Protein 7SZ8 (pdb70)

Foldseek 3Di:
DQDWEWAWPDQAAEFEEALADDAFAFTDQTDTATPDDDLSTQKFKAWAAPDAPDDQWGADGRRRTITGRDRGDCLRPQKDKTKMKIWGNDPPIHIDMHIYMYGYDFDQPWAWAKPDQAAEDEAEQPPDAFDWDDWIATDGSTPLFDKFKDFDDQCPVVQWDWDTDDRGIIIGGHDGGDCLVDQWTWTWMWIGSPDHIDIYTHIYGYDFALPWAWDWPAQEAEWEAELPDDFFDFTDFTDTATSTDDLSTQWFKAFPDDDQQWDADRRGRTITGHDRGACLVPQKDKTKMWIWGRGVVIHIDIHIYIYGYDYALPWAKDKPDQAAEFEDALQDDWFAWGAAIDIFTSTDDLSTQKFKFCVVWFQPVQQWTADGRGRTITGHDRGDVVVPQKDFTKMKIWGRGPVDIHIDIHTYIYGHDYDD/DALDWAWDQPVAEAEWEEALADDFFDFIDFRDTFTPDDDQSTQKFKAWQCPFWGADRRRRTITGHDRGDCLVPFKDKTKMKIWGRGPDIHIDMHIHMYGHDFDQPWAWDKPDPAAEDEAEQVQDAFAWDDKIATDTSTPPFQKDKDFDDFCPVVQWDWDDDPRIITIGGHHGGDCVVDQWTWTWMWMGSPPHIDIHTHIYGYDWALPWAWAKPDQEAEFEAELADDFFDFGDATDTFTSTDDQSTQWFKAWPPDDQQWDARRRGRIITGRDRGDCLVPFKDKIKMWIWGRHVPIHIDIHMYMYGYDWALPWEKDKPDQEAEFEAAQQDAWFAWGAAIDIFTSTDDQSTQKFKFLVVWFQPVQQWGAHTRGRIITGHHRGDCVVPQKDWGKMKIWGRRPVDIHIDIHTYIYGHDHPD

Sequence (836 aa):
VNDNEPIFVSSPFQATVLENVPLGYPVVHIQAVDADSGENARLHYRLVDTPTPDFPFQIHNSSGWITVCAELDREEVEHYSFGVEAVDHGSPPMSSSTSVSITVLDVNDNDPVFTQPTYELRLNEDAAVGSSVLTLQARDRDANSVITYQLTGGNTRNRFALSSQRGGGLITLALPLDYKQEQQYVLAVTASDGTRSHTAHVLINVTDANTHRPVFQSSHYTVSVSEDRPVGTSIATLSANDEDTGENARITYVIQDPVPQFRIDPDSGTMYTMMELDYENQVAYTLTIMAQDNGIPQKSDTTTLEILILDANDNAPQFLWDFYQGSIFEDAPPSTSILQVSATDRDSGPNGRLLYTFQGGDDGDGDFYIEPTSGVIRTQRRLDRENVAVYNLWALAVDRGSPTPLSASVEIQVTILDINDVNDNEPIFVSSPFQATVLENVPLGYPVVHIQAVDADSGENARLHYRLVDFPFQIHNSSGWITVCAELDREEVEHYSFGVEAVDHGSPPMSSSTSVSITVLDVNDNDPVFTQPTYELRLNEDAAVGSSVLTLQARDRDANSVITYQQLTGGNTRNRFALSSQRGGGLITLALPLDYKQEQQYVLAVTASDGTRSHTAHVLINVTDANTHRPVFQSSHYTVSVSEDRPVGTSIATLSANDEDTGENARITYVIQDPVPQFRIDPDSGTMYTMMELDYENQVAYTLTIMAQDNGIPQKSDTTTLEILILDANDNAPQFLWDFYQGSIFEDAPPSTSILQVSATDRDSGPNGRLLYTFQGGDDGDGDFYIEPTSGVIRTQRRLDRENVAVYNLWALAVDRGSPTPLSASVEIQVTILDIN

Solvent-accessible surface area: 41509 Å² total; per-residue (Å²): 162,17,109,44,96,1,127,28,31,34,105,62,6,136,21,42,2,22,8,78,6,79,121,47,10,58,3,15,42,0,23,8,16,9,51,30,83,61,85,36,23,145,20,84,17,143,39,38,142,122,195,57,100,49,93,2,7,102,25,102,73,61,50,0,33,0,32,1,58,44,136,8,47,30,34,99,15,84,107,2,79,5,0,0,37,0,57,1,136,7,118,90,88,53,39,26,75,22,54,0,27,0,51,2,41,24,36,52,65,26,49,0,87,25,84,90,141,96,11,126,34,154,24,80,12,92,28,66,85,50,42,81,21,37,69,0,66,0,116,20,148,5,71,116,22,122,31,22,2,34,7,44,28,35,36,71,48,11,15,7,40,21,53,51,97,233,38,5,0,47,0,28,2,37,66,80,13,30,49,118,57,23,106,91,6,78,0,13,0,24,0,30,17,10,78,82,58,80,63,11,104,0,56,0,31,6,50,26,13,14,58,50,137,1,66,13,66,12,92,83,23,31,34,23,7,26,7,90,100,87,94,37,28,64,16,27,95,1,42,10,72,11,27,5,53,55,95,26,25,106,20,26,12,51,19,90,69,105,43,98,38,8,99,21,39,61,109,63,0,15,0,58,0,72,84,149,7,62,52,42,122,84,79,36,21,86,2,47,0,33,0,40,0,35,6,167,108,93,67,40,33,71,4,45,0,48,0,62,6,73,32,12,19,81,26,49,3,117,25,118,171,139,92,12,117,14,58,12,108,39,105,11,79,44,46,44,55,24,34,99,0,39,11,78,19,145,9,51,51,61,19,18,111,29,54,17,27,20,107,68,34,67,32,12,146,10,19,0,19,17,50,49,100,40,0,22,0,60,0,0,84,167,19,64,93,160,114,41,28,76,13,71,0,102,0,26,0,29,1,30,1,60,108,99,84,63,53,26,64,5,47,0,54,0,43,2,67,85,86,189,166,111,14,110,55,76,0,107,14,13,24,52,79,20,110,15,30,4,28,4,89,13,97,103,51,84,72,17,27,67,0,40,9,17,14,76,32,91,58,91,17,23,130,21,51,14,114,55,145,87,193,12,3,92,19,98,79,69,46,0,57,2,31,2,51,39,139,10,52,31,35,140,65,68,122,40,92,30,17,0,47,0,24,4,65,11,96,93,88,76,40,34,64,44,61,1,39,2,43,2,23,50,28,60,61,29,57,1,95,17,55,95,134,104,18,118,35,154,19,86,12,104,28,66,90,50,43,82,21,38,79,0,67,5,172,22,158,10,37,150,43,115,27,30,8,35,6,66,23,40,32,63,44,8,15,6,41,23,63,59,58,212,51,0,0,33,0,27,2,40,63,79,13,36,52,118,53,18,91,92,4,72,0,15,0,24,0,28,23,30,100,94,56,96,50,14,110,0,55,0,28,2,50,26,13,16,63,53,142,2,69,11,64,13,94,80,8,26,29,21,9,28,8,96,110,82,88,41,20,62,21,18,86,2,41,10,71,9,26,6,50,54,94,26,23,103,19,36,14,61,18,56,135,91,57,102,31,10,100,14,37,62,106,59,0,20,0,53,0,91,82,135,9,58,51,33,130,73,74,40,18,99,10,51,0,39,0,47,0,41,6,164,95,97,60,28,35,60,2,47,0,53,0,64,6,80,36,18,21,80,33,46,4,119,25,126,158,130,80,24,128,16,61,21,80,39,85,8,78,30,42,32,61,19,38,102,0,42,12,98,21,151,12,50,45,23,17,19,97,32,26,17,8,19,115,65,41,63,43,12,127,17,27,0,17,5,37,21,116,40,0,27,0,64,0,50,117,154,14,83,91,147,120,52,47,71,17,75,0,99,0,21,0,25,0,18,0,6,108,90,48,61,54,23,61,4,46,0,59,0,51,1,72,61,127,164

CATH classification: 2.60.40.60 (+3 more: 2.60.40.60, 2.60.40.60, 2.60.40.60)

GO terms:
  GO:0005886 plasma membrane (C, IDA)
  GO:0016020 membrane (C, TAS)
  GO:0007417 central nervous system development (P, TAS)

Radius of gyration: 58.54 Å; Cα contacts (8 Å, |Δi|>4): 2196; chains: 2; bounding box: 92×188×94 Å

Secondary structure (DSSP, 8-state):
------EESSSSEEEEEETTPPTT-EEEE--EE-SS-TTSS-EEEEEE----S---EEE-TTT-EEEE-S---TTT-SEEEEEEEEEE--SS--EEEEEEEEEEEP------EESSS-EEEEEETT--TT-EEEEE-EE-SSTT---EEEEEE--GGG-EEEEE-SS-EEEEE-S---TTT-SEEEEEEEEESSS-EEEEEEEEEEE-------EES-SEEEEEEETTPPTT-EEEE--EE-SS-GGGG--EEEESS-BTTEEE-TTT-EEEE-S---TTT-SEEEEEEEEE---SS--EEEEEEEEEEEP-S----EESSSEEEEEEETTPPTT-EEEE--EE-SS-GGGT-EEEEEEEEE-TTTTEEE-TTT-EEEE-S---TTT-SEEEEEEEEEE--SSS--EEEEEEEEEEE---/----S--B-TT-SEEEEEETTPPTT-EEEE---B-SS-GGGT--EEEE---SEEE-TTT-EEEESS---TTT--EEEEEEEEE---SS--EEEEEEEEEEEP------EESSS-EEEEEETT--TT-EEEEEEEE-SSSS---EEEEEE--GGG-EEEEEETTEEEEEE-S---TTT-SEEEEEEEEE-SS-EEEEEEEEEEEP------EES-SEEEEEEETTPPTT-EEEE--EE-SS-GGGS--EEEEES--TTEEE-TTT-EEEE-S---TTT-SEEEEEEEEE-SSSS--EEEEEEEEEEEP------EESSS-EEEEEETT--TT-EEEE--EE--S-HHHH-EEEEEEEEE-TTTTEEE-TTT-EEEESS---TTT-SEEEEEEEEEE--SS---EEEEEEEEEEE---

Nearest PDB structures (foldseek):
  7sz8-assembly1_A  TM=1.002E+00  e=2.254E-86  Homo sapiens
  7sz8-assembly2_B  TM=8.012E-01  e=5.078E-78  Homo sapiens
  6e6b-assembly1_A  TM=7.485E-01  e=6.748E-40  Mus musculus
  6bxu-assembly2_B  TM=7.582E-01  e=7.363E-28  Mus musculus
  5vh2-assembly4_D  TM=7.928E-01  e=1.343E-15  Mus musculus

Structure (mmCIF, N/CA/C/O backbone):
data_7SZ8
#
_entry.id   7SZ8
#
_cell.length_a   42.384
_cell.length_b   76.943
_cell.length_c   92.742
_cell.angle_alpha   89.834
_cell.angle_beta   87.776
_cell.angle_gamma   76.235
#
_symmetry.space_group_name_H-M   'P 1'
#
loop_
_entity.id
_entity.type
_entity.pdbx_description
1 polymer 'Cadherin EGF LAG seven-pass G-type receptor 1'
2 non-polymer 'CALCIUM ION'
3 non-polymer 'SODIUM ION'
4 non-polymer 'MAGNESIUM ION'
5 non-polymer 'CHLORIDE ION'
6 water water
#
loop_
_atom_site.group_PDB
_atom_site.id
_atom_site.type_symbol
_atom_site.label_atom_id
_atom_site.label_alt_id
_atom_site.label_comp_id
_atom_site.label_asym_id
_atom_site.label_entity_id
_atom_site.label_seq_id
_atom_site.pdbx_PDB_ins_code
_atom_site.Cartn_x
_atom_site.Cartn_y
_atom_site.Cartn_z
_atom_site.occupancy
_atom_site.B_iso_or_equiv
_atom_site.auth_seq_id
_atom_site.auth_comp_id
_atom_site.auth_asym_id
_atom_site.auth_atom_id
_atom_site.pdbx_PDB_model_num
ATOM 1 N N . VAL A 1 3 ? -23.201 125.885 -47.961 1.000 79.398 323 VAL A N 1
ATOM 2 C CA . VAL A 1 3 ? -23.297 124.919 -49.107 1.000 79.859 323 VAL A CA 1
ATOM 3 C C . VAL A 1 3 ? -22.276 123.790 -48.891 1.000 78.018 323 VAL A C 1
ATOM 4 O O . VAL A 1 3 ? -21.062 124.085 -48.861 1.000 78.370 323 VAL A O 1
ATOM 8 N N . ASN A 1 4 ? -22.762 122.546 -48.776 1.000 75.939 324 ASN A N 1
ATOM 9 C CA . ASN A 1 4 ? -21.992 121.329 -48.402 1.000 73.127 324 ASN A CA 1
ATOM 10 C C . ASN A 1 4 ? -21.429 120.641 -49.663 1.000 72.645 324 ASN A C 1
ATOM 11 O O . ASN A 1 4 ? -22.128 119.790 -50.219 1.000 70.721 324 ASN A O 1
ATOM 16 N N . ASP A 1 5 ? -20.184 120.947 -50.054 1.000 73.447 325 ASP A N 1
ATOM 17 C CA . ASP A 1 5 ? -19.591 120.556 -51.367 1.000 75.506 325 ASP A CA 1
ATOM 18 C C . ASP A 1 5 ? -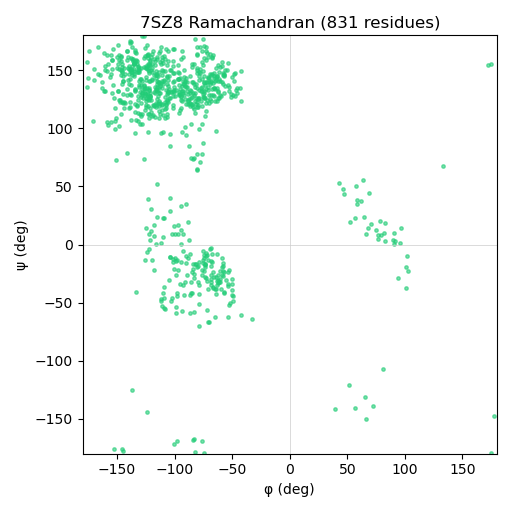18.593 119.391 -51.249 1.000 74.873 325 ASP A C 1
ATOM 19 O O . ASP A 1 5 ? -18.200 118.878 -52.316 1.000 75.986 325 ASP A O 1
ATOM 24 N N . ASN A 1 6 ? -18.176 118.981 -50.047 1.000 73.039 326 ASN A N 1
ATOM 25 C CA . ASN A 1 6 ? -17.062 118.002 -49.895 1.000 72.862 326 ASN A CA 1
ATOM 26 C C . ASN A 1 6 ? -17.503 116.752 -49.127 1.000 71.214 326 ASN A C 1
ATOM 27 O O . ASN A 1 6 ? -18.044 116.886 -48.001 1.000 68.881 326 ASN A O 1
ATOM 32 N N . GLU A 1 7 ? -17.249 115.582 -49.734 1.000 72.269 327 GLU A N 1
ATOM 33 C CA . GLU A 1 7 ? -17.391 114.231 -49.116 1.000 69.848 327 GLU A CA 1
ATOM 34 C C . GLU A 1 7 ? -16.232 114.037 -48.140 1.000 66.441 327 GLU A C 1
ATOM 35 O O . GLU A 1 7 ? -15.103 114.403 -48.472 1.000 68.076 327 GLU A O 1
ATOM 41 N N . PRO A 1 8 ? -16.462 113.475 -46.925 1.000 61.477 328 PRO A N 1
ATOM 42 C CA . PRO A 1 8 ? -15.373 113.128 -46.012 1.000 57.657 328 PRO A CA 1
ATOM 43 C C . PRO A 1 8 ? -14.466 112.078 -46.660 1.000 56.033 328 PRO A C 1
ATOM 44 O O . PRO A 1 8 ? -14.976 111.084 -47.115 1.000 54.528 328 PRO A O 1
ATOM 48 N N . ILE A 1 9 ? -13.165 112.377 -46.721 1.000 56.246 329 ILE A N 1
ATOM 49 C CA . ILE A 1 9 ? -12.089 111.470 -47.219 1.000 55.575 329 ILE A CA 1
ATOM 50 C C . ILE A 1 9 ? -11.305 110.965 -46.010 1.000 53.081 329 ILE A C 1
ATOM 51 O O . ILE A 1 9 ? -10.920 111.788 -45.170 1.000 52.106 329 ILE A O 1
ATOM 56 N N . PHE A 1 10 ? -11.095 109.653 -45.953 1.000 52.479 330 PHE A N 1
ATOM 57 C CA . PHE A 1 10 ? -10.306 108.951 -44.918 1.000 51.348 330 PHE A CA 1
ATOM 58 C C . PHE A 1 10 ? -8.811 109.162 -45.148 1.000 54.620 330 PHE A C 1
ATOM 59 O O . PHE A 1 10 ? -8.360 109.323 -46.303 1.000 58.440 330 PHE A O 1
ATOM 67 N N . VAL A 1 11 ? -8.056 109.055 -44.059 1.000 55.761 331 VAL A N 1
ATOM 68 C CA . VAL A 1 11 ? -6.574 109.204 -44.007 1.000 58.609 331 VAL A CA 1
ATOM 69 C C . VAL A 1 11 ? -5.871 107.927 -44.506 1.000 60.763 331 VAL A C 1
ATOM 70 O O . VAL A 1 11 ? -4.887 108.065 -45.248 1.000 64.230 331 VAL A O 1
ATOM 74 N N . SER A 1 12 ? -6.305 106.717 -44.149 1.000 59.970 332 SER A N 1
ATOM 75 C CA . SER A 1 12 ? -5.719 105.493 -44.765 1.000 61.471 332 SER A CA 1
ATOM 76 C C . SER A 1 12 ? -6.792 104.742 -45.571 1.000 61.483 332 SER A C 1
ATOM 77 O O . SER A 1 12 ? -7.989 104.779 -45.178 1.000 57.674 332 SER A O 1
ATOM 80 N N . SER A 1 13 ? -6.355 104.117 -46.680 1.000 65.007 333 SER A N 1
ATOM 81 C CA . SER A 1 13 ? -7.198 103.759 -47.858 1.000 67.140 333 SER A CA 1
ATOM 82 C C . SER A 1 13 ? -8.234 102.731 -47.426 1.000 63.919 333 SER A C 1
ATOM 83 O O . SER A 1 13 ? -9.420 103.021 -47.549 1.000 63.898 333 SER A O 1
ATOM 86 N N . PRO A 1 14 ? -7.842 101.514 -46.968 1.000 61.288 334 PRO A N 1
ATOM 87 C CA . PRO A 1 14 ? -8.537 100.819 -45.886 1.000 57.309 334 PRO A CA 1
ATOM 88 C C . PRO A 1 14 ? -7.715 100.883 -44.592 1.000 54.292 334 PRO A C 1
ATOM 89 O O . PRO A 1 14 ? -6.544 101.198 -44.672 1.000 56.423 334 PRO A O 1
ATOM 93 N N . PHE A 1 15 ? -8.320 100.544 -43.456 1.000 49.543 335 PHE A N 1
ATOM 94 C CA . PHE A 1 15 ? -7.658 100.551 -42.125 1.000 46.422 335 PHE A CA 1
ATOM 95 C C . PHE A 1 15 ? -7.290 99.111 -41.774 1.000 45.132 335 PHE A C 1
ATOM 96 O O . PHE A 1 15 ? -7.984 98.186 -42.245 1.000 46.985 335 PHE A O 1
ATOM 104 N N . GLN A 1 16 ? -6.183 98.930 -41.054 1.000 43.575 336 GLN A N 1
ATOM 105 C CA . GLN A 1 16 ? -5.686 97.608 -40.589 1.000 42.619 336 GLN A CA 1
ATOM 106 C C . GLN A 1 16 ? -5.008 97.829 -39.245 1.000 38.856 336 GLN A C 1
ATOM 107 O O . GLN A 1 16 ? -4.387 98.869 -39.072 1.000 40.437 336 GLN A O 1
ATOM 113 N N . ALA A 1 17 ? -5.094 96.879 -38.339 1.000 35.380 337 ALA A N 1
ATOM 114 C CA . ALA A 1 17 ? -4.415 96.998 -37.033 1.000 33.541 337 ALA A CA 1
ATOM 115 C C . ALA A 1 17 ? -4.267 95.617 -36.393 1.000 31.982 337 ALA A C 1
ATOM 116 O O . ALA A 1 17 ? -5.071 94.733 -36.692 1.000 31.688 337 ALA A O 1
ATOM 118 N N . THR A 1 18 ? -3.229 95.413 -35.602 1.000 31.597 338 THR A N 1
ATOM 119 C CA . THR A 1 18 ? -3.033 94.187 -34.797 1.000 31.497 338 THR A CA 1
ATOM 120 C C . THR A 1 18 ? -3.168 94.604 -33.333 1.000 29.761 338 THR A C 1
ATOM 121 O O . THR A 1 18 ? -2.945 95.772 -33.066 1.000 29.74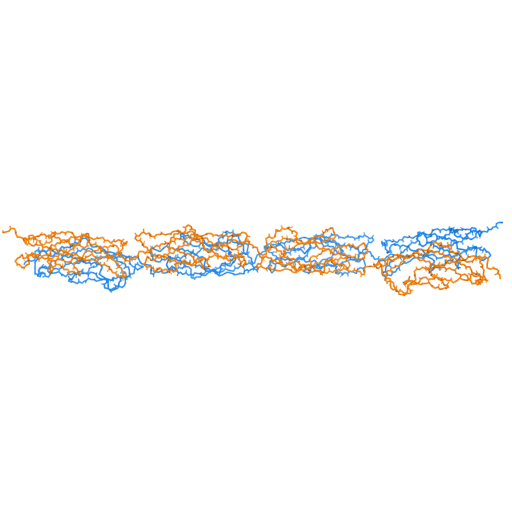4 338 THR A O 1
ATOM 125 N N . VAL A 1 19 ? -3.495 93.692 -32.428 1.000 27.868 339 VAL A N 1
ATOM 126 C CA . VAL A 1 19 ? -3.621 94.013 -30.971 1.000 27.256 339 VAL A CA 1
ATOM 127 C C . VAL A 1 19 ? -3.363 92.739 -30.166 1.000 25.995 339 VAL A C 1
ATOM 128 O O . VAL A 1 19 ? -3.972 91.739 -30.462 1.000 27.072 339 VAL A O 1
ATOM 132 N N . LEU A 1 20 ? -2.509 92.756 -29.169 1.000 25.675 340 LEU A N 1
ATOM 133 C CA . LEU A 1 20 ? -2.347 91.569 -28.289 1.000 25.598 340 LEU A CA 1
ATOM 134 C C . LEU A 1 20 ? -3.696 91.220 -27.620 1.000 24.632 340 LEU A C 1
ATOM 135 O O . LEU A 1 20 ? -4.430 92.159 -27.225 1.000 23.688 340 LEU A O 1
ATOM 140 N N . GLU A 1 21 ? -4.012 89.922 -27.514 1.000 24.384 341 GLU A N 1
ATOM 141 C CA . GLU A 1 21 ? -5.304 89.381 -27.000 1.000 24.291 341 GLU A CA 1
ATOM 142 C C . GLU A 1 21 ? -5.499 89.774 -25.530 1.000 24.648 341 GLU A C 1
ATOM 143 O O . GLU A 1 21 ? -6.583 89.550 -25.014 1.000 25.466 341 GLU A O 1
ATOM 149 N N . ASN A 1 22 ? -4.452 90.355 -24.960 1.000 25.244 342 ASN A N 1
ATOM 150 C CA . ASN A 1 22 ? -4.174 90.763 -23.568 1.000 26.538 342 ASN A CA 1
ATOM 151 C C . ASN A 1 22 ? -4.709 92.136 -23.180 1.000 26.137 342 ASN A C 1
ATOM 152 O O . ASN A 1 22 ? -4.618 92.466 -21.993 1.000 26.071 342 ASN A O 1
ATOM 157 N N . VAL A 1 23 ? -4.918 92.999 -24.159 1.000 25.449 343 VAL A N 1
ATOM 158 C CA . VAL A 1 23 ? -5.050 94.457 -23.892 1.000 25.685 343 VAL A CA 1
ATOM 159 C C . VAL A 1 23 ? -6.198 94.626 -22.925 1.000 25.113 343 VAL A C 1
ATOM 160 O O . VAL A 1 23 ? -7.141 93.864 -23.029 1.000 23.761 343 VAL A O 1
ATOM 164 N N . PRO A 1 24 ? -6.136 95.631 -22.031 1.000 26.162 344 PRO A N 1
ATOM 165 C CA . PRO A 1 24 ? -7.211 95.912 -21.091 1.000 27.106 344 PRO A CA 1
ATOM 166 C C . PRO A 1 24 ? -8.405 96.549 -21.840 1.000 27.167 344 PRO A C 1
ATOM 167 O O . PRO A 1 24 ? -8.244 97.080 -22.959 1.000 25.722 344 PRO A O 1
ATOM 171 N N . LEU A 1 25 ? -9.579 96.442 -21.208 1.000 27.559 345 LEU A N 1
ATOM 172 C CA . LEU A 1 25 ? -10.777 97.249 -21.532 1.000 28.265 345 LEU A CA 1
ATOM 173 C C . LEU A 1 25 ? -10.351 98.729 -21.556 1.000 28.564 345 LEU A C 1
ATOM 174 O O . LEU A 1 25 ? -9.751 99.192 -20.571 1.000 27.804 345 LEU A O 1
ATOM 179 N N . GLY A 1 26 ? -10.658 99.404 -22.668 1.000 28.507 346 GLY A N 1
ATOM 180 C CA . GLY A 1 26 ? -10.249 100.784 -22.964 1.000 29.918 346 GLY A CA 1
ATOM 181 C C . GLY A 1 26 ? -9.067 100.908 -23.943 1.000 28.789 346 GLY A C 1
ATOM 182 O O . GLY A 1 26 ? -8.808 102.044 -24.325 1.000 28.866 346 GLY A O 1
ATOM 183 N N . TYR A 1 27 ? -8.355 99.832 -24.318 1.000 27.993 347 TYR A N 1
ATOM 184 C CA . TYR A 1 27 ? -7.096 99.929 -25.120 1.000 28.045 347 TYR A CA 1
ATOM 185 C C . TYR A 1 27 ? -7.428 100.576 -26.459 1.000 26.887 347 TYR A C 1
ATOM 186 O O . TYR A 1 27 ? -8.321 100.099 -27.149 1.000 24.282 347 TYR A O 1
ATOM 195 N N . PRO A 1 28 ? -6.721 101.663 -26.836 1.000 27.582 348 PRO A N 1
ATOM 196 C CA . PRO A 1 28 ? -6.937 102.327 -28.118 1.000 29.176 348 PRO A CA 1
ATOM 197 C C . PRO A 1 28 ? -6.336 101.422 -29.196 1.000 28.863 348 PRO A C 1
ATOM 198 O O . PRO A 1 28 ? -5.179 101.244 -29.171 1.000 28.689 348 PRO A O 1
ATOM 202 N N . VAL A 1 29 ? -7.161 100.817 -30.030 1.000 29.075 349 VAL A N 1
ATOM 203 C CA . VAL A 1 29 ? -6.697 99.899 -31.113 1.000 30.753 349 VAL A CA 1
ATOM 204 C C . VAL A 1 29 ? -6.282 100.742 -32.318 1.000 33.011 349 VAL A C 1
ATOM 205 O O . VAL A 1 29 ? -5.163 100.631 -32.718 1.000 36.206 349 VAL A O 1
ATOM 209 N N . VAL A 1 30 ? -7.177 101.557 -32.876 1.000 34.411 350 VAL A N 1
ATOM 210 C CA . VAL A 1 30 ? -6.903 102.387 -34.092 1.000 35.047 350 VAL A CA 1
ATOM 211 C C . VAL A 1 30 ? -7.663 103.705 -33.989 1.000 35.580 350 VAL A C 1
ATOM 212 O O . VAL A 1 30 ? -8.886 103.620 -33.737 1.000 34.271 350 VAL A O 1
ATOM 216 N N . HIS A 1 31 ? -7.017 104.820 -34.372 1.000 37.248 351 HIS A N 1
ATOM 217 C CA . HIS A 1 31 ? -7.671 106.123 -34.663 1.000 38.292 351 HIS A CA 1
ATOM 218 C C . HIS A 1 31 ? -8.136 106.141 -36.128 1.000 39.253 351 HIS A C 1
ATOM 219 O O . HIS A 1 31 ? -7.280 106.303 -37.009 1.000 41.338 351 HIS A O 1
ATOM 226 N N . ILE A 1 32 ? -9.439 105.972 -36.385 1.000 39.633 352 ILE A N 1
ATOM 227 C CA . ILE A 1 32 ? -10.079 106.248 -37.712 1.000 40.728 352 ILE A CA 1
ATOM 228 C C . ILE A 1 32 ? -10.243 107.760 -37.855 1.000 41.579 352 ILE A C 1
ATOM 229 O O . ILE A 1 32 ? -10.884 108.352 -36.962 1.000 41.537 352 ILE A O 1
ATOM 234 N N . GLN A 1 33 ? -9.689 108.342 -38.928 1.000 42.138 353 GLN A N 1
ATOM 235 C CA . GLN A 1 33 ? -9.619 109.813 -39.183 1.000 42.787 353 GLN A CA 1
ATOM 236 C C . GLN A 1 33 ? -10.161 110.077 -40.592 1.000 43.261 353 GLN A C 1
ATOM 237 O O . GLN A 1 33 ? -9.810 109.333 -41.529 1.000 43.115 353 GLN A O 1
ATOM 243 N N . ALA A 1 34 ? -10.972 111.116 -40.736 1.000 43.790 354 ALA A N 1
ATOM 244 C CA . ALA A 1 34 ? -11.473 111.591 -42.039 1.000 45.850 354 ALA A CA 1
ATOM 245 C C . ALA A 1 34 ? -11.404 113.110 -42.019 1.000 47.767 354 ALA A C 1
ATOM 246 O O . ALA A 1 34 ? -11.490 113.704 -40.910 1.000 47.287 354 ALA A O 1
ATOM 248 N N . VAL A 1 35 ? -11.176 113.697 -43.189 1.000 50.039 355 VAL A N 1
ATOM 249 C CA . VAL A 1 35 ? -11.004 115.165 -43.369 1.000 52.887 355 VAL A CA 1
ATOM 250 C C . VAL A 1 35 ? -12.118 115.611 -44.308 1.000 54.956 355 VAL A C 1
ATOM 251 O O . VAL A 1 35 ? -12.122 115.190 -45.478 1.000 57.434 355 VAL A O 1
ATOM 255 N N . ASP A 1 36 ? -13.072 116.360 -43.782 1.000 55.914 356 ASP A N 1
ATOM 256 C CA . ASP A 1 36 ? -14.092 117.050 -44.602 1.000 58.195 356 ASP A CA 1
ATOM 257 C C . ASP A 1 36 ? -13.418 118.327 -45.090 1.000 60.671 356 ASP A C 1
ATOM 258 O O . ASP A 1 36 ? -12.716 118.943 -44.261 1.000 60.971 356 ASP A O 1
ATOM 263 N N . ALA A 1 37 ? -13.572 118.683 -46.367 1.000 63.324 357 ALA A N 1
ATOM 264 C CA . ALA A 1 37 ? -12.834 119.809 -46.997 1.000 66.672 357 ALA A CA 1
ATOM 265 C C . ALA A 1 37 ? -13.571 121.149 -46.782 1.000 68.135 357 ALA A C 1
ATOM 266 O O . ALA A 1 37 ? -12.976 122.203 -47.103 1.000 71.846 357 ALA A O 1
ATOM 268 N N . ASP A 1 38 ? -14.796 121.139 -46.236 1.000 66.555 358 ASP A N 1
ATOM 269 C CA . ASP A 1 38 ? -15.568 122.367 -45.886 1.000 66.969 358 ASP A CA 1
ATOM 270 C C . ASP A 1 38 ? -15.128 122.893 -44.513 1.000 66.775 358 ASP A C 1
ATOM 271 O O . ASP A 1 38 ? -14.074 122.427 -43.982 1.000 66.571 358 ASP A O 1
ATOM 276 N N . SER A 1 39 ? -15.914 123.821 -43.955 1.000 66.997 359 SER A N 1
ATOM 277 C CA . SER A 1 39 ? -15.867 124.243 -42.530 1.000 66.540 359 SER A CA 1
ATOM 278 C C . SER A 1 39 ? -17.280 124.182 -41.918 1.000 65.936 359 SER A C 1
ATOM 279 O O . SER A 1 39 ? -18.245 123.794 -42.630 1.000 64.134 359 SER A O 1
ATOM 282 N N . GLY A 1 40 ? -17.392 124.526 -40.629 1.000 66.586 360 GLY A N 1
ATOM 283 C CA . GLY A 1 40 ? -18.665 124.567 -39.884 1.000 66.269 360 GLY A CA 1
ATOM 284 C C . GLY A 1 40 ? -19.189 123.174 -39.598 1.000 63.905 360 GLY A C 1
ATOM 285 O O . GLY A 1 40 ? -18.373 122.291 -39.238 1.000 61.779 360 GLY A O 1
ATOM 286 N N . GLU A 1 41 ? -20.503 122.995 -39.744 1.000 64.227 361 GLU A N 1
ATOM 287 C CA . GLU A 1 41 ? -21.216 121.702 -39.577 1.000 62.950 361 GLU A CA 1
ATOM 288 C C . GLU A 1 41 ? -21.125 120.922 -40.903 1.000 61.815 361 GLU A C 1
ATOM 289 O O . GLU A 1 41 ? -21.277 119.681 -40.878 1.000 60.254 361 GLU A O 1
ATOM 295 N N . ASN A 1 42 ? -20.863 121.612 -42.022 1.000 62.169 362 ASN A N 1
ATOM 296 C CA . ASN A 1 42 ? -20.564 120.979 -43.339 1.000 61.010 362 ASN A CA 1
ATOM 297 C C . ASN A 1 42 ? -19.344 120.070 -43.190 1.000 58.593 362 ASN A C 1
ATOM 298 O O . ASN A 1 42 ? -19.103 119.257 -44.108 1.000 57.004 362 ASN A O 1
ATOM 303 N N . ALA A 1 43 ? -18.561 120.268 -42.124 1.000 57.407 363 ALA A N 1
ATOM 304 C CA . ALA A 1 43 ? -17.228 119.646 -41.948 1.000 56.670 363 ALA A CA 1
ATOM 305 C C . ALA A 1 43 ? -17.191 118.746 -40.716 1.000 54.314 363 ALA A C 1
ATOM 306 O O . ALA A 1 43 ? -16.274 117.923 -40.651 1.000 52.961 363 ALA A O 1
ATOM 308 N N . ARG A 1 44 ? -18.103 118.963 -39.767 1.000 54.083 364 ARG A N 1
ATOM 309 C CA . ARG A 1 44 ? -18.212 118.203 -38.503 1.000 52.573 364 ARG A CA 1
ATOM 310 C C . ARG A 1 44 ? -18.593 116.753 -38.830 1.000 50.000 364 ARG A C 1
ATOM 311 O O . ARG A 1 44 ? -19.581 116.546 -39.576 1.000 49.597 364 ARG A O 1
ATOM 319 N N . LEU A 1 45 ? -17.818 115.795 -38.307 1.000 47.208 365 LEU A N 1
ATOM 320 C CA . LEU A 1 45 ? -17.896 114.361 -38.681 1.000 45.786 365 LEU A CA 1
ATOM 321 C C . LEU A 1 45 ? -18.358 113.547 -37.473 1.000 45.301 365 LEU A C 1
ATOM 322 O O . LEU A 1 45 ? -17.899 113.832 -36.342 1.000 45.430 365 LEU A O 1
ATOM 327 N N . HIS A 1 46 ? -19.291 112.625 -37.712 1.000 45.832 366 HIS A N 1
ATOM 328 C CA . HIS A 1 46 ? -19.633 111.513 -36.795 1.000 45.960 366 HIS A CA 1
ATOM 329 C C . HIS A 1 46 ? -19.244 110.205 -37.476 1.000 43.898 366 HIS A C 1
ATOM 330 O O . HIS A 1 46 ? -19.401 110.071 -38.735 1.000 43.987 366 HIS A O 1
ATOM 337 N N . TYR A 1 47 ? -18.694 109.315 -36.656 1.000 42.099 367 TYR A N 1
ATOM 338 C CA . TYR A 1 47 ? -18.127 107.996 -37.020 1.000 40.899 367 TYR A CA 1
ATOM 339 C C . TYR A 1 47 ? -19.082 106.926 -36.474 1.000 42.417 367 TYR A C 1
ATOM 340 O O . TYR A 1 47 ? -19.619 107.089 -35.339 1.000 41.150 367 TYR A O 1
ATOM 349 N N . ARG A 1 48 ? -19.292 105.861 -37.250 1.000 45.052 368 ARG A N 1
ATOM 350 C CA . ARG A 1 48 ? -20.105 104.692 -36.833 1.000 48.405 368 ARG A CA 1
ATOM 351 C C . ARG A 1 48 ? -19.524 103.394 -37.417 1.000 45.995 368 ARG A C 1
ATOM 352 O O . ARG A 1 48 ? -19.091 103.388 -38.585 1.000 45.185 368 ARG A O 1
ATOM 360 N N . LEU A 1 49 ? -19.533 102.319 -36.633 1.000 44.312 369 LEU A N 1
ATOM 361 C CA . LEU A 1 49 ? -19.181 100.961 -37.109 1.000 44.691 369 LEU A CA 1
ATOM 362 C C . LEU A 1 49 ? -20.392 100.347 -37.842 1.000 49.239 369 LEU A C 1
ATOM 363 O O . LEU A 1 49 ? -21.534 100.493 -37.362 1.000 49.449 369 LEU A O 1
ATOM 368 N N . VAL A 1 50 ? -20.139 99.737 -39.006 1.000 51.695 370 VAL A N 1
ATOM 369 C CA . VAL A 1 50 ? -21.148 99.059 -39.867 1.000 55.833 370 VAL A CA 1
ATOM 370 C C . VAL A 1 50 ? -20.722 97.594 -40.029 1.000 58.919 370 VAL A C 1
ATOM 371 O O . VAL A 1 50 ? -19.520 97.290 -39.882 1.000 57.532 370 VAL A O 1
ATOM 375 N N . ASP A 1 51 ? -21.690 96.721 -40.294 1.000 63.190 371 ASP A N 1
ATOM 376 C CA . ASP A 1 51 ? -21.497 95.271 -40.538 1.000 65.696 371 ASP A CA 1
ATOM 377 C C . ASP A 1 51 ? -21.210 95.063 -42.029 1.000 68.367 371 ASP A C 1
ATOM 378 O O . ASP A 1 51 ? -22.026 95.515 -42.842 1.000 70.584 371 ASP A O 1
ATOM 383 N N . THR A 1 52 ? -20.100 94.404 -42.373 1.000 68.998 372 THR A N 1
ATOM 384 C CA . THR A 1 52 ? -19.791 93.946 -43.755 1.000 72.256 372 THR A CA 1
ATOM 385 C C . THR A 1 52 ? -19.504 92.438 -43.741 1.000 73.460 372 THR A C 1
ATOM 386 O O . THR A 1 52 ? -20.423 91.685 -44.137 1.000 75.903 372 THR A O 1
ATOM 390 N N . PRO A 1 69 ? -20.038 86.790 -39.950 1.000 79.816 389 PRO A N 1
ATOM 391 C CA . PRO A 1 69 ? -20.395 86.602 -38.530 1.000 76.210 389 PRO A CA 1
ATOM 392 C C . PRO A 1 69 ? -19.251 86.006 -37.686 1.000 70.037 389 PRO A C 1
ATOM 393 O O . PRO A 1 69 ? -18.811 84.917 -37.973 1.000 72.053 389 PRO A O 1
ATOM 397 N N . THR A 1 70 ? -18.794 86.760 -36.683 1.000 63.639 390 THR A N 1
ATOM 398 C CA . THR A 1 70 ? -17.855 86.349 -35.605 1.000 57.550 390 THR A CA 1
ATOM 399 C C . THR A 1 70 ? -18.663 86.159 -34.324 1.000 54.754 390 THR A C 1
ATOM 400 O O . THR A 1 70 ? -19.588 86.929 -34.058 1.000 56.190 390 THR A O 1
ATOM 404 N N . PRO A 1 71 ? -18.317 85.184 -33.458 1.000 50.437 391 PRO A N 1
ATOM 405 C CA . PRO A 1 71 ? -19.102 84.908 -32.253 1.000 49.016 391 PRO A CA 1
ATOM 406 C C . PRO A 1 71 ? -19.025 86.026 -31.194 1.000 45.669 391 PRO A C 1
ATOM 407 O O . PRO A 1 71 ? -19.807 86.015 -30.271 1.000 45.192 391 PRO A O 1
ATOM 411 N N . ASP A 1 72 ? -18.067 86.954 -31.315 1.000 41.750 392 ASP A N 1
ATOM 412 C CA . ASP A 1 72 ? -18.101 88.215 -30.529 1.000 39.149 392 ASP A CA 1
ATOM 413 C C . ASP A 1 72 ? -17.630 89.428 -31.366 1.000 37.037 392 ASP A C 1
ATOM 414 O O . ASP A 1 72 ? -17.106 89.270 -32.484 1.000 37.598 392 ASP A O 1
ATOM 419 N N . PHE A 1 73 ? -17.902 90.615 -30.826 1.000 35.666 393 PHE A N 1
ATOM 420 C CA . PHE A 1 73 ? -17.549 91.920 -31.435 1.000 34.422 393 PHE A CA 1
ATOM 421 C C . PHE A 1 73 ? -17.114 92.861 -30.323 1.000 32.666 393 PHE A C 1
ATOM 422 O O . PHE A 1 73 ? -17.892 93.713 -29.911 1.000 31.964 393 PHE A O 1
ATOM 430 N N . PRO A 1 74 ? -15.850 92.717 -29.829 1.000 31.172 394 PRO A N 1
ATOM 431 C CA . PRO A 1 74 ? -15.391 93.399 -28.611 1.000 30.263 394 PRO A CA 1
ATOM 432 C C . PRO A 1 74 ? -14.754 94.784 -28.828 1.000 29.976 394 PRO A C 1
ATOM 433 O O . PRO A 1 74 ? -13.860 95.166 -28.060 1.000 29.857 394 PRO A O 1
ATOM 437 N N . PHE A 1 75 ? -15.255 95.541 -29.800 1.000 29.835 395 PHE A N 1
ATOM 438 C CA . PHE A 1 75 ? -14.766 96.908 -30.095 1.000 29.660 395 PHE A CA 1
ATOM 439 C C . PHE A 1 75 ? -15.962 97.832 -30.265 1.000 30.295 395 PHE A C 1
ATOM 440 O O . PHE A 1 75 ? -17.035 97.350 -30.632 1.000 31.568 395 PHE A O 1
ATOM 448 N N . GLN A 1 76 ? -15.702 99.119 -30.100 1.000 30.391 396 GLN A N 1
ATOM 449 C CA . GLN A 1 76 ? -16.616 100.234 -30.370 1.000 32.498 396 GLN A CA 1
ATOM 450 C C . GLN A 1 76 ? -15.791 101.439 -30.822 1.000 31.594 396 GLN A C 1
ATOM 451 O O . GLN A 1 76 ? -14.581 101.539 -30.484 1.000 29.748 396 GLN A O 1
ATOM 457 N N . ILE A 1 77 ? -16.445 102.359 -31.510 1.000 32.432 397 ILE A N 1
ATOM 458 C CA . ILE A 1 77 ? -15.801 103.603 -32.012 1.000 32.794 397 ILE A CA 1
ATOM 459 C C . ILE A 1 77 ? -16.428 104.779 -31.273 1.000 34.024 397 ILE A C 1
ATOM 460 O O . ILE A 1 77 ? -17.604 104.724 -31.031 1.000 35.780 397 ILE A O 1
ATOM 465 N N . HIS A 1 78 ? -15.636 105.760 -30.874 1.000 34.587 398 HIS A N 1
ATOM 466 C CA . HIS A 1 78 ? -16.107 107.060 -30.338 1.000 36.031 398 HIS A CA 1
ATOM 467 C C . HIS A 1 78 ? -16.629 107.873 -31.524 1.000 37.355 398 HIS A C 1
ATOM 468 O O . HIS A 1 78 ? -15.910 107.983 -32.533 1.000 36.845 398 HIS A O 1
ATOM 475 N N . ASN A 1 79 ? -17.858 108.370 -31.424 1.000 39.719 399 ASN A N 1
ATOM 476 C CA . ASN A 1 79 ? -18.632 108.866 -32.586 1.000 41.077 399 ASN A CA 1
ATOM 477 C C . ASN A 1 79 ? -18.058 110.209 -33.055 1.000 40.424 399 ASN A C 1
ATOM 478 O O . ASN A 1 79 ? -18.380 110.556 -34.170 1.000 39.995 399 ASN A O 1
ATOM 483 N N . SER A 1 80 ? -17.251 110.917 -32.251 1.000 40.445 400 SER A N 1
ATOM 484 C CA . SER A 1 80 ? -16.605 112.208 -32.642 1.000 41.861 400 SER A CA 1
ATOM 485 C C . SER A 1 80 ? -15.086 112.065 -32.861 1.000 40.962 400 SER A C 1
ATOM 486 O O . SER A 1 80 ? -14.623 112.420 -33.971 1.000 41.515 400 SER A O 1
ATOM 489 N N . SER A 1 81 ? -14.341 111.565 -31.868 1.000 40.134 401 SER A N 1
ATOM 490 C CA . SER A 1 81 ? -12.855 111.383 -31.896 1.000 39.401 401 SER A CA 1
ATOM 491 C C . SER A 1 81 ? -12.402 110.379 -32.969 1.000 38.140 401 SER A C 1
ATOM 492 O O . SER A 1 81 ? -11.317 110.565 -33.517 1.000 40.870 401 SER A O 1
ATOM 495 N N . GLY A 1 82 ? -13.164 109.324 -33.248 1.000 37.392 402 GLY A N 1
ATOM 496 C CA . GLY A 1 82 ? -12.814 108.290 -34.255 1.000 35.300 402 GLY A CA 1
ATOM 497 C C . GLY A 1 82 ? -11.996 107.132 -33.681 1.000 33.188 402 GLY A C 1
ATOM 498 O O . GLY A 1 82 ? -11.601 106.233 -34.448 1.000 33.084 402 GLY A O 1
ATOM 499 N N . TRP A 1 83 ? -11.749 10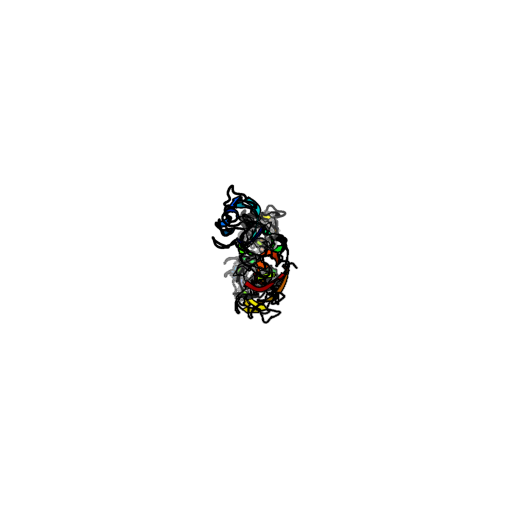7.107 -32.382 1.000 32.704 403 TRP A N 1
ATOM 500 C CA . TRP A 1 83 ? -10.893 106.061 -31.765 1.000 32.006 403 TRP A CA 1
ATOM 501 C C . TRP A 1 83 ? -11.730 104.789 -31.561 1.000 31.388 403 TRP A C 1
ATOM 502 O O . TRP A 1 83 ? -12.782 104.873 -30.898 1.000 32.475 403 TRP A O 1
ATOM 513 N N . ILE A 1 84 ? -11.284 103.664 -32.134 1.000 30.225 404 ILE A N 1
ATOM 514 C CA . ILE A 1 84 ? -11.752 102.277 -31.836 1.000 28.870 404 ILE A CA 1
ATOM 515 C C . ILE A 1 84 ? -11.009 101.812 -30.572 1.000 27.774 404 ILE A C 1
ATOM 516 O O . ILE A 1 84 ? -9.804 101.865 -30.553 1.000 28.298 404 ILE A O 1
ATOM 521 N N . THR A 1 85 ? -11.723 101.463 -29.515 1.000 27.522 405 THR A N 1
ATOM 522 C CA . THR A 1 85 ? -11.142 100.881 -28.285 1.000 27.571 405 THR A CA 1
ATOM 523 C C . THR A 1 85 ? -11.754 99.496 -28.059 1.000 27.544 405 THR A C 1
ATOM 524 O O . THR A 1 85 ? -12.885 99.227 -28.512 1.000 28.517 405 THR A O 1
ATOM 528 N N . VAL A 1 86 ? -11.031 98.648 -27.352 1.000 27.129 406 VAL A N 1
ATOM 529 C CA . VAL A 1 86 ? -11.535 97.347 -26.818 1.000 27.572 406 VAL A CA 1
ATOM 530 C C . VAL A 1 86 ? -12.575 97.627 -25.718 1.000 28.109 406 VAL A C 1
ATOM 531 O O . VAL A 1 86 ? -12.187 98.293 -24.734 1.000 27.624 406 VAL A O 1
ATOM 535 N N . CYS A 1 87 ? -13.799 97.096 -25.867 1.000 28.961 407 CYS A N 1
ATOM 536 C CA . CYS A 1 87 ? -14.922 97.219 -24.899 1.000 31.178 407 CYS A CA 1
ATOM 537 C C . CYS A 1 87 ? -15.326 95.829 -24.362 1.000 32.506 407 CYS A C 1
ATOM 538 O O . CYS A 1 87 ? -16.375 95.756 -23.690 1.000 34.645 407 CYS A O 1
ATOM 541 N N . ALA A 1 88 ? -14.576 94.759 -24.683 1.000 31.460 408 ALA A N 1
ATOM 542 C CA . ALA A 1 88 ? -14.716 93.409 -24.071 1.000 31.884 408 ALA A CA 1
ATOM 543 C C . ALA A 1 88 ? -13.410 92.642 -24.267 1.000 31.035 408 ALA A C 1
ATOM 544 O O . ALA A 1 88 ? -12.736 92.903 -25.272 1.000 29.614 408 ALA A O 1
ATOM 546 N N . GLU A 1 89 ? -13.062 91.746 -23.334 1.000 31.991 409 GLU A N 1
ATOM 547 C CA . GLU A 1 89 ? -11.706 91.154 -23.293 1.000 32.078 409 GLU A CA 1
ATOM 548 C C . GLU A 1 89 ? -11.537 90.293 -24.561 1.000 29.743 409 GLU A C 1
ATOM 549 O O . GLU A 1 89 ? -12.473 89.561 -24.938 1.000 31.305 409 GLU A O 1
ATOM 555 N N . LEU A 1 90 ? -10.396 90.422 -25.228 1.000 26.466 410 LEU A N 1
ATOM 556 C CA . LEU A 1 90 ? -10.108 89.738 -26.517 1.000 25.370 410 LEU A CA 1
ATOM 557 C C . LEU A 1 90 ? -9.678 88.301 -26.214 1.000 25.517 410 LEU A C 1
ATOM 558 O O . LEU A 1 90 ? -9.328 88.034 -25.042 1.000 26.324 410 LEU A O 1
ATOM 563 N N . ASP A 1 91 ? -9.696 87.413 -27.210 1.000 25.854 411 ASP A N 1
ATOM 564 C CA . ASP A 1 91 ? -9.245 86.010 -27.047 1.000 26.453 411 ASP A CA 1
ATOM 565 C C . ASP A 1 91 ? -8.873 85.457 -28.418 1.000 26.719 411 ASP A C 1
ATOM 566 O O . ASP A 1 91 ? -9.759 85.121 -29.163 1.000 28.061 411 ASP A O 1
ATOM 571 N N . ARG A 1 92 ? -7.583 85.354 -28.729 1.000 26.955 412 ARG A N 1
ATOM 572 C CA . ARG A 1 92 ? -7.139 84.886 -30.070 1.000 27.787 412 ARG A CA 1
ATOM 573 C C . ARG A 1 92 ? -7.652 83.464 -30.317 1.000 28.228 412 ARG A C 1
ATOM 574 O O . ARG A 1 92 ? -7.926 83.138 -31.465 1.000 29.652 412 ARG A O 1
ATOM 582 N N . GLU A 1 93 ? -7.827 82.677 -29.255 1.000 27.263 413 GLU A N 1
ATOM 583 C CA . GLU A 1 93 ? -8.312 81.280 -29.349 1.000 28.471 413 GLU A CA 1
ATOM 584 C C . GLU A 1 93 ? -9.819 81.234 -29.642 1.000 29.428 413 GLU A C 1
ATOM 585 O O . GLU A 1 93 ? -10.292 80.153 -29.959 1.000 30.382 413 GLU A O 1
ATOM 591 N N . GLU A 1 94 ? -10.515 82.371 -29.590 1.000 29.367 414 GLU A N 1
ATOM 592 C CA . GLU A 1 94 ? -11.937 82.498 -30.005 1.000 31.678 414 GLU A CA 1
ATOM 593 C C . GLU A 1 94 ? -12.015 83.066 -31.422 1.000 32.353 414 GLU A C 1
ATOM 594 O O . GLU A 1 94 ? -12.745 82.532 -32.224 1.000 34.583 414 GLU A O 1
ATOM 600 N N . VAL A 1 95 ? -11.369 84.195 -31.652 1.000 31.980 415 VAL A N 1
ATOM 601 C CA . VAL A 1 95 ? -11.367 84.900 -32.965 1.000 33.688 415 VAL A CA 1
ATOM 602 C C . VAL A 1 95 ? -10.017 85.594 -33.128 1.000 32.321 415 VAL A C 1
ATOM 603 O O . VAL A 1 95 ? -9.641 86.359 -32.243 1.000 30.407 415 VAL A O 1
ATOM 607 N N . GLU A 1 96 ? -9.327 85.290 -34.221 1.000 34.658 416 GLU A N 1
ATOM 608 C CA . GLU A 1 96 ? -8.015 85.874 -34.612 1.000 35.178 416 GLU A CA 1
ATOM 609 C C . GLU A 1 96 ? -8.277 87.166 -35.388 1.000 34.822 416 GLU A C 1
ATOM 610 O O . GLU A 1 96 ? -7.563 88.168 -35.133 1.000 33.582 416 GLU A O 1
ATOM 616 N N . HIS A 1 97 ? -9.260 87.131 -36.294 1.000 36.331 417 HIS A N 1
ATOM 617 C CA . HIS A 1 97 ? -9.456 88.126 -37.387 1.000 38.269 417 HIS A CA 1
ATOM 618 C C . HIS A 1 97 ? -10.912 88.624 -37.328 1.000 36.422 417 HIS A C 1
ATOM 619 O O . HIS A 1 97 ? -11.817 87.790 -37.158 1.000 35.682 417 HIS A O 1
ATOM 626 N N . TYR A 1 98 ? -11.097 89.946 -37.353 1.000 34.874 418 TYR A N 1
ATOM 627 C CA . TYR A 1 98 ? -12.401 90.642 -37.477 1.000 34.942 418 TYR A CA 1
ATOM 628 C C . TYR A 1 98 ? -12.338 91.531 -38.705 1.000 35.648 418 TYR A C 1
ATOM 629 O O . TYR A 1 98 ? -11.402 92.351 -38.790 1.000 34.049 418 TYR A O 1
ATOM 638 N N . SER A 1 99 ? -13.286 91.341 -39.616 1.000 37.875 419 SER A N 1
ATOM 639 C CA . SER A 1 99 ? -13.480 92.183 -40.818 1.000 39.112 419 SER A CA 1
ATOM 640 C C . SER A 1 99 ? -14.804 92.923 -40.634 1.000 39.138 419 SER A C 1
ATOM 641 O O . SER A 1 99 ? -15.833 92.248 -40.439 1.000 40.476 419 SER A O 1
ATOM 644 N N . PHE A 1 100 ? -14.773 94.257 -40.663 1.000 38.322 420 PHE A N 1
ATOM 645 C CA . PHE A 1 100 ? -15.984 95.097 -40.540 1.000 38.678 420 PHE A CA 1
ATOM 646 C C . PHE A 1 100 ? -15.749 96.422 -41.252 1.000 38.820 420 PHE A C 1
ATOM 647 O O . PHE A 1 100 ? -14.706 96.607 -41.864 1.000 39.181 420 PHE A O 1
ATOM 655 N N . GLY A 1 101 ? -16.719 97.325 -41.168 1.000 39.363 421 GLY A N 1
ATOM 656 C CA . GLY A 1 101 ? -16.662 98.631 -41.837 1.000 39.639 421 GLY A CA 1
ATOM 657 C C . GLY A 1 101 ? -16.811 99.788 -40.877 1.000 38.177 421 GLY A C 1
ATOM 658 O O . GLY A 1 101 ? -17.264 99.589 -39.733 1.000 36.700 421 GLY A O 1
ATOM 659 N N . VAL A 1 102 ? -16.424 100.969 -41.350 1.000 38.617 422 VAL A N 1
ATOM 660 C CA . VAL A 1 102 ? -16.629 102.260 -40.642 1.000 38.415 422 VAL A CA 1
ATOM 661 C C . VAL A 1 102 ? -17.142 103.255 -41.679 1.000 40.275 422 VAL A C 1
ATOM 662 O O . VAL A 1 102 ? -16.837 103.077 -42.872 1.000 41.680 422 VAL A O 1
ATOM 666 N N . GLU A 1 103 ? -17.932 104.217 -41.211 1.000 41.196 423 GLU A N 1
ATOM 667 C CA . GLU A 1 103 ? -18.674 105.218 -42.021 1.000 43.669 423 GLU A CA 1
ATOM 668 C C . GLU A 1 103 ? -18.435 106.558 -41.326 1.000 42.446 423 GLU A C 1
ATOM 669 O O . GLU A 1 103 ? -18.547 106.592 -40.092 1.000 40.392 423 GLU A O 1
ATOM 675 N N . ALA A 1 104 ? -18.070 107.585 -42.092 1.000 43.579 424 ALA A N 1
ATOM 676 C CA . ALA A 1 104 ? -17.961 108.987 -41.636 1.000 44.176 424 ALA A CA 1
ATOM 677 C C . ALA A 1 104 ? -19.015 109.816 -42.369 1.000 46.177 424 ALA A C 1
ATOM 678 O O . ALA A 1 104 ? -19.121 109.690 -43.587 1.000 47.774 424 ALA A O 1
ATOM 680 N N . VAL A 1 105 ? -19.743 110.628 -41.612 1.000 47.309 425 VAL A N 1
ATOM 681 C CA . VAL A 1 105 ? -20.952 111.386 -42.030 1.000 49.588 425 VAL A CA 1
ATOM 682 C C . VAL A 1 105 ? -20.774 112.810 -41.498 1.000 50.081 425 VAL A C 1
ATOM 683 O O . VAL A 1 105 ? -20.384 112.924 -40.316 1.000 48.064 425 VAL A O 1
ATOM 687 N N . ASP A 1 106 ? -21.009 113.829 -42.341 1.000 51.652 426 ASP A N 1
ATOM 688 C CA . ASP A 1 106 ? -20.996 115.259 -41.940 1.000 53.401 426 ASP A CA 1
ATOM 689 C C . ASP A 1 106 ? -22.415 115.659 -41.546 1.000 56.655 426 ASP A C 1
ATOM 690 O O . ASP A 1 106 ? -23.360 115.067 -42.090 1.000 58.696 426 ASP A O 1
ATOM 695 N N . HIS A 1 107 ? -22.564 116.620 -40.633 1.000 59.069 427 HIS A N 1
ATOM 696 C CA . HIS A 1 107 ? -23.884 117.208 -40.279 1.000 62.235 427 HIS A CA 1
ATOM 697 C C . HIS A 1 107 ? -24.266 118.249 -41.337 1.000 65.987 427 HIS A C 1
ATOM 698 O O . HIS A 1 107 ? -24.329 119.435 -40.969 1.000 67.986 427 HIS A O 1
ATOM 705 N N . GLY A 1 108 ? -24.478 117.829 -42.593 1.000 67.456 428 GLY A N 1
ATOM 706 C CA . GLY A 1 108 ? -24.860 118.716 -43.710 1.000 70.846 428 GLY A CA 1
ATOM 707 C C . GLY A 1 108 ? -26.316 118.506 -44.075 1.000 75.736 428 GLY A C 1
ATOM 708 O O . GLY A 1 108 ? -26.758 117.352 -43.964 1.000 77.150 428 GLY A O 1
ATOM 709 N N . SER A 1 109 ? -27.044 119.566 -44.471 1.000 80.915 429 SER A N 1
ATOM 710 C CA . SER A 1 109 ? -28.529 119.558 -44.662 1.000 84.003 429 SER A CA 1
ATOM 711 C C . SER A 1 109 ? -28.912 118.592 -45.786 1.000 85.258 429 SER A C 1
ATOM 712 O O . SER A 1 109 ? -29.894 117.852 -45.657 1.000 86.523 429 SER A O 1
ATOM 715 N N . PRO A 1 110 ? -28.164 118.589 -46.920 1.000 83.416 430 PRO A N 1
ATOM 716 C CA . PRO A 1 110 ? -27.878 117.357 -47.659 1.000 81.422 430 PRO A CA 1
ATOM 717 C C . PRO A 1 110 ? -26.572 116.777 -47.106 1.000 76.777 430 PRO A C 1
ATOM 718 O O . PRO A 1 110 ? -25.495 117.291 -47.399 1.000 77.183 430 PRO A O 1
ATOM 722 N N . PRO A 1 111 ? -26.600 115.747 -46.230 1.000 72.638 431 PRO A N 1
ATOM 723 C CA . PRO A 1 111 ? -25.367 115.223 -45.635 1.000 69.456 431 PRO A CA 1
ATOM 724 C C . PRO A 1 111 ? -24.664 114.217 -46.558 1.000 67.636 431 PRO A C 1
ATOM 725 O O . PRO A 1 111 ? -25.339 113.403 -47.128 1.000 67.886 431 PRO A O 1
ATOM 729 N N . MET A 1 112 ? -23.337 114.286 -46.665 1.000 65.711 432 MET A N 1
ATOM 730 C CA . MET A 1 112 ? -22.523 113.302 -47.427 1.000 64.439 432 MET A CA 1
ATOM 731 C C . MET A 1 112 ? -21.702 112.438 -46.465 1.000 60.591 432 MET A C 1
ATOM 732 O O . MET A 1 112 ? -21.407 112.873 -45.326 1.000 59.042 432 MET A O 1
ATOM 737 N N . SER A 1 113 ? -21.340 111.252 -46.939 1.000 58.657 433 SER A N 1
ATOM 738 C CA . SER A 1 113 ? -20.628 110.202 -46.183 1.000 55.502 433 SER A CA 1
ATOM 739 C C . SER A 1 113 ? -19.702 109.434 -47.125 1.000 55.800 433 SER A C 1
ATOM 740 O O . SER A 1 113 ? -19.976 109.406 -48.357 1.000 57.689 433 SER A O 1
ATOM 743 N N . SER A 1 114 ? -18.682 108.777 -46.566 1.000 52.966 434 SER A N 1
ATOM 744 C CA . SER A 1 114 ? -18.016 107.630 -47.233 1.000 53.157 434 SER A CA 1
ATOM 745 C C . SER A 1 114 ? -17.752 106.519 -46.208 1.000 50.226 434 SER A C 1
ATOM 746 O O . SER A 1 114 ? -17.821 106.776 -44.995 1.000 46.753 434 SER A O 1
ATOM 749 N N . SER A 1 115 ? -17.535 105.308 -46.715 1.000 50.538 435 SER A N 1
ATOM 750 C CA . SER A 1 115 ? -17.235 104.091 -45.927 1.000 49.007 435 SER A CA 1
ATOM 751 C C . SER A 1 115 ? -15.925 103.468 -46.419 1.000 49.030 435 SER A C 1
ATOM 752 O O . SER A 1 115 ? -15.557 103.623 -47.627 1.000 51.099 435 SER A O 1
ATOM 755 N N . THR A 1 116 ? -15.245 102.783 -45.506 1.000 45.982 436 THR A N 1
ATOM 756 C CA . THR A 1 116 ? -13.978 102.057 -45.754 1.000 45.487 436 THR A CA 1
ATOM 757 C C . THR A 1 116 ? -14.097 100.731 -44.992 1.000 44.055 436 THR A C 1
ATOM 758 O O . THR A 1 116 ? -15.097 100.561 -44.270 1.000 43.892 436 THR A O 1
ATOM 762 N N . SER A 1 117 ? -13.122 99.838 -45.128 1.000 43.690 437 SER A N 1
ATOM 763 C CA . SER A 1 117 ? -13.007 98.590 -44.340 1.000 41.934 437 SER A CA 1
ATOM 764 C C . SER A 1 117 ? -12.047 98.828 -43.171 1.000 39.195 437 SER A C 1
ATOM 765 O O . SER A 1 117 ? -11.191 99.736 -43.254 1.000 38.956 437 SER A O 1
ATOM 768 N N . VAL A 1 118 ? -12.234 98.044 -42.114 1.000 36.789 438 VAL A N 1
ATOM 769 C CA . VAL A 1 118 ? -11.310 97.930 -40.958 1.000 34.838 438 VAL A CA 1
ATOM 770 C C . VAL A 1 118 ? -11.046 96.436 -40.763 1.000 34.641 438 VAL A C 1
ATOM 771 O O . VAL A 1 118 ? -12.008 95.663 -40.769 1.000 35.008 438 VAL A O 1
ATOM 775 N N . SER A 1 119 ? -9.776 96.063 -40.643 1.000 34.359 439 SER A N 1
ATOM 776 C CA . SER A 1 119 ? -9.299 94.709 -40.296 1.000 34.435 439 SER A CA 1
ATOM 777 C C . SER A 1 119 ? -8.544 94.848 -38.997 1.000 32.749 439 SER A C 1
ATOM 778 O O . SER A 1 119 ? -7.695 95.760 -38.884 1.000 33.151 439 SER A O 1
ATOM 781 N N . ILE A 1 120 ? -8.871 93.970 -38.060 1.000 31.654 440 ILE A N 1
ATOM 782 C CA . ILE A 1 120 ? -8.158 93.816 -36.778 1.000 29.257 440 ILE A CA 1
ATOM 783 C C . ILE A 1 120 ? -7.736 92.356 -36.660 1.000 29.503 440 ILE A C 1
ATOM 784 O O . ILE A 1 120 ? -8.599 91.444 -36.726 1.000 30.428 440 ILE A O 1
ATOM 789 N N . THR A 1 121 ? -6.446 92.154 -36.487 1.000 29.212 441 THR A N 1
ATOM 790 C CA . THR A 1 121 ? -5.846 90.835 -36.280 1.000 29.896 441 THR A CA 1
ATOM 791 C C . THR A 1 121 ? -5.495 90.802 -34.794 1.000 28.187 441 THR A C 1
ATOM 792 O O . THR A 1 121 ? -4.987 91.819 -34.273 1.000 28.197 441 THR A O 1
ATOM 796 N N . VAL A 1 122 ? -5.780 89.698 -34.121 1.000 27.621 442 VAL A N 1
ATOM 797 C CA . VAL A 1 122 ? -5.515 89.594 -32.655 1.000 26.448 442 VAL A CA 1
ATOM 798 C C . VAL A 1 122 ? -4.230 88.783 -32.501 1.000 26.872 442 VAL A C 1
ATOM 799 O O . VAL A 1 122 ? -4.190 87.693 -33.038 1.000 27.335 442 VAL A O 1
ATOM 803 N N . LEU A 1 123 ? -3.251 89.296 -31.747 1.000 27.581 443 LEU A N 1
ATOM 804 C CA . LEU A 1 123 ? -1.905 88.670 -31.593 1.000 28.944 443 LEU A CA 1
ATOM 805 C C . LEU A 1 123 ? -1.914 87.720 -30.398 1.000 28.160 443 LEU A C 1
ATOM 806 O O . LEU A 1 123 ? -2.570 88.072 -29.354 1.000 28.512 443 LEU A O 1
ATOM 811 N N . ASP A 1 124 ? -1.243 86.575 -30.543 1.000 28.351 444 ASP A N 1
ATOM 812 C CA . ASP A 1 124 ? -1.238 85.460 -29.568 1.000 28.352 444 ASP A CA 1
ATOM 813 C C . ASP A 1 124 ? -0.351 85.806 -28.386 1.000 29.126 444 ASP A C 1
ATOM 814 O O . ASP A 1 124 ? 0.737 86.333 -28.630 1.000 31.794 444 ASP A O 1
ATOM 819 N N . VAL A 1 125 ? -0.860 85.525 -27.180 1.000 28.021 445 VAL A N 1
ATOM 820 C CA . VAL A 1 125 ? -0.143 85.487 -25.870 1.000 27.044 445 VAL A CA 1
ATOM 821 C C . VAL A 1 125 ? -0.229 84.036 -25.344 1.000 26.222 445 VAL A C 1
ATOM 822 O O . VAL A 1 125 ? -1.149 83.261 -25.758 1.000 24.783 445 VAL A O 1
ATOM 826 N N . ASN A 1 126 ? 0.686 83.653 -24.464 1.000 25.757 446 ASN A N 1
ATOM 827 C CA . ASN A 1 126 ? 0.752 82.280 -23.903 1.000 25.968 446 ASN A CA 1
ATOM 828 C C . ASN A 1 126 ? -0.150 82.213 -22.652 1.000 25.466 446 ASN A C 1
ATOM 829 O O . ASN A 1 126 ? 0.347 82.415 -21.527 1.000 24.409 446 ASN A O 1
ATOM 834 N N . ASP A 1 127 ? -1.443 81.967 -22.863 1.000 25.692 447 ASP A N 1
ATOM 835 C CA . ASP A 1 127 ? -2.483 82.041 -21.801 1.000 25.403 447 ASP A CA 1
ATOM 836 C C . ASP A 1 127 ? -3.165 80.672 -21.724 1.000 26.769 447 ASP A C 1
ATOM 837 O O . ASP A 1 127 ? -4.121 80.566 -20.948 1.000 27.972 447 ASP A O 1
ATOM 842 N N . ASN A 1 128 ? -2.653 79.644 -22.407 1.000 27.504 448 ASN A N 1
ATOM 843 C CA . ASN A 1 128 ? -3.190 78.266 -22.263 1.000 29.372 448 ASN A CA 1
ATOM 844 C C . ASN A 1 128 ? -2.084 77.276 -21.905 1.000 30.342 448 ASN A C 1
ATOM 845 O O . ASN A 1 128 ? -1.005 77.320 -22.561 1.000 30.101 448 ASN A O 1
ATOM 850 N N . ASP A 1 129 ? -2.379 76.420 -20.916 1.000 31.748 449 ASP A N 1
ATOM 851 C CA . ASP A 1 129 ? -1.575 75.226 -20.544 1.000 31.758 449 ASP A CA 1
ATOM 852 C C . ASP A 1 129 ? -1.683 74.181 -21.657 1.000 31.655 449 ASP A C 1
ATOM 853 O O . ASP A 1 129 ? -2.747 74.022 -22.260 1.000 33.074 449 ASP A O 1
ATOM 858 N N . PRO A 1 130 ? -0.620 73.385 -21.927 1.000 30.444 450 PRO A N 1
ATOM 859 C CA . PRO A 1 130 ? -0.754 72.174 -22.737 1.000 30.792 450 PRO A CA 1
ATOM 860 C C . PRO A 1 130 ? -1.685 71.181 -22.039 1.000 30.906 450 PRO A C 1
ATOM 861 O O . PRO A 1 130 ? -1.669 71.125 -20.807 1.000 30.270 450 PRO A O 1
ATOM 865 N N . VAL A 1 131 ? -2.458 70.444 -22.831 1.000 31.476 451 VAL A N 1
ATOM 866 C CA . VAL A 1 131 ? -3.498 69.483 -22.346 1.000 32.750 451 VAL A CA 1
ATOM 867 C C . VAL A 1 131 ? -3.257 68.144 -23.051 1.000 32.327 451 VAL A C 1
ATOM 868 O O . VAL A 1 131 ? -3.228 68.109 -24.279 1.000 30.812 451 VAL A O 1
ATOM 872 N N . PHE A 1 132 ? -3.035 67.090 -22.270 1.000 33.617 452 PHE A N 1
ATOM 873 C CA . PHE A 1 132 ? -2.996 65.684 -22.740 1.000 34.567 452 PHE A CA 1
ATOM 874 C C . PHE A 1 132 ? -4.323 65.348 -23.433 1.000 35.649 452 PHE A C 1
ATOM 875 O O . PHE A 1 132 ? -5.334 65.894 -23.026 1.000 35.079 452 PHE A O 1
ATOM 883 N N . THR A 1 133 ? -4.271 64.502 -24.469 1.000 36.266 453 THR A N 1
ATOM 884 C CA . THR A 1 133 ? -5.416 64.132 -25.328 1.000 39.056 453 THR A CA 1
ATOM 885 C C . THR A 1 133 ? -6.269 63.072 -24.618 1.000 40.812 453 THR A C 1
ATOM 886 O O . THR A 1 133 ? -7.459 63.021 -24.892 1.000 43.743 453 THR A O 1
ATOM 890 N N . GLN A 1 134 ? -5.667 62.203 -23.818 1.000 41.240 454 GLN A N 1
ATOM 891 C CA . GLN A 1 134 ? -6.383 61.247 -22.942 1.000 42.934 454 GLN A CA 1
ATOM 892 C C . GLN A 1 134 ? -6.339 61.881 -21.555 1.000 43.052 454 GLN A C 1
ATOM 893 O O . GLN A 1 134 ? -5.362 62.524 -21.206 1.000 39.128 454 GLN A O 1
ATOM 899 N N . PRO A 1 135 ? -7.426 61.810 -20.753 1.000 46.696 455 PRO A N 1
ATOM 900 C CA . PRO A 1 135 ? -7.379 62.288 -19.374 1.000 47.968 455 PRO A CA 1
ATOM 901 C C . PRO A 1 135 ? -6.636 61.298 -18.468 1.000 47.925 455 PRO A C 1
ATOM 902 O O . PRO A 1 135 ? -6.138 61.741 -17.444 1.000 49.366 455 PRO A O 1
ATOM 906 N N . THR A 1 136 ? -6.554 60.027 -18.903 1.000 48.142 456 THR A N 1
ATOM 907 C CA . THR A 1 136 ? -6.035 58.850 -18.144 1.000 47.672 456 THR A CA 1
ATOM 908 C C . THR A 1 136 ? -5.207 57.922 -19.061 1.000 42.961 456 THR A C 1
ATOM 909 O O . THR A 1 136 ? -5.607 57.715 -20.217 1.000 44.090 456 THR A O 1
ATOM 913 N N . TYR A 1 137 ? -4.113 57.369 -18.538 1.000 38.788 457 TYR A N 1
ATOM 914 C CA . TYR A 1 137 ? -3.172 56.454 -19.237 1.000 36.157 457 TYR A CA 1
ATOM 915 C C . TYR A 1 137 ? -2.867 55.240 -18.363 1.000 35.076 457 TYR A C 1
ATOM 916 O O . TYR A 1 137 ? -2.300 55.415 -17.265 1.000 34.288 457 TYR A O 1
ATOM 925 N N . GLU A 1 138 ? -3.202 54.052 -18.865 1.000 35.627 458 GLU A N 1
ATOM 926 C CA . GLU A 1 138 ? -3.029 52.753 -18.156 1.000 36.795 458 GLU A CA 1
ATOM 927 C C . GLU A 1 138 ? -2.661 51.646 -19.154 1.000 36.332 458 GLU A C 1
ATOM 928 O O . GLU A 1 138 ? -3.192 51.620 -20.274 1.000 36.365 458 GLU A O 1
ATOM 934 N N . LEU A 1 139 ? -1.753 50.759 -18.767 1.000 36.408 459 LEU A N 1
ATOM 935 C CA . LEU A 1 139 ? -1.313 49.651 -19.660 1.000 36.865 459 LEU A CA 1
ATOM 936 C C . LEU A 1 139 ? -0.641 48.560 -18.834 1.000 36.474 459 LEU A C 1
ATOM 937 O O . LEU A 1 139 ? -0.282 48.784 -17.666 1.000 35.268 459 LEU A O 1
ATOM 942 N N . ARG A 1 140 ? -0.508 47.409 -19.465 1.000 37.774 460 ARG A N 1
ATOM 943 C CA . ARG A 1 140 ? 0.067 46.195 -18.871 1.000 37.801 460 ARG A CA 1
ATOM 944 C C . ARG A 1 140 ? 1.243 45.783 -19.761 1.000 36.810 460 ARG A C 1
ATOM 945 O O . ARG A 1 140 ? 1.058 45.714 -21.010 1.000 38.042 460 ARG A O 1
ATOM 953 N N . LEU A 1 141 ? 2.410 45.574 -19.146 1.000 35.146 461 LEU A N 1
ATOM 954 C CA . LEU A 1 141 ? 3.629 45.066 -19.810 1.000 33.927 461 LEU A CA 1
ATOM 955 C C . LEU A 1 141 ? 3.959 43.674 -19.278 1.000 33.864 461 LEU A C 1
ATOM 956 O O . LEU A 1 141 ? 3.957 43.481 -18.050 1.000 33.350 461 LEU A O 1
ATOM 961 N N . ASN A 1 142 ? 4.308 42.769 -20.190 1.000 33.874 462 ASN A N 1
ATOM 962 C CA . ASN A 1 142 ? 4.894 41.450 -19.858 1.000 34.832 462 ASN A CA 1
ATOM 963 C C . ASN A 1 142 ? 6.355 41.682 -19.433 1.000 32.438 462 ASN A C 1
ATOM 964 O O . ASN A 1 142 ? 7.001 42.548 -19.996 1.000 31.739 462 ASN A O 1
ATOM 969 N N . GLU A 1 143 ? 6.818 40.985 -18.402 1.000 31.578 463 GLU A N 1
ATOM 970 C CA . GLU A 1 143 ? 8.115 41.235 -17.709 1.000 30.747 463 GLU A CA 1
ATOM 971 C C . GLU A 1 143 ? 9.288 41.087 -18.685 1.000 30.593 463 GLU A C 1
ATOM 972 O O . GLU A 1 143 ? 10.349 41.671 -18.383 1.000 28.509 463 GLU A O 1
ATOM 978 N N . ASP A 1 144 ? 9.081 40.332 -19.788 1.000 31.530 464 ASP A N 1
ATOM 979 C CA . ASP A 1 144 ? 10.076 39.947 -20.823 1.000 31.908 464 ASP A CA 1
ATOM 980 C C . ASP A 1 144 ? 9.943 40.850 -22.057 1.000 32.336 464 ASP A C 1
ATOM 981 O O . ASP A 1 144 ? 10.591 40.580 -23.045 1.000 33.166 464 ASP A O 1
ATOM 986 N N . ALA A 1 145 ? 9.153 41.918 -21.989 1.000 32.589 465 ALA A N 1
ATOM 987 C CA . ALA A 1 145 ? 9.154 43.010 -22.989 1.000 32.641 465 ALA A CA 1
ATOM 988 C C . ALA A 1 145 ? 10.606 43.345 -23.347 1.000 32.223 465 ALA A C 1
ATOM 989 O O . ALA A 1 145 ? 11.467 43.449 -22.446 1.000 31.285 465 ALA A O 1
ATOM 991 N N . ALA A 1 146 ? 10.883 43.486 -24.627 1.000 32.383 466 ALA A N 1
ATOM 992 C CA . ALA A 1 146 ? 12.255 43.710 -25.104 1.000 32.619 466 ALA A CA 1
ATOM 993 C C . ALA A 1 146 ? 12.663 45.144 -24.748 1.000 31.705 466 ALA A C 1
ATOM 994 O O . ALA A 1 146 ? 11.828 46.092 -24.880 1.000 31.385 466 ALA A O 1
ATOM 996 N N . VAL A 1 147 ? 13.905 45.304 -24.321 1.000 30.678 467 VAL A N 1
ATOM 997 C CA . VAL A 1 147 ? 14.597 46.613 -24.305 1.000 30.471 467 VAL A CA 1
ATOM 998 C C . VAL A 1 147 ? 14.501 47.241 -25.710 1.000 31.419 467 VAL A C 1
ATOM 999 O O . VAL A 1 147 ? 14.696 46.510 -26.723 1.000 32.766 467 VAL A O 1
ATOM 1003 N N . GLY A 1 148 ? 14.184 48.535 -25.768 1.000 30.124 468 GLY A N 1
ATOM 1004 C CA . GLY A 1 148 ? 13.966 49.285 -27.010 1.000 30.934 468 GLY A CA 1
ATOM 1005 C C . GLY A 1 148 ? 12.503 49.330 -27.411 1.000 31.038 468 GLY A C 1
ATOM 1006 O O . GLY A 1 148 ? 12.144 50.310 -28.053 1.000 33.162 468 GLY A O 1
ATOM 1007 N N . SER A 1 149 ? 11.682 48.332 -27.069 1.000 30.634 469 SER A N 1
ATOM 1008 C CA . SER A 1 149 ? 10.255 48.231 -27.489 1.000 31.312 469 SER A CA 1
ATOM 1009 C C . SER A 1 149 ? 9.448 49.459 -27.059 1.000 31.135 469 SER A C 1
ATOM 1010 O O . SER A 1 149 ? 9.700 50.013 -25.959 1.000 31.025 469 SER A O 1
ATOM 1013 N N . SER A 1 150 ? 8.461 49.841 -27.877 1.000 32.033 470 SER A N 1
ATOM 1014 C CA . SER A 1 150 ? 7.493 50.931 -27.575 1.000 31.467 470 SER A CA 1
ATOM 1015 C C . SER A 1 150 ? 6.565 50.516 -26.429 1.000 30.595 470 SER A C 1
ATOM 1016 O O . SER A 1 150 ? 6.164 49.353 -26.387 1.000 31.072 470 SER A O 1
ATOM 1019 N N . VAL A 1 151 ? 6.265 51.443 -25.531 1.000 29.311 471 VAL A N 1
ATOM 1020 C CA . VAL A 1 151 ? 5.376 51.217 -24.367 1.000 29.022 471 VAL A CA 1
ATOM 1021 C C . VAL A 1 151 ? 4.110 52.037 -24.602 1.000 29.807 471 VAL A C 1
ATOM 1022 O O . VAL A 1 151 ? 3.015 51.521 -24.443 1.000 29.580 471 VAL A O 1
ATOM 1026 N N . LEU A 1 152 ? 4.273 53.297 -24.988 1.000 30.812 472 LEU A N 1
ATOM 1027 C CA . LEU A 1 152 ? 3.161 54.272 -25.050 1.000 31.404 472 LEU A CA 1
ATOM 1028 C C . LEU A 1 152 ? 3.641 55.529 -25.764 1.000 31.199 472 LEU A C 1
ATOM 1029 O O . LEU A 1 152 ? 4.767 55.979 -25.456 1.000 30.194 472 LEU A O 1
ATOM 1034 N N . THR A 1 153 ? 2.770 56.114 -26.576 1.000 32.322 473 THR A N 1
ATOM 1035 C CA . THR A 1 153 ? 2.909 57.466 -27.159 1.000 33.385 473 THR A CA 1
ATOM 1036 C C . THR A 1 153 ? 1.851 58.380 -26.528 1.000 33.835 473 THR A C 1
ATOM 1037 O O . THR A 1 153 ? 0.672 58.109 -26.727 1.000 35.521 473 THR A O 1
ATOM 1041 N N . LEU A 1 154 ? 2.291 59.446 -25.864 1.000 33.386 474 LEU A N 1
ATOM 1042 C CA . LEU A 1 154 ? 1.455 60.531 -25.317 1.000 34.083 474 LEU A CA 1
ATOM 1043 C C . LEU A 1 154 ? 1.506 61.754 -26.233 1.000 34.229 474 LEU A C 1
ATOM 1044 O O . LEU A 1 154 ? 2.617 62.233 -26.483 1.000 33.880 474 LEU A O 1
ATOM 1049 N N . GLN A 1 155 ? 0.341 62.321 -26.558 1.000 35.582 475 GLN A N 1
ATOM 1050 C CA . GLN A 1 155 ? 0.175 63.598 -27.301 1.000 35.504 475 GLN A CA 1
ATOM 1051 C C . GLN A 1 155 ? -0.519 64.604 -26.376 1.000 33.980 475 GLN A C 1
ATOM 1052 O O . GLN A 1 155 ? -1.474 64.235 -25.682 1.000 34.778 475 GLN A O 1
ATOM 1058 N N . ALA A 1 156 ? -0.003 65.820 -26.295 1.000 32.132 476 ALA A N 1
ATOM 1059 C CA . ALA A 1 156 ? -0.702 66.970 -25.713 1.000 31.405 476 ALA A CA 1
ATOM 1060 C C . ALA A 1 156 ? -0.921 67.970 -26.840 1.000 32.513 476 ALA A C 1
ATOM 1061 O O . ALA A 1 156 ? -0.282 67.833 -27.871 1.000 32.426 476 ALA A O 1
ATOM 1063 N N . ARG A 1 157 ? -1.845 68.900 -26.653 1.000 34.037 477 ARG A N 1
ATOM 1064 C CA . ARG A 1 157 ? -2.073 70.036 -27.582 1.000 35.062 477 ARG A CA 1
ATOM 1065 C C . ARG A 1 157 ? -2.124 71.331 -26.766 1.000 33.143 477 ARG A C 1
ATOM 1066 O O . ARG A 1 157 ? -2.539 71.291 -25.602 1.000 32.371 477 ARG A O 1
ATOM 1074 N N . ASP A 1 158 ? -1.719 72.424 -27.400 1.000 32.148 478 ASP A N 1
ATOM 1075 C CA . ASP A 1 158 ? -1.722 73.798 -26.859 1.000 31.086 478 ASP A CA 1
ATOM 1076 C C . ASP A 1 158 ? -2.522 74.622 -27.857 1.000 31.201 478 ASP A C 1
ATOM 1077 O O . ASP A 1 158 ? -2.098 74.685 -29.036 1.000 32.569 478 ASP A O 1
ATOM 1082 N N . ARG A 1 159 ? -3.618 75.226 -27.399 1.000 30.618 479 ARG A N 1
ATOM 1083 C CA . ARG A 1 159 ? -4.503 76.090 -28.217 1.000 30.670 479 ARG A CA 1
ATOM 1084 C C . ARG A 1 159 ? -3.797 77.382 -28.615 1.000 29.722 479 ARG A C 1
ATOM 1085 O O . ARG A 1 159 ? -4.294 78.036 -29.477 1.000 30.178 479 ARG A O 1
ATOM 1093 N N . ASP A 1 160 ? -2.681 77.755 -27.996 1.000 29.004 480 ASP A N 1
ATOM 1094 C CA . ASP A 1 160 ? -1.865 78.904 -28.474 1.000 29.189 480 ASP A CA 1
ATOM 1095 C C . ASP A 1 160 ? -1.216 78.500 -29.825 1.000 30.437 480 ASP A C 1
ATOM 1096 O O . ASP A 1 160 ? -0.748 77.367 -29.957 1.000 30.601 480 ASP A O 1
ATOM 1101 N N . ALA A 1 161 ? -1.174 79.369 -30.831 1.000 33.141 481 ALA A N 1
ATOM 1102 C CA . ALA A 1 161 ? -0.468 79.109 -32.116 1.000 36.082 481 ALA A CA 1
ATOM 1103 C C . ALA A 1 161 ? 1.056 79.078 -31.897 1.000 37.613 481 ALA A C 1
ATOM 1104 O O . ALA A 1 161 ? 1.737 78.333 -32.570 1.000 38.885 481 ALA A O 1
ATOM 1106 N N . ASN A 1 162 ? 1.573 79.806 -30.918 1.000 40.830 482 ASN A N 1
ATOM 1107 C CA . ASN A 1 162 ? 3.030 80.075 -30.775 1.000 44.827 482 ASN A CA 1
ATOM 1108 C C . ASN A 1 162 ? 3.621 79.213 -29.656 1.000 45.013 482 ASN A C 1
ATOM 1109 O O . ASN A 1 162 ? 4.672 79.614 -29.079 1.000 50.602 482 ASN A O 1
ATOM 1114 N N . SER A 1 163 ? 3.027 78.047 -29.416 1.000 43.394 483 SER A N 1
ATOM 1115 C CA . SER A 1 163 ? 3.405 77.122 -28.321 1.000 40.096 483 SER A CA 1
ATOM 1116 C C . SER A 1 163 ? 3.893 75.815 -28.951 1.000 39.181 483 SER A C 1
ATOM 1117 O O . SER A 1 163 ? 3.077 75.177 -29.583 1.000 41.170 483 SER A O 1
ATOM 1120 N N . VAL A 1 164 ? 5.209 75.552 -28.853 1.000 37.331 484 VAL A N 1
ATOM 1121 C CA . VAL A 1 164 ? 5.961 74.281 -29.080 1.000 34.791 484 VAL A CA 1
ATOM 1122 C C . VAL A 1 164 ? 5.920 73.438 -27.801 1.000 32.230 484 VAL A C 1
ATOM 1123 O O . VAL A 1 164 ? 6.293 73.977 -26.721 1.000 33.051 484 VAL A O 1
ATOM 1127 N N . ILE A 1 165 ? 5.559 72.163 -27.912 1.000 29.733 485 ILE A N 1
ATOM 1128 C CA . ILE A 1 165 ? 5.436 71.226 -26.767 1.000 28.729 485 ILE A CA 1
ATOM 1129 C C . ILE A 1 165 ? 6.610 70.251 -26.740 1.000 28.419 485 ILE A C 1
ATOM 1130 O O . ILE A 1 165 ? 6.898 69.547 -27.731 1.000 29.753 485 ILE A O 1
ATOM 1135 N N . THR A 1 166 ? 7.251 70.232 -25.594 1.000 28.068 486 THR A N 1
ATOM 1136 C CA . THR A 1 166 ? 8.317 69.306 -25.187 1.000 28.259 486 THR A CA 1
ATOM 1137 C C . THR A 1 166 ? 7.758 68.404 -24.084 1.000 27.472 486 THR A C 1
ATOM 1138 O O . THR A 1 166 ? 7.098 68.927 -23.142 1.000 26.515 486 THR A O 1
ATOM 1142 N N . TYR A 1 167 ? 8.018 67.106 -24.194 1.000 27.826 487 TYR A N 1
ATOM 1143 C CA . TYR A 1 167 ? 7.601 66.061 -23.236 1.000 27.678 487 TYR A CA 1
ATOM 1144 C C . TYR A 1 167 ? 8.800 65.592 -22.424 1.000 28.974 487 TYR A C 1
ATOM 1145 O O . TYR A 1 167 ? 9.873 65.484 -23.006 1.000 29.555 487 TYR A O 1
ATOM 1154 N N . GLN A 1 168 ? 8.600 65.319 -21.129 1.000 30.453 488 GLN A N 1
ATOM 1155 C CA . GLN A 1 168 ? 9.689 64.935 -20.213 1.000 32.024 488 GLN A CA 1
ATOM 1156 C C . GLN A 1 168 ? 9.171 63.995 -19.113 1.000 32.230 488 GLN A C 1
ATOM 1157 O O . GLN A 1 168 ? 8.163 64.279 -18.443 1.000 31.209 488 GLN A O 1
ATOM 1163 N N . LEU A 1 169 ? 9.899 62.908 -18.908 1.000 32.329 489 LEU A N 1
ATOM 1164 C CA . LEU A 1 169 ? 9.662 61.911 -17.843 1.000 32.333 489 LEU A CA 1
ATOM 1165 C C . LEU A 1 169 ? 10.157 62.489 -16.515 1.000 31.776 489 LEU A C 1
ATOM 1166 O O . LEU A 1 169 ? 11.377 62.521 -16.342 1.000 33.142 489 LEU A O 1
ATOM 1171 N N . THR A 1 170 ? 9.285 62.951 -15.624 1.000 30.666 490 THR A N 1
ATOM 1172 C CA . THR A 1 170 ? 9.698 63.801 -14.468 1.000 31.202 490 THR A CA 1
ATOM 1173 C C . THR A 1 170 ? 9.401 63.174 -13.107 1.000 31.566 490 THR A C 1
ATOM 1174 O O . THR A 1 170 ? 9.443 63.913 -12.136 1.000 34.875 490 THR A O 1
ATOM 1178 N N . GLY A 1 171 ? 9.138 61.879 -13.012 1.000 31.027 491 GLY A N 1
ATOM 1179 C CA . GLY A 1 171 ? 9.044 61.172 -11.714 1.000 30.646 491 GLY A CA 1
ATOM 1180 C C . GLY A 1 171 ? 8.609 59.728 -11.880 1.000 29.430 491 GLY A C 1
ATOM 1181 O O . GLY A 1 171 ? 7.955 59.435 -12.859 1.000 28.776 491 GLY A O 1
ATOM 1182 N N . GLY A 1 172 ? 8.948 58.858 -10.928 1.000 30.610 492 GLY A N 1
ATOM 1183 C CA . GLY A 1 172 ? 8.524 57.443 -10.872 1.000 29.987 492 GLY A CA 1
ATOM 1184 C C . GLY A 1 172 ? 9.271 56.572 -11.890 1.000 29.369 492 GLY A C 1
ATOM 1185 O O . GLY A 1 172 ? 8.876 55.377 -12.064 1.000 29.817 492 GLY A O 1
ATOM 1186 N N . ASN A 1 173 ? 10.346 57.066 -12.515 1.000 27.752 493 ASN A N 1
ATOM 1187 C CA . ASN A 1 173 ? 11.178 56.181 -13.366 1.000 27.300 493 ASN A CA 1
ATOM 1188 C C . ASN A 1 173 ? 12.177 55.417 -12.487 1.000 27.502 493 ASN A C 1
ATOM 1189 O O . ASN A 1 173 ? 13.374 55.684 -12.600 1.000 27.547 493 ASN A O 1
ATOM 1194 N N . THR A 1 174 ? 11.712 54.400 -11.740 1.000 29.192 494 THR A N 1
ATOM 1195 C CA . THR A 1 174 ? 12.515 53.642 -10.742 1.000 31.249 494 THR A CA 1
ATOM 1196 C C . THR A 1 174 ? 13.477 52.691 -11.473 1.000 29.537 494 THR A C 1
ATOM 1197 O O . THR A 1 174 ? 13.058 52.014 -12.436 1.000 28.325 494 THR A O 1
ATOM 1201 N N . ARG A 1 175 ? 14.744 52.721 -11.046 1.000 29.242 495 ARG A N 1
ATOM 1202 C CA . ARG A 1 175 ? 15.911 52.025 -11.648 1.000 28.912 495 ARG A CA 1
ATOM 1203 C C . ARG A 1 175 ? 16.074 52.423 -13.130 1.000 27.796 495 ARG A C 1
ATOM 1204 O O . ARG A 1 175 ? 16.769 51.706 -13.848 1.000 26.982 495 ARG A O 1
ATOM 1212 N N . ASN A 1 176 ? 15.552 53.576 -13.553 1.000 27.804 496 ASN A N 1
ATOM 1213 C CA . ASN A 1 176 ? 15.760 54.161 -14.906 1.000 27.221 496 ASN A CA 1
ATOM 1214 C C . ASN A 1 176 ? 15.273 53.178 -15.990 1.000 26.557 496 ASN A C 1
ATOM 1215 O O . ASN A 1 176 ? 15.820 53.173 -17.099 1.000 25.158 496 ASN A O 1
ATOM 1220 N N . ARG A 1 177 ? 14.211 52.433 -15.690 1.000 26.894 497 ARG A N 1
ATOM 1221 C CA . ARG A 1 177 ? 13.665 51.373 -16.581 1.000 26.044 497 ARG A CA 1
ATOM 1222 C C . ARG A 1 177 ? 13.246 51.965 -17.930 1.000 26.277 497 ARG A C 1
ATOM 1223 O O . ARG A 1 177 ? 13.484 51.274 -18.963 1.000 25.541 497 ARG A O 1
ATOM 1231 N N . PHE A 1 178 ? 12.659 53.178 -17.935 1.000 26.283 498 PHE A N 1
ATOM 1232 C CA . PHE A 1 178 ? 11.966 53.760 -19.118 1.000 25.947 498 PHE A CA 1
ATOM 1233 C C . PHE A 1 178 ? 12.725 54.976 -19.687 1.000 26.495 498 PHE A C 1
ATOM 1234 O O . PHE A 1 178 ? 13.577 55.582 -19.032 1.000 24.848 498 PHE A O 1
ATOM 1242 N N . ALA A 1 179 ? 12.489 55.229 -20.979 1.000 27.497 499 ALA A N 1
ATOM 1243 C CA . ALA A 1 179 ? 13.049 56.375 -21.717 1.000 28.359 499 ALA A CA 1
ATOM 1244 C C . ALA A 1 179 ? 11.918 57.071 -22.480 1.000 27.634 499 ALA A C 1
ATOM 1245 O O . ALA A 1 179 ? 10.929 56.413 -22.797 1.000 25.968 499 ALA A O 1
ATOM 1247 N N . LEU A 1 180 ? 12.066 58.368 -22.718 1.000 28.566 500 LEU A N 1
ATOM 1248 C CA . LEU A 1 180 ? 11.019 59.199 -23.353 1.000 30.180 500 LEU A CA 1
ATOM 1249 C C . LEU A 1 180 ? 11.669 60.142 -24.360 1.000 30.526 500 LEU A C 1
ATOM 1250 O O . LEU A 1 180 ? 12.327 61.089 -23.916 1.000 30.357 500 LEU A O 1
ATOM 1255 N N . SER A 1 181 ? 11.482 59.858 -25.648 1.000 31.467 501 SER A N 1
ATOM 1256 C CA . SER A 1 181 ? 11.929 60.696 -26.792 1.000 32.986 501 SER A CA 1
ATOM 1257 C C . SER A 1 181 ? 10.876 61.783 -26.994 1.000 32.292 501 SER A C 1
ATOM 1258 O O . SER A 1 181 ? 9.718 61.390 -27.138 1.000 34.407 501 SER A O 1
ATOM 1261 N N . SER A 1 182 ? 11.218 63.073 -26.957 1.000 31.575 502 SER A N 1
ATOM 1262 C CA . SER A 1 182 ? 10.263 64.176 -27.253 1.000 31.891 502 SER A CA 1
ATOM 1263 C C . SER A 1 182 ? 10.365 64.579 -28.724 1.000 34.550 502 SER A C 1
ATOM 1264 O O . SER A 1 182 ? 11.456 64.967 -29.148 1.000 34.674 502 SER A O 1
ATOM 1267 N N . GLN A 1 183 ? 9.230 64.547 -29.428 1.000 38.228 503 GLN A N 1
ATOM 1268 C CA . GLN A 1 183 ? 9.103 64.642 -30.914 1.000 42.198 503 GLN A CA 1
ATOM 1269 C C . GLN A 1 183 ? 7.914 65.532 -31.304 1.000 43.723 503 GLN A C 1
ATOM 1270 O O . GLN A 1 183 ? 7.119 65.884 -30.410 1.000 38.664 503 GLN A O 1
ATOM 1276 N N . ARG A 1 184 ? 7.780 65.811 -32.613 1.000 49.764 504 ARG A N 1
ATOM 1277 C CA . ARG A 1 184 ? 6.684 66.617 -33.231 1.000 52.417 504 ARG A CA 1
ATOM 1278 C C . ARG A 1 184 ? 5.319 66.056 -32.819 1.000 50.736 504 ARG A C 1
ATOM 1279 O O . ARG A 1 184 ? 4.568 66.798 -32.205 1.000 48.715 504 ARG A O 1
ATOM 1287 N N . GLY A 1 185 ? 5.008 64.807 -33.182 1.000 51.992 505 GLY A N 1
ATOM 1288 C CA . GLY A 1 185 ? 3.705 64.185 -32.883 1.000 51.518 505 GLY A CA 1
ATOM 1289 C C . GLY A 1 185 ? 3.376 64.300 -31.400 1.000 49.350 505 GLY A C 1
ATOM 1290 O O . GLY A 1 185 ? 2.267 64.798 -31.063 1.000 48.778 505 GLY A O 1
ATOM 1291 N N . GLY A 1 186 ? 4.316 63.873 -30.546 1.000 45.254 506 GLY A N 1
ATOM 1292 C CA . GLY A 1 186 ? 4.099 63.650 -29.105 1.000 41.424 506 GLY A CA 1
ATOM 1293 C C . GLY A 1 186 ? 5.349 63.109 -28.427 1.000 38.859 506 GLY A C 1
ATOM 1294 O O . GLY A 1 186 ? 6.465 63.483 -28.840 1.000 39.562 506 GLY A O 1
ATOM 1295 N N . GLY A 1 187 ? 5.180 62.281 -27.394 1.000 35.983 507 GLY A N 1
ATOM 1296 C CA . GLY A 1 187 ? 6.270 61.819 -26.514 1.000 34.220 507 GLY A CA 1
ATOM 1297 C C . GLY A 1 187 ? 6.260 60.321 -26.363 1.000 33.471 507 GLY A C 1
ATOM 1298 O O . GLY A 1 187 ? 5.297 59.815 -25.734 1.000 34.663 507 GLY A O 1
ATOM 1299 N N . LEU A 1 188 ? 7.262 59.649 -26.929 1.000 33.284 508 LEU A N 1
ATOM 1300 C CA . LEU A 1 188 ? 7.353 58.165 -27.037 1.000 33.483 508 LEU A CA 1
ATOM 1301 C C . LEU A 1 188 ? 8.041 57.624 -25.780 1.000 31.014 508 LEU A C 1
ATOM 1302 O O . LEU A 1 188 ? 9.181 58.051 -25.483 1.000 31.445 508 LEU A O 1
ATOM 1307 N N . ILE A 1 189 ? 7.385 56.722 -25.060 1.000 28.290 509 ILE A N 1
ATOM 1308 C CA . ILE A 1 189 ? 8.041 55.950 -23.969 1.000 26.648 509 ILE A CA 1
ATOM 1309 C C . ILE A 1 189 ? 8.490 54.598 -24.519 1.000 26.436 509 ILE A C 1
ATOM 1310 O O . ILE A 1 189 ? 7.708 53.918 -25.157 1.000 26.430 509 ILE A O 1
ATOM 1315 N N . THR A 1 190 ? 9.750 54.275 -24.288 1.000 26.454 510 THR A N 1
ATOM 1316 C CA . THR A 1 190 ? 10.366 52.973 -24.602 1.000 27.362 510 THR A CA 1
ATOM 1317 C C . THR A 1 190 ? 10.910 52.393 -23.301 1.000 26.657 510 THR A C 1
ATOM 1318 O O . THR A 1 190 ? 11.137 53.180 -22.340 1.000 25.420 510 THR A O 1
ATOM 1322 N N . LEU A 1 191 ? 11.088 51.074 -23.294 1.000 26.989 511 LEU A N 1
ATOM 1323 C CA . LEU A 1 191 ? 11.892 50.334 -22.296 1.000 26.620 511 LEU A CA 1
ATOM 1324 C C . LEU A 1 191 ? 13.387 50.604 -22.558 1.000 27.625 511 LEU A C 1
ATOM 1325 O O . LEU A 1 191 ? 13.888 50.242 -23.676 1.000 29.203 511 LEU A O 1
ATOM 1330 N N . ALA A 1 192 ? 14.076 51.277 -21.621 1.000 27.320 512 ALA A N 1
ATOM 1331 C CA . ALA A 1 192 ? 15.533 51.552 -21.690 1.000 27.827 512 ALA A CA 1
ATOM 1332 C C . ALA A 1 192 ? 16.317 50.368 -21.110 1.000 28.566 512 ALA A C 1
ATOM 1333 O O . ALA A 1 192 ? 17.379 50.027 -21.665 1.000 30.051 512 ALA A O 1
ATOM 1335 N N . LEU A 1 193 ? 15.849 49.792 -19.996 1.000 28.263 513 LEU A N 1
ATOM 1336 C CA . LEU A 1 193 ? 16.571 48.702 -19.276 1.000 28.789 513 LEU A CA 1
ATOM 1337 C C . LEU A 1 193 ? 15.582 47.599 -18.900 1.000 28.052 513 LEU A C 1
ATOM 1338 O O . LEU A 1 193 ? 14.390 47.861 -18.766 1.000 28.227 513 LEU A O 1
ATOM 1343 N N . PRO A 1 194 ? 16.027 46.335 -18.705 1.000 28.095 514 PRO A N 1
ATOM 1344 C CA . PRO A 1 194 ? 15.088 45.231 -18.521 1.000 27.964 514 PRO A CA 1
ATOM 1345 C C . PRO A 1 194 ? 14.260 45.332 -17.225 1.000 27.876 514 PRO A C 1
ATOM 1346 O O . PRO A 1 194 ? 14.763 45.719 -16.147 1.000 27.041 514 PRO A O 1
ATOM 1350 N N . LEU A 1 195 ? 13.003 44.918 -17.357 1.000 28.436 515 LEU A N 1
ATOM 1351 C CA . LEU A 1 195 ? 12.033 44.731 -16.250 1.000 28.945 515 LEU A CA 1
ATOM 1352 C C . LEU A 1 195 ? 12.468 43.560 -15.355 1.000 29.836 515 LEU A C 1
ATOM 1353 O O . LEU A 1 195 ? 13.286 42.736 -15.790 1.000 31.012 515 LEU A O 1
ATOM 1358 N N . ASP A 1 196 ? 11.938 43.516 -14.127 1.000 29.938 516 ASP A N 1
ATOM 1359 C CA . ASP A 1 196 ? 12.137 42.427 -13.153 1.000 29.818 516 ASP A CA 1
ATOM 1360 C C . ASP A 1 196 ? 10.999 42.469 -12.134 1.000 30.774 516 ASP A C 1
ATOM 1361 O O . ASP A 1 196 ? 10.979 43.404 -11.255 1.000 31.047 516 ASP A O 1
ATOM 1366 N N . TYR A 1 197 ? 10.068 41.519 -12.252 1.000 30.560 517 TYR A N 1
ATOM 1367 C CA . TYR A 1 197 ? 8.839 41.472 -11.430 1.000 31.740 517 TYR A CA 1
ATOM 1368 C C . TYR A 1 197 ? 9.217 41.434 -9.936 1.000 32.621 517 TYR A C 1
ATOM 1369 O O . TYR A 1 197 ? 8.437 41.862 -9.088 1.000 33.414 517 TYR A O 1
ATOM 1378 N N . LYS A 1 198 ? 10.423 40.965 -9.618 1.000 33.797 518 LYS A N 1
ATOM 1379 C CA . LYS A 1 198 ? 10.886 40.718 -8.225 1.000 34.755 518 LYS A CA 1
ATOM 1380 C C . LYS A 1 198 ? 11.305 42.015 -7.535 1.000 34.561 518 LYS A C 1
ATOM 1381 O O . LYS A 1 198 ? 11.384 42.010 -6.304 1.000 35.363 518 LYS A O 1
ATOM 1387 N N . GLN A 1 199 ? 11.498 43.075 -8.316 1.000 34.842 519 GLN A N 1
ATOM 1388 C CA . GLN A 1 199 ? 11.985 44.417 -7.880 1.000 35.206 519 GLN A CA 1
ATOM 1389 C C . GLN A 1 199 ? 10.844 45.445 -7.959 1.000 34.975 519 GLN A C 1
ATOM 1390 O O . GLN A 1 199 ? 10.707 46.208 -7.024 1.000 36.886 519 GLN A O 1
ATOM 1396 N N . GLU A 1 200 ? 10.084 45.479 -9.056 1.000 35.462 520 GLU A N 1
ATOM 1397 C CA . GLU A 1 200 ? 8.916 46.387 -9.277 1.000 35.646 520 GLU A CA 1
ATOM 1398 C C . GLU A 1 200 ? 7.769 45.640 -9.961 1.000 35.241 520 GLU A C 1
ATOM 1399 O O . GLU A 1 200 ? 7.957 45.243 -11.109 1.000 34.779 520 GLU A O 1
ATOM 1405 N N . GLN A 1 201 ? 6.605 45.534 -9.324 1.000 36.871 521 GLN A N 1
ATOM 1406 C CA . GLN A 1 201 ? 5.382 45.020 -9.998 1.000 38.194 521 GLN A CA 1
ATOM 1407 C C . GLN A 1 201 ? 4.686 46.147 -10.756 1.000 36.816 521 GLN A C 1
ATOM 1408 O O . GLN A 1 201 ? 3.859 45.824 -11.613 1.000 36.050 521 GLN A O 1
ATOM 1414 N N . GLN A 1 202 ? 5.016 47.409 -10.444 1.000 36.409 522 GLN A N 1
ATOM 1415 C CA 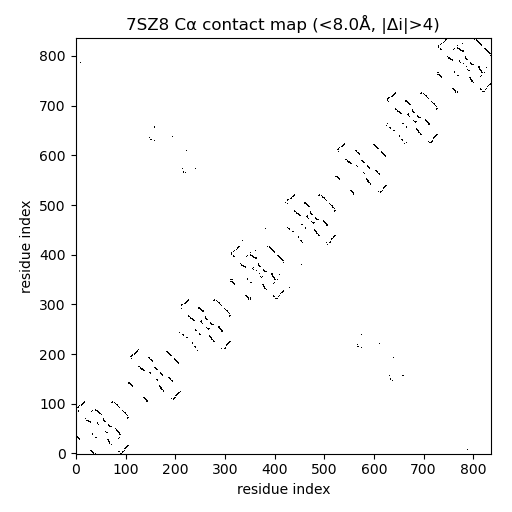. GLN A 1 202 ? 4.232 48.605 -10.848 1.000 35.935 522 GLN A CA 1
ATOM 1416 C C . GLN A 1 202 ? 5.174 49.806 -11.005 1.000 34.213 522 GLN A C 1
ATOM 1417 O O . GLN A 1 202 ? 6.232 49.838 -10.355 1.000 34.700 522 GLN A O 1
ATOM 1423 N N . TYR A 1 203 ? 4.787 50.741 -11.872 1.000 32.173 523 TYR A N 1
ATOM 1424 C CA . TYR A 1 203 ? 5.379 52.085 -12.041 1.000 31.134 523 TYR A CA 1
ATOM 1425 C C . TYR A 1 203 ? 4.245 53.090 -12.193 1.000 31.343 523 TYR A C 1
ATOM 1426 O O . TYR A 1 203 ? 3.229 52.779 -12.792 1.000 33.194 523 TYR A O 1
ATOM 1435 N N . VAL A 1 204 ? 4.461 54.280 -11.670 1.000 31.360 524 VAL A N 1
ATOM 1436 C CA . VAL A 1 204 ? 3.638 55.486 -11.909 1.000 30.777 524 VAL A CA 1
ATOM 1437 C C . VAL A 1 204 ? 4.626 56.496 -12.453 1.000 29.778 524 VAL A C 1
ATOM 1438 O O . VAL A 1 204 ? 5.433 57.021 -11.644 1.000 29.683 524 VAL A O 1
ATOM 1442 N N . LEU A 1 205 ? 4.658 56.599 -13.786 1.000 27.986 525 LEU A N 1
ATOM 1443 C CA . LEU A 1 205 ? 5.521 57.532 -14.523 1.000 27.379 525 LEU A CA 1
ATOM 1444 C C . LEU A 1 205 ? 4.772 58.846 -14.565 1.000 26.760 525 LEU A C 1
ATOM 1445 O O . LEU A 1 205 ? 3.683 58.848 -15.112 1.000 28.616 525 LEU A O 1
ATOM 1450 N N . ALA A 1 206 ? 5.346 59.907 -14.033 1.000 25.902 526 ALA A N 1
ATOM 1451 C CA . ALA A 1 206 ? 4.933 61.291 -14.338 1.000 25.629 526 ALA A CA 1
ATOM 1452 C C . ALA A 1 206 ? 5.529 61.658 -15.692 1.000 24.283 526 ALA A C 1
ATOM 1453 O O . ALA A 1 206 ? 6.771 61.486 -15.850 1.000 23.693 526 ALA A O 1
ATOM 1455 N N . VAL A 1 207 ? 4.703 62.237 -16.553 1.000 23.749 527 VAL A N 1
ATOM 1456 C CA . VAL A 1 207 ? 5.143 62.934 -17.788 1.000 23.958 527 VAL A CA 1
ATOM 1457 C C . VAL A 1 207 ? 4.556 64.343 -17.843 1.000 25.137 527 VAL A C 1
ATOM 1458 O O . VAL A 1 207 ? 3.302 64.474 -17.766 1.000 26.339 527 VAL A O 1
ATOM 1462 N N . THR A 1 208 ? 5.437 65.339 -18.006 1.000 26.351 528 THR A N 1
ATOM 1463 C CA . THR A 1 208 ? 5.108 66.778 -18.104 1.000 27.911 528 THR A CA 1
ATOM 1464 C C . THR A 1 208 ? 5.292 67.224 -19.563 1.000 27.282 528 THR A C 1
ATOM 1465 O O . THR A 1 208 ? 6.290 66.796 -20.233 1.000 27.654 528 THR A O 1
ATOM 1469 N N . ALA A 1 209 ? 4.241 67.889 -20.058 1.000 25.719 529 ALA A N 1
ATOM 1470 C CA . ALA A 1 209 ? 4.135 68.605 -21.334 1.000 24.988 529 ALA A CA 1
ATOM 1471 C C . ALA A 1 209 ? 4.285 70.085 -21.004 1.000 24.875 529 ALA A C 1
ATOM 1472 O O . ALA A 1 209 ? 3.485 70.567 -20.179 1.000 26.650 529 ALA A O 1
ATOM 1474 N N . SER A 1 210 ? 5.323 70.732 -21.532 1.000 24.302 530 SER A N 1
ATOM 1475 C CA . SER A 1 210 ? 5.646 72.167 -21.344 1.000 23.713 530 SER A CA 1
ATOM 1476 C C . SER A 1 210 ? 5.711 72.893 -22.710 1.000 23.891 530 SER A C 1
ATOM 1477 O O . SER A 1 210 ? 6.214 72.293 -23.722 1.000 23.249 530 SER A O 1
ATOM 1480 N N . ASP A 1 211 ? 5.199 74.127 -22.749 1.000 23.117 531 ASP A N 1
ATOM 1481 C CA . ASP A 1 211 ? 5.345 75.069 -23.877 1.000 23.532 531 ASP A CA 1
ATOM 1482 C C . ASP A 1 211 ? 6.576 75.956 -23.645 1.000 24.061 531 ASP A C 1
ATOM 1483 O O . ASP A 1 211 ? 6.803 76.884 -24.425 1.000 23.959 531 ASP A O 1
ATOM 1488 N N . GLY A 1 212 ? 7.377 75.638 -22.637 1.000 24.931 532 GLY A N 1
ATOM 1489 C CA . GLY A 1 212 ? 8.548 76.446 -22.238 1.000 26.899 532 GLY A CA 1
ATOM 1490 C C . GLY A 1 212 ? 8.233 77.310 -21.026 1.000 28.219 532 GLY A C 1
ATOM 1491 O O . GLY A 1 212 ? 9.186 77.739 -20.387 1.000 29.634 532 GLY A O 1
ATOM 1492 N N . THR A 1 213 ? 6.961 77.577 -20.707 1.000 28.202 533 THR A N 1
ATOM 1493 C CA . THR A 1 213 ? 6.629 78.366 -19.493 1.000 30.204 533 THR A CA 1
ATOM 1494 C C . THR A 1 213 ? 5.491 77.686 -18.704 1.000 29.673 533 THR A C 1
ATOM 1495 O O . THR A 1 213 ? 5.601 77.679 -17.493 1.000 29.490 533 THR A O 1
ATOM 1499 N N . ARG A 1 214 ? 4.462 77.146 -19.371 1.000 29.175 534 ARG A N 1
ATOM 1500 C CA . ARG A 1 214 ? 3.304 76.456 -18.748 1.000 29.784 534 ARG A CA 1
ATOM 1501 C C . ARG A 1 214 ? 3.371 74.957 -18.996 1.000 29.309 534 ARG A C 1
ATOM 1502 O O . ARG A 1 214 ? 3.811 74.525 -20.140 1.000 27.124 534 ARG A O 1
ATOM 1510 N N . SER A 1 215 ? 2.832 74.202 -18.043 1.000 29.431 535 SER A N 1
ATOM 1511 C CA . SER A 1 215 ? 2.909 72.722 -18.097 1.000 30.218 535 SER A CA 1
ATOM 1512 C C . SER A 1 215 ? 1.671 72.055 -17.498 1.000 31.473 535 SER A C 1
ATOM 1513 O O . SER A 1 215 ? 0.894 72.705 -16.756 1.000 32.625 535 SER A O 1
ATOM 1516 N N . HIS A 1 216 ? 1.508 70.788 -17.861 1.000 32.699 536 HIS A N 1
ATOM 1517 C CA . HIS A 1 216 ? 0.619 69.790 -17.214 1.000 33.976 536 HIS A CA 1
ATOM 1518 C C . HIS A 1 216 ? 1.408 68.493 -17.173 1.000 32.640 536 HIS A C 1
ATOM 1519 O O . HIS A 1 216 ? 2.227 68.236 -18.099 1.000 31.195 536 HIS A O 1
ATOM 1526 N N . THR A 1 217 ? 1.106 67.706 -16.160 1.000 33.145 537 THR A N 1
ATOM 1527 C CA . THR A 1 217 ? 1.749 66.432 -15.822 1.000 33.582 537 THR A CA 1
ATOM 1528 C C . THR A 1 217 ? 0.676 65.352 -15.908 1.000 34.199 537 THR A C 1
ATOM 1529 O O . THR A 1 217 ? -0.324 65.448 -15.163 1.000 36.510 537 THR A O 1
ATOM 1533 N N . ALA A 1 218 ? 0.886 64.365 -16.784 1.000 33.328 538 ALA A N 1
ATOM 1534 C CA . ALA A 1 218 ? 0.068 63.142 -16.891 1.000 32.515 538 ALA A CA 1
ATOM 1535 C C . ALA A 1 218 ? 0.725 62.067 -16.014 1.000 32.198 538 ALA A C 1
ATOM 1536 O O . ALA A 1 218 ? 1.913 62.214 -15.700 1.000 31.184 538 ALA A O 1
ATOM 1538 N N . HIS A 1 219 ? -0.017 61.024 -15.653 1.000 32.005 539 HIS A N 1
ATOM 1539 C CA . HIS A 1 219 ? 0.477 59.846 -14.911 1.000 33.485 539 HIS A CA 1
ATOM 1540 C C . HIS A 1 219 ? 0.216 58.606 -15.765 1.000 34.254 539 HIS A C 1
ATOM 1541 O O . HIS A 1 219 ? -0.921 58.430 -16.259 1.000 36.440 539 HIS A O 1
ATOM 1548 N N . VAL A 1 220 ? 1.227 57.760 -15.943 1.000 34.332 540 VAL A N 1
ATOM 1549 C CA . VAL A 1 220 ? 1.032 56.474 -16.673 1.000 34.895 540 VAL A CA 1
ATOM 1550 C C . VAL A 1 220 ? 1.145 55.325 -15.675 1.000 34.738 540 VAL A C 1
ATOM 1551 O O . VAL A 1 220 ? 2.213 55.128 -15.152 1.000 33.648 540 VAL A O 1
ATOM 1555 N N . LEU A 1 221 ? 0.035 54.645 -15.415 1.000 35.877 541 LEU A N 1
ATOM 1556 C CA . LEU A 1 221 ? 0.006 53.435 -14.569 1.000 37.203 541 LEU A CA 1
ATOM 1557 C C . LEU A 1 221 ? 0.451 52.239 -15.407 1.000 36.131 541 LEU A C 1
ATOM 1558 O O . LEU A 1 221 ? -0.219 51.936 -16.407 1.000 37.020 541 LEU A O 1
ATOM 1563 N N . ILE A 1 222 ? 1.558 51.605 -15.002 1.000 35.310 542 ILE A N 1
ATOM 1564 C CA . ILE A 1 222 ? 2.126 50.392 -15.656 1.000 34.376 542 ILE A CA 1
ATOM 1565 C C . ILE A 1 222 ? 2.168 49.247 -14.640 1.000 34.045 542 ILE A C 1
ATOM 1566 O O . ILE A 1 222 ? 2.962 49.317 -13.676 1.000 33.205 542 ILE A O 1
ATOM 1571 N N . ASN A 1 223 ? 1.372 48.213 -14.889 1.000 34.437 543 ASN A N 1
ATOM 1572 C CA . ASN A 1 223 ? 1.475 46.906 -14.204 1.000 34.385 543 ASN A CA 1
ATOM 1573 C C . ASN A 1 223 ? 2.299 45.938 -15.069 1.000 34.605 543 ASN A C 1
ATOM 1574 O O . ASN A 1 223 ? 2.205 45.938 -16.350 1.000 32.822 543 ASN A O 1
ATOM 1579 N N . VAL A 1 224 ? 3.098 45.144 -14.361 1.000 34.024 544 VAL A N 1
ATOM 1580 C CA . VAL A 1 224 ? 4.046 44.148 -14.905 1.000 32.693 544 VAL A CA 1
ATOM 1581 C C . VAL A 1 224 ? 3.477 42.766 -14.606 1.000 33.858 544 VAL A C 1
ATOM 1582 O O . VAL A 1 224 ? 3.107 42.542 -13.441 1.000 34.551 544 VAL A O 1
ATOM 1586 N N . THR A 1 225 ? 3.356 41.918 -15.635 1.000 33.722 545 THR A N 1
ATOM 1587 C CA . THR A 1 225 ? 2.963 40.489 -15.539 1.000 34.102 545 THR A CA 1
ATOM 1588 C C . THR A 1 225 ? 4.245 39.631 -15.468 1.000 32.645 545 THR A C 1
ATOM 1589 O O . THR A 1 225 ? 5.065 39.649 -16.443 1.000 30.447 545 THR A O 1
ATOM 1593 N N . ASP A 1 226 ? 4.438 38.906 -14.360 1.000 32.209 546 ASP A N 1
ATOM 1594 C CA . ASP A 1 226 ? 5.512 37.887 -14.279 1.000 31.835 546 ASP A CA 1
ATOM 1595 C C . ASP A 1 226 ? 5.496 37.045 -15.556 1.000 32.526 546 ASP A C 1
ATOM 1596 O O . ASP A 1 226 ? 4.363 36.698 -15.963 1.000 34.545 546 ASP A O 1
ATOM 1601 N N . ALA A 1 227 ? 6.681 36.792 -16.149 1.000 31.604 547 ALA A N 1
ATOM 1602 C CA . ALA A 1 227 ? 6.960 35.835 -17.247 1.000 32.038 547 ALA A CA 1
ATOM 1603 C C . ALA A 1 227 ? 7.983 34.780 -16.790 1.000 32.587 547 ALA A C 1
ATOM 1604 O O . ALA A 1 227 ? 8.691 35.011 -15.777 1.000 31.651 547 ALA A O 1
ATOM 1606 N N . ASN A 1 228 ? 8.090 33.668 -17.532 1.000 33.996 548 ASN A N 1
ATOM 1607 C CA . ASN A 1 228 ? 9.029 32.550 -17.237 1.000 33.946 548 ASN A CA 1
ATOM 1608 C C . ASN A 1 228 ? 10.406 32.884 -17.814 1.000 33.890 548 ASN A C 1
ATOM 1609 O O . ASN A 1 228 ? 10.788 32.281 -18.834 1.000 33.220 548 ASN A O 1
ATOM 1614 N N . THR A 1 229 ? 11.127 33.816 -17.175 1.000 34.448 549 THR A N 1
ATOM 1615 C CA . THR A 1 229 ? 12.446 34.325 -17.657 1.000 34.773 549 THR A CA 1
ATOM 1616 C C . THR A 1 229 ? 13.596 33.555 -17.001 1.000 33.222 549 THR A C 1
ATOM 1617 O O . THR A 1 229 ? 14.728 33.831 -17.358 1.000 32.145 549 THR A O 1
ATOM 1621 N N . HIS A 1 230 ? 13.318 32.575 -16.143 1.000 33.151 550 HIS A N 1
ATOM 1622 C CA . HIS A 1 230 ? 14.365 31.780 -15.443 1.000 33.961 550 HIS A CA 1
ATOM 1623 C C . HIS A 1 230 ? 14.100 30.274 -15.523 1.000 34.186 550 HIS A C 1
ATOM 1624 O O . HIS A 1 230 ? 12.924 29.859 -15.589 1.000 34.098 550 HIS A O 1
ATOM 1631 N N . ARG A 1 231 ? 15.200 29.526 -15.501 1.000 28.535 551 ARG A N 1
ATOM 1632 C CA . ARG A 1 231 ? 15.299 28.053 -15.450 1.000 28.480 551 ARG A CA 1
ATOM 1633 C C . ARG A 1 231 ? 15.507 27.734 -13.972 1.000 27.467 551 ARG A C 1
ATOM 1634 O O . ARG A 1 231 ? 16.159 28.487 -13.274 1.000 28.273 551 ARG A O 1
ATOM 1642 N N . PRO A 1 232 ? 14.930 26.656 -13.415 1.000 26.304 552 PRO A N 1
ATOM 1643 C CA . PRO A 1 232 ? 15.398 26.129 -12.144 1.000 25.493 552 PRO A CA 1
ATOM 1644 C C . PRO A 1 232 ? 16.925 26.021 -12.187 1.000 25.573 552 PRO A C 1
ATOM 1645 O O . PRO A 1 232 ? 17.469 25.811 -13.300 1.000 25.903 552 PRO A O 1
ATOM 1649 N N . VAL A 1 233 ? 17.576 26.221 -11.035 1.000 24.468 553 VAL A N 1
ATOM 1650 C CA . VAL A 1 233 ? 19.025 25.934 -10.868 1.000 25.475 553 VAL A CA 1
ATOM 1651 C C . VAL A 1 233 ? 19.108 24.954 -9.697 1.000 25.561 553 VAL A C 1
ATOM 1652 O O . VAL A 1 233 ? 18.708 25.343 -8.604 1.000 26.741 553 VAL A O 1
ATOM 1656 N N . PHE A 1 234 ? 19.633 23.748 -9.897 1.000 25.053 554 PHE A N 1
ATOM 1657 C CA . PHE A 1 234 ? 19.915 22.804 -8.792 1.000 25.885 554 PHE A CA 1
ATOM 1658 C C . PHE A 1 234 ? 20.989 23.356 -7.837 1.000 27.561 554 PHE A C 1
ATOM 1659 O O . PHE A 1 234 ? 21.876 24.115 -8.279 1.000 27.963 554 PHE A O 1
ATOM 1667 N N . GLN A 1 235 ? 20.926 22.941 -6.563 1.000 28.714 555 GLN A N 1
ATOM 1668 C CA . GLN A 1 235 ? 21.935 23.282 -5.517 1.000 31.451 555 GLN A CA 1
ATOM 1669 C C . GLN A 1 235 ? 23.300 22.708 -5.907 1.000 31.579 555 GLN A C 1
ATOM 1670 O O . GLN A 1 235 ? 24.333 23.277 -5.543 1.000 33.256 555 GLN A O 1
ATOM 1676 N N . SER A 1 236 ? 23.311 21.566 -6.573 1.000 31.561 556 SER A N 1
ATOM 1677 C CA . SER A 1 236 ? 24.550 20.943 -7.108 1.000 31.970 556 SER A CA 1
ATOM 1678 C C . SER A 1 236 ? 24.263 20.428 -8.511 1.000 31.232 556 SER A C 1
ATOM 1679 O O . SER A 1 236 ? 23.097 20.089 -8.764 1.000 29.865 556 SER A O 1
ATOM 1682 N N . SER A 1 237 ? 25.289 20.335 -9.355 1.000 32.491 557 SER A N 1
ATOM 1683 C CA . SER A 1 237 ? 25.215 19.624 -10.656 1.000 33.419 557 SER A CA 1
ATOM 1684 C C . SER A 1 237 ? 25.680 18.169 -10.494 1.000 33.317 557 SER A C 1
ATOM 1685 O O . SER A 1 237 ? 25.552 17.404 -11.481 1.000 32.797 557 SER A O 1
ATOM 1688 N N . HIS A 1 238 ? 26.176 17.794 -9.301 1.000 32.805 558 HIS A N 1
ATOM 1689 C CA . HIS A 1 238 ? 26.583 16.402 -8.973 1.000 32.817 558 HIS A CA 1
ATOM 1690 C C . HIS A 1 238 ? 26.427 16.133 -7.467 1.000 32.240 558 HIS A C 1
ATOM 1691 O O . HIS A 1 238 ? 27.341 16.497 -6.716 1.000 32.272 558 HIS A O 1
ATOM 1698 N N . TYR A 1 239 ? 25.319 15.484 -7.072 1.000 30.691 559 TYR A N 1
ATOM 1699 C CA . TYR A 1 239 ? 25.057 14.945 -5.717 1.000 31.190 559 TYR A CA 1
ATOM 1700 C C . TYR A 1 239 ? 25.592 13.518 -5.642 1.000 31.247 559 TYR A C 1
ATOM 1701 O O . TYR A 1 239 ? 25.367 12.740 -6.578 1.000 30.189 559 TYR A O 1
ATOM 1710 N N . THR A 1 240 ? 26.273 13.215 -4.535 1.000 33.502 560 THR A N 1
ATOM 1711 C CA . THR A 1 240 ? 26.702 11.865 -4.098 1.000 34.738 560 THR A CA 1
ATOM 1712 C C . THR A 1 240 ? 26.105 11.612 -2.717 1.000 35.229 560 THR A C 1
ATOM 1713 O O . THR A 1 240 ? 26.341 12.419 -1.804 1.000 36.262 560 THR A O 1
ATOM 1717 N N . VAL A 1 241 ? 25.380 10.510 -2.560 1.000 36.271 561 VAL A N 1
ATOM 1718 C CA . VAL A 1 241 ? 24.895 10.052 -1.230 1.000 36.093 561 VAL A CA 1
ATOM 1719 C C . VAL A 1 241 ? 25.183 8.557 -1.055 1.000 34.655 561 VAL A C 1
ATOM 1720 O O . VAL A 1 241 ? 25.318 7.851 -2.054 1.000 33.265 561 VAL A O 1
ATOM 1724 N N . SER A 1 242 ? 25.291 8.113 0.194 1.000 33.977 562 SER A N 1
ATOM 1725 C CA . SER A 1 242 ? 25.611 6.722 0.554 1.000 33.005 562 SER A CA 1
ATOM 1726 C C . SER A 1 242 ? 24.427 6.098 1.291 1.000 31.925 562 SER A C 1
ATOM 1727 O O . SER A 1 242 ? 23.668 6.820 1.928 1.000 32.369 562 SER A O 1
ATOM 1730 N N . VAL A 1 243 ? 24.226 4.807 1.075 1.000 31.320 563 VAL A N 1
ATOM 1731 C CA . VAL A 1 243 ? 23.056 4.003 1.530 1.000 31.359 563 VAL A CA 1
ATOM 1732 C C . VAL A 1 243 ? 23.585 2.615 1.880 1.000 31.287 563 VAL A C 1
ATOM 1733 O O . VAL A 1 243 ? 24.157 1.957 0.993 1.000 31.217 563 VAL A O 1
ATOM 1737 N N . SER A 1 244 ? 23.362 2.184 3.107 1.000 31.802 564 SER A N 1
ATOM 1738 C CA . SER A 1 244 ? 23.717 0.831 3.559 1.000 33.083 564 SER A CA 1
ATOM 1739 C C . SER A 1 244 ? 22.851 -0.162 2.778 1.000 33.547 564 SER A C 1
ATOM 1740 O O . SER A 1 244 ? 21.641 0.074 2.666 1.000 33.922 564 SER A O 1
ATOM 1743 N N . GLU A 1 245 ? 23.440 -1.240 2.264 1.000 34.751 565 GLU A N 1
ATOM 1744 C CA . GLU A 1 245 ? 22.695 -2.336 1.582 1.000 35.629 565 GLU A CA 1
ATOM 1745 C C . GLU A 1 245 ? 21.629 -2.940 2.534 1.000 38.188 565 GLU A C 1
ATOM 1746 O O . GLU A 1 245 ? 20.747 -3.677 2.030 1.000 39.484 565 GLU A O 1
ATOM 1752 N N . ASP A 1 246 ? 21.738 -2.658 3.841 1.000 39.301 566 ASP A N 1
ATOM 1753 C CA . ASP A 1 246 ? 20.805 -2.967 4.962 1.000 43.021 566 ASP A CA 1
ATOM 1754 C C . ASP A 1 246 ? 19.427 -2.304 4.817 1.000 41.241 566 ASP A C 1
ATOM 1755 O O . ASP A 1 246 ? 18.504 -2.790 5.427 1.000 41.116 566 ASP A O 1
ATOM 1760 N N . ARG A 1 247 ? 19.338 -1.148 4.183 1.000 38.485 567 ARG A N 1
ATOM 1761 C CA . ARG A 1 247 ? 18.217 -0.217 4.430 1.000 40.030 567 ARG A CA 1
ATOM 1762 C C . ARG A 1 247 ? 16.959 -0.856 3.873 1.000 37.061 567 ARG A C 1
ATOM 1763 O O . ARG A 1 247 ? 17.005 -1.547 2.875 1.000 37.539 567 ARG A O 1
ATOM 1771 N N . PRO A 1 248 ? 15.815 -0.740 4.558 1.000 37.319 568 PRO A N 1
ATOM 1772 C CA . PRO A 1 248 ? 14.598 -1.391 4.084 1.000 36.846 568 PRO A CA 1
ATOM 1773 C C . PRO A 1 248 ? 14.013 -0.634 2.883 1.000 34.409 568 PRO A C 1
ATOM 1774 O O . PRO A 1 248 ? 14.390 0.490 2.624 1.000 32.038 568 PRO A O 1
ATOM 1778 N N . VAL A 1 249 ? 13.023 -1.243 2.250 1.000 34.695 569 VAL A N 1
ATOM 1779 C CA . VAL A 1 249 ? 12.198 -0.613 1.181 1.000 34.705 569 VAL A CA 1
ATOM 1780 C C . VAL A 1 249 ? 11.507 0.636 1.751 1.000 35.204 569 VAL A C 1
ATOM 1781 O O . VAL A 1 249 ? 10.887 0.533 2.819 1.000 38.096 569 VAL A O 1
ATOM 1785 N N . GLY A 1 250 ? 11.643 1.779 1.084 1.000 34.409 570 GLY A N 1
ATOM 1786 C CA . GLY A 1 250 ? 10.977 3.043 1.451 1.000 35.389 570 GLY A CA 1
ATOM 1787 C C . GLY A 1 250 ? 11.884 3.945 2.279 1.000 36.022 570 GLY A C 1
ATOM 1788 O O . GLY A 1 250 ? 11.377 4.893 2.865 1.000 37.495 570 GLY A O 1
ATOM 1789 N N . THR A 1 251 ? 13.189 3.685 2.335 1.000 35.167 571 THR A N 1
ATOM 1790 C CA . THR A 1 251 ? 14.166 4.596 2.989 1.000 34.734 571 THR A CA 1
ATOM 1791 C C . THR A 1 251 ? 14.330 5.854 2.113 1.000 33.509 571 THR A C 1
ATOM 1792 O O . THR A 1 251 ? 14.658 5.710 0.890 1.000 32.667 571 THR A O 1
ATOM 1796 N N . SER A 1 252 ? 14.106 7.036 2.675 1.000 33.290 572 SER A N 1
ATOM 1797 C CA . SER A 1 252 ? 14.563 8.328 2.097 1.000 33.479 572 SER A CA 1
ATOM 1798 C C . SER A 1 252 ? 16.095 8.369 2.171 1.000 32.571 572 SER A C 1
ATOM 1799 O O . SER A 1 252 ? 16.627 8.036 3.220 1.000 33.971 572 SER A O 1
ATOM 1802 N N . ILE A 1 253 ? 16.780 8.752 1.097 1.000 31.193 573 ILE A N 1
ATOM 1803 C CA . ILE A 1 253 ? 18.268 8.697 1.020 1.000 30.575 573 ILE A CA 1
ATOM 1804 C C . ILE A 1 253 ? 18.830 10.071 0.675 1.000 30.650 573 ILE A C 1
ATOM 1805 O O . ILE A 1 253 ? 20.069 10.162 0.632 1.000 32.075 573 ILE A O 1
ATOM 1810 N N . ALA A 1 254 ? 17.987 11.064 0.373 1.000 29.905 574 ALA A N 1
ATOM 1811 C CA . ALA A 1 254 ? 18.432 12.382 -0.128 1.000 30.011 574 ALA A CA 1
ATOM 1812 C C . ALA A 1 254 ? 17.232 13.218 -0.567 1.000 30.069 574 ALA A C 1
ATOM 1813 O O . ALA A 1 254 ? 16.166 12.666 -0.897 1.000 30.585 574 ALA A O 1
ATOM 1815 N N . THR A 1 255 ? 17.397 14.522 -0.531 1.000 31.666 575 THR A N 1
ATOM 1816 C CA . THR A 1 255 ? 16.357 15.503 -0.863 1.000 34.364 575 THR A CA 1
ATOM 1817 C C . THR A 1 255 ? 17.060 16.505 -1.758 1.000 34.935 575 THR A C 1
ATOM 1818 O O . THR A 1 255 ? 17.745 17.392 -1.211 1.000 38.610 575 THR A O 1
ATOM 1822 N N . LEU A 1 256 ? 16.925 16.309 -3.070 1.000 32.784 576 LEU A N 1
ATOM 1823 C CA . LEU A 1 256 ? 17.421 17.220 -4.123 1.000 31.966 576 LEU A CA 1
ATOM 1824 C C . LEU A 1 256 ? 16.552 18.469 -4.141 1.000 31.664 576 LEU A C 1
ATOM 1825 O O . LEU A 1 256 ? 15.356 18.306 -4.083 1.000 33.651 576 LEU A O 1
ATOM 1830 N N . SER A 1 257 ? 17.107 19.667 -4.309 1.000 31.870 577 SER A N 1
ATOM 1831 C CA . SER A 1 257 ? 16.276 20.884 -4.517 1.000 31.737 577 SER A CA 1
ATOM 1832 C C . SER A 1 257 ? 16.877 21.803 -5.586 1.000 29.700 577 SER A C 1
ATOM 1833 O O . SER A 1 257 ? 18.106 21.977 -5.607 1.000 30.262 577 SER A O 1
ATOM 1836 N N . ALA A 1 258 ? 16.006 22.418 -6.391 1.000 27.273 578 ALA A N 1
ATOM 1837 C CA . ALA A 1 258 ? 16.331 23.510 -7.338 1.000 25.890 578 ALA A CA 1
ATOM 1838 C C . ALA A 1 258 ? 15.541 24.756 -6.928 1.000 25.120 578 ALA A C 1
ATOM 1839 O O . ALA A 1 258 ? 14.388 24.616 -6.506 1.000 24.100 578 ALA A O 1
ATOM 1841 N N . ASN A 1 259 ? 16.131 25.930 -7.133 1.000 25.484 579 ASN A N 1
ATOM 1842 C CA . ASN A 1 259 ? 15.501 27.240 -6.859 1.000 26.251 579 ASN A CA 1
ATOM 1843 C C . ASN A 1 259 ? 15.326 28.025 -8.172 1.000 26.213 579 ASN A C 1
ATOM 1844 O O . ASN A 1 259 ? 16.255 28.086 -9.006 1.000 25.103 579 ASN A O 1
ATOM 1849 N N . ASP A 1 260 ? 14.129 28.596 -8.339 1.000 27.321 580 ASP A N 1
ATOM 1850 C CA . ASP A 1 260 ? 13.690 29.350 -9.541 1.000 27.553 580 ASP A CA 1
ATOM 1851 C C . ASP A 1 260 ? 13.333 30.774 -9.087 1.000 28.472 580 ASP A C 1
ATOM 1852 O O . ASP A 1 260 ? 12.496 30.906 -8.167 1.000 29.431 580 ASP A O 1
ATOM 1857 N N . GLU A 1 261 ? 13.971 31.771 -9.707 1.000 28.745 581 GLU A N 1
ATOM 1858 C CA . GLU A 1 261 ? 13.804 33.231 -9.464 1.000 30.083 581 GLU A CA 1
ATOM 1859 C C . GLU A 1 261 ? 12.466 33.784 -9.993 1.000 29.851 581 GLU A C 1
ATOM 1860 O O . GLU A 1 261 ? 12.217 34.971 -9.728 1.000 31.788 581 GLU A O 1
ATOM 1866 N N . ASP A 1 262 ? 11.654 33.033 -10.754 1.000 28.635 582 ASP A N 1
ATOM 1867 C CA . ASP A 1 262 ? 10.327 33.509 -11.245 1.000 28.419 5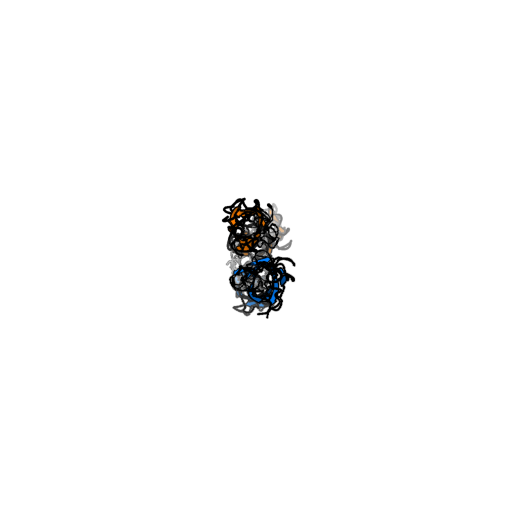82 ASP A CA 1
ATOM 1868 C C . ASP A 1 262 ? 9.308 33.450 -10.084 1.000 29.392 582 ASP A C 1
ATOM 1869 O O . ASP A 1 262 ? 9.756 33.235 -8.939 1.000 29.373 582 ASP A O 1
ATOM 1874 N N . THR A 1 263 ? 8.002 33.616 -10.351 1.000 29.351 583 THR A N 1
ATOM 1875 C CA . THR A 1 263 ? 6.908 33.576 -9.329 1.000 31.367 583 THR A CA 1
ATOM 1876 C C . THR A 1 263 ? 5.876 32.492 -9.706 1.000 31.342 583 THR A C 1
ATOM 1877 O O . THR A 1 263 ? 5.728 32.173 -10.907 1.000 30.862 583 THR A O 1
ATOM 1881 N N . GLY A 1 264 ? 5.183 31.955 -8.712 1.000 31.744 584 GLY A N 1
ATOM 1882 C CA . GLY A 1 264 ? 4.020 31.073 -8.887 1.000 32.284 584 GLY A CA 1
ATOM 1883 C C . GLY A 1 264 ? 4.426 29.779 -9.551 1.000 32.591 584 GLY A C 1
ATOM 1884 O O . GLY A 1 264 ? 5.428 29.179 -9.091 1.000 32.427 584 GLY A O 1
ATOM 1885 N N . GLU A 1 265 ? 3.675 29.394 -10.588 1.000 32.735 585 GLU A N 1
ATOM 1886 C CA . GLU A 1 265 ? 3.874 28.196 -11.438 1.000 32.732 585 GLU A CA 1
ATOM 1887 C C . GLU A 1 265 ? 5.189 28.326 -12.203 1.000 30.434 585 GLU A C 1
ATOM 1888 O O . GLU A 1 265 ? 5.918 27.313 -12.347 1.000 29.507 585 GLU A O 1
ATOM 1894 N N . ASN A 1 266 ? 5.506 29.528 -12.661 1.000 29.047 586 ASN A N 1
ATOM 1895 C CA . ASN A 1 266 ? 6.816 29.815 -13.321 1.000 27.532 586 ASN A CA 1
ATOM 1896 C C . ASN A 1 266 ? 8.032 29.366 -12.456 1.000 26.027 586 ASN A C 1
ATOM 1897 O O . ASN A 1 266 ? 9.100 29.134 -13.059 1.000 25.838 586 ASN A O 1
ATOM 1902 N N . ALA A 1 267 ? 7.865 29.208 -11.132 1.000 25.457 587 ALA A N 1
ATOM 1903 C CA . ALA A 1 267 ? 8.897 28.888 -10.112 1.000 25.352 587 ALA A CA 1
ATOM 1904 C C . ALA A 1 267 ? 8.626 27.573 -9.379 1.000 25.435 587 ALA A C 1
ATOM 1905 O O . ALA A 1 267 ? 9.524 27.179 -8.625 1.000 26.281 587 ALA A O 1
ATOM 1907 N N . ARG A 1 268 ? 7.435 26.977 -9.480 1.000 25.060 588 ARG A N 1
ATOM 1908 C CA . ARG A 1 268 ? 7.130 25.678 -8.837 1.000 25.447 588 ARG A CA 1
ATOM 1909 C C . ARG A 1 268 ? 7.807 24.532 -9.610 1.000 24.745 588 ARG A C 1
ATOM 1910 O O . ARG A 1 268 ? 7.566 24.388 -10.843 1.000 23.473 588 ARG A O 1
ATOM 1918 N N . ILE A 1 269 ? 8.575 23.722 -8.884 1.000 24.234 589 ILE A N 1
ATOM 1919 C CA . ILE A 1 269 ? 9.485 22.687 -9.437 1.000 24.242 589 ILE A CA 1
ATOM 1920 C C . ILE A 1 269 ? 8.756 21.349 -9.412 1.000 24.192 589 ILE A C 1
ATOM 1921 O O . ILE A 1 269 ? 8.218 20.992 -8.367 1.000 24.993 589 ILE A O 1
ATOM 1926 N N . THR A 1 270 ? 8.785 20.633 -10.529 1.000 23.792 590 THR A N 1
ATOM 1927 C CA . THR A 1 270 ? 8.521 19.168 -10.595 1.000 23.865 590 THR A CA 1
ATOM 1928 C C . THR A 1 270 ? 9.860 18.466 -10.868 1.000 22.315 590 THR A C 1
ATOM 1929 O O . THR A 1 270 ? 10.492 18.799 -11.906 1.000 21.544 590 THR A O 1
ATOM 1933 N N . TYR A 1 271 ? 10.256 17.545 -9.976 1.000 22.307 591 TYR A N 1
ATOM 1934 C CA . TYR A 1 271 ? 11.453 16.660 -10.102 1.000 22.116 591 TYR A CA 1
ATOM 1935 C C . TYR A 1 271 ? 11.072 15.348 -10.794 1.000 21.908 591 TYR A C 1
ATOM 1936 O O . TYR A 1 271 ? 10.031 14.753 -10.493 1.000 22.064 591 TYR A O 1
ATOM 1945 N N . VAL A 1 272 ? 11.924 14.923 -11.730 1.000 22.148 592 VAL A N 1
ATOM 1946 C CA . VAL A 1 272 ? 11.697 13.768 -12.653 1.000 22.101 592 VAL A CA 1
ATOM 1947 C C . VAL A 1 272 ? 13.022 13.019 -12.901 1.000 22.376 592 VAL A C 1
ATOM 1948 O O . VAL A 1 272 ? 13.976 13.623 -13.419 1.000 22.472 592 VAL A O 1
ATOM 1952 N N . ILE A 1 273 ? 13.101 11.751 -12.501 1.000 22.440 593 ILE A N 1
ATOM 1953 C CA . ILE A 1 273 ? 14.202 10.854 -12.925 1.000 23.204 593 ILE A CA 1
ATOM 1954 C C . ILE A 1 273 ? 14.089 10.662 -14.455 1.000 25.039 593 ILE A C 1
ATOM 1955 O O . ILE A 1 273 ? 13.013 10.262 -14.865 1.000 26.288 593 ILE A O 1
ATOM 1960 N N . GLN A 1 274 ? 15.129 10.967 -15.247 1.000 26.157 594 GLN A N 1
ATOM 1961 C CA . GLN A 1 274 ? 15.132 10.897 -16.738 1.000 29.139 594 GLN A CA 1
ATOM 1962 C C . GLN A 1 274 ? 15.423 9.467 -17.190 1.000 29.114 594 GLN A C 1
ATOM 1963 O O . GLN A 1 274 ? 14.922 9.093 -18.209 1.000 28.622 594 GLN A O 1
ATOM 1969 N N . ASP A 1 275 ? 16.168 8.695 -16.400 1.000 29.397 595 ASP A N 1
ATOM 1970 C CA . ASP A 1 275 ? 16.546 7.296 -16.731 1.000 31.090 595 ASP A CA 1
ATOM 1971 C C . ASP A 1 275 ? 16.152 6.395 -15.564 1.000 30.543 595 ASP A C 1
ATOM 1972 O O . ASP A 1 275 ? 17.014 5.933 -14.821 1.000 30.160 595 ASP A O 1
ATOM 1977 N N . PRO A 1 276 ? 14.827 6.119 -15.393 1.000 30.400 596 PRO A N 1
ATOM 1978 C CA . PRO A 1 276 ? 14.311 5.341 -14.268 1.000 29.740 596 PRO A CA 1
ATOM 1979 C C . PRO A 1 276 ? 14.957 3.969 -14.097 1.000 29.566 596 PRO A C 1
ATOM 1980 O O . PRO A 1 276 ? 15.378 3.389 -15.065 1.000 30.495 596 PRO A O 1
ATOM 1984 N N . VAL A 1 277 ? 15.010 3.518 -12.849 1.000 29.179 597 VAL A N 1
ATOM 1985 C CA . VAL A 1 277 ? 15.458 2.155 -12.455 1.000 29.438 597 VAL A CA 1
ATOM 1986 C C . VAL A 1 277 ? 14.466 1.635 -11.432 1.000 29.989 597 VAL A C 1
ATOM 1987 O O . VAL A 1 277 ? 13.965 2.394 -10.597 1.000 29.425 597 VAL A O 1
ATOM 1991 N N . PRO A 1 278 ? 14.183 0.319 -11.433 1.000 30.912 598 PRO A N 1
ATOM 1992 C CA . PRO A 1 278 ? 13.297 -0.259 -10.420 1.000 30.872 598 PRO A CA 1
ATOM 1993 C C . PRO A 1 278 ? 13.678 0.020 -8.958 1.000 28.937 598 PRO A C 1
ATOM 1994 O O . PRO A 1 278 ? 12.776 0.043 -8.167 1.000 30.100 598 PRO A O 1
ATOM 1998 N N . GLN A 1 279 ? 14.944 0.310 -8.643 1.000 27.494 599 GLN A N 1
ATOM 1999 C CA . GLN A 1 279 ? 15.461 0.322 -7.243 1.000 27.469 599 GLN A CA 1
ATOM 2000 C C . GLN A 1 279 ? 15.100 1.625 -6.502 1.000 27.516 599 GLN A C 1
ATOM 2001 O O . GLN A 1 279 ? 15.198 1.644 -5.251 1.000 27.036 599 GLN A O 1
ATOM 2007 N N . PHE A 1 280 ? 14.741 2.684 -7.245 1.000 27.223 600 PHE A N 1
ATOM 2008 C CA . PHE A 1 280 ? 14.618 4.069 -6.744 1.000 26.710 600 PHE A CA 1
ATOM 2009 C C . PHE A 1 280 ? 13.469 4.781 -7.441 1.000 27.313 600 PHE A C 1
ATOM 2010 O O . PHE A 1 280 ? 13.156 4.566 -8.626 1.000 28.017 600 PHE A O 1
ATOM 2018 N N . ARG A 1 281 ? 12.824 5.636 -6.671 1.000 28.151 601 ARG A N 1
ATOM 2019 C CA . ARG A 1 281 ? 11.779 6.542 -7.186 1.000 28.264 601 ARG A CA 1
ATOM 2020 C C . ARG A 1 281 ? 12.087 7.881 -6.538 1.000 27.262 601 ARG A C 1
ATOM 2021 O O . ARG A 1 281 ? 12.775 7.873 -5.504 1.000 26.467 601 ARG A O 1
ATOM 2029 N N . ILE A 1 282 ? 11.585 8.958 -7.129 1.000 27.227 602 ILE A N 1
ATOM 2030 C CA . ILE A 1 282 ? 11.574 10.323 -6.529 1.000 25.980 602 ILE A CA 1
ATOM 2031 C C . ILE A 1 282 ? 10.128 10.781 -6.300 1.000 27.410 602 ILE A C 1
ATOM 2032 O O . ILE A 1 282 ? 9.191 10.383 -7.054 1.000 28.311 602 ILE A O 1
ATOM 2037 N N . ASP A 1 283 ? 9.948 11.597 -5.284 1.000 27.639 603 ASP A N 1
ATOM 2038 C CA . ASP A 1 283 ? 8.691 12.329 -5.034 1.000 28.657 603 ASP A CA 1
ATOM 2039 C C . ASP A 1 283 ? 8.734 13.576 -5.887 1.000 27.719 603 ASP A C 1
ATOM 2040 O O . ASP A 1 283 ? 9.552 14.435 -5.636 1.000 26.579 603 ASP A O 1
ATOM 2045 N N . PRO A 1 284 ? 7.836 13.763 -6.871 1.000 29.117 604 PRO A N 1
ATOM 2046 C CA . PRO A 1 284 ? 7.992 14.872 -7.804 1.000 28.111 604 PRO A CA 1
ATOM 2047 C C . PRO A 1 284 ? 7.777 16.273 -7.178 1.000 27.548 604 PRO A C 1
ATOM 2048 O O . PRO A 1 284 ? 8.249 17.251 -7.690 1.000 25.444 604 PRO A O 1
ATOM 2052 N N . ASP A 1 285 ? 7.138 16.364 -6.026 1.000 29.585 605 ASP A N 1
ATOM 2053 C CA . ASP A 1 285 ? 6.811 17.688 -5.417 1.000 31.003 605 ASP A CA 1
ATOM 2054 C C . ASP A 1 285 ? 7.952 18.085 -4.483 1.000 30.076 605 ASP A C 1
ATOM 2055 O O . ASP A 1 285 ? 8.358 19.241 -4.574 1.000 29.191 605 ASP A O 1
ATOM 2060 N N . SER A 1 286 ? 8.466 17.154 -3.677 1.000 30.838 606 SER A N 1
ATOM 2061 C CA . SER A 1 286 ? 9.401 17.442 -2.551 1.000 31.365 606 SER A CA 1
ATOM 2062 C C . SER A 1 286 ? 10.854 17.166 -2.950 1.000 30.834 606 SER A C 1
ATOM 2063 O O . SER A 1 286 ? 11.736 17.542 -2.187 1.000 33.275 606 SER A O 1
ATOM 2066 N N . GLY A 1 287 ? 11.095 16.510 -4.089 1.000 29.070 607 GLY A N 1
ATOM 2067 C CA . GLY A 1 287 ? 12.444 16.113 -4.550 1.000 28.484 607 GLY A CA 1
ATOM 2068 C C . GLY A 1 287 ? 13.169 15.087 -3.657 1.000 28.277 607 GLY A C 1
ATOM 2069 O O . GLY A 1 287 ? 14.427 15.033 -3.736 1.000 27.210 607 GLY A O 1
ATOM 2070 N N . THR A 1 288 ? 12.450 14.286 -2.859 1.000 27.395 608 THR A N 1
ATOM 2071 C CA . THR A 1 288 ? 13.044 13.280 -1.945 1.000 27.344 608 THR A CA 1
ATOM 2072 C C . THR A 1 288 ? 13.173 11.956 -2.689 1.000 26.483 608 THR A C 1
ATOM 2073 O O . THR A 1 288 ? 12.204 11.539 -3.302 1.000 25.321 608 THR A O 1
ATOM 2077 N N . MET A 1 289 ? 14.324 11.303 -2.541 1.000 26.804 609 MET A N 1
ATOM 2078 C CA . MET A 1 289 ? 14.626 10.012 -3.176 1.000 26.887 609 MET A CA 1
ATOM 2079 C C . MET A 1 289 ? 14.379 8.917 -2.146 1.000 27.372 609 MET A C 1
ATOM 2080 O O . MET A 1 289 ? 14.811 9.070 -0.993 1.000 28.193 609 MET A O 1
ATOM 2085 N N . TYR A 1 290 ? 13.673 7.865 -2.558 1.000 27.685 610 TYR A N 1
ATOM 2086 C CA . TYR A 1 290 ? 13.323 6.700 -1.717 1.000 29.425 610 TYR A CA 1
ATOM 2087 C C . TYR A 1 290 ? 13.821 5.452 -2.436 1.000 29.581 610 TYR A C 1
ATOM 2088 O O . TYR A 1 290 ? 13.718 5.456 -3.683 1.000 30.919 610 TYR A O 1
ATOM 2097 N N . THR A 1 291 ? 14.296 4.443 -1.685 1.000 30.149 611 THR A N 1
ATOM 2098 C CA . THR A 1 291 ? 14.519 3.059 -2.176 1.000 29.756 611 THR A CA 1
ATOM 2099 C C . THR A 1 291 ? 13.170 2.371 -2.423 1.000 30.908 611 THR A C 1
ATOM 2100 O O . THR A 1 291 ? 12.216 2.626 -1.660 1.000 30.208 611 THR A O 1
ATOM 2104 N N . MET A 1 292 ? 13.100 1.537 -3.473 1.000 31.359 612 MET A N 1
ATOM 2105 C CA . MET A 1 292 ? 11.852 0.862 -3.919 1.000 33.018 612 MET A CA 1
ATOM 2106 C C . MET A 1 292 ? 12.041 -0.658 -3.907 1.000 34.262 612 MET A C 1
ATOM 2107 O O . MET A 1 292 ? 11.042 -1.366 -4.143 1.000 36.520 612 MET A O 1
ATOM 2112 N N . MET A 1 293 ? 13.252 -1.131 -3.596 1.000 34.135 613 MET A N 1
ATOM 2113 C CA . MET A 1 293 ? 13.650 -2.564 -3.592 1.000 34.871 613 MET A CA 1
ATOM 2114 C C . MET A 1 293 ? 14.804 -2.722 -2.621 1.000 35.018 613 MET A C 1
ATOM 2115 O O . MET A 1 293 ? 15.556 -1.741 -2.414 1.000 33.190 613 MET A O 1
ATOM 2120 N N . GLU A 1 294 ? 14.990 -3.953 -2.167 1.000 37.421 614 GLU A N 1
ATOM 2121 C CA . GLU A 1 294 ? 16.188 -4.405 -1.423 1.000 38.715 614 GLU A CA 1
ATOM 2122 C C . GLU A 1 294 ? 17.415 -4.212 -2.311 1.000 36.110 614 GLU A C 1
ATOM 2123 O O . GLU A 1 294 ? 17.317 -4.501 -3.528 1.000 38.301 614 GLU A O 1
ATOM 2129 N N . LEU A 1 295 ? 18.521 -3.770 -1.707 1.000 34.200 615 LEU A N 1
ATOM 2130 C CA . LEU A 1 295 ? 19.818 -3.441 -2.358 1.000 31.514 615 LEU A CA 1
ATOM 2131 C C . LEU A 1 295 ? 20.838 -4.487 -1.936 1.000 31.528 615 LEU A C 1
ATOM 2132 O O . LEU A 1 295 ? 20.725 -4.948 -0.787 1.000 31.110 615 LEU A O 1
ATOM 2137 N N . ASP A 1 296 ? 21.774 -4.856 -2.822 1.000 30.935 616 ASP A N 1
ATOM 2138 C CA . ASP A 1 296 ? 22.842 -5.837 -2.485 1.000 31.121 616 ASP A CA 1
ATOM 2139 C C . ASP A 1 296 ? 24.188 -5.318 -2.962 1.000 30.876 616 ASP A C 1
ATOM 2140 O O . ASP A 1 296 ? 24.471 -5.370 -4.182 1.000 30.669 616 ASP A O 1
ATOM 2145 N N . TYR A 1 297 ? 25.016 -4.902 -2.008 1.000 30.964 617 TYR A N 1
ATOM 2146 C CA . TYR A 1 297 ? 26.421 -4.499 -2.270 1.000 31.687 617 TYR A CA 1
ATOM 2147 C C . TYR A 1 297 ? 27.153 -5.565 -3.102 1.000 31.956 617 TYR A C 1
ATOM 2148 O O . TYR A 1 297 ? 27.968 -5.172 -3.962 1.000 31.595 617 TYR A O 1
ATOM 2157 N N . GLU A 1 298 ? 26.909 -6.859 -2.844 1.000 32.311 618 GLU A N 1
ATOM 2158 C CA . GLU A 1 298 ? 27.652 -7.971 -3.515 1.000 32.687 618 GLU A CA 1
ATOM 2159 C C . GLU A 1 298 ? 27.209 -8.097 -4.988 1.000 33.339 618 GLU A C 1
ATOM 2160 O O . GLU A 1 298 ? 27.849 -8.859 -5.722 1.000 34.058 618 GLU A O 1
ATOM 2166 N N . ASN A 1 299 ? 26.175 -7.356 -5.403 1.000 33.477 619 ASN A N 1
ATOM 2167 C CA . ASN A 1 299 ? 25.584 -7.395 -6.763 1.000 34.578 619 ASN A CA 1
ATOM 2168 C C . ASN A 1 299 ? 25.838 -6.099 -7.558 1.000 35.127 619 ASN A C 1
ATOM 2169 O O . ASN A 1 299 ? 26.230 -6.226 -8.739 1.000 36.903 619 ASN A O 1
ATOM 2174 N N . GLN A 1 300 ? 25.585 -4.910 -6.993 1.000 34.339 620 GLN A N 1
ATOM 2175 C CA . GLN A 1 300 ? 25.951 -3.597 -7.601 1.000 34.402 620 GLN A CA 1
ATOM 2176 C C . GLN A 1 300 ? 26.242 -2.576 -6.501 1.000 33.548 620 GLN A C 1
ATOM 2177 O O . GLN A 1 300 ? 25.421 -2.465 -5.554 1.000 33.212 620 GLN A O 1
ATOM 2183 N N . VAL A 1 301 ? 27.362 -1.864 -6.621 1.000 32.804 621 VAL A N 1
ATOM 2184 C CA . VAL A 1 301 ? 27.960 -1.023 -5.540 1.000 31.573 621 VAL A CA 1
ATOM 2185 C C . VAL A 1 301 ? 27.557 0.440 -5.746 1.000 30.715 621 VAL A C 1
ATOM 2186 O O . VAL A 1 301 ? 27.751 1.232 -4.798 1.000 29.206 621 VAL A O 1
ATOM 2190 N N . ALA A 1 302 ? 27.014 0.782 -6.927 1.000 30.494 622 ALA A N 1
ATOM 2191 C CA . ALA A 1 302 ? 26.801 2.192 -7.341 1.000 30.820 622 ALA A CA 1
ATOM 2192 C C . ALA A 1 302 ? 25.692 2.285 -8.377 1.000 30.875 622 ALA A C 1
ATOM 2193 O O . ALA A 1 302 ? 25.566 1.390 -9.203 1.000 32.932 622 ALA A O 1
ATOM 2195 N N . TYR A 1 303 ? 24.910 3.355 -8.309 1.000 30.883 623 TYR A N 1
ATOM 2196 C CA . TYR A 1 303 ? 23.883 3.724 -9.312 1.000 30.083 623 TYR A CA 1
ATOM 2197 C C . TYR A 1 303 ? 24.092 5.188 -9.671 1.000 30.009 623 TYR A C 1
ATOM 2198 O O . TYR A 1 303 ? 24.279 5.996 -8.704 1.000 32.196 623 TYR A O 1
ATOM 2207 N N . THR A 1 304 ? 24.022 5.562 -10.944 1.000 28.818 624 THR A N 1
ATOM 2208 C CA . THR A 1 304 ? 23.923 6.997 -11.282 1.000 29.523 624 THR A CA 1
ATOM 2209 C C . THR A 1 304 ? 22.649 7.289 -12.090 1.000 28.342 624 THR A C 1
ATOM 2210 O O . THR A 1 304 ? 22.422 6.714 -13.203 1.000 29.381 624 THR A O 1
ATOM 2214 N N . LEU A 1 305 ? 21.911 8.266 -11.583 1.000 26.579 625 LEU A N 1
ATOM 2215 C CA . LEU A 1 305 ? 20.680 8.813 -12.185 1.000 26.619 625 LEU A CA 1
ATOM 2216 C C . LEU A 1 305 ? 20.899 10.255 -12.614 1.000 26.318 625 LEU A C 1
ATOM 2217 O O . LEU A 1 305 ? 21.730 10.952 -12.040 1.000 27.828 625 LEU A O 1
ATOM 2222 N N . THR A 1 306 ? 20.202 10.619 -13.675 1.000 26.475 626 THR A N 1
ATOM 2223 C CA . THR A 1 306 ? 20.080 11.965 -14.249 1.000 25.727 626 THR A CA 1
ATOM 2224 C C . THR A 1 306 ? 18.710 12.420 -13.798 1.000 24.224 626 THR A C 1
ATOM 2225 O O . THR A 1 306 ? 17.733 11.686 -13.960 1.000 24.255 626 THR A O 1
ATOM 2229 N N . ILE A 1 307 ? 18.618 13.600 -13.267 1.000 23.784 627 ILE A N 1
ATOM 2230 C CA . ILE A 1 307 ? 17.325 14.039 -12.708 1.000 23.814 627 ILE A CA 1
ATOM 2231 C C . ILE A 1 307 ? 16.999 15.411 -13.274 1.000 23.655 627 ILE A C 1
ATOM 2232 O O . ILE A 1 307 ? 17.864 16.268 -13.166 1.000 22.231 627 ILE A O 1
ATOM 2237 N N . MET A 1 308 ? 15.777 15.600 -13.781 1.000 24.382 628 MET A N 1
ATOM 2238 C CA . MET A 1 308 ? 15.264 16.937 -14.162 1.000 25.264 628 MET A CA 1
ATOM 2239 C C . MET A 1 308 ? 14.533 17.658 -13.000 1.000 23.433 628 MET A C 1
ATOM 2240 O O . MET A 1 308 ? 13.751 17.020 -12.234 1.000 22.404 628 MET A O 1
ATOM 2245 N N . ALA A 1 309 ? 14.707 18.976 -12.933 1.000 22.261 629 ALA A N 1
ATOM 2246 C CA . ALA A 1 309 ? 13.796 19.928 -12.253 1.000 22.312 629 ALA A CA 1
ATOM 2247 C C . ALA A 1 309 ? 13.137 20.812 -13.318 1.000 21.867 629 ALA A C 1
ATOM 2248 O O . ALA A 1 309 ? 13.824 21.602 -13.924 1.000 20.646 629 ALA A O 1
ATOM 2250 N N . GLN A 1 310 ? 11.838 20.684 -13.529 1.000 22.420 630 GLN A N 1
ATOM 2251 C CA . GLN A 1 310 ? 11.156 21.532 -14.523 1.000 23.550 630 GLN A CA 1
ATOM 2252 C C . GLN A 1 310 ? 10.284 22.485 -13.736 1.000 23.371 630 GLN A C 1
ATOM 2253 O O . GLN A 1 310 ? 9.647 22.018 -12.782 1.000 23.484 630 GLN A O 1
ATOM 2259 N N . ASP A 1 311 ? 10.259 23.747 -14.136 1.000 23.306 631 ASP A N 1
ATOM 2260 C CA . ASP A 1 311 ? 9.255 24.693 -13.604 1.000 23.508 631 ASP A CA 1
ATOM 2261 C C . ASP A 1 311 ? 7.931 24.358 -14.290 1.000 24.646 631 ASP A C 1
ATOM 2262 O O . ASP A 1 311 ? 7.906 23.446 -15.176 1.000 24.545 631 ASP A O 1
ATOM 2267 N N . ASN A 1 312 ? 6.877 25.070 -13.895 1.000 24.982 632 ASN A N 1
ATOM 2268 C CA . ASN A 1 312 ? 5.506 24.823 -14.397 1.000 26.164 632 ASN A CA 1
ATOM 2269 C C . ASN A 1 312 ? 5.052 26.052 -15.187 1.000 26.368 632 ASN A C 1
ATOM 2270 O O . ASN A 1 312 ? 3.909 26.226 -15.385 1.000 26.974 632 ASN A O 1
ATOM 2275 N N . GLY A 1 313 ? 5.986 26.834 -15.695 1.000 27.701 633 GLY A N 1
ATOM 2276 C CA . GLY A 1 313 ? 5.697 27.990 -16.551 1.000 29.147 633 GLY A CA 1
ATOM 2277 C C . GLY A 1 313 ? 5.325 27.559 -17.964 1.000 30.644 633 GLY A C 1
ATOM 2278 O O . GLY A 1 313 ? 5.461 26.385 -18.311 1.000 30.948 633 GLY A O 1
ATOM 2279 N N . ILE A 1 314 ? 4.791 28.497 -18.721 1.000 32.732 634 ILE A N 1
ATOM 2280 C CA . ILE A 1 314 ? 4.376 28.329 -20.134 1.000 35.784 634 ILE A CA 1
ATOM 2281 C C . ILE A 1 314 ? 5.182 29.351 -20.918 1.000 35.714 634 ILE A C 1
ATOM 2282 O O . ILE A 1 314 ? 5.192 30.512 -20.570 1.000 36.040 634 ILE A O 1
ATOM 2287 N N . PRO A 1 315 ? 6.056 28.943 -21.850 1.000 37.769 635 PRO A N 1
ATOM 2288 C CA . PRO A 1 315 ? 6.548 27.577 -21.907 1.000 36.748 635 PRO A CA 1
ATOM 2289 C C . PRO A 1 315 ? 7.502 27.276 -20.753 1.000 33.891 635 PRO A C 1
ATOM 2290 O O . PRO A 1 315 ? 8.132 28.184 -20.234 1.000 35.010 635 PRO A O 1
ATOM 2294 N N . GLN A 1 316 ? 7.666 25.995 -20.522 1.000 31.602 636 GLN A N 1
ATOM 2295 C CA . GLN A 1 316 ? 8.391 25.359 -19.416 1.000 30.108 636 GLN A CA 1
ATOM 2296 C C . GLN A 1 316 ? 9.918 25.440 -19.614 1.000 30.532 636 GLN A C 1
ATOM 2297 O O . GLN A 1 316 ? 10.410 25.281 -20.788 1.000 30.684 636 GLN A O 1
ATOM 2303 N N . LYS A 1 317 ? 10.658 25.640 -18.516 1.000 28.273 637 LYS A N 1
ATOM 2304 C CA . LYS A 1 317 ? 12.132 25.526 -18.499 1.000 27.793 637 LYS A CA 1
ATOM 2305 C C . LYS A 1 317 ? 12.552 24.512 -17.440 1.000 26.689 637 LYS A C 1
ATOM 2306 O O . LYS A 1 317 ? 11.726 24.218 -16.538 1.000 27.648 637 LYS A O 1
ATOM 2312 N N . SER A 1 318 ? 13.791 24.024 -17.521 1.000 25.268 638 SER A N 1
ATOM 2313 C CA . SER A 1 318 ? 14.284 22.870 -16.742 1.000 24.527 638 SER A CA 1
ATOM 2314 C C . SER A 1 318 ? 15.802 22.969 -16.568 1.000 25.854 638 SER A C 1
ATOM 2315 O O . SER A 1 318 ? 16.472 23.693 -17.358 1.000 26.033 638 SER A O 1
ATOM 2318 N N . ASP A 1 319 ? 16.312 22.265 -15.552 1.000 25.481 639 ASP A N 1
ATOM 2319 C CA . ASP A 1 319 ? 17.755 22.023 -15.333 1.000 26.646 639 ASP A CA 1
ATOM 2320 C C . ASP A 1 319 ? 17.929 20.508 -15.199 1.000 25.355 639 ASP A C 1
ATOM 2321 O O . ASP A 1 319 ? 16.939 19.787 -15.152 1.000 25.079 639 ASP A O 1
ATOM 2326 N N . THR A 1 320 ? 19.154 20.084 -15.007 1.000 24.142 640 THR A N 1
ATOM 2327 C CA . THR A 1 320 ? 19.535 18.678 -14.900 1.000 24.399 640 THR A CA 1
ATOM 2328 C C . THR A 1 320 ? 20.669 18.624 -13.904 1.000 23.416 640 THR A C 1
ATOM 2329 O O . THR A 1 320 ? 21.459 19.564 -13.889 1.000 24.086 640 THR A O 1
ATOM 2333 N N . THR A 1 321 ? 20.762 17.537 -13.163 1.000 23.240 641 THR A N 1
ATOM 2334 C CA . THR A 1 321 ? 21.889 17.207 -12.258 1.000 23.717 641 THR A CA 1
ATOM 2335 C C . THR A 1 321 ? 22.132 15.713 -12.386 1.000 23.752 641 THR A C 1
ATOM 2336 O O . THR A 1 321 ? 21.215 15.012 -12.870 1.000 22.973 641 THR A O 1
ATOM 2340 N N . THR A 1 322 ? 23.261 15.246 -11.885 1.000 25.129 642 THR A N 1
ATOM 2341 C CA . THR A 1 322 ? 23.543 13.811 -11.678 1.000 26.672 642 THR A CA 1
ATOM 2342 C C . THR A 1 322 ? 23.490 13.540 -10.169 1.000 27.929 642 THR A C 1
ATOM 2343 O O . THR A 1 322 ? 24.070 14.336 -9.391 1.000 29.827 642 THR A O 1
ATOM 2347 N N . LEU A 1 323 ? 22.796 12.473 -9.768 1.000 28.366 643 LEU A N 1
ATOM 2348 C CA . LEU A 1 323 ? 22.936 11.872 -8.419 1.000 28.717 643 LEU A CA 1
ATOM 2349 C C . LEU A 1 323 ? 23.709 10.546 -8.520 1.000 30.418 643 LEU A C 1
ATOM 2350 O O . LEU A 1 323 ? 23.334 9.669 -9.339 1.000 31.213 643 LEU A O 1
ATOM 2355 N N . GLU A 1 324 ? 24.804 10.418 -7.768 1.000 31.637 644 GLU A N 1
ATOM 2356 C CA . GLU A 1 324 ? 25.569 9.147 -7.626 1.000 32.107 644 GLU A CA 1
ATOM 2357 C C . GLU A 1 324 ? 25.181 8.518 -6.272 1.000 31.049 644 GLU A C 1
ATOM 2358 O O . GLU A 1 324 ? 25.273 9.209 -5.251 1.000 30.586 644 GLU A O 1
ATOM 2364 N N . ILE A 1 325 ? 24.631 7.300 -6.293 1.000 30.222 645 ILE A N 1
ATOM 2365 C CA . ILE A 1 325 ? 24.183 6.527 -5.097 1.000 28.918 645 ILE A CA 1
ATOM 2366 C C . ILE A 1 325 ? 25.191 5.400 -4.867 1.000 29.524 645 ILE A C 1
ATOM 2367 O O . ILE A 1 325 ? 25.281 4.465 -5.724 1.000 30.889 645 ILE A O 1
ATOM 2372 N N . LEU A 1 326 ? 25.955 5.527 -3.795 1.000 29.413 646 LEU A N 1
ATOM 2373 C CA . LEU A 1 326 ? 27.002 4.587 -3.339 1.000 30.002 646 LEU A CA 1
ATOM 2374 C C . LEU A 1 326 ? 26.348 3.650 -2.335 1.000 29.998 646 LEU A C 1
ATOM 2375 O O . LEU A 1 326 ? 25.775 4.154 -1.291 1.000 28.172 646 LEU A O 1
ATOM 2380 N N . ILE A 1 327 ? 26.440 2.347 -2.608 1.000 30.233 647 ILE A N 1
ATOM 2381 C CA . ILE A 1 327 ? 25.914 1.330 -1.667 1.000 30.629 647 ILE A CA 1
ATOM 2382 C C . ILE A 1 327 ? 27.042 1.067 -0.674 1.000 31.200 647 ILE A C 1
ATOM 2383 O O . ILE A 1 327 ? 28.184 0.979 -1.134 1.000 30.025 647 ILE A O 1
ATOM 2388 N N . LEU A 1 328 ? 26.747 1.097 0.635 1.000 32.018 648 LEU A N 1
ATOM 2389 C CA . LEU A 1 328 ? 27.710 0.731 1.706 1.000 33.438 648 LEU A CA 1
ATOM 2390 C C . LEU A 1 328 ? 27.487 -0.732 2.089 1.000 33.691 648 LEU A C 1
ATOM 2391 O O . LEU A 1 328 ? 26.323 -1.139 2.325 1.000 32.537 648 LEU A O 1
ATOM 2396 N N . ASP A 1 329 ? 28.573 -1.499 2.104 1.000 34.327 649 ASP A N 1
ATOM 2397 C CA . ASP A 1 329 ? 28.566 -2.944 2.451 1.000 34.432 649 ASP A CA 1
ATOM 2398 C C . ASP A 1 329 ? 28.153 -3.117 3.923 1.000 34.440 649 ASP A C 1
ATOM 2399 O O . ASP A 1 329 ? 28.537 -2.326 4.754 1.000 34.553 649 ASP A O 1
ATOM 2404 N N . ALA A 1 330 ? 27.359 -4.147 4.182 1.000 34.118 650 ALA A N 1
ATOM 2405 C CA . ALA A 1 330 ? 26.860 -4.573 5.496 1.000 35.300 650 ALA A CA 1
ATOM 2406 C C . ALA A 1 330 ? 27.355 -6.010 5.740 1.000 35.798 650 ALA A C 1
ATOM 2407 O O . ALA A 1 330 ? 27.561 -6.736 4.758 1.000 34.336 650 ALA A O 1
ATOM 2409 N N . ASN A 1 331 ? 27.549 -6.420 6.995 1.000 36.811 651 ASN A N 1
ATOM 2410 C CA . ASN A 1 331 ? 28.047 -7.792 7.289 1.000 37.299 651 ASN A CA 1
ATOM 2411 C C . ASN A 1 331 ? 26.877 -8.772 7.137 1.000 36.396 651 ASN A C 1
ATOM 2412 O O . ASN A 1 331 ? 26.392 -9.305 8.143 1.000 38.018 651 ASN A O 1
ATOM 2417 N N . ASP A 1 332 ? 26.446 -9.010 5.906 1.000 34.385 652 ASP A N 1
ATOM 2418 C CA . ASP A 1 332 ? 25.317 -9.928 5.639 1.000 33.943 652 ASP A CA 1
ATOM 2419 C C . ASP A 1 332 ? 25.863 -11.192 4.959 1.000 33.815 652 ASP A C 1
ATOM 2420 O O . ASP A 1 332 ? 25.077 -11.894 4.326 1.000 33.524 652 ASP A O 1
ATOM 2425 N N . ASN A 1 333 ? 27.147 -11.514 5.116 1.000 33.800 653 ASN A N 1
ATOM 2426 C CA . ASN A 1 333 ? 27.668 -12.827 4.652 1.000 34.062 653 ASN A CA 1
ATOM 2427 C C . ASN A 1 333 ? 28.541 -13.437 5.744 1.000 35.554 653 ASN A C 1
ATOM 2428 O O . ASN A 1 333 ? 29.433 -12.716 6.269 1.000 35.504 653 ASN A O 1
ATOM 2433 N N . ALA A 1 334 ? 28.307 -14.725 6.007 1.000 34.168 654 ALA A N 1
ATOM 2434 C CA . ALA A 1 334 ? 29.025 -15.557 7.001 1.000 34.258 654 ALA A CA 1
ATOM 2435 C C . ALA A 1 334 ? 30.214 -16.191 6.304 1.000 34.204 654 ALA A C 1
ATOM 2436 O O . ALA A 1 334 ? 30.083 -16.642 5.177 1.000 34.954 654 ALA A O 1
ATOM 2438 N N . PRO A 1 335 ? 31.395 -16.285 6.941 1.000 35.117 655 PRO A N 1
ATOM 2439 C CA . PRO A 1 335 ? 32.488 -17.045 6.349 1.000 35.671 655 PRO A CA 1
ATOM 2440 C C . PRO A 1 335 ? 32.046 -18.470 5.990 1.000 37.465 655 PRO A C 1
ATOM 2441 O O . PRO A 1 335 ? 31.056 -18.957 6.540 1.000 39.500 655 PRO A O 1
ATOM 2445 N N . GLN A 1 336 ? 32.760 -19.065 5.034 1.000 38.149 656 GLN A N 1
ATOM 2446 C CA . GLN A 1 336 ? 32.540 -20.439 4.493 1.000 39.502 656 GLN A CA 1
ATOM 2447 C C . GLN A 1 336 ? 33.913 -21.077 4.293 1.000 35.743 656 GLN A C 1
ATOM 2448 O O . GLN A 1 336 ? 34.666 -20.509 3.533 1.000 34.646 656 GLN A O 1
ATOM 2454 N N . PHE A 1 337 ? 34.222 -22.167 4.988 1.000 34.403 657 PHE A N 1
ATOM 2455 C CA . PHE A 1 337 ? 35.461 -22.945 4.760 1.000 34.645 657 PHE A CA 1
ATOM 2456 C C . PHE A 1 337 ? 35.369 -23.556 3.358 1.000 36.579 657 PHE A C 1
ATOM 2457 O O . PHE A 1 337 ? 34.256 -23.827 2.919 1.000 37.733 657 PHE A O 1
ATOM 2465 N N . LEU A 1 338 ? 36.496 -23.710 2.668 1.000 38.125 658 LEU A N 1
ATOM 2466 C CA . LEU A 1 338 ? 36.544 -24.277 1.292 1.000 41.590 658 LEU A CA 1
ATOM 2467 C C . LEU A 1 338 ? 36.184 -25.763 1.331 1.000 42.305 658 LEU A C 1
ATOM 2468 O O . LEU A 1 338 ? 35.509 -26.223 0.392 1.000 44.665 658 LEU A O 1
ATOM 2473 N N . TRP A 1 339 ? 36.574 -26.468 2.396 1.000 41.171 659 TRP A N 1
ATOM 2474 C CA . TRP A 1 339 ? 36.256 -27.908 2.591 1.000 41.520 659 TRP A CA 1
ATOM 2475 C C . TRP A 1 339 ? 35.381 -28.036 3.841 1.000 41.253 659 TRP A C 1
ATOM 2476 O O . TRP A 1 339 ? 35.684 -27.377 4.829 1.000 39.456 659 TRP A O 1
ATOM 2487 N N . ASP A 1 340 ? 34.313 -28.828 3.778 1.000 44.011 660 ASP A N 1
ATOM 2488 C CA . ASP A 1 340 ? 33.332 -28.966 4.891 1.000 46.428 660 ASP A CA 1
ATOM 2489 C C . ASP A 1 340 ? 33.940 -29.842 6.003 1.000 45.004 660 ASP A C 1
ATOM 2490 O O . ASP A 1 340 ? 33.308 -29.915 7.084 1.000 45.087 660 ASP A O 1
ATOM 2495 N N . PHE A 1 341 ? 35.138 -30.411 5.771 1.000 42.792 661 PHE A N 1
ATOM 2496 C CA . PHE A 1 341 ? 35.860 -31.335 6.693 1.000 42.140 661 PHE A CA 1
ATOM 2497 C C . PHE A 1 341 ? 37.349 -31.421 6.283 1.000 39.893 661 PHE A C 1
ATOM 2498 O O . PHE A 1 341 ? 37.631 -31.582 5.088 1.000 40.733 661 PHE A O 1
ATOM 2506 N N . TYR A 1 342 ? 38.281 -31.349 7.243 1.000 37.760 662 TYR A N 1
ATOM 2507 C CA . TYR A 1 342 ? 39.744 -31.534 7.014 1.000 37.284 662 TYR A CA 1
ATOM 2508 C C . TYR A 1 342 ? 40.293 -32.710 7.822 1.000 38.449 662 TYR A C 1
ATOM 2509 O O . TYR A 1 342 ? 39.875 -32.926 8.988 1.000 38.743 662 TYR A O 1
ATOM 2518 N N . GLN A 1 343 ? 41.230 -33.453 7.230 1.000 40.302 663 GLN A N 1
ATOM 2519 C CA . GLN A 1 343 ? 41.889 -34.593 7.930 1.000 41.674 663 GLN A CA 1
ATOM 2520 C C . GLN A 1 343 ? 43.378 -34.610 7.588 1.000 40.365 663 GLN A C 1
ATOM 2521 O O . GLN A 1 343 ? 43.740 -34.323 6.429 1.000 40.963 663 GLN A O 1
ATOM 2527 N N . GLY A 1 344 ? 44.197 -34.866 8.605 1.000 37.764 664 GLY A N 1
ATOM 2528 C CA . GLY A 1 344 ? 45.656 -34.843 8.495 1.000 36.305 664 GLY A CA 1
ATOM 2529 C C . GLY A 1 344 ? 46.279 -35.746 9.528 1.000 35.750 664 GLY A C 1
ATOM 2530 O O . GLY A 1 344 ? 45.584 -36.180 10.451 1.000 37.003 664 GLY A O 1
ATOM 2531 N N . SER A 1 345 ? 47.564 -36.001 9.390 1.000 34.693 665 SER A N 1
ATOM 2532 C CA . SER A 1 345 ? 48.338 -36.850 10.318 1.000 34.319 665 SER A CA 1
ATOM 2533 C C . SER A 1 345 ? 49.701 -36.193 10.606 1.000 33.546 665 SER A C 1
ATOM 2534 O O . SER A 1 345 ? 50.099 -35.201 9.948 1.000 31.112 665 SER A O 1
ATOM 2537 N N . ILE A 1 346 ? 50.385 -36.775 11.585 1.000 35.163 666 ILE A N 1
ATOM 2538 C CA . ILE A 1 346 ? 51.682 -36.341 12.165 1.000 35.790 666 ILE A CA 1
ATOM 2539 C C . ILE A 1 346 ? 52.193 -37.562 12.925 1.000 37.446 666 ILE A C 1
ATOM 2540 O O . ILE A 1 346 ? 51.333 -38.255 13.533 1.000 38.104 666 ILE A O 1
ATOM 2545 N N . PHE A 1 347 ? 53.497 -37.863 12.877 1.000 38.701 667 PHE A N 1
ATOM 2546 C CA . PHE A 1 347 ? 54.118 -38.838 13.818 1.000 39.963 667 PHE A CA 1
ATOM 2547 C C . PHE A 1 347 ? 54.137 -38.286 15.259 1.000 40.115 667 PHE A C 1
ATOM 2548 O O . PHE A 1 347 ? 54.289 -37.077 15.494 1.000 38.446 667 PHE A O 1
ATOM 2556 N N . GLU A 1 348 ? 53.972 -39.204 16.205 1.000 42.818 668 GLU A N 1
ATOM 2557 C CA . GLU A 1 348 ? 53.861 -38.978 17.669 1.000 45.423 668 GLU A CA 1
ATOM 2558 C C . GLU A 1 348 ? 55.099 -38.274 18.243 1.000 46.832 668 GLU A C 1
ATOM 2559 O O . GLU A 1 348 ? 54.944 -37.634 19.324 1.000 48.764 668 GLU A O 1
ATOM 2565 N N . ASP A 1 349 ? 56.270 -38.425 17.595 1.000 47.435 669 ASP A N 1
ATOM 2566 C CA . ASP A 1 349 ? 57.615 -37.996 18.088 1.000 48.427 669 ASP A CA 1
ATOM 2567 C C . ASP A 1 349 ? 57.954 -36.607 17.534 1.000 46.569 669 ASP A C 1
ATOM 2568 O O . ASP A 1 349 ? 59.106 -36.207 17.644 1.000 46.852 669 ASP A O 1
ATOM 2573 N N . ALA A 1 350 ? 56.975 -35.911 16.966 1.000 45.687 670 ALA A N 1
ATOM 2574 C CA . ALA A 1 350 ? 57.160 -34.655 16.210 1.000 45.556 670 ALA A CA 1
ATOM 2575 C C . ALA A 1 350 ? 57.328 -33.499 17.191 1.000 45.724 670 ALA A C 1
ATOM 2576 O O . ALA A 1 350 ? 56.702 -33.497 18.247 1.000 45.161 670 ALA A O 1
ATOM 2578 N N . PRO A 1 351 ? 58.218 -32.516 16.906 1.000 47.184 671 PRO A N 1
ATOM 2579 C CA . PRO A 1 351 ? 58.450 -31.400 17.822 1.000 48.605 671 PRO A CA 1
ATOM 2580 C C . PRO A 1 351 ? 57.296 -30.405 17.785 1.000 48.431 671 PRO A C 1
ATOM 2581 O O . PRO A 1 351 ? 56.513 -30.386 16.824 1.000 48.437 671 PRO A O 1
ATOM 2585 N N . PRO A 1 352 ? 57.157 -29.561 18.831 1.000 48.126 672 PRO A N 1
ATOM 2586 C CA . PRO A 1 352 ? 56.187 -28.461 18.817 1.000 47.218 672 PRO A CA 1
ATOM 2587 C C . PRO A 1 352 ? 56.393 -27.476 17.646 1.000 46.587 672 PRO A C 1
ATOM 2588 O O . PRO A 1 352 ? 57.530 -27.231 17.287 1.000 46.387 672 PRO A O 1
ATOM 2592 N N . SER A 1 353 ? 55.305 -26.914 17.097 1.000 45.036 673 SER A N 1
ATOM 2593 C CA . SER A 1 353 ? 55.311 -26.031 15.893 1.000 45.723 673 SER A CA 1
ATOM 2594 C C . SER A 1 353 ? 55.341 -26.846 14.582 1.000 43.447 673 SER A C 1
ATOM 2595 O O . SER A 1 353 ? 55.595 -26.241 13.525 1.000 43.427 673 SER A O 1
ATOM 2598 N N . THR A 1 354 ? 55.150 -28.167 14.629 1.000 41.710 674 THR A N 1
ATOM 2599 C CA . THR A 1 354 ? 55.019 -28.993 13.403 1.000 40.600 674 THR A CA 1
ATOM 2600 C C . THR A 1 354 ? 53.609 -28.750 12.871 1.000 38.477 674 THR A C 1
ATOM 2601 O O . THR A 1 354 ? 52.681 -29.008 13.641 1.000 37.292 674 THR A O 1
ATOM 2605 N N . SER A 1 355 ? 53.473 -28.223 11.645 1.000 38.522 675 SER A N 1
ATOM 2606 C CA . SER A 1 355 ? 52.177 -28.048 10.931 1.000 37.626 675 SER A CA 1
ATOM 2607 C C . SER A 1 355 ? 51.563 -29.425 10.725 1.000 36.710 675 SER A C 1
ATOM 2608 O O . SER A 1 355 ? 52.337 -30.357 10.554 1.000 37.389 675 SER A O 1
ATOM 2611 N N . ILE A 1 356 ? 50.235 -29.520 10.855 1.000 36.066 676 ILE A N 1
ATOM 2612 C CA . ILE A 1 356 ? 49.395 -30.665 10.416 1.000 35.511 676 ILE A CA 1
ATOM 2613 C C . ILE A 1 356 ? 48.818 -30.248 9.067 1.000 36.016 676 ILE A C 1
ATOM 2614 O O . ILE A 1 356 ? 49.114 -30.931 8.036 1.000 36.741 676 ILE A O 1
ATOM 2619 N N . LEU A 1 357 ? 48.082 -29.135 9.060 1.000 34.831 677 LEU A N 1
ATOM 2620 C CA . LEU A 1 357 ? 47.492 -28.596 7.815 1.000 34.384 677 LEU A CA 1
ATOM 2621 C C . LEU A 1 357 ? 46.975 -27.164 8.004 1.000 34.107 677 LEU A C 1
ATOM 2622 O O . LEU A 1 357 ? 46.834 -26.695 9.169 1.000 34.530 677 LEU A O 1
ATOM 2627 N N . GLN A 1 358 ? 46.636 -26.554 6.866 1.000 33.813 678 GLN A N 1
ATOM 2628 C CA . GLN A 1 358 ? 46.105 -25.185 6.679 1.000 33.565 678 GLN A CA 1
ATOM 2629 C C . GLN A 1 358 ? 44.616 -25.244 6.302 1.000 32.586 678 GLN A C 1
ATOM 2630 O O . GLN A 1 358 ? 44.270 -25.828 5.273 1.000 31.628 678 GLN A O 1
ATOM 2636 N N . VAL A 1 359 ? 43.744 -24.638 7.111 1.000 31.562 679 VAL A N 1
ATOM 2637 C CA . VAL A 1 359 ? 42.317 -24.402 6.728 1.000 30.841 679 VAL A CA 1
ATOM 2638 C C . VAL A 1 359 ? 42.226 -23.092 5.927 1.000 30.619 679 VAL A C 1
ATOM 2639 O O . VAL A 1 359 ? 43.148 -22.268 6.030 1.000 30.905 679 VAL A O 1
ATOM 2643 N N . SER A 1 360 ? 41.205 -22.949 5.083 1.000 30.825 680 SER A N 1
ATOM 2644 C CA . SER A 1 360 ? 40.853 -21.662 4.420 1.000 31.848 680 SER A CA 1
ATOM 2645 C C . SER A 1 360 ? 39.336 -21.458 4.413 1.000 31.805 680 SER A C 1
ATOM 2646 O O . SER A 1 360 ? 38.566 -22.472 4.374 1.000 31.483 680 SER A O 1
ATOM 2649 N N . ALA A 1 361 ? 38.946 -20.181 4.427 1.000 32.268 681 ALA A N 1
ATOM 2650 C CA . ALA A 1 361 ? 37.555 -19.679 4.331 1.000 32.302 681 ALA A CA 1
ATOM 2651 C C . ALA A 1 361 ? 37.523 -18.441 3.437 1.000 33.301 681 ALA A C 1
ATOM 2652 O O . ALA A 1 361 ? 38.570 -17.692 3.350 1.000 34.033 681 ALA A O 1
ATOM 2654 N N . THR A 1 362 ? 36.362 -18.226 2.824 1.000 33.012 682 THR A N 1
ATOM 2655 C CA . THR A 1 362 ? 36.023 -17.024 2.029 1.000 33.566 682 THR A CA 1
ATOM 2656 C C . THR A 1 362 ? 34.775 -16.384 2.644 1.000 33.178 682 THR A C 1
ATOM 2657 O O . THR A 1 362 ? 34.002 -17.097 3.358 1.000 32.722 682 THR A O 1
ATOM 2661 N N . ASP A 1 363 ? 34.629 -15.082 2.400 1.000 33.055 683 ASP A N 1
ATOM 2662 C CA . ASP A 1 363 ? 33.542 -14.203 2.893 1.000 32.954 683 ASP A CA 1
ATOM 2663 C C . ASP A 1 363 ? 33.278 -13.206 1.759 1.000 33.346 683 ASP A C 1
ATOM 2664 O O . ASP A 1 363 ? 34.228 -12.478 1.355 1.000 32.590 683 ASP A O 1
ATOM 2669 N N . ARG A 1 364 ? 32.031 -13.181 1.279 1.000 33.592 684 ARG A N 1
ATOM 2670 C CA . ARG A 1 364 ? 31.652 -12.442 0.046 1.000 35.260 684 ARG A CA 1
ATOM 2671 C C . ARG A 1 364 ? 31.637 -10.928 0.333 1.000 35.178 684 ARG A C 1
ATOM 2672 O O . ARG A 1 364 ? 31.774 -10.158 -0.616 1.000 36.036 684 ARG A O 1
ATOM 2680 N N . ASP A 1 365 ? 31.581 -10.532 1.603 1.000 34.388 685 ASP A N 1
ATOM 2681 C CA . ASP A 1 365 ? 31.673 -9.121 2.058 1.000 35.444 685 ASP A CA 1
ATOM 2682 C C . ASP A 1 365 ? 33.074 -8.556 1.765 1.000 36.591 685 ASP A C 1
ATOM 2683 O O . ASP A 1 365 ? 34.016 -9.335 1.524 1.000 36.166 685 ASP A O 1
ATOM 2688 N N . SER A 1 366 ? 33.205 -7.231 1.786 1.000 39.117 686 SER A N 1
ATOM 2689 C CA . SER A 1 366 ? 34.479 -6.479 1.610 1.000 41.233 686 SER A CA 1
ATOM 2690 C C . SER A 1 366 ? 34.849 -5.808 2.945 1.000 42.234 686 SER A C 1
ATOM 2691 O O . SER A 1 366 ? 34.010 -5.850 3.880 1.000 40.787 686 SER A O 1
ATOM 2694 N N . GLY A 1 367 ? 36.068 -5.252 3.037 1.000 44.314 687 GLY A N 1
ATOM 2695 C CA . GLY A 1 367 ? 36.561 -4.491 4.202 1.000 45.829 687 GLY A CA 1
ATOM 2696 C C . GLY A 1 367 ? 36.711 -5.382 5.430 1.000 45.779 687 GLY A C 1
ATOM 2697 O O . GLY A 1 367 ? 37.023 -6.570 5.302 1.000 44.327 687 GLY A O 1
ATOM 2698 N N . PRO A 1 368 ? 36.543 -4.819 6.654 1.000 47.647 688 PRO A N 1
ATOM 2699 C CA . PRO A 1 368 ? 36.380 -5.618 7.878 1.000 46.119 688 PRO A CA 1
ATOM 2700 C C . PRO A 1 368 ? 35.321 -6.738 7.804 1.000 44.094 688 PRO A C 1
ATOM 2701 O O . PRO A 1 368 ? 35.523 -7.826 8.385 1.000 42.222 688 PRO A O 1
ATOM 2705 N N . ASN A 1 369 ? 34.236 -6.500 7.062 1.000 43.187 689 ASN A N 1
ATOM 2706 C CA . ASN A 1 369 ? 33.136 -7.481 6.921 1.000 41.578 689 ASN A CA 1
ATOM 2707 C C . ASN A 1 369 ? 33.677 -8.765 6.282 1.000 40.966 689 ASN A C 1
ATOM 2708 O O . ASN A 1 369 ? 33.135 -9.859 6.582 1.000 39.433 689 ASN A O 1
ATOM 2713 N N . GLY A 1 370 ? 34.678 -8.637 5.397 1.000 43.107 690 GLY A N 1
ATOM 2714 C CA . GLY A 1 370 ? 35.210 -9.736 4.559 1.000 42.580 690 GLY A CA 1
ATOM 2715 C C . GLY A 1 370 ? 36.516 -10.332 5.073 1.000 42.955 690 GLY A C 1
ATOM 2716 O O . GLY A 1 370 ? 36.882 -11.401 4.556 1.000 40.774 690 GLY A O 1
ATOM 2717 N N . ARG A 1 371 ? 37.172 -9.668 6.039 1.000 44.294 691 ARG A N 1
ATOM 2718 C CA . ARG A 1 371 ? 38.505 -10.004 6.613 1.000 45.308 691 ARG A CA 1
ATOM 2719 C C . ARG A 1 371 ? 38.396 -11.018 7.769 1.000 43.774 691 ARG A C 1
ATOM 2720 O O . ARG A 1 371 ? 37.618 -10.799 8.689 1.000 44.445 691 ARG A O 1
ATOM 2728 N N . LEU A 1 372 ? 39.236 -12.051 7.759 1.000 43.777 692 LEU A N 1
ATOM 2729 C CA . LEU A 1 372 ? 39.017 -13.330 8.490 1.000 42.798 692 LEU A CA 1
ATOM 2730 C C . LEU A 1 372 ? 40.075 -13.562 9.586 1.000 42.628 692 LEU A C 1
ATOM 2731 O O . LEU A 1 372 ? 41.271 -13.258 9.385 1.000 43.654 692 LEU A O 1
ATOM 2736 N N . LEU A 1 373 ? 39.610 -14.038 10.742 1.000 42.964 693 LEU A N 1
ATOM 2737 C CA . LEU A 1 373 ? 40.422 -14.520 11.898 1.000 43.029 693 LEU A CA 1
ATOM 2738 C C . LEU A 1 373 ? 40.154 -16.026 12.004 1.000 40.029 693 LEU A C 1
ATOM 2739 O O . LEU A 1 373 ? 38.987 -16.414 12.040 1.000 38.597 693 LEU A O 1
ATOM 2744 N N . TYR A 1 374 ? 41.188 -16.851 11.953 1.000 38.615 694 TYR A N 1
ATOM 2745 C CA . TYR A 1 374 ? 41.097 -18.303 12.241 1.000 36.920 694 TYR A CA 1
ATOM 2746 C C . TYR A 1 374 ? 41.482 -18.464 13.703 1.000 37.665 694 TYR A C 1
ATOM 2747 O O . TYR A 1 374 ? 42.439 -17.814 14.124 1.000 39.089 694 TYR A O 1
ATOM 2756 N N . THR A 1 375 ? 40.716 -19.229 14.469 1.000 37.234 695 THR A N 1
ATOM 2757 C CA . THR A 1 375 ? 40.922 -19.390 15.923 1.000 37.074 695 THR A CA 1
ATOM 2758 C C . THR A 1 375 ? 40.265 -20.694 16.374 1.000 37.357 695 THR A C 1
ATOM 2759 O O . THR A 1 375 ? 39.275 -21.107 15.726 1.000 36.278 695 THR A O 1
ATOM 2763 N N . PHE A 1 376 ? 40.762 -21.257 17.483 1.000 39.238 696 PHE A N 1
ATOM 2764 C CA . PHE A 1 376 ? 40.140 -22.381 18.242 1.000 40.637 696 PHE A CA 1
ATOM 2765 C C . PHE A 1 376 ? 39.156 -21.871 19.299 1.000 42.140 696 PHE A C 1
ATOM 2766 O O . PHE A 1 376 ? 38.398 -22.718 19.847 1.000 43.223 696 PHE A O 1
ATOM 2774 N N . GLN A 1 377 ? 39.140 -20.571 19.595 1.000 42.923 697 GLN A N 1
ATOM 2775 C CA . GLN A 1 377 ? 38.191 -20.055 20.622 1.000 45.187 697 GLN A CA 1
ATOM 2776 C C . GLN A 1 377 ? 36.764 -20.261 20.077 1.000 44.641 697 GLN A C 1
ATOM 2777 O O . GLN A 1 377 ? 36.521 -20.006 18.854 1.000 43.675 697 GLN A O 1
ATOM 2783 N N . GLY A 1 378 ? 35.877 -20.778 20.923 1.000 45.625 698 GLY A N 1
ATOM 2784 C CA . GLY A 1 378 ? 34.566 -21.325 20.532 1.000 45.826 698 GLY A CA 1
ATOM 2785 C C . GLY A 1 378 ? 34.695 -22.699 19.897 1.000 45.298 698 GLY A C 1
ATOM 2786 O O . GLY A 1 378 ? 33.655 -23.253 19.454 1.000 46.202 698 GLY A O 1
ATOM 2787 N N . GLY A 1 379 ? 35.910 -23.260 19.869 1.000 43.694 699 GLY A N 1
ATOM 2788 C CA . GLY A 1 379 ? 36.170 -24.545 19.206 1.000 43.083 699 GLY A CA 1
ATOM 2789 C C . GLY A 1 379 ? 36.797 -25.562 20.136 1.000 44.378 699 GLY A C 1
ATOM 2790 O O . GLY A 1 379 ? 36.434 -25.603 21.308 1.000 45.088 699 GLY A O 1
ATOM 2791 N N . ASP A 1 380 ? 37.692 -26.385 19.592 1.000 43.481 700 ASP A N 1
ATOM 2792 C CA . ASP A 1 380 ? 38.384 -27.465 20.335 1.000 44.287 700 ASP A CA 1
ATOM 2793 C C . ASP A 1 380 ? 39.783 -27.603 19.736 1.000 41.999 700 ASP A C 1
ATOM 2794 O O . ASP A 1 380 ? 39.881 -27.864 18.520 1.000 39.676 700 ASP A O 1
ATOM 2799 N N . ASP A 1 381 ? 40.803 -27.446 20.588 1.000 42.018 701 ASP A N 1
ATOM 2800 C CA . ASP A 1 381 ? 42.253 -27.494 20.239 1.000 39.494 701 ASP A CA 1
ATOM 2801 C C . ASP A 1 381 ? 42.956 -28.620 21.049 1.000 39.498 701 ASP A C 1
ATOM 2802 O O . ASP A 1 381 ? 44.180 -28.501 21.224 1.000 39.312 701 ASP A O 1
ATOM 2807 N N . GLY A 1 382 ? 42.198 -29.688 21.371 1.000 40.401 702 GLY A N 1
ATOM 2808 C CA . GLY A 1 382 ? 42.716 -30.934 21.975 1.000 41.901 702 GLY A CA 1
ATOM 2809 C C . GLY A 1 382 ? 43.425 -30.634 23.284 1.000 45.134 702 GLY A C 1
ATOM 2810 O O . GLY A 1 382 ? 44.585 -31.066 23.439 1.000 45.117 702 GLY A O 1
ATOM 2811 N N . ASP A 1 383 ? 42.744 -29.878 24.162 1.000 47.343 703 ASP A N 1
ATOM 2812 C CA . ASP A 1 383 ? 43.167 -29.484 25.536 1.000 50.505 703 ASP A CA 1
ATOM 2813 C C . ASP A 1 383 ? 44.496 -28.724 25.468 1.000 49.936 703 ASP A C 1
ATOM 2814 O O . ASP A 1 383 ? 45.330 -28.921 26.343 1.000 50.551 703 ASP A O 1
ATOM 2819 N N . GLY A 1 384 ? 44.675 -27.881 24.451 1.000 48.701 704 GLY A N 1
ATOM 2820 C CA . GLY A 1 384 ? 45.870 -27.027 24.309 1.000 48.594 704 GLY A CA 1
ATOM 2821 C C . GLY A 1 384 ? 46.970 -27.701 23.506 1.000 46.328 704 GLY A C 1
ATOM 2822 O O . GLY A 1 384 ? 48.036 -27.083 23.349 1.000 47.383 704 GLY A O 1
ATOM 2823 N N . ASP A 1 385 ? 46.735 -28.924 23.036 1.000 44.001 705 ASP A N 1
ATOM 2824 C CA . ASP A 1 385 ? 47.741 -29.738 22.309 1.000 43.280 705 ASP A CA 1
ATOM 2825 C C . ASP A 1 385 ? 48.087 -29.063 20.959 1.000 41.874 705 ASP A C 1
ATOM 2826 O O . ASP A 1 385 ? 49.260 -29.184 20.532 1.000 40.796 705 ASP A O 1
ATOM 2831 N N . PHE A 1 386 ? 47.170 -28.285 20.356 1.000 40.870 706 PHE A N 1
ATOM 2832 C CA . PHE A 1 386 ? 47.424 -27.549 19.081 1.000 40.007 706 PHE A CA 1
ATOM 2833 C C . PHE A 1 386 ? 47.119 -26.051 19.204 1.000 40.154 706 PHE A C 1
ATOM 2834 O O . PHE A 1 386 ? 46.404 -25.658 20.108 1.000 39.412 706 PHE A O 1
ATOM 2842 N N . TYR A 1 387 ? 47.649 -25.266 18.262 1.000 40.385 707 TYR A N 1
ATOM 2843 C CA . TYR A 1 387 ? 47.249 -23.860 18.027 1.000 41.558 707 TYR A CA 1
ATOM 2844 C C . TYR A 1 387 ? 47.043 -23.620 16.538 1.000 41.174 707 TYR A C 1
ATOM 2845 O O . TYR A 1 387 ? 47.478 -24.452 15.667 1.000 40.360 707 TYR A O 1
ATOM 2854 N N . ILE A 1 388 ? 46.389 -22.495 16.241 1.000 40.754 708 ILE A N 1
ATOM 2855 C CA . ILE A 1 388 ? 46.180 -22.053 14.844 1.000 39.879 708 ILE A CA 1
ATOM 2856 C C . ILE A 1 388 ? 46.642 -20.611 14.698 1.000 41.956 708 ILE A C 1
ATOM 2857 O O . ILE A 1 388 ? 46.309 -19.801 15.580 1.000 43.485 708 ILE A O 1
ATOM 2862 N N . GLU A 1 389 ? 47.397 -20.338 13.626 1.000 42.338 709 GLU A N 1
ATOM 2863 C CA . GLU A 1 389 ? 47.875 -18.979 13.273 1.000 44.177 709 GLU A CA 1
ATOM 2864 C C . GLU A 1 389 ? 46.659 -18.174 12.830 1.000 43.597 709 GLU A C 1
ATOM 2865 O O . GLU A 1 389 ? 45.926 -18.593 11.931 1.000 42.638 709 GLU A O 1
ATOM 2871 N N . PRO A 1 390 ? 46.412 -17.004 13.451 1.000 43.293 710 PRO A N 1
ATOM 2872 C CA . PRO A 1 390 ? 45.169 -16.263 13.236 1.000 42.735 710 PRO A CA 1
ATOM 2873 C C . PRO A 1 390 ? 44.868 -15.881 11.775 1.000 41.839 710 PRO A C 1
ATOM 2874 O O . PRO A 1 390 ? 43.713 -15.975 11.360 1.000 41.558 710 PRO A O 1
ATOM 2878 N N . THR A 1 391 ? 45.873 -15.461 11.012 1.000 42.331 711 THR A N 1
ATOM 2879 C CA . THR A 1 391 ? 45.675 -14.912 9.637 1.000 43.137 711 THR A CA 1
ATOM 2880 C C . THR A 1 391 ? 45.872 -16.010 8.565 1.000 42.348 711 THR A C 1
ATOM 2881 O O . THR A 1 391 ? 45.129 -15.983 7.555 1.000 43.058 711 THR A O 1
ATOM 2885 N N . SER A 1 392 ? 46.782 -16.966 8.786 1.000 41.815 712 SER A N 1
ATOM 2886 C CA . SER A 1 392 ? 47.210 -17.995 7.800 1.000 40.317 712 SER A CA 1
ATOM 2887 C C . SER A 1 392 ? 46.260 -19.195 7.840 1.000 37.118 712 SER A C 1
ATOM 2888 O O . SER A 1 392 ? 46.128 -19.860 6.816 1.000 38.398 712 SER A O 1
ATOM 2891 N N . GLY A 1 393 ? 45.705 -19.515 9.000 1.000 34.203 713 GLY A N 1
ATOM 2892 C CA . GLY A 1 393 ? 44.906 -20.733 9.201 1.000 31.800 713 GLY A CA 1
ATOM 2893 C C . GLY A 1 393 ? 45.752 -21.986 9.386 1.000 30.545 713 GLY A C 1
ATOM 2894 O O . GLY A 1 393 ? 45.150 -23.089 9.383 1.000 28.643 713 GLY A O 1
ATOM 2895 N N . VAL A 1 394 ? 47.081 -21.879 9.517 1.000 31.247 714 VAL A N 1
ATOM 2896 C CA . VAL A 1 394 ? 47.948 -23.098 9.632 1.000 31.657 714 VAL A CA 1
ATOM 2897 C C . VAL A 1 394 ? 47.774 -23.654 11.051 1.000 31.617 714 VAL A C 1
ATOM 2898 O O . VAL A 1 394 ? 47.880 -22.883 12.042 1.000 32.054 714 VAL A O 1
ATOM 2902 N N . ILE A 1 395 ? 47.442 -24.936 11.142 1.000 30.744 715 ILE A N 1
ATOM 2903 C CA . ILE A 1 395 ? 47.354 -25.658 12.430 1.000 30.750 715 ILE A CA 1
ATOM 2904 C C . ILE A 1 395 ? 48.698 -26.321 12.729 1.000 31.565 715 ILE A C 1
ATOM 2905 O O . ILE A 1 395 ? 49.238 -26.960 11.841 1.000 33.088 715 ILE A O 1
ATOM 2910 N N . ARG A 1 396 ? 49.203 -26.153 13.951 1.000 32.946 716 ARG A N 1
ATOM 2911 C CA . ARG A 1 396 ? 50.530 -26.641 14.388 1.000 34.744 716 ARG A CA 1
ATOM 2912 C C . ARG A 1 396 ? 50.362 -27.356 15.724 1.000 35.957 716 ARG A C 1
ATOM 2913 O O . ARG A 1 396 ? 49.439 -27.025 16.438 1.000 39.460 716 ARG A O 1
ATOM 2921 N N . THR A 1 397 ? 51.227 -28.310 16.030 1.000 36.958 717 THR A N 1
ATOM 2922 C CA . THR A 1 397 ? 51.389 -28.877 17.383 1.000 39.293 717 THR A CA 1
ATOM 2923 C C . THR A 1 397 ? 51.834 -27.744 18.288 1.000 40.750 717 THR A C 1
ATOM 2924 O O . THR A 1 397 ? 52.647 -26.942 17.809 1.000 41.264 717 THR A O 1
ATOM 2928 N N . GLN A 1 398 ? 51.314 -27.701 19.515 1.000 42.784 718 GLN A N 1
ATOM 2929 C CA . GLN A 1 398 ? 51.802 -26.802 20.589 1.000 44.947 718 GLN A CA 1
ATOM 2930 C C . GLN A 1 398 ? 52.618 -27.619 21.594 1.000 46.731 718 GLN A C 1
ATOM 2931 O O . GLN A 1 398 ? 53.500 -27.029 22.208 1.000 49.363 718 GLN A O 1
ATOM 2937 N N . ARG A 1 399 ? 52.305 -28.902 21.787 1.000 47.108 719 ARG A N 1
ATOM 2938 C CA . ARG A 1 399 ? 52.956 -29.774 22.807 1.000 50.717 719 ARG A CA 1
ATOM 2939 C C . ARG A 1 399 ? 53.490 -31.036 22.136 1.000 51.278 719 ARG A C 1
ATOM 2940 O O . ARG A 1 399 ? 52.999 -31.368 21.031 1.000 51.208 719 ARG A O 1
ATOM 2948 N N . ARG A 1 400 ? 54.426 -31.711 22.814 1.000 54.728 720 ARG A N 1
ATOM 2949 C CA . ARG A 1 400 ? 54.746 -33.160 22.665 1.000 55.461 720 ARG A CA 1
ATOM 2950 C C . ARG A 1 400 ? 53.425 -33.937 22.716 1.000 53.959 720 ARG A C 1
ATOM 2951 O O . ARG A 1 400 ? 52.522 -33.503 23.458 1.000 53.615 720 ARG A O 1
ATOM 2959 N N . LEU A 1 401 ? 53.320 -35.042 21.976 1.000 52.933 721 LEU A N 1
ATOM 2960 C CA . LEU A 1 401 ? 52.081 -35.862 21.859 1.000 53.036 721 LEU A CA 1
ATOM 2961 C C . LEU A 1 401 ? 52.313 -37.233 22.490 1.000 54.836 721 LEU A C 1
ATOM 2962 O O . LEU A 1 401 ? 53.490 -37.604 22.667 1.000 56.109 721 LEU A O 1
ATOM 2967 N N . ASP A 1 402 ? 51.227 -37.969 22.745 1.000 56.518 722 ASP A N 1
ATOM 2968 C CA . ASP A 1 402 ? 51.253 -39.373 23.238 1.000 58.402 722 ASP A CA 1
ATOM 2969 C C . ASP A 1 402 ? 50.003 -40.130 22.764 1.000 57.225 722 ASP A C 1
ATOM 2970 O O . ASP A 1 402 ? 48.906 -39.827 23.285 1.000 55.270 722 ASP A O 1
ATOM 2975 N N . ARG A 1 403 ? 50.178 -41.070 21.819 1.000 56.434 723 ARG A N 1
ATOM 2976 C CA . ARG A 1 403 ? 49.141 -42.030 21.356 1.000 57.124 723 ARG A CA 1
ATOM 2977 C C . ARG A 1 403 ? 48.575 -42.831 22.530 1.000 60.393 723 ARG A C 1
ATOM 2978 O O . ARG A 1 403 ? 47.423 -43.247 22.402 1.000 61.390 723 ARG A O 1
A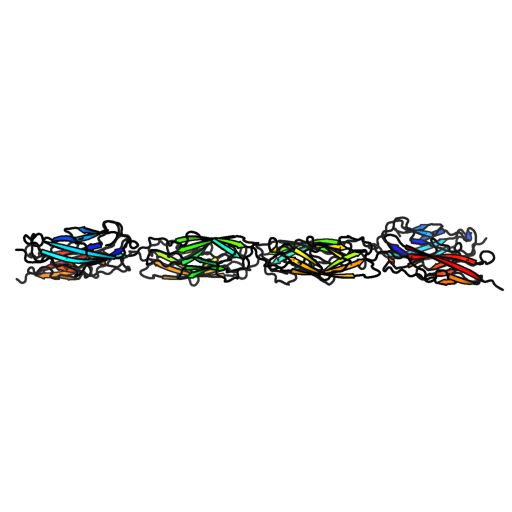TOM 2986 N N . GLU A 1 404 ? 49.347 -43.098 23.594 1.000 62.915 724 GLU A N 1
ATOM 2987 C CA . GLU A 1 404 ? 48.790 -43.704 24.842 1.000 66.738 724 GLU A CA 1
ATOM 2988 C C . GLU A 1 404 ? 47.557 -42.888 25.217 1.000 65.483 724 GLU A C 1
ATOM 2989 O O . GLU A 1 404 ? 46.492 -43.470 25.440 1.000 66.474 724 GLU A O 1
ATOM 2995 N N . ASN A 1 405 ? 47.735 -41.567 25.216 1.000 63.103 725 ASN A N 1
ATOM 2996 C CA . ASN A 1 405 ? 46.741 -40.545 25.625 1.000 62.867 725 ASN A CA 1
ATOM 2997 C C . ASN A 1 405 ? 45.709 -40.316 24.500 1.000 59.887 725 ASN A C 1
ATOM 2998 O O . ASN A 1 405 ? 44.530 -40.695 24.686 1.000 61.089 725 ASN A O 1
ATOM 3003 N N . VAL A 1 406 ? 46.113 -39.703 23.383 1.000 56.167 726 VAL A N 1
ATOM 3004 C CA . VAL A 1 406 ? 45.201 -39.379 22.244 1.000 54.715 726 VAL A CA 1
ATOM 3005 C C . VAL A 1 406 ? 45.847 -39.815 20.935 1.000 52.554 726 VAL A C 1
ATOM 3006 O O . VAL A 1 406 ? 46.940 -39.290 20.610 1.000 49.664 726 VAL A O 1
ATOM 3010 N N . ALA A 1 407 ? 45.174 -40.725 20.222 1.000 53.564 727 ALA A N 1
ATOM 3011 C CA . ALA A 1 407 ? 45.616 -41.314 18.934 1.000 53.911 727 ALA A CA 1
ATOM 3012 C C . ALA A 1 407 ? 44.939 -40.562 17.785 1.000 52.602 727 ALA A C 1
ATOM 3013 O O . ALA A 1 407 ? 45.452 -40.599 16.666 1.000 51.293 727 ALA A O 1
ATOM 3015 N N . VAL A 1 408 ? 43.817 -39.909 18.084 1.000 52.697 728 VAL A N 1
ATOM 3016 C CA . VAL A 1 408 ? 42.903 -39.281 17.092 1.000 51.848 728 VAL A CA 1
ATOM 3017 C C . VAL A 1 408 ? 42.214 -38.114 17.795 1.000 50.365 728 VAL A C 1
ATOM 3018 O O . VAL A 1 408 ? 41.345 -38.382 18.640 1.000 51.666 728 VAL A O 1
ATOM 3022 N N . TYR A 1 409 ? 42.603 -36.880 17.473 1.000 47.674 729 TYR A N 1
ATOM 3023 C CA . TYR A 1 409 ? 41.897 -35.661 17.931 1.000 46.102 729 TYR A CA 1
ATOM 3024 C C . TYR A 1 409 ? 40.838 -35.265 16.902 1.000 45.864 729 TYR A C 1
ATOM 3025 O O . TYR A 1 409 ? 41.120 -35.312 15.671 1.000 43.256 729 TYR A O 1
ATOM 3034 N N . ASN A 1 410 ? 39.680 -34.840 17.409 1.000 46.688 730 ASN A N 1
ATOM 3035 C CA . ASN A 1 410 ? 38.598 -34.163 16.650 1.000 46.220 730 ASN A CA 1
ATOM 3036 C C . ASN A 1 410 ? 38.632 -32.661 16.968 1.000 44.470 730 ASN A C 1
ATOM 3037 O O . ASN A 1 410 ? 37.886 -32.224 17.861 1.000 45.924 730 ASN A O 1
ATOM 3042 N N . LEU A 1 411 ? 39.483 -31.914 16.254 1.000 42.226 731 LEU A N 1
ATOM 3043 C CA . LEU A 1 411 ? 39.658 -30.443 16.405 1.000 40.959 731 LEU A CA 1
ATOM 3044 C C . LEU A 1 411 ? 38.481 -29.700 15.766 1.000 40.633 731 LEU A C 1
ATOM 3045 O O . LEU A 1 411 ? 37.909 -30.247 14.811 1.000 39.051 731 LEU A O 1
ATOM 3050 N N . TRP A 1 412 ? 38.126 -28.519 16.311 1.000 41.020 732 TRP A N 1
ATOM 3051 C CA . TRP A 1 412 ? 37.106 -27.601 15.740 1.000 40.755 732 TRP A CA 1
ATOM 3052 C C . TRP A 1 412 ? 37.661 -26.179 15.660 1.000 40.788 732 TRP A C 1
ATOM 3053 O O . TRP A 1 412 ? 37.788 -25.525 16.740 1.000 41.937 732 TRP A O 1
ATOM 3064 N N . ALA A 1 413 ? 37.862 -25.709 14.420 1.000 39.332 733 ALA A N 1
ATOM 3065 C CA . ALA A 1 413 ? 38.355 -24.361 14.059 1.000 39.038 733 ALA A CA 1
ATOM 3066 C C . ALA A 1 413 ? 37.191 -23.457 13.607 1.000 39.316 733 ALA A C 1
ATOM 3067 O O . ALA A 1 413 ? 36.149 -23.979 13.157 1.000 40.394 733 ALA A O 1
ATOM 3069 N N . LEU A 1 414 ? 37.368 -22.143 13.780 1.000 38.441 734 LEU A N 1
ATOM 3070 C CA . LEU A 1 414 ? 36.378 -21.088 13.469 1.000 38.272 734 LEU A CA 1
ATOM 3071 C C . LEU A 1 414 ? 37.058 -20.079 12.559 1.000 37.201 734 LEU A C 1
ATOM 3072 O O . LEU A 1 414 ? 38.234 -19.765 12.812 1.000 36.962 734 LEU A O 1
ATOM 3077 N N . ALA A 1 415 ? 36.346 -19.649 11.519 1.000 36.726 735 ALA A N 1
ATOM 3078 C CA . ALA A 1 415 ? 36.660 -18.445 10.727 1.000 36.686 735 ALA A CA 1
ATOM 3079 C C . ALA A 1 415 ? 35.620 -17.398 11.104 1.000 37.040 735 ALA A C 1
ATOM 3080 O O . ALA A 1 415 ? 34.404 -17.662 10.930 1.000 36.832 735 ALA A O 1
ATOM 3082 N N . VAL A 1 416 ? 36.112 -16.298 11.671 1.000 37.565 736 VAL A N 1
ATOM 3083 C CA . VAL A 1 416 ? 35.335 -15.135 12.173 1.000 38.500 736 VAL A CA 1
ATOM 3084 C C . VAL A 1 416 ? 35.700 -13.923 11.313 1.000 38.882 736 VAL A C 1
ATOM 3085 O O . VAL A 1 416 ? 36.910 -13.665 11.167 1.000 40.356 736 VAL A O 1
ATOM 3089 N N . ASP A 1 417 ? 34.716 -13.215 10.758 1.000 38.421 737 ASP A N 1
ATOM 3090 C CA . ASP A 1 417 ? 34.967 -11.903 10.110 1.000 39.723 737 ASP A CA 1
ATOM 3091 C C . ASP A 1 417 ? 35.125 -10.842 11.209 1.000 42.410 737 ASP A C 1
ATOM 3092 O O . ASP A 1 417 ? 34.803 -11.130 12.367 1.000 42.951 737 ASP A O 1
ATOM 3097 N N . ARG A 1 418 ? 35.557 -9.642 10.834 1.000 46.525 738 ARG A N 1
ATOM 3098 C CA . ARG A 1 418 ? 35.697 -8.459 11.726 1.000 51.083 738 ARG A CA 1
ATOM 3099 C C . ARG A 1 418 ? 34.550 -7.465 11.487 1.000 52.627 738 ARG A C 1
ATOM 3100 O O . ARG A 1 418 ? 34.804 -6.261 11.499 1.000 54.967 738 ARG A O 1
ATOM 3108 N N . GLY A 1 419 ? 33.330 -7.949 11.283 1.000 53.886 739 GLY A N 1
ATOM 3109 C CA . GLY A 1 419 ? 32.167 -7.102 10.956 1.000 57.285 739 GLY A CA 1
ATOM 3110 C C . GLY A 1 419 ? 31.680 -6.387 12.198 1.000 62.144 739 GLY A C 1
ATOM 3111 O O . GLY A 1 419 ? 31.577 -7.048 13.255 1.000 64.070 739 GLY A O 1
ATOM 3112 N N . SER A 1 420 ? 31.449 -5.077 12.112 1.000 66.005 740 SER A N 1
ATOM 3113 C CA . SER A 1 420 ? 31.240 -4.229 13.316 1.000 70.443 740 SER A CA 1
ATOM 3114 C C . SER A 1 420 ? 29.888 -4.576 13.943 1.000 71.982 740 SER A C 1
ATOM 3115 O O . SER A 1 420 ? 29.868 -5.221 15.000 1.000 71.784 740 SER A O 1
ATOM 3118 N N . PRO A 1 421 ? 28.737 -4.302 13.268 1.000 71.192 741 PRO A N 1
ATOM 3119 C CA . PRO A 1 421 ? 27.462 -4.166 13.978 1.000 71.943 741 PRO A CA 1
ATOM 3120 C C . PRO A 1 421 ? 27.319 -5.384 14.910 1.000 71.196 741 PRO A C 1
ATOM 3121 O O . PRO A 1 421 ? 26.965 -5.188 16.062 1.000 76.130 741 PRO A O 1
ATOM 3125 N N . THR A 1 422 ? 27.640 -6.577 14.380 1.000 65.747 742 THR A N 1
ATOM 3126 C CA . THR A 1 422 ? 27.825 -7.884 15.067 1.000 62.814 742 THR A CA 1
ATOM 3127 C C . THR A 1 422 ? 28.629 -8.788 14.130 1.000 59.024 742 THR A C 1
ATOM 3128 O O . THR A 1 422 ? 28.315 -8.869 12.937 1.000 56.977 742 THR A O 1
ATOM 3132 N N . PRO A 1 423 ? 29.701 -9.470 14.610 1.000 56.277 743 PRO A N 1
ATOM 3133 C CA . PRO A 1 423 ? 30.574 -10.261 13.727 1.000 52.081 743 PRO A CA 1
ATOM 3134 C C . PRO A 1 423 ? 29.995 -11.651 13.388 1.000 48.630 743 PRO A C 1
ATOM 3135 O O . PRO A 1 423 ? 29.289 -12.190 14.230 1.000 49.224 743 PRO A O 1
ATOM 3139 N N . LEU A 1 424 ? 30.253 -12.200 12.187 1.000 43.993 744 LEU A N 1
ATOM 3140 C CA . LEU A 1 424 ? 29.726 -13.551 11.792 1.000 42.426 744 LEU A CA 1
ATOM 3141 C C . LEU A 1 424 ? 30.871 -14.566 11.769 1.000 40.020 744 LEU A C 1
ATOM 3142 O O . LEU A 1 424 ? 32.027 -14.151 11.615 1.000 38.857 744 LEU A O 1
ATOM 3147 N N . SER A 1 425 ? 30.541 -15.856 11.844 1.000 39.404 745 SER A N 1
ATOM 3148 C CA . SER A 1 425 ? 31.534 -16.955 11.926 1.000 38.274 745 SER A CA 1
ATOM 3149 C C . SER A 1 425 ? 30.997 -18.233 11.289 1.000 37.625 745 SER A C 1
ATOM 3150 O O . SER A 1 425 ? 29.798 -18.323 11.152 1.000 39.852 745 SER A O 1
ATOM 3153 N N . ALA A 1 426 ? 31.890 -19.173 10.949 1.000 36.316 746 ALA A N 1
ATOM 3154 C CA . ALA A 1 426 ? 31.610 -20.585 10.609 1.000 35.734 746 ALA A CA 1
ATOM 3155 C C . ALA A 1 426 ? 32.618 -21.487 11.324 1.000 35.073 746 ALA A C 1
ATOM 3156 O O . ALA A 1 426 ? 33.717 -21.005 11.619 1.000 34.552 746 ALA A O 1
ATOM 3158 N N . SER A 1 427 ? 32.264 -22.754 11.575 1.000 34.969 747 SER A N 1
ATOM 3159 C CA . SER A 1 427 ? 33.138 -23.765 12.230 1.000 34.788 747 SER A CA 1
ATOM 3160 C C . SER A 1 427 ? 33.366 -24.951 11.283 1.000 33.819 747 SER A C 1
ATOM 3161 O O . SER A 1 427 ? 32.485 -25.237 10.471 1.000 34.232 747 SER A O 1
ATOM 3164 N N . VAL A 1 428 ? 34.524 -25.597 11.368 1.000 32.848 748 VAL A N 1
ATOM 3165 C CA . VAL A 1 428 ? 34.801 -26.861 10.630 1.000 33.405 748 VAL A CA 1
ATOM 3166 C C . VAL A 1 428 ? 35.579 -27.814 11.534 1.000 33.733 748 VAL A C 1
ATOM 3167 O O . VAL A 1 428 ? 36.369 -27.327 12.381 1.000 32.652 748 VAL A O 1
ATOM 3171 N N . GLU A 1 429 ? 35.323 -29.114 11.348 1.000 35.980 749 GLU A N 1
ATOM 3172 C CA . GLU A 1 429 ? 35.999 -30.245 12.046 1.000 37.881 749 GLU A CA 1
ATOM 3173 C C . GLU A 1 429 ? 37.326 -30.571 11.338 1.000 38.111 749 GLU A C 1
ATOM 3174 O O . GLU A 1 429 ? 37.353 -30.738 10.083 1.000 39.277 749 GLU A O 1
ATOM 3180 N N . ILE A 1 430 ? 38.407 -30.638 12.108 1.000 38.399 750 ILE A N 1
ATOM 3181 C CA . ILE A 1 430 ? 39.702 -31.201 11.642 1.000 38.405 750 ILE A CA 1
ATOM 3182 C C . ILE A 1 430 ? 39.990 -32.440 12.495 1.000 39.691 750 ILE A C 1
ATOM 3183 O O . ILE A 1 430 ? 40.136 -32.301 13.738 1.000 38.512 750 ILE A O 1
ATOM 3188 N N . GLN A 1 431 ? 40.109 -33.594 11.832 1.000 40.687 751 GLN A N 1
ATOM 3189 C CA . GLN A 1 431 ? 40.624 -34.835 12.450 1.000 42.056 751 GLN A CA 1
ATOM 3190 C C . GLN A 1 431 ? 42.136 -34.937 12.205 1.000 41.464 751 GLN A C 1
ATOM 3191 O O . GLN A 1 431 ? 42.600 -34.803 11.051 1.000 43.189 751 GLN A O 1
ATOM 3197 N N . VAL A 1 432 ? 42.865 -35.199 13.282 1.000 41.267 752 VAL A N 1
ATOM 3198 C CA . VAL A 1 432 ? 44.349 -35.286 13.355 1.000 39.716 752 VAL A CA 1
ATOM 3199 C C . VAL A 1 432 ? 44.664 -36.679 13.877 1.000 39.875 752 VAL A C 1
ATOM 3200 O O . VAL A 1 432 ? 44.368 -36.933 15.062 1.000 40.367 752 VAL A O 1
ATOM 3204 N N . THR A 1 433 ? 45.188 -37.542 13.015 1.000 39.282 753 THR A N 1
ATOM 3205 C CA . THR A 1 433 ? 45.624 -38.902 13.388 1.000 40.560 753 THR A CA 1
ATOM 3206 C C . THR A 1 433 ? 47.082 -38.805 13.839 1.000 39.512 753 THR A C 1
ATOM 3207 O O . THR A 1 433 ? 47.895 -38.178 13.124 1.000 37.538 753 THR A O 1
ATOM 3211 N N . ILE A 1 434 ? 47.396 -39.356 15.006 1.000 39.934 754 ILE A N 1
ATOM 3212 C CA . ILE A 1 434 ? 48.795 -39.407 15.520 1.000 40.400 754 ILE A CA 1
ATOM 3213 C C . ILE A 1 434 ? 49.394 -40.763 15.134 1.000 41.154 754 ILE A C 1
ATOM 3214 O O . ILE A 1 434 ? 48.883 -41.774 15.644 1.000 42.311 754 ILE A O 1
ATOM 3219 N N . LEU A 1 435 ? 50.432 -40.771 14.289 1.000 40.610 755 LEU A N 1
ATOM 3220 C CA . LEU A 1 435 ? 50.994 -42.012 13.681 1.000 42.384 755 LEU A CA 1
ATOM 3221 C C . LEU A 1 435 ? 51.996 -42.667 14.642 1.000 43.649 755 LEU A C 1
ATOM 3222 O O . LEU A 1 435 ? 52.812 -41.939 15.217 1.000 41.948 755 LEU A O 1
ATOM 3227 N N . ASP A 1 436 ? 51.980 -44.001 14.739 1.000 46.592 756 ASP A N 1
ATOM 3228 C CA . ASP A 1 436 ? 52.812 -44.787 15.693 1.000 49.037 756 ASP A CA 1
ATOM 3229 C C . ASP A 1 436 ? 54.301 -44.725 15.318 1.000 49.870 756 ASP A C 1
ATOM 3230 O O . ASP A 1 436 ? 54.627 -44.368 14.183 1.000 50.011 756 ASP A O 1
ATOM 3235 N N . ILE A 1 437 ? 55.174 -45.096 16.253 1.000 52.810 757 ILE A N 1
ATOM 3236 C CA . ILE A 1 437 ? 56.636 -45.330 16.019 1.000 55.644 757 ILE A CA 1
ATOM 3237 C C . ILE A 1 437 ? 56.903 -46.843 16.054 1.000 58.428 757 ILE A C 1
ATOM 3238 O O . ILE A 1 437 ? 56.810 -47.404 17.147 1.000 60.899 757 ILE A O 1
ATOM 3243 N N . ASN A 1 438 ? 57.271 -47.452 14.919 1.000 60.509 758 ASN A N 1
ATOM 3244 C CA . ASN A 1 438 ? 57.588 -48.908 14.771 1.000 63.403 758 ASN A CA 1
ATOM 3245 C C . ASN A 1 438 ? 58.710 -49.290 15.755 1.000 63.114 758 ASN A C 1
ATOM 3246 O O . ASN A 1 438 ? 59.698 -48.580 15.956 1.000 60.570 758 ASN A O 1
ATOM 3251 N N . ASP B 1 2 ? 60.610 -32.222 42.351 1.000 75.737 322 ASP B N 1
ATOM 3252 C CA . ASP B 1 2 ? 61.278 -32.445 41.030 1.000 75.205 322 ASP B CA 1
ATOM 3253 C C . ASP B 1 2 ? 61.937 -31.141 40.559 1.000 75.271 322 ASP B C 1
ATOM 3254 O O . ASP B 1 2 ? 61.259 -30.097 40.581 1.000 74.859 322 ASP B O 1
ATOM 3259 N N . VAL B 1 3 ? 63.216 -31.198 40.164 1.000 76.479 323 VAL B N 1
ATOM 3260 C CA . VAL B 1 3 ? 63.976 -30.034 39.607 1.000 76.820 323 VAL B CA 1
ATOM 3261 C C . VAL B 1 3 ? 63.136 -29.423 38.476 1.000 75.307 323 VAL B C 1
ATOM 3262 O O . VAL B 1 3 ? 62.654 -30.184 37.587 1.000 74.928 323 VAL B O 1
ATOM 3266 N N . ASN B 1 4 ? 62.940 -28.102 38.540 1.000 72.291 324 ASN B N 1
ATOM 3267 C CA . ASN B 1 4 ? 62.370 -27.296 37.438 1.000 68.263 324 ASN B CA 1
ATOM 3268 C C . ASN B 1 4 ? 63.342 -27.377 36.256 1.000 67.768 324 ASN B C 1
ATOM 3269 O O . ASN B 1 4 ? 64.342 -26.634 36.268 1.000 67.290 324 ASN B O 1
ATOM 3274 N N . ASP B 1 5 ? 63.046 -28.269 35.300 1.000 66.861 325 ASP B N 1
ATOM 3275 C CA . ASP B 1 5 ? 63.947 -28.719 34.199 1.000 68.571 325 ASP B CA 1
ATOM 3276 C C . ASP B 1 5 ? 63.783 -27.846 32.942 1.000 68.112 325 ASP B C 1
ATOM 3277 O O . ASP B 1 5 ? 64.787 -27.678 32.207 1.000 67.973 325 ASP B O 1
ATOM 3282 N N . ASN B 1 6 ? 62.574 -27.334 32.680 1.000 66.337 326 ASN B N 1
ATOM 3283 C CA . ASN B 1 6 ? 62.216 -26.686 31.389 1.000 66.368 326 ASN B CA 1
ATOM 3284 C C . ASN B 1 6 ? 61.673 -25.265 31.608 1.000 65.465 326 ASN B C 1
ATOM 3285 O O . ASN B 1 6 ? 60.903 -25.019 32.581 1.000 64.173 326 ASN B O 1
ATOM 3290 N N . GLU B 1 7 ? 62.053 -24.374 30.694 1.000 64.813 327 GLU B N 1
ATOM 3291 C CA . GLU B 1 7 ? 61.695 -22.938 30.695 1.000 64.216 327 GLU B CA 1
ATOM 3292 C C . GLU B 1 7 ? 60.376 -22.778 29.937 1.000 62.508 327 GLU B C 1
ATOM 3293 O O . GLU B 1 7 ? 60.231 -23.331 28.851 1.000 63.097 327 GLU B O 1
ATOM 3299 N N . PRO B 1 8 ? 59.360 -22.050 30.464 1.000 60.466 328 PRO B N 1
ATOM 3300 C CA . PRO B 1 8 ? 58.101 -21.884 29.734 1.000 58.751 328 PRO B CA 1
ATOM 3301 C C . PRO B 1 8 ? 58.401 -21.292 28.349 1.000 58.732 328 PRO B C 1
ATOM 3302 O O . PRO B 1 8 ? 59.244 -20.416 28.268 1.000 61.556 328 PRO B O 1
ATOM 3306 N N . ILE B 1 9 ? 57.767 -21.819 27.302 1.000 56.820 329 ILE B N 1
ATOM 3307 C CA . ILE B 1 9 ? 58.055 -21.444 25.883 1.000 57.316 329 ILE B CA 1
ATOM 3308 C C . ILE B 1 9 ? 56.741 -20.971 25.238 1.000 55.464 329 ILE B C 1
ATOM 3309 O O . ILE B 1 9 ? 55.719 -21.672 25.381 1.000 54.286 329 ILE B O 1
ATOM 3314 N N . PHE B 1 10 ? 56.755 -19.759 24.673 1.000 55.447 330 PHE B N 1
ATOM 3315 C CA . PHE B 1 10 ? 55.709 -19.191 23.777 1.000 54.692 330 PHE B CA 1
ATOM 3316 C C . PHE B 1 10 ? 55.860 -19.845 22.408 1.000 57.141 330 PHE B C 1
ATOM 3317 O O . PHE B 1 10 ? 56.601 -19.304 21.560 1.000 59.135 330 PHE B O 1
ATOM 3325 N N . VAL B 1 11 ? 55.212 -20.997 22.219 1.000 57.997 331 VAL B N 1
ATOM 3326 C CA . VAL B 1 11 ? 55.297 -21.792 20.955 1.000 60.454 331 VAL B CA 1
ATOM 3327 C C . VAL B 1 11 ? 54.687 -20.967 19.802 1.000 60.960 331 VAL B C 1
ATOM 3328 O O . VAL B 1 11 ? 55.309 -20.981 18.721 1.000 62.358 331 VAL B O 1
ATOM 3332 N N . SER B 1 12 ? 53.592 -20.217 20.048 1.000 60.378 332 SER B N 1
ATOM 3333 C CA . SER B 1 12 ? 52.914 -19.276 19.094 1.000 61.101 332 SER B CA 1
ATOM 3334 C C . SER B 1 12 ? 53.786 -18.047 18.761 1.000 62.998 332 SER B C 1
ATOM 3335 O O . SER B 1 12 ? 53.365 -17.255 17.881 1.000 64.777 332 SER B O 1
ATOM 3338 N N . SER B 1 13 ? 54.924 -17.863 19.451 1.000 64.056 333 SER B N 1
ATOM 3339 C CA . SER B 1 13 ? 56.138 -17.136 18.969 1.000 66.814 333 SER B CA 1
ATOM 3340 C C . SER B 1 13 ? 55.958 -15.622 19.130 1.000 66.476 333 SER B C 1
ATOM 3341 O O . SER B 1 13 ? 56.054 -15.179 20.273 1.000 65.531 333 SER B O 1
ATOM 3344 N N . PRO B 1 14 ? 55.751 -14.775 18.071 1.000 65.129 334 PRO B N 1
ATOM 3345 C CA . PRO B 1 14 ? 55.238 -13.418 18.259 1.000 62.557 334 PRO B CA 1
ATOM 3346 C C . PRO B 1 14 ? 53.707 -13.415 18.156 1.000 59.554 334 PRO B C 1
ATOM 3347 O O . PRO B 1 14 ? 53.203 -14.179 17.339 1.000 60.868 334 PRO B O 1
ATOM 3351 N N . PHE B 1 15 ? 53.023 -12.578 18.952 1.000 53.751 335 PHE B N 1
ATOM 3352 C CA . PHE B 1 15 ? 51.540 -12.489 19.000 1.000 50.491 335 PHE B CA 1
ATOM 3353 C C . PHE B 1 15 ? 51.084 -11.219 18.285 1.000 49.879 335 PHE B C 1
ATOM 3354 O O . PHE B 1 15 ? 51.679 -10.156 18.521 1.000 49.483 335 PHE B O 1
ATOM 3362 N N . GLN B 1 16 ? 50.072 -11.358 17.423 1.000 49.453 336 GLN B N 1
ATOM 3363 C CA . GLN B 1 16 ? 49.452 -10.265 16.622 1.000 49.613 336 GLN B CA 1
ATOM 3364 C C . GLN B 1 16 ? 47.936 -10.336 16.791 1.000 47.439 336 GLN B C 1
ATOM 3365 O O . GLN B 1 16 ? 47.398 -11.459 16.833 1.000 46.419 336 GLN B O 1
ATOM 3371 N N . ALA B 1 17 ? 47.290 -9.171 16.855 1.000 46.655 337 ALA B N 1
ATOM 3372 C CA . ALA B 1 17 ? 45.849 -9.032 17.143 1.000 45.689 337 ALA B CA 1
ATOM 3373 C C . ALA B 1 17 ? 45.350 -7.675 16.672 1.000 45.297 337 ALA B C 1
ATOM 3374 O O . ALA B 1 17 ? 46.116 -6.696 16.721 1.000 46.110 337 ALA B O 1
ATOM 3376 N N . THR B 1 18 ? 44.061 -7.614 16.358 1.000 44.403 338 THR B N 1
ATOM 3377 C CA . THR B 1 18 ? 43.349 -6.371 15.989 1.000 43.472 338 THR B CA 1
ATOM 3378 C C . THR B 1 18 ? 42.062 -6.317 16.794 1.000 41.878 338 THR B C 1
ATOM 3379 O O . THR B 1 18 ? 41.549 -7.392 17.128 1.000 41.885 338 THR B O 1
ATOM 3383 N N . VAL B 1 19 ? 41.569 -5.104 17.034 1.000 40.584 339 VAL B N 1
ATOM 3384 C CA . VAL B 1 19 ? 40.327 -4.834 17.794 1.000 39.563 339 VAL B CA 1
ATOM 3385 C C . VAL B 1 19 ? 39.742 -3.494 17.312 1.000 39.966 339 VAL B C 1
ATOM 3386 O O . VAL B 1 19 ? 40.510 -2.538 17.084 1.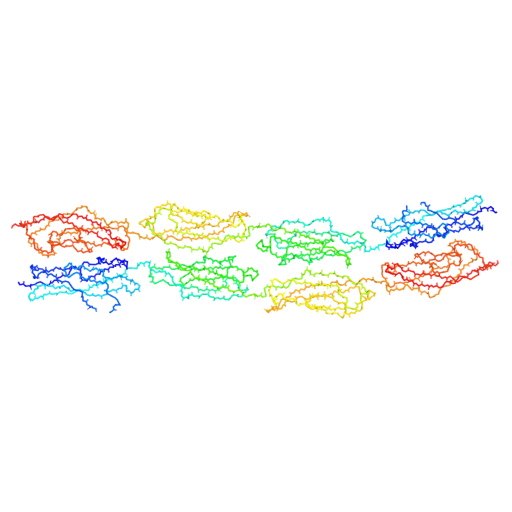000 39.405 339 VAL B O 1
ATOM 3390 N N . LEU B 1 20 ? 38.424 -3.441 17.128 1.000 40.677 340 LEU B N 1
ATOM 3391 C CA . LEU B 1 20 ? 37.660 -2.195 16.850 1.000 41.677 340 LEU B CA 1
ATOM 3392 C C . LEU B 1 20 ? 37.742 -1.220 18.036 1.000 42.390 340 LEU B C 1
ATOM 3393 O O . LEU B 1 20 ? 37.709 -1.666 19.229 1.000 42.095 340 LEU B O 1
ATOM 3398 N N . GLU B 1 21 ? 37.844 0.074 17.730 1.000 43.127 341 GLU B N 1
ATOM 3399 C CA . GLU B 1 21 ? 38.180 1.128 18.725 1.000 44.647 341 GLU B CA 1
ATOM 3400 C C . GLU B 1 21 ? 37.017 1.378 19.698 1.000 45.237 341 GLU B C 1
ATOM 3401 O O . GLU B 1 21 ? 37.288 1.993 20.748 1.000 44.607 341 GLU B O 1
ATOM 3407 N N . ASN B 1 22 ? 35.815 0.863 19.389 1.000 45.485 342 ASN B N 1
ATOM 3408 C CA . ASN B 1 22 ? 34.535 1.103 20.112 1.000 45.901 342 ASN B CA 1
ATOM 3409 C C . ASN B 1 22 ? 34.055 -0.152 20.883 1.000 46.518 342 ASN B C 1
ATOM 3410 O O . ASN B 1 22 ? 32.825 -0.257 21.138 1.000 45.924 342 ASN B O 1
ATOM 3415 N N . VAL B 1 23 ? 34.935 -1.099 21.231 1.000 46.149 343 VAL B N 1
ATOM 3416 C CA . VAL B 1 23 ? 34.508 -2.333 21.963 1.000 45.858 343 VAL B CA 1
ATOM 3417 C C . VAL B 1 23 ? 34.290 -1.993 23.436 1.000 46.385 343 VAL B C 1
ATOM 3418 O O . VAL B 1 23 ? 34.885 -1.051 23.957 1.000 45.581 343 VAL B O 1
ATOM 3422 N N . PRO B 1 24 ? 33.382 -2.721 24.127 1.000 47.413 344 PRO B N 1
ATOM 3423 C CA . PRO B 1 24 ? 33.183 -2.566 25.575 1.000 48.710 344 PRO B CA 1
ATOM 3424 C C . PRO B 1 24 ? 34.424 -2.833 26.437 1.000 48.012 344 PRO B C 1
ATOM 3425 O O . PRO B 1 24 ? 35.285 -3.566 26.017 1.000 46.246 344 PRO B O 1
ATOM 3429 N N . LEU B 1 25 ? 34.457 -2.267 27.647 1.000 49.877 345 LEU B N 1
ATOM 3430 C CA . LEU B 1 25 ? 35.427 -2.702 28.682 1.000 50.121 345 LEU B CA 1
ATOM 3431 C C . LEU B 1 25 ? 35.188 -4.196 28.906 1.000 50.082 345 LEU B C 1
ATOM 3432 O O . LEU B 1 25 ? 34.019 -4.626 28.805 1.000 50.833 345 LEU B O 1
ATOM 3437 N N . GLY B 1 26 ? 36.277 -4.954 29.040 1.000 49.167 346 GLY B N 1
ATOM 3438 C CA . GLY B 1 26 ? 36.257 -6.410 29.270 1.000 50.495 346 GLY B CA 1
ATOM 3439 C C . GLY B 1 26 ? 36.279 -7.203 27.974 1.000 50.058 346 GLY B C 1
ATOM 3440 O O . GLY B 1 26 ? 36.104 -8.430 28.042 1.000 49.831 346 GLY B O 1
ATOM 3441 N N . TYR B 1 27 ? 36.511 -6.552 26.828 1.000 49.689 347 TYR B N 1
ATOM 3442 C CA . TYR B 1 27 ? 36.464 -7.223 25.507 1.000 49.279 347 TYR B CA 1
ATOM 3443 C C . TYR B 1 27 ? 37.732 -8.065 25.328 1.000 48.313 347 TYR B C 1
ATOM 3444 O O . TYR B 1 27 ? 38.841 -7.570 25.548 1.000 48.180 347 TYR B O 1
ATOM 3453 N N . PRO B 1 28 ? 37.601 -9.364 24.942 1.000 47.962 348 PRO B N 1
ATOM 3454 C CA . PRO B 1 28 ? 38.744 -10.265 24.762 1.000 46.885 348 PRO B CA 1
ATOM 3455 C C . PRO B 1 28 ? 39.442 -10.125 23.396 1.000 46.186 348 PRO B C 1
ATOM 3456 O O . PRO B 1 28 ? 38.848 -10.487 22.373 1.000 43.955 348 PRO B O 1
ATOM 3460 N N . VAL B 1 29 ? 40.692 -9.645 23.430 1.000 45.489 349 VAL B N 1
ATOM 3461 C CA . VAL B 1 29 ? 41.518 -9.291 22.240 1.000 45.029 349 VAL B CA 1
ATOM 3462 C C . VAL B 1 29 ? 42.250 -10.548 21.757 1.000 45.746 349 VAL B C 1
ATOM 3463 O O . VAL B 1 29 ? 42.066 -10.897 20.583 1.000 46.171 349 VAL B O 1
ATOM 3467 N N . VAL B 1 30 ? 43.072 -11.171 22.609 1.000 45.118 350 VAL B N 1
ATOM 3468 C CA . VAL B 1 30 ? 43.888 -12.353 22.225 1.000 45.971 350 VAL B CA 1
ATOM 3469 C C . VAL B 1 30 ? 44.241 -13.203 23.448 1.000 46.464 350 VAL B C 1
ATOM 3470 O O . VAL B 1 30 ? 44.400 -12.636 24.552 1.000 47.044 350 VAL B O 1
ATOM 3474 N N . HIS B 1 31 ? 44.323 -14.523 23.231 1.000 47.378 351 HIS B N 1
ATOM 3475 C CA . HIS B 1 31 ? 44.625 -15.572 24.243 1.000 48.959 351 HIS B CA 1
ATOM 3476 C C . HIS B 1 31 ? 46.134 -15.866 24.250 1.000 49.640 351 HIS B C 1
ATOM 3477 O O . HIS B 1 31 ? 46.605 -16.622 23.394 1.000 50.107 351 HIS B O 1
ATOM 3484 N N . ILE B 1 32 ? 46.893 -15.256 25.161 1.000 49.718 352 ILE B N 1
ATOM 3485 C CA . ILE B 1 32 ? 48.342 -15.577 25.314 1.000 50.466 352 ILE B CA 1
ATOM 3486 C C . ILE B 1 32 ? 48.436 -16.988 25.911 1.000 50.063 352 ILE B C 1
ATOM 3487 O O . ILE B 1 32 ? 47.810 -17.229 26.957 1.000 48.642 352 ILE B O 1
ATOM 3492 N N . GLN B 1 33 ? 49.113 -17.898 25.199 1.000 49.854 353 GLN B N 1
ATOM 3493 C CA . GLN B 1 33 ? 49.417 -19.277 25.655 1.000 49.498 353 GLN B CA 1
ATOM 3494 C C . GLN B 1 33 ? 50.936 -19.441 25.634 1.000 48.900 353 GLN B C 1
ATOM 3495 O O . GLN B 1 33 ? 51.552 -19.107 24.589 1.000 47.671 353 GLN B O 1
ATOM 3501 N N . ALA B 1 34 ? 51.495 -19.892 26.768 1.000 47.591 354 ALA B N 1
ATOM 3502 C CA . ALA B 1 34 ? 52.814 -20.548 26.859 1.000 47.708 354 ALA B CA 1
ATOM 3503 C C . ALA B 1 34 ? 52.670 -21.955 27.462 1.000 47.994 354 ALA B C 1
ATOM 3504 O O . ALA B 1 34 ? 51.659 -22.291 28.182 1.000 46.121 354 ALA B O 1
ATOM 3506 N N . VAL B 1 35 ? 53.691 -22.753 27.173 1.000 49.731 355 VAL B N 1
ATOM 3507 C CA . VAL B 1 35 ? 53.735 -24.208 27.472 1.000 51.109 355 VAL B CA 1
ATOM 3508 C C . VAL B 1 35 ? 55.042 -24.453 28.210 1.000 51.017 355 VAL B C 1
ATOM 3509 O O . VAL B 1 35 ? 56.049 -23.809 27.850 1.000 50.878 355 VAL B O 1
ATOM 3513 N N . ASP B 1 36 ? 54.999 -25.320 29.212 1.000 51.366 356 ASP B N 1
ATOM 3514 C CA . ASP B 1 36 ? 56.176 -25.760 29.997 1.000 51.631 356 ASP B CA 1
ATOM 3515 C C . ASP B 1 36 ? 56.179 -27.283 29.934 1.000 52.379 356 ASP B C 1
ATOM 3516 O O . ASP B 1 36 ? 55.106 -27.854 30.135 1.000 52.499 356 ASP B O 1
ATOM 3521 N N . ALA B 1 37 ? 57.323 -27.898 29.633 1.000 54.146 357 ALA B N 1
ATOM 3522 C CA . ALA B 1 37 ? 57.474 -29.361 29.429 1.000 56.360 357 ALA B CA 1
ATOM 3523 C C . ALA B 1 37 ? 57.763 -30.058 30.769 1.000 56.728 357 ALA B C 1
ATOM 3524 O O . ALA B 1 37 ? 58.283 -31.205 30.752 1.000 59.030 357 ALA B O 1
ATOM 3526 N N . ASP B 1 38 ? 57.456 -29.404 31.890 1.000 55.204 358 ASP B N 1
ATOM 3527 C CA . ASP B 1 38 ? 57.487 -30.017 33.243 1.000 55.658 358 ASP B CA 1
ATOM 3528 C C . ASP B 1 38 ? 56.044 -30.416 33.552 1.000 55.652 358 ASP B C 1
ATOM 3529 O O . ASP B 1 38 ? 55.246 -30.389 32.580 1.000 56.275 358 ASP B O 1
ATOM 3534 N N . SER B 1 39 ? 55.749 -30.794 34.809 1.000 55.326 359 SER B N 1
ATOM 3535 C CA . SER B 1 39 ? 54.387 -31.043 35.369 1.000 55.909 359 SER B CA 1
ATOM 3536 C C . SER B 1 39 ? 54.237 -30.381 36.753 1.000 54.605 359 SER B C 1
ATOM 3537 O O . SER B 1 39 ? 55.252 -29.978 37.338 1.000 53.520 359 SER B O 1
ATOM 3540 N N . GLY B 1 40 ? 52.999 -30.268 37.242 1.000 54.363 360 GLY B N 1
ATOM 3541 C CA . GLY B 1 40 ? 52.655 -29.550 38.482 1.000 55.169 360 GLY B CA 1
ATOM 3542 C C . GLY B 1 40 ? 53.129 -28.100 38.445 1.000 54.825 360 GLY B C 1
ATOM 3543 O O . GLY B 1 40 ? 53.051 -27.470 37.345 1.000 53.831 360 GLY B O 1
ATOM 3544 N N . GLU B 1 41 ? 53.624 -27.608 39.589 1.000 54.559 361 GLU B N 1
ATOM 3545 C CA . GLU B 1 41 ? 54.097 -26.217 39.817 1.000 54.298 361 GLU B CA 1
ATOM 3546 C C . GLU B 1 41 ? 55.214 -25.843 38.828 1.000 53.276 361 GLU B C 1
ATOM 3547 O O . GLU B 1 41 ? 55.180 -24.701 38.285 1.000 51.797 361 GLU B O 1
ATOM 3553 N N . ASN B 1 42 ? 56.157 -26.748 38.557 1.000 53.306 362 ASN B N 1
ATOM 3554 C CA . ASN B 1 42 ? 57.249 -26.492 37.573 1.000 53.250 362 ASN B CA 1
ATOM 3555 C C . ASN B 1 42 ? 56.660 -26.174 36.181 1.000 51.402 362 ASN B C 1
ATOM 3556 O O . ASN B 1 42 ? 57.425 -25.685 35.319 1.000 49.555 362 ASN B O 1
ATOM 3561 N N . ALA B 1 43 ? 55.359 -26.391 35.958 1.000 51.096 363 ALA B N 1
ATOM 3562 C CA . ALA B 1 43 ? 54.715 -26.166 34.638 1.000 51.853 363 ALA B CA 1
ATOM 3563 C C . ALA B 1 43 ? 53.498 -25.232 34.694 1.000 51.683 363 ALA B C 1
ATOM 3564 O O . ALA B 1 43 ? 53.048 -24.832 33.590 1.000 51.979 363 ALA B O 1
ATOM 3566 N N . ARG B 1 44 ? 52.965 -24.929 35.884 1.000 50.576 364 ARG B N 1
ATOM 3567 C CA . ARG B 1 44 ? 51.796 -24.037 36.067 1.000 49.847 364 ARG B CA 1
ATOM 3568 C C . ARG B 1 44 ? 52.256 -22.574 35.971 1.000 49.443 364 ARG B C 1
ATOM 3569 O O . ARG B 1 44 ? 53.152 -22.167 36.741 1.000 50.003 364 ARG B O 1
ATOM 3577 N N . LEU B 1 45 ? 51.630 -21.797 35.081 1.000 47.982 365 LEU B N 1
ATOM 3578 C CA . LEU B 1 45 ? 52.188 -20.527 34.553 1.000 46.931 365 LEU B CA 1
ATOM 3579 C C . LEU B 1 45 ? 51.367 -19.328 35.016 1.000 47.345 365 LEU B C 1
ATOM 3580 O O . LEU B 1 45 ? 50.120 -19.370 34.911 1.000 46.723 365 LEU B O 1
ATOM 3585 N N . HIS B 1 46 ? 52.079 -18.285 35.444 1.000 48.123 366 HIS B N 1
ATOM 3586 C CA . HIS B 1 46 ? 51.543 -16.942 35.768 1.000 49.537 366 HIS B CA 1
ATOM 3587 C C . HIS B 1 46 ? 51.938 -15.980 34.642 1.000 49.169 366 HIS B C 1
ATOM 3588 O O . HIS B 1 46 ? 53.141 -15.927 34.324 1.000 49.388 366 HIS B O 1
ATOM 3595 N N . TYR B 1 47 ? 50.973 -15.223 34.107 1.000 48.795 367 TYR B N 1
ATOM 3596 C CA . TYR B 1 47 ? 51.158 -14.226 33.014 1.000 48.515 367 TYR B CA 1
ATOM 3597 C C . TYR B 1 47 ? 51.082 -12.786 33.558 1.000 50.900 367 TYR B C 1
ATOM 3598 O O . TYR B 1 47 ? 50.189 -12.491 34.393 1.000 50.041 367 TYR B O 1
ATOM 3607 N N . ARG B 1 48 ? 51.982 -11.923 33.056 1.000 54.227 368 ARG B N 1
ATOM 3608 C CA . ARG B 1 48 ? 52.158 -10.484 33.414 1.000 57.033 368 ARG B CA 1
ATOM 3609 C C . ARG B 1 48 ? 52.619 -9.694 32.186 1.000 57.128 368 ARG B C 1
ATOM 3610 O O . ARG B 1 48 ? 53.197 -10.317 31.263 1.000 55.045 368 ARG B O 1
ATOM 3618 N N . LEU B 1 49 ? 52.472 -8.368 32.248 1.000 58.937 369 LEU B N 1
ATOM 3619 C CA . LEU B 1 49 ? 52.886 -7.405 31.195 1.000 60.373 369 LEU B CA 1
ATOM 3620 C C . LEU B 1 49 ? 54.296 -6.887 31.490 1.000 62.772 369 LEU B C 1
ATOM 3621 O O . LEU B 1 49 ? 54.776 -7.171 32.588 1.000 64.093 369 LEU B O 1
ATOM 3626 N N . VAL B 1 50 ? 54.932 -6.222 30.508 1.000 65.415 370 VAL B N 1
ATOM 3627 C CA . VAL B 1 50 ? 56.084 -5.269 30.651 1.000 68.168 370 VAL B CA 1
ATOM 3628 C C . VAL B 1 50 ? 56.029 -4.241 29.508 1.000 69.141 370 VAL B C 1
ATOM 3629 O O . VAL B 1 50 ? 55.761 -4.663 28.361 1.000 68.150 370 VAL B O 1
ATOM 3633 N N . ASP B 1 72 ? 50.889 1.214 29.356 1.000 77.192 392 ASP B N 1
ATOM 3634 C CA . ASP B 1 72 ? 49.846 0.415 28.647 1.000 73.492 392 ASP B CA 1
ATOM 3635 C C . ASP B 1 72 ? 48.490 0.570 29.358 1.000 72.541 392 ASP B C 1
ATOM 3636 O O . ASP B 1 72 ? 47.995 -0.442 29.920 1.000 72.362 392 ASP B O 1
ATOM 3641 N N . PHE B 1 73 ? 47.906 1.779 29.306 1.000 71.975 393 PHE B N 1
ATOM 3642 C CA . PHE B 1 73 ? 46.620 2.143 29.956 1.000 69.797 393 PHE B CA 1
ATOM 3643 C C . PHE B 1 73 ? 45.546 1.132 29.557 1.000 63.699 393 PHE B C 1
ATOM 3644 O O . PHE B 1 73 ? 44.845 0.620 30.427 1.000 64.705 393 PHE B O 1
ATOM 3652 N N . PRO B 1 74 ? 45.352 0.824 28.250 1.000 57.630 394 PRO B N 1
ATOM 3653 C CA . PRO B 1 74 ? 44.090 0.227 27.808 1.000 53.421 394 PRO B CA 1
ATOM 3654 C C . PRO B 1 74 ? 43.890 -1.296 27.952 1.000 50.400 394 PRO B C 1
ATOM 3655 O O . PRO B 1 74 ? 42.730 -1.676 28.016 1.000 49.239 394 PRO B O 1
ATOM 3659 N N . PHE B 1 75 ? 44.957 -2.116 27.978 1.000 49.210 395 PHE B N 1
ATOM 3660 C CA . PHE B 1 75 ? 44.872 -3.607 28.014 1.000 48.089 395 PHE B CA 1
ATOM 3661 C C . PHE B 1 75 ? 45.477 -4.190 29.287 1.000 48.281 395 PHE B C 1
ATOM 3662 O O . PHE B 1 75 ? 46.373 -3.574 29.856 1.000 50.585 395 PHE B O 1
ATOM 3670 N N . GLN B 1 76 ? 45.012 -5.383 29.670 1.000 47.621 396 GLN B N 1
ATOM 3671 C CA . GLN B 1 76 ? 45.520 -6.192 30.817 1.000 48.470 396 GLN B CA 1
ATOM 3672 C C . GLN B 1 76 ? 45.350 -7.694 30.512 1.000 47.309 396 GLN B C 1
ATOM 3673 O O . GLN B 1 76 ? 44.433 -8.072 29.733 1.000 46.199 396 GLN B O 1
ATOM 3679 N N . ILE B 1 77 ? 46.172 -8.535 31.139 1.000 46.812 397 ILE B N 1
ATOM 3680 C CA . ILE B 1 77 ? 46.176 -10.007 30.924 1.000 46.115 397 ILE B CA 1
ATOM 3681 C C . ILE B 1 77 ? 45.681 -10.710 32.189 1.000 47.092 397 ILE B C 1
ATOM 3682 O O . ILE B 1 77 ? 46.109 -10.322 33.301 1.000 48.148 397 ILE B O 1
ATOM 3687 N N . HIS B 1 78 ? 44.861 -11.747 32.016 1.000 47.098 398 HIS B N 1
ATOM 3688 C CA . HIS B 1 78 ? 44.481 -12.690 33.104 1.000 48.621 398 HIS B CA 1
ATOM 3689 C C . HIS B 1 78 ? 45.720 -13.497 33.540 1.000 47.898 398 HIS B C 1
ATOM 3690 O O . HIS B 1 78 ? 46.367 -14.137 32.683 1.000 47.385 398 HIS B O 1
ATOM 3697 N N . ASN B 1 79 ? 45.990 -13.526 34.840 1.000 47.784 399 ASN B N 1
ATOM 3698 C CA . ASN B 1 79 ? 47.246 -14.046 35.438 1.000 48.090 399 ASN B CA 1
ATOM 3699 C C . ASN B 1 79 ? 47.400 -15.578 35.247 1.000 46.667 399 ASN B C 1
ATOM 3700 O O . ASN B 1 79 ? 48.581 -16.068 35.226 1.000 45.711 399 ASN B O 1
ATOM 3705 N N . SER B 1 80 ? 46.279 -16.306 35.059 1.000 46.253 400 SER B N 1
ATOM 3706 C CA . SER B 1 80 ? 46.271 -17.773 34.782 1.000 46.763 400 SER B CA 1
ATOM 3707 C C . SER B 1 80 ? 45.846 -18.097 33.325 1.000 46.187 400 SER B C 1
ATOM 3708 O O . SER B 1 80 ? 46.616 -18.789 32.658 1.000 45.581 400 SER B O 1
ATOM 3711 N N . SER B 1 81 ? 44.694 -17.633 32.821 1.000 46.909 401 SER B N 1
ATOM 3712 C CA . SER B 1 81 ? 44.212 -17.969 31.448 1.000 46.873 401 SER B CA 1
ATOM 3713 C C . SER B 1 81 ? 45.144 -17.346 30.399 1.000 46.579 401 SER B C 1
ATOM 3714 O O . SER B 1 81 ? 45.411 -17.985 29.372 1.000 47.984 401 SER B O 1
ATOM 3717 N N . GLY B 1 82 ? 45.655 -16.147 30.668 1.000 47.867 402 GLY B N 1
ATOM 3718 C CA . GLY B 1 82 ? 46.484 -15.374 29.724 1.000 47.658 402 GLY B CA 1
ATOM 3719 C C . GLY B 1 82 ? 45.643 -14.682 28.659 1.000 47.849 402 GLY B C 1
ATOM 3720 O O . GLY B 1 82 ? 46.209 -14.320 27.605 1.000 48.407 402 GLY B O 1
ATOM 3721 N N . TRP B 1 83 ? 44.340 -14.496 28.904 1.000 48.805 403 TRP B N 1
ATOM 3722 C CA . TRP B 1 83 ? 43.448 -13.661 28.047 1.000 48.860 403 TRP B CA 1
ATOM 3723 C C . TRP B 1 83 ? 43.783 -12.188 28.289 1.000 48.370 403 TRP B C 1
ATOM 3724 O O . TRP B 1 83 ? 43.810 -11.762 29.467 1.000 49.642 403 TRP B O 1
ATOM 3735 N N . ILE B 1 84 ? 44.062 -11.472 27.205 1.000 48.608 404 ILE B N 1
ATOM 3736 C CA . ILE B 1 84 ? 44.187 -9.992 27.194 1.000 49.527 404 ILE B CA 1
ATOM 3737 C C . ILE B 1 84 ? 42.796 -9.404 26.989 1.000 50.650 404 ILE B C 1
ATOM 3738 O O . ILE B 1 84 ? 42.204 -9.688 25.924 1.000 53.683 404 ILE B O 1
ATOM 3743 N N . THR B 1 85 ? 42.330 -8.611 27.955 1.000 51.047 405 THR B N 1
ATOM 3744 C CA . THR B 1 85 ? 41.065 -7.834 27.909 1.000 52.239 405 THR B CA 1
ATOM 3745 C C . THR B 1 85 ? 41.341 -6.326 27.817 1.000 53.006 405 THR B C 1
ATOM 3746 O O . THR B 1 85 ? 42.401 -5.895 28.287 1.000 55.795 405 THR B O 1
ATOM 3750 N N . VAL B 1 86 ? 40.363 -5.556 27.334 1.000 52.490 406 VAL B N 1
ATOM 3751 C CA . VAL B 1 86 ? 40.325 -4.061 27.356 1.000 51.818 406 VAL B CA 1
ATOM 3752 C C . VAL B 1 86 ? 39.848 -3.548 28.731 1.000 52.997 406 VAL B C 1
ATOM 3753 O O . VAL B 1 86 ? 38.766 -3.970 29.191 1.000 52.253 406 VAL B O 1
ATOM 3757 N N . CYS B 1 87 ? 40.629 -2.660 29.366 1.000 54.110 407 CYS B N 1
ATOM 3758 C CA . CYS B 1 87 ? 40.357 -2.068 30.711 1.000 55.891 407 CYS B CA 1
ATOM 3759 C C . CYS B 1 87 ? 40.150 -0.540 30.632 1.000 57.861 407 CYS B C 1
ATOM 3760 O O . CYS B 1 87 ? 39.892 0.067 31.693 1.000 60.311 407 CYS B O 1
ATOM 3763 N N . ALA B 1 88 ? 40.218 0.069 29.439 1.000 57.452 408 ALA B N 1
ATOM 3764 C CA . ALA B 1 88 ? 39.875 1.494 29.187 1.000 58.331 408 ALA B CA 1
ATOM 3765 C C . ALA B 1 88 ? 39.595 1.695 27.690 1.000 57.539 408 ALA B C 1
ATOM 3766 O O . ALA B 1 88 ? 40.377 1.207 26.866 1.000 55.767 408 ALA B O 1
ATOM 3768 N N . GLU B 1 89 ? 38.490 2.372 27.369 1.000 59.892 409 GLU B N 1
ATOM 3769 C CA . GLU B 1 89 ? 37.955 2.551 25.996 1.000 59.134 409 GLU B CA 1
ATOM 3770 C C . GLU B 1 89 ? 39.102 2.947 25.072 1.000 57.638 409 GLU B C 1
ATOM 3771 O O . GLU B 1 89 ? 39.867 3.845 25.443 1.000 57.370 409 GLU B O 1
ATOM 3777 N N . LEU B 1 90 ? 39.201 2.297 23.913 1.000 55.264 410 LEU B N 1
ATOM 3778 C CA . LEU B 1 90 ? 40.261 2.598 22.920 1.000 55.222 410 LEU B CA 1
ATOM 3779 C C . LEU B 1 90 ? 39.825 3.811 22.098 1.000 55.500 410 LEU B C 1
ATOM 3780 O O . LEU B 1 90 ? 38.708 4.324 22.321 1.000 56.362 410 LEU B O 1
ATOM 3785 N N . ASP B 1 91 ? 40.697 4.251 21.198 1.000 54.561 411 ASP B N 1
ATOM 3786 C CA . ASP B 1 91 ? 40.428 5.329 20.219 1.000 54.091 411 ASP B CA 1
ATOM 3787 C C . ASP B 1 91 ? 41.611 5.356 19.250 1.000 52.481 411 ASP B C 1
ATOM 3788 O O . ASP B 1 91 ? 42.677 5.826 19.664 1.000 52.584 411 ASP B O 1
ATOM 3793 N N . ARG B 1 92 ? 41.401 4.864 18.022 1.000 50.961 412 ARG B N 1
ATOM 3794 C CA . ARG B 1 92 ? 42.412 4.798 16.933 1.000 51.104 412 ARG B CA 1
ATOM 3795 C C . ARG B 1 92 ? 43.042 6.176 16.691 1.000 52.699 412 ARG B C 1
ATOM 3796 O O . ARG B 1 92 ? 44.236 6.234 16.353 1.000 53.070 412 ARG B O 1
ATOM 3804 N N . GLU B 1 93 ? 42.280 7.254 16.859 1.000 53.848 413 GLU B N 1
ATOM 3805 C CA . GLU B 1 93 ? 42.701 8.616 16.420 1.000 58.497 413 GLU B CA 1
ATOM 3806 C C . GLU B 1 93 ? 43.830 9.122 17.335 1.000 62.378 413 GLU B C 1
ATOM 3807 O O . GLU B 1 93 ? 44.787 9.749 16.822 1.000 65.231 413 GLU B O 1
ATOM 3813 N N . GLU B 1 94 ? 43.719 8.819 18.632 1.000 64.510 414 GLU B N 1
ATOM 3814 C CA . GLU B 1 94 ? 44.725 9.084 19.694 1.000 66.358 414 GLU B CA 1
ATOM 3815 C C . GLU B 1 94 ? 45.932 8.139 19.543 1.000 66.430 414 GLU B C 1
ATOM 3816 O O . GLU B 1 94 ? 47.052 8.649 19.434 1.000 68.731 414 GLU B O 1
ATOM 3822 N N . VAL B 1 95 ? 45.720 6.814 19.541 1.000 64.541 415 VAL B N 1
ATOM 3823 C CA . VAL B 1 95 ? 46.802 5.780 19.448 1.000 64.447 415 VAL B CA 1
ATOM 3824 C C . VAL B 1 95 ? 46.322 4.615 18.568 1.000 61.957 415 VAL B C 1
ATOM 3825 O O . VAL B 1 95 ? 45.251 4.071 18.862 1.000 61.301 415 VAL B O 1
ATOM 3829 N N . GLU B 1 96 ? 47.106 4.209 17.564 1.000 61.890 416 GLU B N 1
ATOM 3830 C CA . GLU B 1 96 ? 46.699 3.182 16.564 1.000 61.275 416 GLU B CA 1
ATOM 3831 C C . GLU B 1 96 ? 47.343 1.802 16.823 1.000 61.046 416 GLU B C 1
ATOM 3832 O O . GLU B 1 96 ? 46.604 0.795 16.761 1.000 58.605 416 GLU B O 1
ATOM 3838 N N . HIS B 1 97 ? 48.664 1.735 17.040 1.000 63.027 417 HIS B N 1
ATOM 3839 C CA . HIS B 1 97 ? 49.429 0.485 17.318 1.000 65.008 417 HIS B CA 1
ATOM 3840 C C . HIS B 1 97 ? 49.919 0.486 18.778 1.000 63.593 417 HIS B C 1
ATOM 3841 O O . HIS B 1 97 ? 50.131 1.567 19.358 1.000 63.537 417 HIS B O 1
ATOM 3848 N N . TYR B 1 98 ? 50.050 -0.699 19.369 1.000 61.123 418 TYR B N 1
ATOM 3849 C CA . TYR B 1 98 ? 50.843 -0.943 20.602 1.000 60.155 418 TYR B CA 1
ATOM 3850 C C . TYR B 1 98 ? 51.730 -2.160 20.330 1.000 59.677 418 TYR B C 1
ATOM 3851 O O . TYR B 1 98 ? 51.235 -3.114 19.725 1.000 58.236 418 TYR B O 1
ATOM 3860 N N . SER B 1 99 ? 53.008 -2.106 20.704 1.000 61.085 419 SER B N 1
ATOM 3861 C CA . SER B 1 99 ? 53.797 -3.316 21.050 1.000 60.883 419 SER B CA 1
ATOM 3862 C C . SER B 1 99 ? 54.355 -3.150 22.463 1.000 60.228 419 SER B C 1
ATOM 3863 O O . SER B 1 99 ? 54.822 -2.048 22.826 1.000 60.382 419 SER B O 1
ATOM 3866 N N . PHE B 1 100 ? 54.216 -4.229 23.229 1.000 58.272 420 PHE B N 1
ATOM 3867 C CA . PHE B 1 100 ? 54.555 -4.354 24.664 1.000 58.251 420 PHE B CA 1
ATOM 3868 C C . PHE B 1 100 ? 55.041 -5.790 24.841 1.000 57.832 420 PHE B C 1
ATOM 3869 O O . PHE B 1 100 ? 55.161 -6.488 23.812 1.000 58.458 420 PHE B O 1
ATOM 3877 N N . GLY B 1 101 ? 55.340 -6.201 26.071 1.000 57.201 421 GLY B N 1
ATOM 3878 C CA . GLY B 1 101 ? 55.804 -7.566 26.358 1.000 55.700 421 GLY B CA 1
ATOM 3879 C C . GLY B 1 101 ? 54.814 -8.284 27.243 1.000 53.289 421 GLY B C 1
ATOM 3880 O O . GLY B 1 101 ? 54.158 -7.607 28.058 1.000 52.155 421 GLY B O 1
ATOM 3881 N N . VAL B 1 102 ? 54.696 -9.600 27.054 1.000 52.070 422 VAL B N 1
ATOM 3882 C CA . VAL B 1 102 ? 54.122 -10.553 28.048 1.000 50.712 422 VAL B CA 1
ATOM 3883 C C . VAL B 1 102 ? 55.229 -11.507 28.487 1.000 51.248 422 VAL B C 1
ATOM 3884 O O . VAL B 1 102 ? 56.012 -11.932 27.614 1.000 51.222 422 VAL B O 1
ATOM 3888 N N . GLU B 1 103 ? 55.245 -11.834 29.786 1.000 51.693 423 GLU B N 1
ATOM 3889 C CA . GLU B 1 103 ? 56.181 -12.785 30.445 1.000 52.374 423 GLU B CA 1
ATOM 3890 C C . GLU B 1 103 ? 55.368 -13.931 31.070 1.000 50.535 423 GLU B C 1
ATOM 3891 O O . GLU B 1 103 ? 54.260 -13.669 31.561 1.000 49.013 423 GLU B O 1
ATOM 3897 N N . ALA B 1 104 ? 55.869 -15.169 31.002 1.000 50.399 424 ALA B N 1
ATOM 3898 C CA . ALA B 1 104 ? 55.275 -16.351 31.666 1.000 49.723 424 ALA B CA 1
ATOM 3899 C C . ALA B 1 104 ? 56.288 -16.926 32.659 1.000 51.522 424 ALA B C 1
ATOM 3900 O O . ALA B 1 104 ? 57.314 -17.462 32.210 1.000 53.197 424 ALA B O 1
ATOM 3902 N N . VAL B 1 105 ? 56.008 -16.810 33.957 1.000 51.130 425 VAL B N 1
ATOM 3903 C CA . VAL B 1 105 ? 56.838 -17.404 35.041 1.000 52.972 425 VAL B CA 1
ATOM 3904 C C . VAL B 1 105 ? 56.202 -18.737 35.426 1.000 52.246 425 VAL B C 1
ATOM 3905 O O . VAL B 1 105 ? 54.972 -18.770 35.567 1.000 52.767 425 VAL B O 1
ATOM 3909 N N . ASP B 1 106 ? 56.988 -19.793 35.626 1.000 52.028 426 ASP B N 1
ATOM 3910 C CA . ASP B 1 106 ? 56.451 -21.012 36.284 1.000 51.800 426 ASP B CA 1
ATOM 3911 C C . ASP B 1 106 ? 56.493 -20.793 37.805 1.000 52.329 426 ASP B C 1
ATOM 3912 O O . ASP B 1 106 ? 56.867 -19.689 38.255 1.000 50.869 426 ASP B O 1
ATOM 3917 N N . HIS B 1 107 ? 56.076 -21.797 38.566 1.000 52.945 427 HIS B N 1
ATOM 3918 C CA . HIS B 1 107 ? 55.999 -21.741 40.053 1.000 55.410 427 HIS B CA 1
ATOM 3919 C C . HIS B 1 107 ? 56.998 -22.766 40.616 1.000 56.224 427 HIS B C 1
ATOM 3920 O O . HIS B 1 107 ? 56.589 -23.601 41.418 1.000 55.408 427 HIS B O 1
ATOM 3927 N N . GLY B 1 108 ? 58.260 -22.699 40.172 1.000 58.240 428 GLY B N 1
ATOM 3928 C CA . GLY B 1 108 ? 59.246 -23.790 40.274 1.000 59.894 428 GLY B CA 1
ATOM 3929 C C . GLY B 1 108 ? 60.218 -23.595 41.417 1.000 64.363 428 GLY B C 1
ATOM 3930 O O . GLY B 1 108 ? 60.260 -22.480 41.972 1.000 65.728 428 GLY B O 1
ATOM 3931 N N . SER B 1 109 ? 60.978 -24.654 41.732 1.000 67.296 429 SER B N 1
ATOM 3932 C CA . SER B 1 109 ? 61.914 -24.753 42.881 1.000 70.290 429 SER B CA 1
ATOM 3933 C C . SER B 1 109 ? 62.699 -23.454 43.028 1.000 72.301 429 SER B C 1
ATOM 3934 O O . SER B 1 109 ? 62.717 -22.893 44.122 1.000 75.046 429 SER B O 1
ATOM 3937 N N . PRO B 1 110 ? 63.492 -23.024 42.014 1.000 71.090 430 PRO B N 1
ATOM 3938 C CA . PRO B 1 110 ? 63.511 -21.624 41.582 1.000 70.747 430 PRO B CA 1
ATOM 3939 C C . PRO B 1 110 ? 62.693 -21.385 40.304 1.000 68.692 430 PRO B C 1
ATOM 3940 O O . PRO B 1 110 ? 62.706 -22.190 39.369 1.000 65.799 430 PRO B O 1
ATOM 3944 N N . PRO B 1 111 ? 61.938 -20.268 40.201 1.000 68.446 431 PRO B N 1
ATOM 3945 C CA . PRO B 1 111 ? 61.073 -20.043 39.040 1.000 66.147 431 PRO B CA 1
ATOM 3946 C C . PRO B 1 111 ? 61.879 -19.653 37.796 1.000 65.981 431 PRO B C 1
ATOM 3947 O O . PRO B 1 111 ? 62.821 -18.914 37.955 1.000 68.635 431 PRO B O 1
ATOM 3951 N N . MET B 1 112 ? 61.501 -20.183 36.623 1.000 63.939 432 MET B N 1
ATOM 3952 C CA . MET B 1 112 ? 62.015 -19.784 35.283 1.000 63.010 432 MET B CA 1
ATOM 3953 C C . MET B 1 112 ? 60.889 -19.081 34.517 1.000 59.461 432 MET B C 1
ATOM 3954 O O . MET B 1 112 ? 59.714 -19.260 34.892 1.000 56.447 432 MET B O 1
ATOM 3959 N N . SER B 1 113 ? 61.250 -18.331 33.471 1.000 59.020 433 SER B N 1
ATOM 3960 C CA . SER B 1 113 ? 60.333 -17.529 32.615 1.000 57.355 433 SER B CA 1
ATOM 3961 C C . SER B 1 113 ? 60.970 -17.241 31.250 1.000 57.811 433 SER B C 1
ATOM 3962 O O . SER B 1 113 ? 62.197 -17.398 31.102 1.000 59.632 433 SER B O 1
ATOM 3965 N N . SER B 1 114 ? 60.135 -16.841 30.293 1.000 56.415 434 SER B N 1
ATOM 3966 C CA . SER B 1 114 ? 60.509 -16.185 29.015 1.000 56.872 434 SER B CA 1
ATOM 3967 C C . SER B 1 114 ? 59.408 -15.174 28.680 1.000 55.930 434 SER B C 1
ATOM 3968 O O . SER B 1 114 ? 58.470 -15.016 29.493 1.000 53.277 434 SER B O 1
ATOM 3971 N N . SER B 1 115 ? 59.520 -14.497 27.538 1.000 57.058 435 SER B N 1
ATOM 3972 C CA . SER B 1 115 ? 58.610 -13.391 27.155 1.000 56.108 435 SER B CA 1
ATOM 3973 C C . SER B 1 115 ? 58.798 -13.050 25.678 1.000 56.333 435 SER B C 1
ATOM 3974 O O . SER B 1 115 ? 59.921 -13.172 25.183 1.000 57.617 435 SER B O 1
ATOM 3977 N N . THR B 1 116 ? 57.722 -12.640 25.012 1.000 55.772 436 THR B N 1
ATOM 3978 C CA . THR B 1 116 ? 57.764 -12.143 23.613 1.000 57.605 436 THR B CA 1
ATOM 3979 C C . THR B 1 116 ? 56.943 -10.866 23.469 1.000 56.895 436 THR B C 1
ATOM 3980 O O . THR B 1 116 ? 56.165 -10.512 24.401 1.000 55.046 436 THR B O 1
ATOM 3984 N N . SER B 1 117 ? 57.149 -10.232 22.317 1.000 58.608 437 SER B N 1
ATOM 3985 C CA . SER B 1 117 ? 56.369 -9.100 21.773 1.000 58.327 437 SER B CA 1
ATOM 3986 C C . SER B 1 117 ? 54.900 -9.508 21.680 1.000 55.452 437 SER B C 1
ATOM 3987 O O . SER B 1 117 ? 54.612 -10.726 21.536 1.000 53.775 437 SER B O 1
ATOM 3990 N N . VAL B 1 118 ? 54.029 -8.511 21.808 1.000 54.387 438 VAL B N 1
ATOM 3991 C CA . VAL B 1 118 ? 52.576 -8.578 21.499 1.000 53.786 438 VAL B CA 1
ATOM 3992 C C . VAL B 1 118 ? 52.223 -7.268 20.794 1.000 53.996 438 VAL B C 1
ATOM 3993 O O . VAL B 1 118 ? 52.482 -6.199 21.378 1.000 54.056 438 VAL B O 1
ATOM 3997 N N . SER B 1 119 ? 51.679 -7.353 19.581 1.000 54.295 439 SER B N 1
ATOM 3998 C CA . SER B 1 119 ? 51.310 -6.186 18.738 1.000 54.874 439 SER B CA 1
ATOM 3999 C C . SER B 1 119 ? 49.788 -6.130 18.580 1.000 52.618 439 SER B C 1
ATOM 4000 O O . SER B 1 119 ? 49.200 -7.099 18.050 1.000 52.181 439 SER B O 1
ATOM 4003 N N . ILE B 1 120 ? 49.182 -5.035 19.044 1.000 51.514 440 ILE B N 1
ATOM 4004 C CA . ILE B 1 120 ? 47.723 -4.765 18.905 1.000 49.549 440 ILE B CA 1
ATOM 4005 C C . ILE B 1 120 ? 47.574 -3.525 18.026 1.000 49.617 440 ILE B C 1
ATOM 4006 O O . ILE B 1 120 ? 48.183 -2.460 18.346 1.000 50.676 440 ILE B O 1
ATOM 4011 N N . THR B 1 121 ? 46.852 -3.708 16.919 1.000 48.148 441 THR B N 1
ATOM 4012 C CA . THR B 1 121 ? 46.400 -2.649 15.990 1.000 47.942 441 THR B CA 1
ATOM 4013 C C . THR B 1 121 ? 44.941 -2.310 16.303 1.000 45.584 441 THR B C 1
ATOM 4014 O O . THR B 1 121 ? 44.109 -3.250 16.316 1.000 44.935 441 THR B O 1
ATOM 4018 N N . VAL B 1 122 ? 44.623 -1.033 16.505 1.000 44.482 442 VAL B N 1
ATOM 4019 C CA . VAL B 1 122 ? 43.216 -0.598 16.735 1.000 44.310 442 VAL B CA 1
ATOM 4020 C C . VAL B 1 122 ? 42.545 -0.352 15.375 1.000 44.951 442 VAL B C 1
ATOM 4021 O O . VAL B 1 122 ? 43.066 0.482 14.604 1.000 46.294 442 VAL B O 1
ATOM 4025 N N . LEU B 1 123 ? 41.449 -1.064 15.091 1.000 44.958 443 LEU B N 1
ATOM 4026 C CA . LEU B 1 123 ? 40.671 -0.935 13.825 1.000 46.751 443 LEU B CA 1
ATOM 4027 C C . LEU B 1 123 ? 39.765 0.306 13.880 1.000 46.082 443 LEU B C 1
ATOM 4028 O O . LEU B 1 123 ? 39.274 0.682 15.002 1.000 44.757 443 LEU B O 1
ATOM 4033 N N . ASP B 1 124 ? 39.531 0.910 12.713 1.000 46.540 444 ASP B N 1
ATOM 4034 C CA . ASP B 1 124 ? 38.835 2.218 12.579 1.000 48.110 444 ASP B CA 1
ATOM 4035 C C . ASP B 1 124 ? 37.310 2.050 12.716 1.000 46.956 444 ASP B C 1
ATOM 4036 O O . ASP B 1 124 ? 36.772 1.003 12.265 1.000 47.895 444 ASP B O 1
ATOM 4041 N N . VAL B 1 125 ? 36.675 3.061 13.330 1.000 44.751 445 VAL B N 1
ATOM 4042 C CA . VAL B 1 125 ? 35.206 3.340 13.400 1.000 43.566 445 VAL B CA 1
ATOM 4043 C C . VAL B 1 125 ? 34.977 4.751 12.818 1.000 41.912 445 VAL B C 1
ATOM 4044 O O . VAL B 1 125 ? 35.847 5.645 13.026 1.000 40.551 445 VAL B O 1
ATOM 4048 N N . ASN B 1 126 ? 33.832 4.973 12.170 1.000 41.284 446 ASN B N 1
ATOM 4049 C CA . ASN B 1 126 ? 33.381 6.332 11.754 1.000 41.259 446 ASN B CA 1
ATOM 4050 C C . ASN B 1 126 ? 32.746 7.038 12.970 1.000 40.923 446 ASN B C 1
ATOM 4051 O O . ASN B 1 126 ? 31.529 7.074 13.063 1.000 40.487 446 ASN B O 1
ATOM 4056 N N . ASP B 1 127 ? 33.571 7.557 13.880 1.000 41.559 447 ASP B N 1
ATOM 4057 C CA . ASP B 1 127 ? 33.143 8.242 15.131 1.000 42.464 447 ASP B CA 1
ATOM 4058 C C . ASP B 1 127 ? 33.498 9.733 15.047 1.000 43.730 447 ASP B C 1
ATOM 4059 O O . ASP B 1 127 ? 33.147 10.450 15.991 1.000 44.734 447 ASP B O 1
ATOM 4064 N N . ASN B 1 128 ? 34.081 10.200 13.931 1.000 44.774 448 ASN B N 1
ATOM 4065 C CA . ASN B 1 128 ? 34.403 11.636 13.711 1.000 46.087 448 ASN B CA 1
ATOM 4066 C C . ASN B 1 128 ? 33.590 12.218 12.552 1.000 46.735 448 ASN B C 1
ATOM 4067 O O . ASN B 1 128 ? 33.542 11.604 11.465 1.000 46.086 448 ASN B O 1
ATOM 4072 N N . ASP B 1 129 ? 33.000 13.394 12.810 1.000 41.936 449 ASP B N 1
ATOM 4073 C CA . ASP B 1 129 ? 32.401 14.323 11.818 1.000 39.791 449 ASP B CA 1
ATOM 4074 C C . ASP B 1 129 ? 33.531 15.019 11.082 1.000 39.449 449 ASP B C 1
ATOM 4075 O O . ASP B 1 129 ? 34.504 15.369 11.746 1.000 40.506 449 ASP B O 1
ATOM 4080 N N . PRO B 1 130 ? 33.393 15.325 9.761 1.000 37.496 450 PRO B N 1
ATOM 4081 C CA . PRO B 1 130 ? 34.239 16.320 9.107 1.000 36.260 450 PRO B CA 1
ATOM 4082 C C . PRO B 1 130 ? 34.296 17.609 9.935 1.000 35.358 450 PRO B C 1
ATOM 4083 O O . PRO B 1 130 ? 33.284 17.982 10.489 1.000 35.076 450 PRO B O 1
ATOM 4087 N N . VAL B 1 131 ? 35.485 18.218 9.997 1.000 35.297 451 VAL B N 1
ATOM 4088 C CA . VAL B 1 131 ? 35.750 19.549 10.601 1.000 35.039 451 VAL B CA 1
ATOM 4089 C C . VAL B 1 131 ? 36.378 20.439 9.533 1.000 34.527 451 VAL B C 1
ATOM 4090 O O . VAL B 1 131 ? 37.349 20.031 8.878 1.000 35.043 451 VAL B O 1
ATOM 4094 N N . PHE B 1 132 ? 35.823 21.629 9.379 1.000 34.177 452 PHE B N 1
ATOM 4095 C CA . PHE B 1 132 ? 36.374 22.696 8.520 1.000 34.528 452 PHE B CA 1
ATOM 4096 C C . PHE B 1 132 ? 37.681 23.177 9.144 1.000 37.307 452 PHE B C 1
ATOM 4097 O O . PHE B 1 132 ? 37.776 23.134 10.360 1.000 39.791 452 PHE B O 1
ATOM 4105 N N . THR B 1 133 ? 38.671 23.577 8.349 1.000 39.521 453 THR B N 1
ATOM 4106 C CA . THR B 1 133 ? 40.043 23.893 8.854 1.000 42.152 453 THR B CA 1
ATOM 4107 C C . THR B 1 133 ? 40.095 25.314 9.427 1.000 42.692 453 THR B C 1
ATOM 4108 O O . THR B 1 133 ? 41.068 25.603 10.138 1.000 43.656 453 THR B O 1
ATOM 4112 N N . GLN B 1 134 ? 39.116 26.170 9.106 1.000 42.491 454 GLN B N 1
ATOM 4113 C CA . GLN B 1 134 ? 39.031 27.554 9.653 1.000 43.754 454 GLN B CA 1
ATOM 4114 C C . GLN B 1 134 ? 37.859 27.622 10.633 1.000 43.495 454 GLN B C 1
ATOM 4115 O O . GLN B 1 134 ? 36.817 27.009 10.424 1.000 42.935 454 GLN B O 1
ATOM 4121 N N . PRO B 1 135 ? 38.001 28.354 11.754 1.000 45.100 455 PRO B N 1
ATOM 4122 C CA . PRO B 1 135 ? 36.910 28.461 12.725 1.000 45.196 455 PRO B CA 1
ATOM 4123 C C . PRO B 1 135 ? 35.745 29.328 12.196 1.000 43.181 455 PRO B C 1
ATOM 4124 O O . PRO B 1 135 ? 34.600 29.076 12.560 1.000 43.198 455 PRO B O 1
ATOM 4128 N N . THR B 1 136 ? 36.044 30.325 11.361 1.000 40.640 456 THR B N 1
ATOM 4129 C CA . THR B 1 136 ? 35.038 31.193 10.693 1.000 38.667 456 THR B CA 1
ATOM 4130 C C . THR B 1 136 ? 35.399 31.372 9.198 1.000 36.247 456 THR B C 1
ATOM 4131 O O . THR B 1 136 ? 36.580 31.190 8.823 1.000 34.892 456 THR B O 1
ATOM 4135 N N . TYR B 1 137 ? 34.398 31.681 8.374 1.000 34.316 457 TYR B N 1
ATOM 4136 C CA . TYR B 1 137 ? 34.547 32.016 6.933 1.000 33.103 457 TYR B CA 1
ATOM 4137 C C . TYR B 1 137 ? 33.827 33.328 6.661 1.000 33.049 457 TYR B C 1
ATOM 4138 O O . TYR B 1 137 ? 32.603 33.299 6.574 1.000 32.274 457 TYR B O 1
ATOM 4147 N N . GLU B 1 138 ? 34.581 34.416 6.521 1.000 34.287 458 GLU B N 1
ATOM 4148 C CA . GLU B 1 138 ? 34.040 35.777 6.288 1.000 35.835 458 GLU B CA 1
ATOM 4149 C C . GLU B 1 138 ? 34.875 36.495 5.224 1.000 35.535 458 GLU B C 1
ATOM 4150 O O . GLU B 1 138 ? 36.086 36.531 5.388 1.000 34.780 458 GLU B O 1
ATOM 4156 N N . LEU B 1 139 ? 34.244 37.065 4.188 1.000 35.534 459 LEU B N 1
ATOM 4157 C CA . LEU B 1 139 ? 34.968 37.905 3.193 1.000 37.099 459 LEU B CA 1
ATOM 4158 C C . LEU B 1 139 ? 34.084 39.054 2.693 1.000 35.901 459 LEU B C 1
ATOM 4159 O O . LEU B 1 139 ? 32.858 38.965 2.812 1.000 34.372 459 LEU B O 1
ATOM 4164 N N . ARG B 1 140 ? 34.732 40.122 2.234 1.000 37.230 460 ARG B N 1
ATOM 4165 C CA . ARG B 1 140 ? 34.136 41.244 1.479 1.000 38.422 460 ARG B CA 1
ATOM 4166 C C . ARG B 1 140 ? 34.280 40.918 -0.006 1.000 37.237 460 ARG B C 1
ATOM 4167 O O . ARG B 1 140 ? 35.327 40.407 -0.408 1.000 37.245 460 ARG B O 1
ATOM 4175 N N . LEU B 1 141 ? 33.255 41.234 -0.779 1.000 36.058 461 LEU B N 1
ATOM 4176 C CA . LEU B 1 141 ? 33.203 40.944 -2.226 1.000 36.953 461 LEU B CA 1
ATOM 4177 C C . LEU B 1 141 ? 32.764 42.210 -2.976 1.000 36.124 461 LEU B C 1
ATOM 4178 O O . LEU B 1 141 ? 31.616 42.633 -2.804 1.000 35.957 461 LEU B O 1
ATOM 4183 N N . ASN B 1 142 ? 33.645 42.804 -3.779 1.000 36.885 462 ASN B N 1
ATOM 4184 C CA . ASN B 1 142 ? 33.280 43.924 -4.694 1.000 36.580 462 ASN B CA 1
ATOM 4185 C C . ASN B 1 142 ? 32.089 43.495 -5.567 1.000 32.817 462 ASN B C 1
ATOM 4186 O O . ASN B 1 142 ? 32.091 42.353 -6.010 1.000 30.342 462 ASN B O 1
ATOM 4191 N N . GLU B 1 143 ? 31.111 44.391 -5.759 1.000 31.307 463 GLU B N 1
ATOM 4192 C CA . GLU B 1 143 ? 29.883 44.168 -6.578 1.000 30.184 463 GLU B CA 1
ATOM 4193 C C . GLU B 1 143 ? 30.213 43.894 -8.063 1.000 30.544 463 GLU B C 1
ATOM 4194 O O . GLU B 1 143 ? 29.424 43.171 -8.676 1.000 31.356 463 GLU B O 1
ATOM 4200 N N . ASP B 1 144 ? 31.335 44.355 -8.619 1.000 31.101 464 ASP B N 1
ATOM 4201 C CA . ASP B 1 144 ? 31.716 44.087 -10.037 1.000 32.746 464 ASP B CA 1
ATOM 4202 C C . ASP B 1 144 ? 32.690 42.897 -10.124 1.000 32.874 464 ASP B C 1
ATOM 4203 O O . ASP B 1 144 ? 33.327 42.738 -11.179 1.000 33.818 464 ASP B O 1
ATOM 4208 N N . ALA B 1 145 ? 32.814 42.063 -9.091 1.000 32.085 465 ALA B N 1
ATOM 4209 C CA . ALA B 1 145 ? 33.439 40.723 -9.236 1.000 32.653 465 ALA B CA 1
ATOM 4210 C C . ALA B 1 145 ? 32.820 39.985 -10.453 1.000 32.659 465 ALA B C 1
ATOM 4211 O O . ALA B 1 145 ? 31.584 39.908 -10.554 1.000 30.937 465 ALA B O 1
ATOM 4213 N N . ALA B 1 146 ? 33.646 39.466 -11.366 1.000 34.598 466 ALA B N 1
ATOM 4214 C CA . ALA B 1 146 ? 33.237 38.818 -12.647 1.000 34.722 466 ALA B CA 1
ATOM 4215 C C . ALA B 1 146 ? 32.578 37.439 -12.404 1.000 34.002 466 ALA B C 1
ATOM 4216 O O . ALA B 1 146 ? 33.103 36.599 -11.636 1.000 33.476 466 ALA B O 1
ATOM 4218 N N . VAL B 1 147 ? 31.443 37.199 -13.046 1.000 33.508 467 VAL B N 1
ATOM 4219 C CA . VAL B 1 147 ? 30.855 35.840 -13.206 1.000 33.249 467 VAL B CA 1
ATOM 4220 C C . VAL B 1 147 ? 32.012 34.876 -13.541 1.000 35.157 467 VAL B C 1
ATOM 4221 O O . VAL B 1 147 ? 32.740 35.189 -14.515 1.000 36.753 467 VAL B O 1
ATOM 4225 N N . GLY B 1 148 ? 32.198 33.802 -12.743 1.000 34.616 468 GLY B N 1
ATOM 4226 C CA . GLY B 1 148 ? 33.216 32.744 -12.906 1.000 34.551 468 GLY B CA 1
ATOM 4227 C C . GLY B 1 148 ? 34.402 32.881 -11.950 1.000 34.589 468 GLY B C 1
ATOM 4228 O O . GLY B 1 148 ? 35.083 31.873 -11.679 1.000 34.992 468 GLY B O 1
ATOM 4229 N N . SER B 1 149 ? 34.668 34.078 -11.440 1.000 34.214 469 SER B N 1
ATOM 4230 C CA . SER B 1 149 ? 35.816 34.363 -10.545 1.000 34.455 469 SER B CA 1
ATOM 4231 C C . SER B 1 149 ? 35.663 33.566 -9.241 1.000 34.153 469 SER B C 1
ATOM 4232 O O . SER B 1 149 ? 34.489 33.285 -8.821 1.000 31.694 469 SER B O 1
ATOM 4235 N N . SER B 1 150 ? 36.781 33.113 -8.673 1.000 35.084 470 SER B N 1
ATOM 4236 C CA . SER B 1 150 ? 36.795 32.318 -7.413 1.000 35.895 470 SER B CA 1
ATOM 4237 C C . SER B 1 150 ? 36.403 33.254 -6.280 1.000 34.280 470 SER B C 1
ATOM 4238 O O . SER B 1 150 ? 36.721 34.411 -6.378 1.000 35.317 470 SER B O 1
ATOM 4241 N N . VAL B 1 151 ? 35.666 32.779 -5.299 1.000 33.277 471 VAL B N 1
ATOM 4242 C CA . VAL B 1 151 ? 35.241 33.589 -4.117 1.000 33.184 471 VAL B CA 1
ATOM 4243 C C . VAL B 1 151 ? 35.993 33.061 -2.880 1.000 34.276 471 VAL B C 1
ATOM 4244 O O . VAL B 1 151 ? 36.426 33.860 -2.060 1.000 34.506 471 VAL B O 1
ATOM 4248 N N . LEU B 1 152 ? 36.117 31.738 -2.752 1.000 34.548 472 LEU B N 1
ATOM 4249 C CA . LEU B 1 152 ? 36.711 31.076 -1.563 1.000 34.765 472 LEU B CA 1
ATOM 4250 C C . LEU B 1 152 ? 36.797 29.563 -1.797 1.000 33.866 472 LEU B C 1
ATOM 4251 O O . LEU B 1 152 ? 35.860 29.003 -2.408 1.000 33.027 472 LEU B O 1
ATOM 4256 N N . THR B 1 153 ? 37.857 28.928 -1.307 1.000 34.636 473 THR B N 1
ATOM 4257 C CA . THR B 1 153 ? 38.042 27.449 -1.278 1.000 36.152 473 THR B CA 1
ATOM 4258 C C . THR B 1 153 ? 37.877 27.023 0.192 1.000 36.371 473 THR B C 1
ATOM 4259 O O . THR B 1 153 ? 38.575 27.593 1.010 1.000 36.618 473 THR B O 1
ATOM 4263 N N . LEU B 1 154 ? 36.927 26.142 0.531 1.000 36.946 474 LEU B N 1
ATOM 4264 C CA . LEU B 1 154 ? 36.801 25.584 1.909 1.000 38.733 474 LEU B CA 1
ATOM 4265 C C . LEU B 1 154 ? 37.368 24.176 1.881 1.000 38.198 474 LEU B C 1
ATOM 4266 O O . LEU B 1 154 ? 37.179 23.474 0.861 1.000 37.596 474 LEU B O 1
ATOM 4271 N N . GLN B 1 155 ? 37.910 23.780 3.028 1.000 37.458 475 GLN B N 1
ATOM 4272 C CA . GLN B 1 155 ? 38.480 22.449 3.293 1.000 38.124 475 GLN B CA 1
ATOM 4273 C C . GLN B 1 155 ? 37.832 21.930 4.572 1.000 35.815 475 GLN B C 1
ATOM 4274 O O . GLN B 1 155 ? 37.822 22.666 5.570 1.000 35.867 475 GLN B O 1
ATOM 4280 N N . ALA B 1 156 ? 37.294 20.722 4.540 1.000 34.839 476 ALA B N 1
ATOM 4281 C CA . ALA B 1 156 ? 36.999 19.951 5.766 1.000 36.176 476 ALA B CA 1
ATOM 4282 C C . ALA B 1 156 ? 37.874 18.700 5.721 1.000 37.952 476 ALA B C 1
ATOM 4283 O O . ALA B 1 156 ? 38.141 18.196 4.605 1.000 37.305 476 ALA B O 1
ATOM 4285 N N . ARG B 1 157 ? 38.369 18.288 6.886 1.000 39.117 477 ARG B N 1
ATOM 4286 C CA . ARG B 1 157 ? 39.201 17.072 7.061 1.000 41.433 477 ARG B CA 1
ATOM 4287 C C . ARG B 1 157 ? 38.450 16.186 8.043 1.000 41.281 477 ARG B C 1
ATOM 4288 O O . ARG B 1 157 ? 37.557 16.710 8.705 1.000 40.235 477 ARG B O 1
ATOM 4296 N N . ASP B 1 158 ? 38.792 14.899 8.062 1.000 43.130 478 ASP B N 1
ATOM 4297 C CA . ASP B 1 158 ? 38.191 13.831 8.906 1.000 43.651 478 ASP B CA 1
ATOM 4298 C C . ASP B 1 158 ? 39.374 13.077 9.522 1.000 45.806 478 ASP B C 1
ATOM 4299 O O . ASP B 1 158 ? 40.248 12.626 8.768 1.000 45.755 478 ASP B O 1
ATOM 4304 N N . ARG B 1 159 ? 39.395 12.992 10.851 1.000 47.967 479 ARG B N 1
ATOM 4305 C CA . ARG B 1 159 ? 40.463 12.319 11.633 1.000 50.957 479 ARG B CA 1
ATOM 4306 C C . ARG B 1 159 ? 40.298 10.799 11.523 1.000 51.313 479 ARG B C 1
ATOM 4307 O O . ARG B 1 159 ? 41.260 10.097 11.822 1.000 53.306 479 ARG B O 1
ATOM 4315 N N . ASP B 1 160 ? 39.143 10.299 11.072 1.000 50.402 480 ASP B N 1
ATOM 4316 C CA . ASP B 1 160 ? 39.004 8.862 10.729 1.000 51.536 480 ASP B CA 1
ATOM 4317 C C . ASP B 1 160 ? 39.870 8.607 9.494 1.000 53.027 480 ASP B C 1
ATOM 4318 O O . ASP B 1 160 ? 40.258 9.576 8.807 1.000 52.830 480 ASP B O 1
ATOM 4323 N N . ALA B 1 161 ? 40.190 7.342 9.259 1.000 55.238 481 ALA B N 1
ATOM 4324 C CA . ALA B 1 161 ? 41.085 6.900 8.172 1.000 56.586 481 ALA B CA 1
ATOM 4325 C C . ALA B 1 161 ? 40.287 6.869 6.875 1.000 54.716 481 ALA B C 1
ATOM 4326 O O . ALA B 1 161 ? 39.050 6.682 6.956 1.000 52.840 481 ALA B O 1
ATOM 4328 N N . ASN B 1 162 ? 40.986 7.071 5.749 1.000 55.517 482 ASN B N 1
ATOM 4329 C CA . ASN B 1 162 ? 40.511 6.764 4.370 1.000 54.686 482 ASN B CA 1
ATOM 4330 C C . ASN B 1 162 ? 39.096 7.298 4.175 1.000 51.511 482 ASN B C 1
ATOM 4331 O O . ASN B 1 162 ? 38.246 6.525 3.663 1.000 50.876 482 ASN B O 1
ATOM 4336 N N . SER B 1 163 ? 38.821 8.518 4.632 1.000 48.656 483 SER B N 1
ATOM 4337 C CA . SER B 1 163 ? 37.467 9.097 4.494 1.000 46.069 483 SER B CA 1
ATOM 4338 C C . SER B 1 163 ? 37.450 9.961 3.229 1.000 42.632 483 SER B C 1
ATOM 4339 O O . SER B 1 163 ? 38.483 10.552 2.874 1.000 41.792 483 SER B O 1
ATOM 4342 N N . VAL B 1 164 ? 36.326 9.935 2.526 1.000 40.431 484 VAL B N 1
ATOM 4343 C CA . VAL B 1 164 ? 36.117 10.658 1.244 1.000 39.433 484 VAL B CA 1
ATOM 4344 C C . VAL B 1 164 ? 35.131 11.748 1.573 1.000 37.208 484 VAL B C 1
ATOM 4345 O O . VAL B 1 164 ? 34.070 11.367 2.058 1.000 37.705 484 VAL B O 1
ATOM 4349 N N . ILE B 1 165 ? 35.491 13.012 1.356 1.000 36.672 485 ILE B N 1
ATOM 4350 C CA . ILE B 1 165 ? 34.664 14.194 1.723 1.000 35.351 485 ILE B CA 1
ATOM 4351 C C . ILE B 1 165 ? 33.960 14.713 0.474 1.000 35.070 485 ILE B C 1
ATOM 4352 O O . ILE B 1 165 ? 34.617 14.892 -0.547 1.000 36.636 485 ILE B O 1
ATOM 4357 N N . THR B 1 166 ? 32.675 15.024 0.586 1.000 33.699 486 THR B N 1
ATOM 4358 C CA . THR B 1 166 ? 31.961 15.788 -0.463 1.000 32.472 486 THR B CA 1
ATOM 4359 C C . THR B 1 166 ? 31.348 17.046 0.175 1.000 30.793 486 THR B C 1
ATOM 4360 O O . THR B 1 166 ? 31.054 17.059 1.381 1.000 29.315 486 THR B O 1
ATOM 4364 N N . TYR B 1 167 ? 31.148 18.031 -0.689 1.000 30.203 487 TYR B N 1
ATOM 4365 C CA . TYR B 1 167 ? 30.702 19.409 -0.424 1.000 30.053 487 TYR B CA 1
ATOM 4366 C C . TYR B 1 167 ? 29.425 19.663 -1.236 1.000 30.257 487 TYR B C 1
ATOM 4367 O O . TYR B 1 167 ? 29.336 19.257 -2.456 1.000 30.707 487 TYR B O 1
ATOM 4376 N N . GLN B 1 168 ? 28.434 20.229 -0.542 1.000 29.685 488 GLN B N 1
ATOM 4377 C CA A GLN B 1 168 ? 27.139 20.650 -1.142 0.500 29.444 488 GLN B CA 1
ATOM 4378 C CA B GLN B 1 168 ? 27.143 20.657 -1.128 0.500 29.799 488 GLN B CA 1
ATOM 4379 C C . GLN B 1 168 ? 26.737 21.997 -0.510 1.000 29.522 488 GLN B C 1
ATOM 4380 O O . GLN B 1 168 ? 26.856 22.151 0.771 1.000 30.187 488 GLN B O 1
ATOM 4391 N N . LEU B 1 169 ? 26.311 22.924 -1.366 1.000 29.717 489 LEU B N 1
ATOM 4392 C CA . LEU B 1 169 ? 25.780 24.265 -1.012 1.000 31.082 489 LEU B CA 1
ATOM 4393 C C . LEU B 1 169 ? 24.330 24.058 -0.556 1.000 30.584 489 LEU B C 1
ATOM 4394 O O . LEU B 1 169 ? 23.502 23.805 -1.430 1.000 32.131 489 LEU B O 1
ATOM 4399 N N . THR B 1 170 ? 24.069 24.013 0.750 1.000 30.052 490 THR B N 1
ATOM 4400 C CA . THR B 1 170 ? 22.783 23.498 1.305 1.000 31.690 490 THR B CA 1
ATOM 4401 C C . THR B 1 170 ? 21.776 24.613 1.566 1.000 31.855 490 THR B C 1
ATOM 4402 O O . THR B 1 170 ? 20.629 24.237 1.769 1.000 35.286 490 THR B O 1
ATOM 4406 N N . GLY B 1 171 ? 22.178 25.895 1.596 1.000 31.257 491 GLY B N 1
ATOM 4407 C CA . GLY B 1 171 ? 21.266 27.033 1.877 1.000 30.225 491 GLY B CA 1
ATOM 4408 C C . GLY B 1 171 ? 21.907 28.413 1.738 1.000 28.974 491 GLY B C 1
ATOM 4409 O O . GLY B 1 171 ? 23.155 28.515 1.595 1.000 29.000 491 GLY B O 1
ATOM 4410 N N . GLY B 1 172 ? 21.074 29.451 1.707 1.000 28.022 492 GLY B N 1
ATOM 4411 C CA . GLY B 1 172 ? 21.496 30.869 1.700 1.000 27.758 492 GLY B CA 1
ATOM 4412 C C . GLY B 1 172 ? 21.878 31.417 0.328 1.000 26.882 492 GLY B C 1
ATOM 4413 O O . GLY B 1 172 ? 22.282 32.579 0.303 1.000 25.640 492 GLY B O 1
ATOM 4414 N N . ASN B 1 173 ? 21.752 30.637 -0.770 1.000 26.856 493 ASN B N 1
ATOM 4415 C CA . ASN B 1 173 ? 22.174 31.037 -2.147 1.000 25.781 493 ASN B CA 1
ATOM 4416 C C . ASN B 1 173 ? 21.075 31.923 -2.749 1.000 26.280 493 ASN B C 1
ATOM 4417 O O . ASN B 1 173 ? 20.432 31.519 -3.705 1.000 26.619 493 ASN B O 1
ATOM 4422 N N . THR B 1 174 ? 20.846 33.104 -2.177 1.000 26.971 494 THR B N 1
ATOM 4423 C CA . THR B 1 174 ? 19.830 34.079 -2.653 1.000 26.958 494 THR B CA 1
ATOM 4424 C C . THR B 1 174 ? 20.013 34.374 -4.143 1.000 25.396 494 THR B C 1
ATOM 4425 O O . THR B 1 174 ? 21.127 34.693 -4.506 1.000 24.815 494 THR B O 1
ATOM 4429 N N . ARG B 1 175 ? 18.946 34.336 -4.935 1.000 25.629 495 ARG B N 1
ATOM 4430 C CA . ARG B 1 175 ? 18.905 34.589 -6.412 1.000 26.407 495 ARG B CA 1
ATOM 4431 C C . ARG B 1 175 ? 19.935 33.722 -7.163 1.000 26.540 495 ARG B C 1
ATOM 4432 O O . ARG B 1 175 ? 20.210 33.993 -8.336 1.000 26.732 495 ARG B O 1
ATOM 4440 N N . ASN B 1 176 ? 20.418 32.643 -6.550 1.000 26.992 496 ASN B N 1
ATOM 4441 C CA . ASN B 1 176 ? 21.361 31.695 -7.204 1.000 27.180 496 ASN B CA 1
ATOM 4442 C C . ASN B 1 176 ? 22.678 32.397 -7.592 1.000 26.272 496 ASN B C 1
ATOM 4443 O O . ASN B 1 176 ? 23.262 31.984 -8.571 1.000 24.980 496 ASN B O 1
ATOM 4448 N N . ARG B 1 177 ? 23.188 33.326 -6.778 1.000 26.091 497 ARG B N 1
ATOM 4449 C CA . ARG B 1 177 ? 24.373 34.152 -7.168 1.000 27.222 497 ARG B CA 1
ATOM 4450 C C . ARG B 1 177 ? 25.639 33.307 -7.247 1.000 27.238 497 ARG B C 1
ATOM 4451 O O . ARG B 1 177 ? 26.466 33.593 -8.104 1.000 27.897 497 ARG B O 1
ATOM 4459 N N . PHE B 1 178 ? 25.738 32.284 -6.416 1.000 27.612 498 PHE B N 1
ATOM 4460 C CA . PHE B 1 178 ? 26.960 31.470 -6.220 1.000 28.063 498 PHE B CA 1
ATOM 4461 C C . PHE B 1 178 ? 26.759 30.037 -6.741 1.000 27.907 498 PHE B C 1
ATOM 4462 O O . PHE B 1 178 ? 25.577 29.608 -6.994 1.000 27.162 498 PHE B O 1
ATOM 4470 N N . ALA B 1 179 ? 27.901 29.335 -6.850 1.000 26.618 499 ALA B N 1
ATOM 4471 C CA . ALA B 1 179 ? 28.036 27.912 -7.233 1.000 26.938 499 ALA B CA 1
ATOM 4472 C C . ALA B 1 179 ? 29.191 27.284 -6.435 1.000 26.649 499 ALA B C 1
ATOM 4473 O O . ALA B 1 179 ? 30.154 27.999 -6.073 1.000 24.620 499 ALA B O 1
ATOM 4475 N N . LEU B 1 180 ? 29.079 25.974 -6.210 1.000 27.543 500 LEU B N 1
ATOM 4476 C CA . LEU B 1 180 ? 30.058 25.131 -5.499 1.000 28.764 500 LEU B CA 1
ATOM 4477 C C . LEU B 1 180 ? 30.408 23.939 -6.389 1.000 29.648 500 LEU B C 1
ATOM 4478 O O . LEU B 1 180 ? 29.489 23.332 -6.943 1.000 29.587 500 LEU B O 1
ATOM 4483 N N . SER B 1 181 ? 31.684 23.586 -6.463 1.000 30.777 501 SER B N 1
ATOM 4484 C CA . SER B 1 181 ? 32.172 22.282 -6.975 1.000 32.781 501 SER B CA 1
ATOM 4485 C C . SER B 1 181 ? 33.252 21.756 -6.029 1.000 34.483 501 SER B C 1
ATOM 4486 O O . SER B 1 181 ? 33.832 22.554 -5.287 1.000 34.701 501 SER B O 1
ATOM 4489 N N . SER B 1 182 ? 33.469 20.447 -6.017 1.000 38.294 502 SER B N 1
ATOM 4490 C CA . SER B 1 182 ? 34.555 19.783 -5.251 1.000 41.442 502 SER B CA 1
ATOM 4491 C C . SER B 1 182 ? 35.825 19.772 -6.111 1.000 44.737 502 SER B C 1
ATOM 4492 O O . SER B 1 182 ? 35.697 19.700 -7.369 1.000 43.284 502 SER B O 1
ATOM 4495 N N . GLN B 1 183 ? 36.997 19.918 -5.473 1.000 46.713 503 GLN B N 1
ATOM 4496 C CA . GLN B 1 183 ? 38.277 19.443 -6.049 1.000 50.809 503 GLN B CA 1
ATOM 4497 C C . GLN B 1 183 ? 39.416 19.500 -5.034 1.000 52.326 503 GLN B C 1
ATOM 4498 O O . GLN B 1 183 ? 39.402 20.379 -4.139 1.000 52.815 503 GLN B O 1
ATOM 4504 N N . ARG B 1 184 ? 40.381 18.594 -5.216 1.000 53.993 504 ARG B N 1
ATOM 4505 C CA . ARG B 1 184 ? 41.594 18.437 -4.371 1.000 53.853 504 ARG B CA 1
ATOM 4506 C C . ARG B 1 184 ? 41.113 18.489 -2.914 1.000 50.796 504 ARG B C 1
ATOM 4507 O O . ARG B 1 184 ? 41.682 19.229 -2.104 1.000 52.218 504 ARG B O 1
ATOM 4515 N N . GLY B 1 185 ? 40.060 17.722 -2.629 1.000 47.863 505 GLY B N 1
ATOM 4516 C CA . GLY B 1 185 ? 39.495 17.490 -1.289 1.000 45.806 505 GLY B CA 1
ATOM 4517 C C . GLY B 1 185 ? 38.851 18.728 -0.688 1.000 43.313 505 GLY B C 1
ATOM 4518 O O . GLY B 1 185 ? 38.555 18.668 0.521 1.000 42.617 505 GLY B O 1
ATOM 4519 N N . GLY B 1 186 ? 38.607 19.769 -1.496 1.000 41.429 506 GLY B N 1
ATOM 4520 C CA . GLY B 1 186 ? 38.088 21.083 -1.066 1.000 40.162 506 GLY B CA 1
ATOM 4521 C C . GLY B 1 186 ? 36.828 21.532 -1.807 1.000 38.339 506 GLY B C 1
ATOM 4522 O O . GLY B 1 186 ? 36.458 20.912 -2.797 1.000 38.428 506 GLY B O 1
ATOM 4523 N N . GLY B 1 187 ? 36.190 22.600 -1.321 1.000 37.442 507 GLY B N 1
ATOM 4524 C CA . GLY B 1 187 ? 34.998 23.226 -1.914 1.000 36.398 507 GLY B CA 1
ATOM 4525 C C . GLY B 1 187 ? 35.327 24.587 -2.491 1.000 37.126 507 GLY B C 1
ATOM 4526 O O . GLY B 1 187 ? 35.749 25.443 -1.729 1.000 39.839 507 GLY B O 1
ATOM 4527 N N . LEU B 1 188 ? 35.199 24.760 -3.810 1.000 36.989 508 LEU B N 1
ATOM 4528 C CA . LEU B 1 188 ? 35.379 26.060 -4.503 1.000 35.756 508 LEU B CA 1
ATOM 4529 C C . LEU B 1 188 ? 34.009 26.710 -4.708 1.000 32.739 508 LEU B C 1
ATOM 4530 O O . LEU B 1 188 ? 33.207 26.184 -5.491 1.000 31.955 508 LEU B O 1
ATOM 4535 N N . ILE B 1 189 ? 33.781 27.829 -4.037 1.000 30.312 509 ILE B N 1
ATOM 4536 C CA . ILE B 1 189 ? 32.668 28.753 -4.340 1.000 29.083 509 ILE B CA 1
ATOM 4537 C C . ILE B 1 189 ? 33.149 29.709 -5.429 1.000 30.320 509 ILE B C 1
ATOM 4538 O O . ILE B 1 189 ? 34.272 30.250 -5.330 1.000 32.101 509 ILE B O 1
ATOM 4543 N N . THR B 1 190 ? 32.332 29.876 -6.453 1.000 29.705 510 THR B N 1
ATOM 4544 C CA . THR B 1 190 ? 32.531 30.875 -7.521 1.000 30.354 510 THR B CA 1
ATOM 4545 C C . THR B 1 190 ? 31.276 31.736 -7.585 1.000 28.938 510 THR B C 1
ATOM 4546 O O . THR B 1 190 ? 30.272 31.350 -6.923 1.000 27.667 510 THR B O 1
ATOM 4550 N N . LEU B 1 191 ? 31.336 32.810 -8.377 1.000 29.497 511 LEU B N 1
ATOM 4551 C CA . LEU B 1 191 ? 30.163 33.638 -8.761 1.000 29.051 511 LEU B CA 1
ATOM 4552 C C . LEU B 1 191 ? 29.537 33.051 -10.030 1.000 28.469 511 LEU B C 1
ATOM 4553 O O . LEU B 1 191 ? 30.258 33.001 -11.057 1.000 30.245 511 LEU B O 1
ATOM 4558 N N . ALA B 1 192 ? 28.256 32.667 -9.963 1.000 26.851 512 ALA B N 1
ATOM 4559 C CA . ALA B 1 192 ? 27.470 32.107 -11.088 1.000 28.329 512 ALA B CA 1
ATOM 4560 C C . ALA B 1 192 ? 26.717 33.224 -11.837 1.000 28.355 512 ALA B C 1
ATOM 4561 O O . ALA B 1 192 ? 26.563 33.105 -13.065 1.000 29.658 512 ALA B O 1
ATOM 4563 N N . LEU B 1 193 ? 26.244 34.257 -11.128 1.000 27.692 513 LEU B N 1
ATOM 4564 C CA . LEU B 1 193 ? 25.404 35.347 -11.703 1.000 28.493 513 LEU B CA 1
ATOM 4565 C C . LEU B 1 193 ? 25.835 36.689 -11.104 1.000 28.821 513 LEU B C 1
ATOM 4566 O O . LEU B 1 193 ? 26.271 36.754 -9.954 1.000 31.471 513 LEU B O 1
ATOM 4571 N N . PRO B 1 194 ? 25.693 37.827 -11.817 1.000 28.781 514 PRO B N 1
ATOM 4572 C CA . PRO B 1 194 ? 26.145 39.111 -11.283 1.000 28.695 514 PRO B CA 1
ATOM 4573 C C . PRO B 1 194 ? 25.528 39.509 -9.924 1.000 27.826 514 PRO B C 1
ATOM 4574 O O . PRO B 1 194 ? 24.358 39.250 -9.644 1.000 27.274 514 PRO B O 1
ATOM 4578 N N . LEU B 1 195 ? 26.344 40.170 -9.119 1.000 27.304 515 LEU B N 1
ATOM 4579 C CA . LEU B 1 195 ? 25.921 40.772 -7.841 1.000 28.673 515 LEU B CA 1
ATOM 4580 C C . LEU B 1 195 ? 25.153 42.066 -8.134 1.000 29.558 515 LEU B C 1
ATOM 4581 O O . LEU B 1 195 ? 25.249 42.602 -9.276 1.000 31.588 515 LEU B O 1
ATOM 4586 N N . ASP B 1 196 ? 24.330 42.461 -7.174 1.000 28.780 516 ASP B N 1
ATOM 4587 C CA . ASP B 1 196 ? 23.579 43.730 -7.184 1.000 30.228 516 ASP B CA 1
ATOM 4588 C C . ASP B 1 196 ? 23.431 44.194 -5.720 1.000 29.952 516 ASP B C 1
ATOM 4589 O O . ASP B 1 196 ? 22.596 43.652 -4.999 1.000 28.911 516 ASP B O 1
ATOM 4594 N N . TYR B 1 197 ? 24.244 45.163 -5.308 1.000 30.391 517 TYR B N 1
ATOM 4595 C CA . TYR B 1 197 ? 24.240 45.743 -3.936 1.000 31.724 517 TYR B CA 1
ATOM 4596 C C . TYR B 1 197 ? 22.815 46.147 -3.516 1.000 31.357 517 TYR B C 1
ATOM 4597 O O . TYR B 1 197 ? 22.528 46.078 -2.330 1.000 30.849 517 TYR B O 1
ATOM 4606 N N . LYS B 1 198 ? 21.944 46.527 -4.458 1.000 32.092 518 LYS B N 1
ATOM 4607 C CA . LYS B 1 198 ? 20.554 46.968 -4.160 1.000 33.248 518 LYS B CA 1
ATOM 4608 C C . LYS B 1 198 ? 19.643 45.788 -3.779 1.000 32.946 518 LYS B C 1
ATOM 4609 O O . LYS B 1 198 ? 18.585 46.016 -3.182 1.000 34.263 518 LYS B O 1
ATOM 4615 N N . GLN B 1 199 ? 20.017 44.549 -4.057 1.000 31.980 519 GLN B N 1
ATOM 4616 C CA . GLN B 1 199 ? 19.133 43.390 -3.759 1.000 31.230 519 GLN B CA 1
ATOM 4617 C C . GLN B 1 199 ? 19.717 42.594 -2.589 1.000 30.771 519 GLN B C 1
ATOM 4618 O O . GLN B 1 199 ? 18.939 42.063 -1.787 1.000 30.366 519 GLN B O 1
ATOM 4624 N N . GLU B 1 200 ? 21.049 42.485 -2.516 1.000 31.162 520 GLU B N 1
ATOM 4625 C CA . GLU B 1 200 ? 21.747 41.840 -1.376 1.000 31.614 520 GLU B CA 1
ATOM 4626 C C . GLU B 1 200 ? 23.043 42.594 -1.072 1.000 32.180 520 GLU B C 1
ATOM 4627 O O . GLU B 1 200 ? 23.896 42.732 -1.964 1.000 30.425 520 GLU B O 1
ATOM 4633 N N . GLN B 1 201 ? 23.161 43.087 0.162 1.000 33.810 521 GLN B N 1
ATOM 4634 C CA . GLN B 1 201 ? 24.438 43.630 0.690 1.000 35.315 521 GLN B CA 1
ATOM 4635 C C . GLN B 1 201 ? 25.208 42.492 1.357 1.000 33.680 521 GLN B C 1
ATOM 4636 O O . GLN B 1 201 ? 26.421 42.647 1.515 1.000 33.941 521 GLN B O 1
ATOM 4642 N N . GLN B 1 202 ? 24.534 41.373 1.646 1.000 32.385 522 GLN B N 1
ATOM 4643 C CA . GLN B 1 202 ? 25.105 40.221 2.395 1.000 31.408 522 GLN B CA 1
ATOM 4644 C C . GLN B 1 202 ? 24.540 38.856 1.928 1.000 29.911 522 GLN B C 1
ATOM 4645 O O . GLN B 1 202 ? 23.318 38.763 1.556 1.000 29.514 522 GLN B O 1
ATOM 4651 N N . TYR B 1 203 ? 25.361 37.806 2.057 1.000 28.211 523 TYR B N 1
ATOM 4652 C CA . TYR B 1 203 ? 24.963 36.374 1.962 1.000 27.892 523 TYR B CA 1
ATOM 4653 C C . TYR B 1 203 ? 25.522 35.577 3.169 1.000 28.519 523 TYR B C 1
ATOM 4654 O O . TYR B 1 203 ? 26.687 35.800 3.577 1.000 30.840 523 TYR B O 1
ATOM 4663 N N . VAL B 1 204 ? 24.749 34.637 3.720 1.000 27.465 524 VAL B N 1
ATOM 4664 C CA . VAL B 1 204 ? 25.274 33.521 4.566 1.000 26.921 524 VAL B CA 1
ATOM 4665 C C . VAL B 1 204 ? 25.121 32.235 3.755 1.000 26.541 524 VAL B C 1
ATOM 4666 O O . VAL B 1 204 ? 23.989 31.742 3.668 1.000 26.583 524 VAL B O 1
ATOM 4670 N N . LEU B 1 205 ? 26.177 31.789 3.074 1.000 25.933 525 LEU B N 1
ATOM 4671 C CA . LEU B 1 205 ? 26.158 30.492 2.365 1.000 25.710 525 LEU B CA 1
ATOM 4672 C C . LEU B 1 205 ? 26.366 29.390 3.402 1.000 25.714 525 LEU B C 1
ATOM 4673 O O . LEU B 1 205 ? 27.384 29.425 4.087 1.000 26.103 525 LEU B O 1
ATOM 4678 N N . ALA B 1 206 ? 25.468 28.411 3.435 1.000 25.942 526 ALA B N 1
ATOM 4679 C CA . ALA B 1 206 ? 25.615 27.159 4.207 1.000 26.767 526 ALA B CA 1
ATOM 4680 C C . ALA B 1 206 ? 26.310 26.119 3.317 1.000 27.229 526 ALA B C 1
ATOM 4681 O O . ALA B 1 206 ? 25.797 25.844 2.192 1.000 25.301 526 ALA B O 1
ATOM 4683 N N . VAL B 1 207 ? 27.469 25.627 3.782 1.000 28.479 527 VAL B N 1
ATOM 4684 C CA . VAL B 1 207 ? 28.272 24.568 3.104 1.000 28.970 527 VAL B CA 1
ATOM 4685 C C . VAL B 1 207 ? 28.365 23.351 4.026 1.000 29.376 527 VAL B C 1
ATOM 4686 O O . VAL B 1 207 ? 28.830 23.497 5.166 1.000 30.885 527 VAL B O 1
ATOM 4690 N N . THR B 1 208 ? 27.860 22.213 3.536 1.000 29.139 528 THR B N 1
ATOM 4691 C CA . THR B 1 208 ? 27.794 20.923 4.253 1.000 29.357 528 THR B CA 1
ATOM 4692 C C . THR B 1 208 ? 28.852 20.015 3.652 1.000 30.144 528 THR B C 1
ATOM 4693 O O . THR B 1 208 ? 28.874 19.880 2.402 1.000 31.257 528 THR B O 1
ATOM 4697 N N . ALA B 1 209 ? 29.742 19.532 4.522 1.000 30.496 529 ALA B N 1
ATOM 4698 C CA . ALA B 1 209 ? 30.760 18.506 4.244 1.000 31.541 529 ALA B CA 1
ATOM 4699 C C . ALA B 1 209 ? 30.281 17.194 4.868 1.000 33.070 529 ALA B C 1
ATOM 4700 O O . ALA B 1 209 ? 29.997 17.197 6.100 1.000 31.489 529 ALA B O 1
ATOM 4702 N N . SER B 1 210 ? 30.230 16.124 4.057 1.000 33.508 530 SER B N 1
ATOM 4703 C CA . SER B 1 210 ? 29.913 14.753 4.530 1.000 34.970 530 SER B CA 1
ATOM 4704 C C . SER B 1 210 ? 31.034 13.781 4.168 1.000 35.026 530 SER B C 1
ATOM 4705 O O . SER B 1 210 ? 31.768 13.985 3.161 1.000 35.168 530 SER B O 1
ATOM 4708 N N . ASP B 1 211 ? 31.155 12.755 4.997 1.000 34.655 531 ASP B N 1
ATOM 4709 C CA . ASP B 1 211 ? 32.019 11.588 4.733 1.000 35.260 531 ASP B CA 1
ATOM 4710 C C . ASP B 1 211 ? 31.136 10.452 4.219 1.000 35.444 531 ASP B C 1
ATOM 4711 O O . ASP B 1 211 ? 31.612 9.349 4.219 1.000 36.252 531 ASP B O 1
ATOM 4716 N N . GLY B 1 212 ? 29.909 10.732 3.790 1.000 36.679 532 GLY B N 1
ATOM 4717 C CA . GLY B 1 212 ? 28.952 9.730 3.266 1.000 38.687 532 GLY B CA 1
ATOM 4718 C C . GLY B 1 212 ? 27.908 9.354 4.308 1.000 40.378 532 GLY B C 1
ATOM 4719 O O . GLY B 1 212 ? 26.757 9.148 3.932 1.000 43.186 532 GLY B O 1
ATOM 4720 N N . THR B 1 213 ? 28.304 9.268 5.576 1.000 41.624 533 THR B N 1
ATOM 4721 C CA . THR B 1 213 ? 27.448 8.908 6.737 1.000 43.820 533 THR B CA 1
ATOM 4722 C C . THR B 1 213 ? 27.257 10.142 7.635 1.000 42.501 533 THR B C 1
ATOM 4723 O O . THR B 1 213 ? 26.115 10.478 7.926 1.000 43.904 533 THR B O 1
ATOM 4727 N N . ARG B 1 214 ? 28.346 10.783 8.048 1.000 41.182 534 ARG B N 1
ATOM 4728 C CA . ARG B 1 214 ? 28.359 11.942 8.976 1.000 39.583 534 ARG B CA 1
ATOM 4729 C C . ARG B 1 214 ? 28.683 13.225 8.208 1.000 37.782 534 ARG B C 1
ATOM 4730 O O . ARG B 1 214 ? 29.362 13.169 7.188 1.000 36.384 534 ARG B O 1
ATOM 4738 N N . SER B 1 215 ? 28.237 14.354 8.732 1.000 37.357 535 SER B N 1
ATOM 4739 C CA . SER B 1 215 ? 28.316 15.652 8.034 1.000 36.177 535 SER B CA 1
ATOM 4740 C C . SER B 1 215 ? 28.324 16.795 9.050 1.000 35.707 535 SER B C 1
ATOM 4741 O O . SER B 1 215 ? 27.797 16.620 10.171 1.000 36.102 535 SER B O 1
ATOM 4744 N N . HIS B 1 216 ? 28.960 17.900 8.675 1.000 34.977 536 HIS B N 1
ATOM 4745 C CA . HIS B 1 216 ? 28.892 19.205 9.379 1.000 35.581 536 HIS B CA 1
ATOM 4746 C C . HIS B 1 216 ? 28.711 20.338 8.366 1.000 34.123 536 HIS B C 1
ATOM 4747 O O . HIS B 1 216 ? 29.229 20.223 7.224 1.000 32.855 536 HIS B O 1
ATOM 4754 N N . THR B 1 217 ? 28.034 21.406 8.785 1.000 33.865 537 THR B N 1
ATOM 4755 C CA . THR B 1 217 ? 27.648 22.559 7.929 1.000 33.457 537 THR B CA 1
ATOM 4756 C C . THR B 1 217 ? 28.390 23.816 8.397 1.000 34.241 537 THR B C 1
ATOM 4757 O O . THR B 1 217 ? 28.276 24.179 9.562 1.000 33.613 537 THR B O 1
ATOM 4761 N N . ALA B 1 218 ? 29.163 24.442 7.521 1.000 33.628 538 ALA B N 1
ATOM 4762 C CA . ALA B 1 218 ? 29.829 25.707 7.860 1.000 34.126 538 ALA B CA 1
ATOM 4763 C C . ALA B 1 218 ? 29.086 26.832 7.143 1.000 33.392 538 ALA B C 1
ATOM 4764 O O . ALA B 1 218 ? 28.370 26.556 6.168 1.000 33.027 538 ALA B O 1
ATOM 4766 N N . HIS B 1 219 ? 29.250 28.040 7.673 1.000 33.050 539 HIS B N 1
ATOM 4767 C CA . HIS B 1 219 ? 28.541 29.281 7.312 1.000 32.457 539 HIS B CA 1
ATOM 4768 C C . HIS B 1 219 ? 29.603 30.203 6.752 1.000 32.067 539 HIS B C 1
ATOM 4769 O O . HIS B 1 219 ? 30.646 30.339 7.405 1.000 33.219 539 HIS B O 1
ATOM 4776 N N . VAL B 1 220 ? 29.384 30.698 5.532 1.000 31.553 540 VAL B N 1
ATOM 4777 C CA . VAL B 1 220 ? 30.275 31.663 4.839 1.000 31.488 540 VAL B CA 1
ATOM 4778 C C . VAL B 1 220 ? 29.563 33.007 4.829 1.000 31.139 540 VAL B C 1
ATOM 4779 O O . VAL B 1 220 ? 28.567 33.121 4.147 1.000 30.730 540 VAL B O 1
ATOM 4783 N N . LEU B 1 221 ? 30.033 33.971 5.611 1.000 32.147 541 LEU B N 1
ATOM 4784 C CA . LEU B 1 221 ? 29.401 35.314 5.662 1.000 32.141 541 LEU B CA 1
ATOM 4785 C C . LEU B 1 221 ? 30.032 36.127 4.536 1.000 30.626 541 LEU B C 1
ATOM 4786 O O . LEU B 1 221 ? 31.233 36.252 4.561 1.000 31.197 541 LEU B O 1
ATOM 4791 N N . ILE B 1 222 ? 29.254 36.653 3.592 1.000 29.610 542 ILE B N 1
ATOM 4792 C CA . ILE B 1 222 ? 29.813 37.448 2.462 1.000 29.517 542 ILE B CA 1
ATOM 4793 C C . ILE B 1 222 ? 29.205 38.850 2.434 1.000 29.782 542 ILE B C 1
ATOM 4794 O O . ILE B 1 222 ? 28.026 38.973 2.084 1.000 30.841 542 ILE B O 1
ATOM 4799 N N . ASN B 1 223 ? 30.008 39.871 2.720 1.000 30.173 543 ASN B N 1
ATOM 4800 C CA . ASN B 1 223 ? 29.608 41.297 2.666 1.000 30.822 543 ASN B CA 1
ATOM 4801 C C . ASN B 1 223 ? 29.941 41.803 1.263 1.000 31.810 543 ASN B C 1
ATOM 4802 O O . ASN B 1 223 ? 31.080 41.541 0.778 1.000 31.231 543 ASN B O 1
ATOM 4807 N N . VAL B 1 224 ? 28.964 42.435 0.605 1.000 31.641 544 VAL B N 1
ATOM 4808 C CA . VAL B 1 224 ? 29.167 43.016 -0.751 1.000 31.549 544 VAL B CA 1
ATOM 4809 C C . VAL B 1 224 ? 29.530 44.491 -0.561 1.000 33.248 544 VAL B C 1
ATOM 4810 O O . VAL B 1 224 ? 28.849 45.174 0.231 1.000 35.036 544 VAL B O 1
ATOM 4814 N N . THR B 1 225 ? 30.625 44.947 -1.160 1.000 33.696 545 THR B N 1
ATOM 4815 C CA . THR B 1 225 ? 30.951 46.394 -1.216 1.000 35.318 545 THR B CA 1
ATOM 4816 C C . THR B 1 225 ? 30.330 46.924 -2.511 1.000 35.107 545 THR B C 1
ATOM 4817 O O . THR B 1 225 ? 30.628 46.318 -3.572 1.000 36.227 545 THR B O 1
ATOM 4821 N N . ASP B 1 226 ? 29.495 47.964 -2.438 1.000 35.292 546 ASP B N 1
ATOM 4822 C CA . ASP B 1 226 ? 29.040 48.738 -3.630 1.000 35.650 546 ASP B CA 1
ATOM 4823 C C . ASP B 1 226 ? 30.255 49.150 -4.486 1.000 35.299 546 ASP B C 1
ATOM 4824 O O . ASP B 1 226 ? 31.332 49.404 -3.940 1.000 36.845 546 ASP B O 1
ATOM 4829 N N . ALA B 1 227 ? 30.053 49.139 -5.799 1.000 34.014 547 ALA B N 1
ATOM 4830 C CA . ALA B 1 227 ? 31.019 49.396 -6.877 1.000 34.353 547 ALA B CA 1
ATOM 4831 C C . ALA B 1 227 ? 30.385 50.364 -7.879 1.000 34.473 547 ALA B C 1
ATOM 4832 O O . ALA B 1 227 ? 29.159 50.352 -8.049 1.000 31.936 547 ALA B O 1
ATOM 4834 N N . ASN B 1 228 ? 31.200 51.196 -8.520 1.000 36.238 548 ASN B N 1
ATOM 4835 C CA . ASN B 1 228 ? 30.664 52.228 -9.434 1.000 37.154 548 ASN B CA 1
ATOM 4836 C C . ASN B 1 228 ? 30.252 51.552 -10.741 1.000 36.876 548 ASN B C 1
ATOM 4837 O O . ASN B 1 228 ? 30.950 51.672 -11.746 1.000 38.790 548 ASN B O 1
ATOM 4842 N N . THR B 1 229 ? 29.101 50.917 -10.696 1.000 36.507 549 THR B N 1
ATOM 4843 C CA . THR B 1 229 ? 28.565 49.959 -11.686 1.000 36.201 549 THR B CA 1
ATOM 4844 C C . THR B 1 229 ? 27.787 50.758 -12.731 1.000 36.922 549 THR B C 1
ATOM 4845 O O . THR B 1 229 ? 27.718 50.282 -13.861 1.000 38.047 549 THR B O 1
ATOM 4849 N N . HIS B 1 230 ? 27.259 51.934 -12.378 1.000 37.637 550 HIS B N 1
ATOM 4850 C CA . HIS B 1 230 ? 26.322 52.727 -13.231 1.000 38.518 550 HIS B CA 1
ATOM 4851 C C . HIS B 1 230 ? 26.825 54.147 -13.505 1.000 40.587 550 HIS B C 1
ATOM 4852 O O . HIS B 1 230 ? 27.558 54.723 -12.675 1.000 41.412 550 HIS B O 1
ATOM 4859 N N . ARG B 1 231 ? 26.437 54.660 -14.669 1.000 37.081 551 ARG B N 1
ATOM 4860 C CA . ARG B 1 231 ? 26.523 56.082 -15.094 1.000 36.671 551 ARG B CA 1
ATOM 4861 C C . ARG B 1 231 ? 25.203 56.751 -14.717 1.000 34.790 551 ARG B C 1
ATOM 4862 O O . ARG B 1 231 ? 24.145 56.166 -14.938 1.000 33.790 551 ARG B O 1
ATOM 4870 N N . PRO B 1 232 ? 25.211 57.991 -14.177 1.000 33.161 552 PRO B N 1
ATOM 4871 C CA . PRO B 1 232 ? 24.003 58.794 -14.076 1.000 32.030 552 PRO B CA 1
ATOM 4872 C C . PRO B 1 232 ? 23.180 58.696 -15.358 1.000 32.536 552 PRO B C 1
ATOM 4873 O O . PRO B 1 232 ? 23.763 58.466 -16.365 1.000 33.626 552 PRO B O 1
ATOM 4877 N N . VAL B 1 233 ? 21.859 58.810 -15.263 1.000 32.553 553 VAL B N 1
ATOM 4878 C CA . VAL B 1 233 ? 20.957 59.001 -16.435 1.000 32.326 553 VAL B CA 1
ATOM 4879 C C . VAL B 1 233 ? 20.127 60.252 -16.156 1.000 30.165 553 VAL B C 1
ATOM 4880 O O . VAL B 1 233 ? 19.391 60.229 -15.170 1.000 29.567 553 VAL B O 1
ATOM 4884 N N . PHE B 1 234 ? 20.290 61.295 -16.975 1.000 28.917 554 PHE B N 1
ATOM 4885 C CA . PHE B 1 234 ? 19.451 62.522 -17.023 1.000 27.892 554 PHE B CA 1
ATOM 4886 C C . PHE B 1 234 ? 17.999 62.140 -17.330 1.000 27.963 554 PHE B C 1
ATOM 4887 O O . PHE B 1 234 ? 17.793 61.118 -17.950 1.000 28.783 554 PHE B O 1
ATOM 4895 N N . GLN B 1 235 ? 17.020 62.937 -16.911 1.000 28.439 555 GLN B N 1
ATOM 4896 C CA . GLN B 1 235 ? 15.566 62.652 -17.145 1.000 29.952 555 GLN B CA 1
ATOM 4897 C C . GLN B 1 235 ? 15.237 62.880 -18.627 1.000 30.994 555 GLN B C 1
ATOM 4898 O O . GLN B 1 235 ? 14.319 62.249 -19.182 1.000 32.700 555 GLN B O 1
ATOM 4904 N N . SER B 1 236 ? 15.979 63.769 -19.254 1.000 31.235 556 SER B N 1
ATOM 4905 C CA . SER B 1 236 ? 15.877 64.036 -20.698 1.000 31.422 556 SER B CA 1
ATOM 4906 C C . SER B 1 236 ? 17.284 64.243 -21.259 1.000 31.707 556 SER B C 1
ATOM 4907 O O . SER B 1 236 ? 18.182 64.762 -20.515 1.000 30.755 556 SER B O 1
ATOM 4910 N N . SER B 1 237 ? 17.441 63.926 -22.539 1.000 33.041 557 SER B N 1
ATOM 4911 C CA . SER B 1 237 ? 18.641 64.243 -23.352 1.000 33.180 557 SER B CA 1
ATOM 4912 C C . SER B 1 237 ? 18.572 65.700 -23.817 1.000 32.942 557 SER B C 1
ATOM 4913 O O . SER B 1 237 ? 19.633 66.225 -24.119 1.000 33.362 557 SER B O 1
ATOM 4916 N N . HIS B 1 238 ? 17.386 66.333 -23.817 1.000 34.309 558 HIS B N 1
ATOM 4917 C CA . HIS B 1 238 ? 17.152 67.744 -24.262 1.000 34.742 558 HIS B CA 1
ATOM 4918 C C . HIS B 1 238 ? 16.038 68.435 -23.442 1.000 33.747 558 HIS B C 1
ATOM 4919 O O . HIS B 1 238 ? 14.854 68.067 -23.605 1.000 34.963 558 HIS B O 1
ATOM 4926 N N . TYR B 1 239 ? 16.406 69.433 -22.630 1.000 31.433 559 TYR B N 1
ATOM 4927 C CA . TYR B 1 239 ? 15.501 70.357 -21.889 1.000 30.324 559 TYR B CA 1
ATOM 4928 C C . TYR B 1 239 ? 15.357 71.635 -22.721 1.000 29.303 559 TYR B C 1
ATOM 4929 O O . TYR B 1 239 ? 16.344 72.011 -23.438 1.000 30.110 559 TYR B O 1
ATOM 4938 N N . THR B 1 240 ? 14.193 72.286 -22.665 1.000 27.527 560 THR B N 1
ATOM 4939 C CA . THR B 1 240 ? 14.029 73.689 -23.151 1.000 26.780 560 THR B CA 1
ATOM 4940 C C . THR B 1 240 ? 13.103 74.461 -22.213 1.000 25.759 560 THR B C 1
ATOM 4941 O O . THR B 1 240 ? 12.105 73.918 -21.851 1.000 27.779 560 THR B O 1
ATOM 4945 N N . VAL B 1 241 ? 13.471 75.674 -21.837 1.000 25.487 561 VAL B N 1
ATOM 4946 C CA . VAL B 1 241 ? 12.699 76.574 -20.938 1.000 26.669 561 VAL B CA 1
ATOM 4947 C C . VAL B 1 241 ? 12.734 77.948 -21.591 1.000 26.579 561 VAL B C 1
ATOM 4948 O O . VAL B 1 241 ? 13.719 78.253 -22.258 1.000 25.748 561 VAL B O 1
ATOM 4952 N N . SER B 1 242 ? 11.666 78.715 -21.436 1.000 27.006 562 SER B N 1
ATOM 4953 C CA . SER B 1 242 ? 11.561 80.082 -21.956 1.000 27.738 562 SER B CA 1
ATOM 4954 C C . SER B 1 242 ? 11.669 81.005 -20.741 1.000 29.706 562 SER B C 1
ATOM 4955 O O . SER B 1 242 ? 11.254 80.585 -19.653 1.000 31.085 562 SER B O 1
ATOM 4958 N N . VAL B 1 243 ? 12.295 82.167 -20.923 1.000 29.722 563 VAL B N 1
ATOM 4959 C CA . VAL B 1 243 ? 12.634 83.133 -19.857 1.000 30.742 563 VAL B CA 1
ATOM 4960 C C . VAL B 1 243 ? 12.512 84.544 -20.442 1.000 30.395 563 VAL B C 1
ATOM 4961 O O . VAL B 1 243 ? 13.180 84.847 -21.476 1.000 28.577 563 VAL B O 1
ATOM 4965 N N . SER B 1 244 ? 11.671 85.354 -19.805 1.000 29.705 564 SER B N 1
ATOM 4966 C CA . SER B 1 244 ? 11.498 86.800 -20.050 1.000 29.882 564 SER B CA 1
ATOM 4967 C C . SER B 1 244 ? 12.824 87.520 -19.748 1.000 29.514 564 SER B C 1
ATOM 4968 O O . SER B 1 244 ? 13.424 87.289 -18.640 1.000 29.140 564 SER B O 1
ATOM 4971 N N . GLU B 1 245 ? 13.263 88.389 -20.655 1.000 28.050 565 GLU B N 1
ATOM 4972 C CA . GLU B 1 245 ? 14.491 89.205 -20.434 1.000 28.222 565 GLU B CA 1
ATOM 4973 C C . GLU B 1 245 ? 14.380 90.083 -19.173 1.000 29.503 565 GLU B C 1
ATOM 4974 O O . GLU B 1 245 ? 15.431 90.545 -18.680 1.000 29.887 565 GLU B O 1
ATOM 4980 N N . ASP B 1 246 ? 13.187 90.348 -18.665 1.000 30.951 566 ASP B N 1
ATOM 4981 C CA . ASP B 1 246 ? 13.041 91.243 -17.474 1.000 34.242 566 ASP B CA 1
ATOM 4982 C C . ASP B 1 246 ? 13.159 90.459 -16.156 1.000 33.851 566 ASP B C 1
ATOM 4983 O O . ASP B 1 246 ? 13.028 91.088 -15.115 1.000 35.838 566 ASP B O 1
ATOM 4988 N N . ARG B 1 247 ? 13.441 89.159 -16.180 1.000 34.040 567 ARG B N 1
ATOM 4989 C CA . ARG B 1 247 ? 13.597 88.361 -14.932 1.000 35.474 567 ARG B CA 1
ATOM 4990 C C . ARG B 1 247 ? 14.791 88.878 -14.128 1.000 34.876 567 ARG B C 1
ATOM 4991 O O . ARG B 1 247 ? 15.873 89.054 -14.673 1.000 32.671 567 ARG B O 1
ATOM 4999 N N . PRO B 1 248 ? 14.653 89.060 -12.789 1.000 35.088 568 PRO B N 1
ATOM 5000 C CA . PRO B 1 248 ? 15.765 89.545 -11.974 1.000 35.342 568 PRO B CA 1
ATOM 5001 C C . PRO B 1 248 ? 16.974 88.588 -12.018 1.000 33.840 568 PRO B C 1
ATOM 5002 O O . PRO B 1 248 ? 16.810 87.422 -12.256 1.000 32.918 568 PRO B O 1
ATOM 5006 N N . VAL B 1 249 ? 18.169 89.135 -11.813 1.000 33.458 569 VAL B N 1
ATOM 5007 C CA . VAL B 1 249 ? 19.388 88.395 -11.379 1.000 33.803 569 VAL B CA 1
ATOM 5008 C C . VAL B 1 249 ? 19.033 87.477 -10.194 1.000 34.153 569 VAL B C 1
ATOM 5009 O O . VAL B 1 249 ? 18.474 87.990 -9.203 1.000 36.735 569 VAL B O 1
ATOM 5013 N N . GLY B 1 250 ? 19.377 86.187 -10.294 1.000 33.174 570 GLY B N 1
ATOM 5014 C CA . GLY B 1 250 ? 19.224 85.146 -9.259 1.000 33.772 570 GLY B CA 1
ATOM 5015 C C . GLY B 1 250 ? 17.936 84.349 -9.441 1.000 34.413 570 GLY B C 1
ATOM 5016 O O . GLY B 1 250 ? 17.636 83.494 -8.577 1.000 34.083 570 GLY B O 1
ATOM 5017 N N . THR B 1 251 ? 17.153 84.650 -10.488 1.000 34.020 571 THR B N 1
ATOM 5018 C CA . THR B 1 251 ? 15.913 83.904 -10.829 1.000 33.514 571 THR B CA 1
ATOM 5019 C C . THR B 1 251 ? 16.346 82.465 -11.104 1.000 32.337 571 THR B C 1
ATOM 5020 O O . THR B 1 251 ? 17.238 82.254 -11.913 1.000 30.409 571 THR B O 1
ATOM 5024 N N . SER B 1 252 ? 15.718 81.495 -10.477 1.000 33.063 572 SER B N 1
ATOM 5025 C CA . SER B 1 252 ? 16.006 80.085 -10.794 1.000 32.622 572 SER B CA 1
ATOM 5026 C C . SER B 1 252 ? 15.166 79.683 -12.018 1.000 30.685 572 SER B C 1
ATOM 5027 O O . SER B 1 252 ? 13.968 79.831 -11.961 1.000 31.556 572 SER B O 1
ATOM 5030 N N . ILE B 1 253 ? 15.783 79.297 -13.134 1.000 28.357 573 ILE B N 1
ATOM 5031 C CA . ILE B 1 253 ? 15.031 79.199 -14.426 1.000 27.824 573 ILE B CA 1
ATOM 5032 C C . ILE B 1 253 ? 14.667 77.742 -14.750 1.000 27.296 573 ILE B C 1
ATOM 5033 O O . ILE B 1 253 ? 13.816 77.545 -15.612 1.000 27.675 573 ILE B O 1
ATOM 5038 N N . ALA B 1 254 ? 15.277 76.770 -14.081 1.000 25.799 574 ALA B N 1
ATOM 5039 C CA . ALA B 1 254 ? 15.052 75.346 -14.353 1.000 25.301 574 ALA B CA 1
ATOM 5040 C C . ALA B 1 254 ? 15.850 74.553 -13.326 1.000 24.537 574 ALA B C 1
ATOM 5041 O O . ALA B 1 254 ? 16.811 75.107 -12.797 1.000 22.783 574 ALA B O 1
ATOM 5043 N N . THR B 1 255 ? 15.440 73.313 -13.097 1.000 25.224 575 THR B N 1
ATOM 5044 C CA . THR B 1 255 ? 16.139 72.280 -12.305 1.000 26.006 575 THR B CA 1
ATOM 5045 C C . THR B 1 255 ? 16.309 71.036 -13.182 1.000 27.011 575 THR B C 1
ATOM 5046 O O . THR B 1 255 ? 15.303 70.530 -13.764 1.000 29.512 575 THR B O 1
ATOM 5050 N N . LEU B 1 256 ? 17.538 70.572 -13.293 1.000 27.924 576 LEU B N 1
ATOM 5051 C CA . LEU B 1 256 ? 17.928 69.392 -14.090 1.000 30.175 576 LEU B CA 1
ATOM 5052 C C . LEU B 1 256 ? 18.173 68.271 -13.097 1.000 30.883 576 LEU B C 1
ATOM 5053 O O . LEU B 1 256 ? 18.488 68.594 -11.938 1.000 32.244 576 LEU B O 1
ATOM 5058 N N . SER B 1 257 ? 17.942 67.024 -13.492 1.000 30.677 577 SER B N 1
ATOM 5059 C CA . SER B 1 257 ? 17.910 65.875 -12.555 1.000 31.118 577 SER B CA 1
ATOM 5060 C C . SER B 1 257 ? 18.293 64.595 -13.288 1.000 30.777 577 SER B C 1
ATOM 5061 O O . SER B 1 257 ? 17.722 64.299 -14.354 1.000 30.471 577 SER B O 1
ATOM 5064 N N . ALA B 1 258 ? 19.283 63.906 -12.740 1.000 30.748 578 ALA B N 1
ATOM 5065 C CA . ALA B 1 258 ? 19.761 62.596 -13.207 1.000 30.911 578 ALA B CA 1
ATOM 5066 C C . ALA B 1 258 ? 19.744 61.664 -12.007 1.000 31.062 578 ALA B C 1
ATOM 5067 O O . ALA B 1 258 ? 19.874 62.155 -10.862 1.000 30.626 578 ALA B O 1
ATOM 5069 N N . ASN B 1 259 ? 19.597 60.379 -12.275 1.000 31.310 579 ASN B N 1
ATOM 5070 C CA . ASN B 1 259 ? 19.498 59.339 -11.229 1.000 32.359 579 ASN B CA 1
ATOM 5071 C C . ASN B 1 259 ? 20.621 58.328 -11.485 1.000 31.435 579 ASN B C 1
ATOM 5072 O O . ASN B 1 259 ? 20.848 57.994 -12.667 1.000 31.143 579 ASN B O 1
ATOM 5077 N N . ASP B 1 260 ? 21.343 57.935 -10.425 1.000 30.895 580 ASP B N 1
ATOM 5078 C CA . ASP B 1 260 ? 22.459 56.945 -10.469 1.000 30.587 580 ASP B CA 1
ATOM 5079 C C . ASP B 1 260 ? 22.056 55.757 -9.595 1.000 31.077 580 ASP B C 1
ATOM 5080 O O . ASP B 1 260 ? 21.777 55.968 -8.388 1.000 31.711 580 ASP B O 1
ATOM 5085 N N . GLU B 1 261 ? 21.964 54.570 -10.188 1.000 31.196 581 GLU B N 1
ATOM 5086 C CA . GLU B 1 261 ? 21.488 53.345 -9.488 1.000 32.637 581 GLU B CA 1
ATOM 5087 C C . GLU B 1 261 ? 22.486 52.864 -8.419 1.000 32.105 581 GLU B C 1
ATOM 5088 O O . GLU B 1 261 ? 22.170 51.860 -7.743 1.000 33.094 581 GLU B O 1
ATOM 5094 N N . ASP B 1 262 ? 23.641 53.502 -8.264 1.000 31.263 582 ASP B N 1
ATOM 5095 C CA . ASP B 1 262 ? 24.677 53.057 -7.285 1.000 32.110 582 ASP B CA 1
ATOM 5096 C C . ASP B 1 262 ? 24.339 53.633 -5.885 1.000 32.381 582 ASP B C 1
ATOM 5097 O O . ASP B 1 262 ? 23.223 54.139 -5.686 1.000 31.034 582 ASP B O 1
ATOM 5102 N N . THR B 1 263 ? 25.267 53.558 -4.934 1.000 33.547 583 THR B N 1
ATOM 5103 C CA . THR B 1 263 ? 25.030 53.938 -3.528 1.000 35.477 583 THR B CA 1
ATOM 5104 C C . THR B 1 263 ? 26.075 54.983 -3.118 1.000 35.970 583 THR B C 1
ATOM 5105 O O . THR B 1 263 ? 27.186 55.002 -3.701 1.000 35.256 583 THR B O 1
ATOM 5109 N N . GLY B 1 264 ? 25.705 55.811 -2.136 1.000 37.355 584 GLY B N 1
ATOM 5110 C CA . GLY B 1 264 ? 26.549 56.830 -1.490 1.000 37.237 584 GLY B CA 1
ATOM 5111 C C . GLY B 1 264 ? 27.206 57.708 -2.530 1.000 36.889 584 GLY B C 1
ATOM 5112 O O . GLY B 1 264 ? 26.472 58.334 -3.325 1.000 36.834 584 GLY B O 1
ATOM 5113 N N . GLU B 1 265 ? 28.535 57.735 -2.531 1.000 36.928 585 GLU B N 1
ATOM 5114 C CA . GLU B 1 265 ? 29.348 58.570 -3.438 1.000 37.258 585 GLU B CA 1
ATOM 5115 C C . GLU B 1 265 ? 29.360 58.000 -4.873 1.000 35.329 585 GLU B C 1
ATOM 5116 O O . GLU B 1 265 ? 29.600 58.780 -5.806 1.000 34.864 585 GLU B O 1
ATOM 5122 N N . ASN B 1 266 ? 29.095 56.714 -5.096 1.000 33.968 586 ASN B N 1
ATOM 5123 C CA . ASN B 1 266 ? 29.001 56.197 -6.487 1.000 33.634 586 ASN B CA 1
ATOM 5124 C C . ASN B 1 266 ? 27.684 56.670 -7.099 1.000 32.496 586 ASN B C 1
ATOM 5125 O O . ASN B 1 266 ? 27.530 56.497 -8.314 1.000 32.308 586 ASN B O 1
ATOM 5130 N N . ALA B 1 267 ? 26.758 57.225 -6.307 1.000 31.748 587 ALA B N 1
ATOM 5131 C CA . ALA B 1 267 ? 25.465 57.719 -6.842 1.000 31.561 587 ALA B CA 1
ATOM 5132 C C . ALA B 1 267 ? 25.237 59.208 -6.573 1.000 30.552 587 ALA B C 1
ATOM 5133 O O . ALA B 1 267 ? 24.153 59.676 -6.978 1.000 30.940 587 ALA B O 1
ATOM 5135 N N . ARG B 1 268 ? 26.193 59.929 -5.992 1.000 30.442 588 ARG B N 1
ATOM 5136 C CA . ARG B 1 268 ? 26.042 61.369 -5.667 1.000 30.248 588 ARG B CA 1
ATOM 5137 C C . ARG B 1 268 ? 26.480 62.183 -6.871 1.000 30.605 588 ARG B C 1
ATOM 5138 O O . ARG B 1 268 ? 27.638 61.975 -7.413 1.000 30.918 588 ARG B O 1
ATOM 5146 N N . ILE B 1 269 ? 25.550 63.025 -7.303 1.000 29.544 589 ILE B N 1
ATOM 5147 C CA . ILE B 1 269 ? 25.663 63.761 -8.577 1.000 29.415 589 ILE B CA 1
ATOM 5148 C C . ILE B 1 269 ? 26.278 65.133 -8.286 1.000 29.402 589 ILE B C 1
ATOM 5149 O O . ILE B 1 269 ? 25.871 65.764 -7.325 1.000 30.022 589 ILE B O 1
ATOM 5154 N N . THR B 1 270 ? 27.225 65.545 -9.124 1.000 29.775 590 THR B N 1
ATOM 5155 C CA . THR B 1 270 ? 27.738 66.930 -9.285 1.000 29.070 590 THR B CA 1
ATOM 5156 C C . THR B 1 270 ? 27.318 67.386 -10.687 1.000 28.273 590 THR B C 1
ATOM 5157 O O . THR B 1 270 ? 27.720 66.697 -11.685 1.000 29.511 590 THR B O 1
ATOM 5161 N N . TYR B 1 271 ? 26.554 68.476 -10.759 1.000 26.636 591 TYR B N 1
ATOM 5162 C CA . TYR B 1 271 ? 26.033 69.055 -12.019 1.000 25.723 591 TYR B CA 1
ATOM 5163 C C . TYR B 1 271 ? 27.012 70.143 -12.480 1.000 25.721 591 TYR B C 1
ATOM 5164 O O . TYR B 1 271 ? 27.304 71.030 -11.695 1.000 25.806 591 TYR B O 1
ATOM 5173 N N . VAL B 1 272 ? 27.479 70.081 -13.728 1.000 25.618 592 VAL B N 1
ATOM 5174 C CA . VAL B 1 272 ? 28.521 71.012 -14.252 1.000 27.133 592 VAL B CA 1
ATOM 5175 C C . VAL B 1 272 ? 28.053 71.560 -15.600 1.000 27.078 592 VAL B C 1
ATOM 5176 O O . VAL B 1 272 ? 27.694 70.741 -16.494 1.000 27.953 592 VAL B O 1
ATOM 5180 N N . ILE B 1 273 ? 28.050 72.882 -15.768 1.000 26.992 593 ILE B N 1
ATOM 5181 C CA . ILE B 1 273 ? 27.854 73.474 -17.122 1.000 27.744 593 ILE B CA 1
ATOM 5182 C C . ILE B 1 273 ? 29.217 73.363 -17.826 1.000 29.639 593 ILE B C 1
ATOM 5183 O O . ILE B 1 273 ? 30.202 73.887 -17.301 1.000 29.005 593 ILE B O 1
ATOM 5188 N N . GLN B 1 274 ? 29.260 72.654 -18.951 1.000 31.525 594 GLN B N 1
ATOM 5189 C CA . GLN B 1 274 ? 30.419 72.644 -19.882 1.000 33.045 594 GLN B CA 1
ATOM 5190 C C . GLN B 1 274 ? 30.418 73.924 -20.735 1.000 31.360 594 GLN B C 1
ATOM 5191 O O . GLN B 1 274 ? 29.331 74.487 -20.992 1.000 29.182 594 GLN B O 1
ATOM 5197 N N . ASP B 1 275 ? 31.624 74.378 -21.085 1.000 31.630 595 ASP B N 1
ATOM 5198 C CA . ASP B 1 275 ? 31.966 75.597 -21.873 1.000 32.099 595 ASP B CA 1
ATOM 5199 C C . ASP B 1 275 ? 31.099 76.757 -21.405 1.000 29.513 595 ASP B C 1
ATOM 5200 O O . ASP B 1 275 ? 30.433 77.397 -22.203 1.000 29.081 595 ASP B O 1
ATOM 5205 N N . PRO B 1 276 ? 31.084 77.045 -20.091 1.000 28.490 596 PRO B N 1
ATOM 5206 C CA . PRO B 1 276 ? 30.092 77.942 -19.512 1.000 27.337 596 PRO B CA 1
ATOM 5207 C C . PRO B 1 276 ? 30.205 79.376 -20.033 1.000 27.618 596 PRO B C 1
ATOM 5208 O O . PRO B 1 276 ? 31.270 79.822 -20.260 1.000 27.695 596 PRO B O 1
ATOM 5212 N N . VAL B 1 277 ? 29.061 80.042 -20.206 1.000 27.639 597 VAL B N 1
ATOM 5213 C CA . VAL B 1 277 ? 28.994 81.510 -20.468 1.000 27.435 597 VAL B CA 1
ATOM 5214 C C . VAL B 1 277 ? 28.606 82.154 -19.140 1.000 26.863 597 VAL B C 1
ATOM 5215 O O . VAL B 1 277 ? 28.139 81.468 -18.214 1.000 26.103 597 VAL B O 1
ATOM 5219 N N . PRO B 1 278 ? 28.895 83.457 -18.949 1.000 26.910 598 PRO B N 1
ATOM 5220 C CA . PRO B 1 278 ? 28.688 84.087 -17.639 1.000 27.055 598 PRO B CA 1
ATOM 5221 C C . PRO B 1 278 ? 27.224 84.350 -17.216 1.000 26.154 598 PRO B C 1
ATOM 5222 O O . PRO B 1 278 ? 26.998 84.629 -16.018 1.000 26.228 598 PRO B O 1
ATOM 5226 N N . GLN B 1 279 ? 26.256 84.191 -18.121 1.000 24.791 599 GLN B N 1
ATOM 5227 C CA . GLN B 1 279 ? 24.837 84.546 -17.868 1.000 24.808 599 GLN B CA 1
ATOM 5228 C C . GLN B 1 279 ? 24.216 83.601 -16.821 1.000 24.762 599 GLN B C 1
ATOM 5229 O O . GLN B 1 279 ? 23.231 84.004 -16.189 1.000 23.624 599 GLN B O 1
ATOM 5235 N N . PHE B 1 280 ? 24.741 82.379 -16.692 1.000 25.168 600 PHE B N 1
ATOM 5236 C CA . PHE B 1 280 ? 24.087 81.280 -15.944 1.000 25.492 600 PHE B CA 1
ATOM 5237 C C . PHE B 1 280 ? 25.113 80.522 -15.098 1.000 26.521 600 PHE B C 1
ATOM 5238 O O . PHE B 1 280 ? 26.304 80.504 -15.417 1.000 27.522 600 PHE B O 1
ATOM 5246 N N . ARG B 1 281 ? 24.639 79.973 -13.987 1.000 25.993 601 ARG B N 1
ATOM 5247 C CA . ARG B 1 281 ? 25.340 78.923 -13.237 1.000 26.235 601 ARG B CA 1
ATOM 5248 C C . ARG B 1 281 ? 24.335 77.818 -12.923 1.000 25.078 601 ARG B C 1
ATOM 5249 O O . ARG B 1 281 ? 23.112 78.105 -12.926 1.000 24.342 601 ARG B O 1
ATOM 5257 N N . ILE B 1 282 ? 24.831 76.613 -12.659 1.000 24.721 602 ILE B N 1
ATOM 5258 C CA . ILE B 1 282 ? 24.030 75.494 -12.089 1.000 24.825 602 ILE B CA 1
ATOM 5259 C C . ILE B 1 282 ? 24.553 75.182 -10.682 1.000 25.887 602 ILE B C 1
ATOM 5260 O O . ILE B 1 282 ? 25.795 75.202 -10.426 1.000 26.802 602 ILE B O 1
ATOM 5265 N N . ASP B 1 283 ? 23.658 74.910 -9.750 1.000 26.776 603 ASP B N 1
ATOM 5266 C CA . ASP B 1 283 ? 24.114 74.488 -8.402 1.000 28.050 603 ASP B CA 1
ATOM 5267 C C . ASP B 1 283 ? 24.628 73.052 -8.563 1.000 27.920 603 ASP B C 1
ATOM 5268 O O . ASP B 1 283 ? 23.901 72.181 -9.037 1.000 27.449 603 ASP B O 1
ATOM 5273 N N . PRO B 1 284 ? 25.905 72.748 -8.235 1.000 28.749 604 PRO B N 1
ATOM 5274 C CA . PRO B 1 284 ? 26.462 71.440 -8.552 1.000 28.320 604 PRO B CA 1
ATOM 5275 C C . PRO B 1 284 ? 25.711 70.334 -7.811 1.000 29.636 604 PRO B C 1
ATOM 5276 O O . PRO B 1 284 ? 25.671 69.210 -8.350 1.000 30.958 604 PRO B O 1
ATOM 5280 N N . ASP B 1 285 ? 25.195 70.644 -6.611 1.000 29.707 605 ASP B N 1
ATOM 5281 C CA . ASP B 1 285 ? 24.447 69.692 -5.753 1.000 30.328 605 ASP B CA 1
ATOM 5282 C C . ASP B 1 285 ? 23.000 69.504 -6.220 1.000 29.121 605 ASP B C 1
ATOM 5283 O O . ASP B 1 285 ? 22.562 68.373 -6.239 1.000 29.708 605 ASP B O 1
ATOM 5288 N N . SER B 1 286 ? 22.233 70.573 -6.437 1.000 28.872 606 SER B N 1
ATOM 5289 C CA . SER B 1 286 ? 20.750 70.511 -6.538 1.000 28.338 606 SER B CA 1
ATOM 5290 C C . SER B 1 286 ? 20.314 70.505 -7.997 1.000 26.754 606 SER B C 1
ATOM 5291 O O . SER B 1 286 ? 19.148 70.235 -8.258 1.000 27.392 606 SER B O 1
ATOM 5294 N N . GLY B 1 287 ? 21.199 70.828 -8.924 1.000 25.854 607 GLY B N 1
ATOM 5295 C CA . GLY B 1 287 ? 20.849 70.826 -10.358 1.000 25.021 607 GLY B CA 1
ATOM 5296 C C . GLY B 1 287 ? 20.023 72.046 -10.771 1.000 24.686 607 GLY B C 1
ATOM 5297 O O . GLY B 1 287 ? 19.637 72.113 -11.966 1.000 23.598 607 GLY B O 1
ATOM 5298 N N . THR B 1 288 ? 19.852 73.032 -9.881 1.000 24.991 608 THR B N 1
ATOM 5299 C CA . THR B 1 288 ? 19.047 74.266 -10.138 1.000 24.952 608 THR B CA 1
ATOM 5300 C C . THR B 1 288 ? 19.906 75.252 -10.933 1.000 24.596 608 THR B C 1
ATOM 5301 O O . THR B 1 288 ? 21.075 75.380 -10.614 1.000 24.294 608 THR B O 1
ATOM 5305 N N . MET B 1 289 ? 19.323 75.913 -11.927 1.000 25.121 609 MET B N 1
ATOM 5306 C CA . MET B 1 289 ? 19.993 76.893 -12.805 1.000 25.899 609 MET B CA 1
ATOM 5307 C C . MET B 1 289 ? 19.511 78.277 -12.389 1.000 24.825 609 MET B C 1
ATOM 5308 O O . MET B 1 289 ? 18.299 78.439 -12.284 1.000 24.885 609 MET B O 1
ATOM 5313 N N . TYR B 1 290 ? 20.426 79.220 -12.203 1.000 24.350 610 TYR B N 1
ATOM 5314 C CA . TYR B 1 290 ? 20.126 80.628 -11.880 1.000 25.466 610 TYR B CA 1
ATOM 5315 C C . TYR B 1 290 ? 20.736 81.541 -12.938 1.000 24.326 610 TYR B C 1
ATOM 5316 O O . TYR B 1 290 ? 21.788 81.197 -13.453 1.000 23.557 610 TYR B O 1
ATOM 5325 N N . THR B 1 291 ? 20.097 82.687 -13.201 1.000 24.482 611 THR B N 1
ATOM 5326 C CA . THR B 1 291 ? 20.727 83.847 -13.871 1.000 24.697 611 THR B CA 1
ATOM 5327 C C . THR B 1 291 ? 21.742 84.489 -12.921 1.000 25.398 611 THR B C 1
ATOM 5328 O O . THR B 1 291 ? 21.464 84.602 -11.703 1.000 26.703 611 THR B O 1
ATOM 5332 N N . MET B 1 292 ? 22.875 84.904 -13.466 1.000 26.202 612 MET B N 1
ATOM 5333 C CA . MET B 1 292 ? 23.921 85.683 -12.736 1.000 28.199 612 MET B CA 1
ATOM 5334 C C . MET B 1 292 ? 24.165 87.036 -13.414 1.000 29.579 612 MET B C 1
ATOM 5335 O O . MET B 1 292 ? 25.102 87.743 -13.033 1.000 30.837 612 MET B O 1
ATOM 5340 N N . MET B 1 293 ? 23.299 87.416 -14.351 1.000 30.900 613 MET B N 1
ATOM 5341 C CA . MET B 1 293 ? 23.420 88.676 -15.131 1.000 32.339 613 MET B CA 1
ATOM 5342 C C . MET B 1 293 ? 22.033 89.061 -15.611 1.000 31.626 613 MET B C 1
ATOM 5343 O O . MET B 1 293 ? 21.155 88.178 -15.660 1.000 30.526 613 MET B O 1
ATOM 5348 N N . GLU B 1 294 ? 21.851 90.306 -16.020 1.000 32.240 614 GLU B N 1
ATOM 5349 C CA . GLU B 1 294 ? 20.599 90.677 -16.687 1.000 32.585 614 GLU B CA 1
ATOM 5350 C C . GLU B 1 294 ? 20.647 90.064 -18.085 1.000 31.376 614 GLU B C 1
ATOM 5351 O O . GLU B 1 294 ? 21.696 90.094 -18.705 1.000 31.239 614 GLU B O 1
ATOM 5357 N N . LEU B 1 295 ? 19.554 89.432 -18.496 1.000 29.924 615 LEU B N 1
ATOM 5358 C CA . LEU B 1 295 ? 19.353 88.976 -19.883 1.000 29.293 615 LEU B CA 1
ATOM 5359 C C . LEU B 1 295 ? 18.906 90.186 -20.692 1.000 28.826 615 LEU B C 1
ATOM 5360 O O . LEU B 1 295 ? 18.615 91.230 -20.073 1.000 29.362 615 LEU B O 1
ATOM 5365 N N . ASP B 1 296 ? 18.987 90.082 -22.014 1.000 26.555 616 ASP B N 1
ATOM 5366 C CA . ASP B 1 296 ? 18.593 91.184 -22.915 1.000 26.507 616 ASP B CA 1
ATOM 5367 C C . ASP B 1 296 ? 18.217 90.602 -24.276 1.000 25.417 616 ASP B C 1
ATOM 5368 O O . ASP B 1 296 ? 19.151 90.201 -25.049 1.000 24.717 616 ASP B O 1
ATOM 5373 N N . TYR B 1 297 ? 16.912 90.569 -24.566 1.000 24.480 617 TYR B N 1
ATOM 5374 C CA . TYR B 1 297 ? 16.377 90.080 -25.856 1.000 24.269 617 TYR B CA 1
ATOM 5375 C C . TYR B 1 297 ? 17.056 90.817 -27.014 1.000 23.554 617 TYR B C 1
ATOM 5376 O O . TYR B 1 297 ? 17.266 90.204 -28.027 1.000 22.280 617 TYR B O 1
ATOM 5385 N N . GLU B 1 298 ? 17.355 92.098 -26.818 1.000 23.744 618 GLU B N 1
ATOM 5386 C CA . GLU B 1 298 ? 17.818 93.019 -27.868 1.000 24.660 618 GLU B CA 1
ATOM 5387 C C . GLU B 1 298 ? 19.257 92.662 -28.207 1.000 25.411 618 GLU B C 1
ATOM 5388 O O . GLU B 1 298 ? 19.648 93.050 -29.247 1.000 25.132 618 GLU B O 1
ATOM 5394 N N . ASN B 1 299 ? 19.977 91.949 -27.335 1.000 26.104 619 ASN B N 1
ATOM 5395 C CA . ASN B 1 299 ? 21.346 91.442 -27.603 1.000 26.733 619 ASN B CA 1
ATOM 5396 C C . ASN B 1 299 ? 21.248 90.004 -28.152 1.000 26.648 619 ASN B C 1
ATOM 5397 O O . ASN B 1 299 ? 21.745 89.767 -29.299 1.000 27.757 619 ASN B O 1
ATOM 5402 N N . GLN B 1 300 ? 20.627 89.083 -27.406 1.000 25.428 620 GLN B N 1
ATOM 5403 C CA . GLN B 1 300 ? 20.667 87.605 -27.657 1.000 25.207 620 GLN B CA 1
ATOM 5404 C C . GLN B 1 300 ? 19.322 86.987 -27.279 1.000 24.569 620 GLN B C 1
ATOM 5405 O O . GLN B 1 300 ? 18.883 87.202 -26.106 1.000 23.987 620 GLN B O 1
ATOM 5411 N N . VAL B 1 301 ? 18.739 86.201 -28.188 1.000 24.672 621 VAL B N 1
ATOM 5412 C CA . VAL B 1 301 ? 17.348 85.666 -28.038 1.000 24.933 621 VAL B CA 1
ATOM 5413 C C . VAL B 1 301 ? 17.342 84.217 -27.557 1.000 25.836 621 VAL B C 1
ATOM 5414 O O . VAL B 1 301 ? 16.310 83.832 -26.999 1.000 24.883 621 VAL B O 1
ATOM 5418 N N . ALA B 1 302 ? 18.451 83.486 -27.748 1.000 26.405 622 ALA B N 1
ATOM 5419 C CA . ALA B 1 302 ? 18.596 82.034 -27.482 1.000 26.029 622 ALA B CA 1
ATOM 5420 C C . ALA B 1 302 ? 19.995 81.729 -26.921 1.000 24.883 622 ALA B C 1
ATOM 5421 O O . ALA B 1 302 ? 20.923 82.451 -27.185 1.000 23.536 622 ALA B O 1
ATOM 5423 N N . TYR B 1 303 ? 20.045 80.724 -26.052 1.000 24.731 623 TYR B N 1
ATOM 5424 C CA . TYR B 1 303 ? 21.247 80.067 -25.488 1.000 24.654 623 TYR B CA 1
ATOM 5425 C C . TYR B 1 303 ? 21.044 78.563 -25.653 1.000 25.489 623 TYR B C 1
ATOM 5426 O O . TYR B 1 303 ? 19.905 78.088 -25.659 1.000 27.309 623 TYR B O 1
ATOM 5435 N N . THR B 1 304 ? 22.132 77.839 -25.838 1.000 26.810 624 THR B N 1
ATOM 5436 C CA . THR B 1 304 ? 22.211 76.365 -25.742 1.000 27.854 624 THR B CA 1
ATOM 5437 C C . THR B 1 304 ? 23.329 76.038 -24.757 1.000 26.226 624 THR B C 1
ATOM 5438 O O . THR B 1 304 ? 24.410 76.624 -24.883 1.000 26.026 624 THR B O 1
ATOM 5442 N N . LEU B 1 305 ? 23.099 75.134 -23.821 1.000 25.243 625 LEU B N 1
ATOM 5443 C CA . LEU B 1 305 ? 24.178 74.701 -22.905 1.000 25.991 625 LEU B CA 1
ATOM 5444 C C . LEU B 1 305 ? 24.230 73.177 -22.905 1.000 26.234 625 LEU B C 1
ATOM 5445 O O . LEU B 1 305 ? 23.184 72.537 -23.083 1.000 25.330 625 LEU B O 1
ATOM 5450 N N . THR B 1 306 ? 25.402 72.615 -22.642 1.000 27.148 626 THR B N 1
ATOM 5451 C CA . THR B 1 306 ? 25.586 71.172 -22.379 1.000 28.654 626 THR B CA 1
ATOM 5452 C C . THR B 1 306 ? 25.831 71.042 -20.870 1.000 28.298 626 THR B C 1
ATOM 5453 O O . THR B 1 306 ? 26.698 71.759 -20.388 1.000 29.099 626 THR B O 1
ATOM 5457 N N . ILE B 1 307 ? 25.036 70.279 -20.123 1.000 28.245 627 ILE B N 1
ATOM 5458 C CA . ILE B 1 307 ? 25.257 70.133 -18.654 1.000 29.303 627 ILE B CA 1
ATOM 5459 C C . ILE B 1 307 ? 25.683 68.692 -18.398 1.000 29.645 627 ILE B C 1
ATOM 5460 O O . ILE B 1 307 ? 25.077 67.809 -18.972 1.000 32.438 627 ILE B O 1
ATOM 5465 N N . MET B 1 308 ? 26.759 68.477 -17.652 1.000 30.085 628 MET B N 1
ATOM 5466 C CA . MET B 1 308 ? 27.186 67.114 -17.272 1.000 30.815 628 MET B CA 1
ATOM 5467 C C . MET B 1 308 ? 26.670 66.790 -15.862 1.000 29.256 628 MET B C 1
ATOM 5468 O O . MET B 1 308 ? 26.572 67.691 -15.011 1.000 27.722 628 MET B O 1
ATOM 5473 N N . ALA B 1 309 ? 26.262 65.537 -15.680 1.000 29.011 629 ALA B N 1
ATOM 5474 C CA . ALA B 1 309 ? 25.949 64.921 -14.383 1.000 28.658 629 ALA B CA 1
ATOM 5475 C C . ALA B 1 309 ? 27.002 63.850 -14.171 1.000 29.449 629 ALA B C 1
ATOM 5476 O O . ALA B 1 309 ? 27.051 62.918 -14.926 1.000 29.845 629 ALA B O 1
ATOM 5478 N N . GLN B 1 310 ? 27.824 64.035 -13.166 1.000 30.717 630 GLN B N 1
ATOM 5479 C CA . GLN B 1 310 ? 29.005 63.199 -12.896 1.000 32.702 630 GLN B CA 1
ATOM 5480 C C . GLN B 1 310 ? 28.879 62.682 -11.460 1.000 32.382 630 GLN B C 1
ATOM 5481 O O . GLN B 1 310 ? 28.617 63.524 -10.545 1.000 31.891 630 GLN B O 1
ATOM 5487 N N . ASP B 1 311 ? 29.032 61.368 -11.274 1.000 32.558 631 ASP B N 1
ATOM 5488 C CA . ASP B 1 311 ? 29.056 60.755 -9.927 1.000 34.021 631 ASP B CA 1
ATOM 5489 C C . ASP B 1 311 ? 30.404 61.064 -9.260 1.000 34.837 631 ASP B C 1
ATOM 5490 O O . ASP B 1 311 ? 31.192 61.822 -9.833 1.000 36.224 631 ASP B O 1
ATOM 5495 N N . ASN B 1 312 ? 30.598 60.567 -8.042 1.000 35.437 632 ASN B N 1
ATOM 5496 C CA . ASN B 1 312 ? 31.806 60.772 -7.203 1.000 36.714 632 ASN B CA 1
ATOM 5497 C C . ASN B 1 312 ? 32.375 59.391 -6.843 1.000 37.931 632 ASN B C 1
ATOM 5498 O O . ASN B 1 312 ? 32.775 59.188 -5.669 1.000 39.449 632 ASN B O 1
ATOM 5503 N N . GLY B 1 313 ? 32.342 58.457 -7.798 1.000 37.382 633 GLY B N 1
ATOM 5504 C CA . GLY B 1 313 ? 32.934 57.115 -7.648 1.000 39.027 633 GLY B CA 1
ATOM 5505 C C . GLY B 1 313 ? 34.280 57.035 -8.335 1.000 40.350 633 GLY B C 1
ATOM 5506 O O . GLY B 1 313 ? 34.763 58.080 -8.792 1.000 40.521 633 GLY B O 1
ATOM 5507 N N . ILE B 1 314 ? 34.849 55.836 -8.426 1.000 42.223 634 ILE B N 1
ATOM 5508 C CA . ILE B 1 314 ? 36.190 55.595 -9.036 1.000 45.471 634 ILE B CA 1
ATOM 5509 C C . ILE B 1 314 ? 36.089 54.477 -10.084 1.000 45.479 634 ILE B C 1
ATOM 5510 O O . ILE B 1 314 ? 35.782 53.336 -9.736 1.000 46.519 634 ILE B O 1
ATOM 5515 N N . PRO B 1 315 ? 36.269 54.741 -11.407 1.000 44.641 635 PRO B N 1
ATOM 5516 C CA . PRO B 1 315 ? 36.451 56.085 -11.964 1.000 43.506 635 PRO B CA 1
ATOM 5517 C C . PRO B 1 315 ? 35.156 56.902 -11.947 1.000 40.701 635 PRO B C 1
ATOM 5518 O O . PRO B 1 315 ? 34.121 56.322 -11.793 1.000 40.059 635 PRO B O 1
ATOM 5522 N N . GLN B 1 316 ? 35.227 58.213 -12.133 1.000 39.475 636 GLN B N 1
ATOM 5523 C CA . GLN B 1 316 ? 34.010 59.049 -12.195 1.000 38.001 636 GLN B CA 1
ATOM 5524 C C . GLN B 1 316 ? 33.257 58.733 -13.493 1.000 36.489 636 GLN B C 1
ATOM 5525 O O . GLN B 1 316 ? 33.890 58.714 -14.587 1.000 39.217 636 GLN B O 1
ATOM 5531 N N . LYS B 1 317 ? 31.965 58.448 -13.362 1.000 33.331 637 LYS B N 1
ATOM 5532 C CA . LYS B 1 317 ? 31.049 58.184 -14.498 1.000 32.022 637 LYS B CA 1
ATOM 5533 C C . LYS B 1 317 ? 30.061 59.358 -14.615 1.000 29.740 637 LYS B C 1
ATOM 5534 O O . LYS B 1 317 ? 29.773 60.046 -13.594 1.000 28.803 637 LYS B O 1
ATOM 5540 N N . SER B 1 318 ? 29.626 59.639 -15.839 1.000 28.885 638 SER B N 1
ATOM 5541 C CA . SER B 1 318 ? 28.782 60.810 -16.174 1.000 28.107 638 SER B CA 1
ATOM 5542 C C . SER B 1 318 ? 27.827 60.556 -17.360 1.000 28.345 638 SER B C 1
ATOM 5543 O O . SER B 1 318 ? 27.956 59.548 -18.079 1.000 29.023 638 SER B O 1
ATOM 5546 N N . ASP B 1 319 ? 26.948 61.529 -17.565 1.000 27.657 639 ASP B N 1
ATOM 5547 C CA . ASP B 1 319 ? 25.996 61.665 -18.687 1.000 28.538 639 ASP B CA 1
ATOM 5548 C C . ASP B 1 319 ? 25.931 63.169 -18.896 1.000 27.076 639 ASP B C 1
ATOM 5549 O O . ASP B 1 319 ? 26.209 63.909 -17.923 1.000 26.152 639 ASP B O 1
ATOM 5554 N N . THR B 1 320 ? 25.630 63.584 -20.111 1.000 26.896 640 THR B N 1
ATOM 5555 C CA . THR B 1 320 ? 25.395 64.989 -20.464 1.000 26.834 640 THR B CA 1
ATOM 5556 C C . THR B 1 320 ? 23.946 65.128 -20.976 1.000 26.649 640 THR B C 1
ATOM 5557 O O . THR B 1 320 ? 23.272 64.108 -21.324 1.000 26.559 640 THR B O 1
ATOM 5561 N N . THR B 1 321 ? 23.443 66.353 -20.936 1.000 25.522 641 THR B N 1
ATOM 5562 C CA . THR B 1 321 ? 22.180 66.728 -21.597 1.000 25.474 641 THR B CA 1
ATOM 5563 C C . THR B 1 321 ? 22.421 68.076 -22.253 1.000 25.069 641 THR B C 1
ATOM 5564 O O . THR B 1 321 ? 23.479 68.649 -22.063 1.000 24.891 641 THR B O 1
ATOM 5568 N N . THR B 1 322 ? 21.459 68.556 -23.006 1.000 26.207 642 THR B N 1
ATOM 5569 C CA . THR B 1 322 ? 21.530 69.917 -23.573 1.000 26.464 642 THR B CA 1
ATOM 5570 C C . THR B 1 322 ? 20.318 70.696 -23.063 1.000 25.058 642 THR B C 1
ATOM 5571 O O . THR B 1 322 ? 19.265 70.105 -22.754 1.000 25.505 642 THR B O 1
ATOM 5575 N N . LEU B 1 323 ? 20.485 71.988 -22.931 1.000 24.496 643 LEU B N 1
ATOM 5576 C CA . LEU B 1 323 ? 19.417 72.855 -22.414 1.000 24.684 643 LEU B CA 1
ATOM 5577 C C . LEU B 1 323 ? 19.359 74.061 -23.323 1.000 24.598 643 LEU B C 1
ATOM 5578 O O . LEU B 1 323 ? 20.330 74.759 -23.385 1.000 24.315 643 LEU B O 1
ATOM 5583 N N . GLU B 1 324 ? 18.264 74.206 -24.050 1.000 26.156 644 GLU B N 1
ATOM 5584 C CA . GLU B 1 324 ? 17.955 75.414 -24.845 1.000 27.331 644 GLU B CA 1
ATOM 5585 C C . GLU B 1 324 ? 17.292 76.403 -23.887 1.000 26.449 644 GLU B C 1
ATOM 5586 O O . GLU B 1 324 ? 16.492 75.928 -23.011 1.000 27.488 644 GLU B O 1
ATOM 5592 N N . ILE B 1 325 ? 17.634 77.691 -23.999 1.000 24.886 645 ILE B N 1
ATOM 5593 C CA . ILE B 1 325 ? 17.002 78.805 -23.232 1.000 23.201 645 ILE B CA 1
ATOM 5594 C C . ILE B 1 325 ? 16.615 79.912 -24.204 1.000 23.236 645 ILE B C 1
ATOM 5595 O O . ILE B 1 325 ? 17.503 80.667 -24.628 1.000 23.969 645 ILE B O 1
ATOM 5600 N N . LEU B 1 326 ? 15.322 79.989 -24.496 1.000 23.452 646 LEU B N 1
ATOM 5601 C CA . LEU B 1 326 ? 14.626 81.010 -25.299 1.000 23.705 646 LEU B CA 1
ATOM 5602 C C . LEU B 1 326 ? 14.276 82.207 -24.417 1.000 23.955 646 LEU B C 1
ATOM 5603 O O . LEU B 1 326 ? 13.677 82.065 -23.314 1.000 23.876 646 LEU B O 1
ATOM 5608 N N . ILE B 1 327 ? 14.679 83.371 -24.877 1.000 23.781 647 ILE B N 1
ATOM 5609 C CA . ILE B 1 327 ? 14.442 84.644 -24.185 1.000 23.722 647 ILE B CA 1
ATOM 5610 C C . ILE B 1 327 ? 13.158 85.234 -24.758 1.000 25.342 647 ILE B C 1
ATOM 5611 O O . ILE B 1 327 ? 13.009 85.256 -26.009 1.000 26.114 647 ILE B O 1
ATOM 5616 N N . LEU B 1 328 ? 12.251 85.684 -23.872 1.000 25.990 648 LEU B N 1
ATOM 5617 C CA . LEU B 1 328 ? 11.001 86.369 -24.278 1.000 26.376 648 LEU B CA 1
ATOM 5618 C C . LEU B 1 328 ? 11.211 87.886 -24.220 1.000 25.754 648 LEU B C 1
ATOM 5619 O O . LEU B 1 328 ? 11.764 88.394 -23.202 1.000 25.928 648 LEU B O 1
ATOM 5624 N N . ASP B 1 329 ? 10.856 88.575 -25.308 1.000 25.279 649 ASP B N 1
ATOM 5625 C CA . ASP B 1 329 ? 10.909 90.056 -25.421 1.000 25.046 649 ASP B CA 1
ATOM 5626 C C . ASP B 1 329 ? 9.952 90.666 -24.375 1.000 25.793 649 ASP B C 1
ATOM 5627 O O . ASP B 1 329 ? 8.815 90.161 -24.250 1.000 26.747 649 ASP B O 1
ATOM 5632 N N . ALA B 1 330 ? 10.420 91.644 -23.600 1.000 25.351 650 ALA B N 1
ATOM 5633 C CA . ALA B 1 330 ? 9.570 92.508 -22.743 1.000 27.421 650 ALA B CA 1
ATOM 5634 C C . ALA B 1 330 ? 9.578 93.885 -23.391 1.000 28.444 650 ALA B C 1
ATOM 5635 O O . ALA B 1 330 ? 10.454 94.130 -24.239 1.000 26.473 650 ALA B O 1
ATOM 5637 N N . ASN B 1 331 ? 8.618 94.728 -23.024 1.000 30.873 651 ASN B N 1
ATOM 5638 C CA . ASN B 1 331 ? 8.497 96.078 -23.616 1.000 32.154 651 ASN B CA 1
ATOM 5639 C C . ASN B 1 331 ? 9.417 97.000 -22.828 1.000 32.800 651 ASN B C 1
ATOM 5640 O O . ASN B 1 331 ? 8.884 97.759 -22.023 1.000 34.801 651 ASN B O 1
ATOM 5645 N N . ASP B 1 332 ? 10.743 96.901 -23.033 1.000 31.552 652 ASP B N 1
ATOM 5646 C CA . ASP B 1 332 ? 11.736 97.548 -22.119 1.000 31.064 652 ASP B CA 1
ATOM 5647 C C . ASP B 1 332 ? 12.420 98.717 -22.831 1.000 30.942 652 ASP B C 1
ATOM 5648 O O . ASP B 1 332 ? 13.318 99.331 -22.219 1.000 31.513 652 ASP B O 1
ATOM 5653 N N . ASN B 1 333 ? 11.960 99.064 -24.037 1.000 29.958 653 ASN B N 1
ATOM 5654 C CA . ASN B 1 333 ? 12.449 100.253 -24.770 1.000 30.213 653 ASN B CA 1
ATOM 5655 C C . ASN B 1 333 ? 11.267 101.136 -25.156 1.000 31.528 653 ASN B C 1
ATOM 5656 O O . ASN B 1 333 ? 10.276 100.647 -25.784 1.000 31.725 653 ASN B O 1
ATOM 5661 N N . ALA B 1 334 ? 11.395 102.409 -24.814 1.000 29.123 654 ALA B N 1
ATOM 5662 C CA . ALA B 1 334 ? 10.477 103.457 -25.279 1.000 29.062 654 ALA B CA 1
ATOM 5663 C C . ALA B 1 334 ? 10.880 103.874 -26.688 1.000 27.742 654 ALA B C 1
ATOM 5664 O O . ALA B 1 334 ? 12.048 103.825 -27.042 1.000 27.960 654 ALA B O 1
ATOM 5666 N N . PRO B 1 335 ? 9.929 104.310 -27.534 1.000 27.568 655 PRO B N 1
ATOM 5667 C CA . PRO B 1 335 ? 10.280 104.881 -28.836 1.000 27.577 655 PRO B CA 1
ATOM 5668 C C . PRO B 1 335 ? 11.136 106.139 -28.660 1.000 28.511 655 PRO B C 1
ATOM 5669 O O . PRO B 1 335 ? 11.037 106.800 -27.639 1.000 28.580 655 PRO B O 1
ATOM 5673 N N . GLN B 1 336 ? 12.027 106.362 -29.622 1.000 29.500 656 GLN B N 1
ATOM 5674 C CA . GLN B 1 336 ? 12.877 107.568 -29.686 1.000 31.517 656 GLN B CA 1
ATOM 5675 C C . GLN B 1 336 ? 12.619 108.254 -31.020 1.000 30.958 656 GLN B C 1
ATOM 5676 O O . GLN B 1 336 ? 12.647 107.532 -32.042 1.000 30.517 656 GLN B O 1
ATOM 5682 N N . PHE B 1 337 ? 12.408 109.572 -31.020 1.000 30.898 657 PHE B N 1
ATOM 5683 C CA . PHE B 1 337 ? 12.335 110.368 -32.270 1.000 31.350 657 PHE B CA 1
ATOM 5684 C C . PHE B 1 337 ? 13.752 110.588 -32.810 1.000 33.396 657 PHE B C 1
ATOM 5685 O O . PHE B 1 337 ? 14.666 110.851 -32.009 1.000 33.195 657 PHE B O 1
ATOM 5693 N N . LEU B 1 338 ? 13.924 110.386 -34.124 1.000 33.801 658 LEU B N 1
ATOM 5694 C CA . LEU B 1 338 ? 15.225 110.509 -34.828 1.000 36.213 658 LEU B CA 1
ATOM 5695 C C . LEU B 1 338 ? 15.858 111.853 -34.446 1.000 36.617 658 LEU B C 1
ATOM 5696 O O . LEU B 1 338 ? 17.017 111.858 -34.157 1.000 37.176 658 LEU B O 1
ATOM 5701 N N . TRP B 1 339 ? 15.089 112.941 -34.416 1.000 36.888 659 TRP B N 1
ATOM 5702 C CA . TRP B 1 339 ? 15.513 114.284 -33.935 1.000 38.685 659 TRP B CA 1
ATOM 5703 C C . TRP B 1 339 ? 14.714 114.690 -32.692 1.000 38.772 659 TRP B C 1
ATOM 5704 O O . TRP B 1 339 ? 13.582 114.198 -32.493 1.000 36.425 659 TRP B O 1
ATOM 5715 N N . ASP B 1 340 ? 15.252 115.634 -31.937 1.000 41.781 660 ASP B N 1
ATOM 5716 C CA . ASP B 1 340 ? 14.675 116.104 -30.651 1.000 44.459 660 ASP B CA 1
ATOM 5717 C C . ASP B 1 340 ? 13.853 117.384 -30.888 1.000 44.945 660 ASP B C 1
ATOM 5718 O O . ASP B 1 340 ? 13.439 117.998 -29.884 1.000 46.063 660 ASP B O 1
ATOM 5723 N N . PHE B 1 341 ? 13.614 117.764 -32.156 1.000 44.444 661 PHE B N 1
ATOM 5724 C CA . PHE B 1 341 ? 13.047 119.071 -32.588 1.000 45.651 661 PHE B CA 1
ATOM 5725 C C . PHE B 1 341 ? 12.849 119.073 -34.115 1.000 45.208 661 PHE B C 1
ATOM 5726 O O . PHE B 1 341 ? 13.720 118.600 -34.856 1.000 44.494 661 PHE B O 1
ATOM 5734 N N . TYR B 1 342 ? 11.698 119.572 -34.569 1.000 45.101 662 TYR B N 1
ATOM 5735 C CA . TYR B 1 342 ? 11.287 119.633 -35.998 1.000 44.948 662 TYR B CA 1
ATOM 5736 C C . TYR B 1 342 ? 10.767 121.051 -36.286 1.000 46.917 662 TYR B C 1
ATOM 5737 O O . TYR B 1 342 ? 10.261 121.752 -35.342 1.000 46.527 662 TYR B O 1
ATOM 5746 N N . GLN B 1 343 ? 10.975 121.497 -37.528 1.000 47.837 663 GLN B N 1
ATOM 5747 C CA . GLN B 1 343 ? 10.667 122.873 -38.004 1.000 49.579 663 GLN B CA 1
ATOM 5748 C C . GLN B 1 343 ? 10.062 122.808 -39.400 1.000 48.107 663 GLN B C 1
ATOM 5749 O O . GLN B 1 343 ? 10.687 122.203 -40.276 1.000 46.907 663 GLN B O 1
ATOM 5755 N N . GLY B 1 344 ? 8.926 123.465 -39.598 1.000 48.197 664 GLY B N 1
ATOM 5756 C CA . GLY B 1 344 ? 8.370 123.649 -40.944 1.000 50.273 664 GLY B CA 1
ATOM 5757 C C . GLY B 1 344 ? 7.770 125.030 -41.110 1.000 51.968 664 GLY B C 1
ATOM 5758 O O . GLY B 1 344 ? 7.461 125.671 -40.083 1.000 49.567 664 GLY B O 1
ATOM 5759 N N . SER B 1 345 ? 7.591 125.446 -42.364 1.000 53.569 665 SER B N 1
ATOM 5760 C CA . SER B 1 345 ? 6.817 126.654 -42.731 1.000 56.655 665 SER B CA 1
ATOM 5761 C C . SER B 1 345 ? 5.677 126.242 -43.665 1.000 57.312 665 SER B C 1
ATOM 5762 O O . SER B 1 345 ? 5.910 125.373 -44.509 1.000 59.582 665 SER B O 1
ATOM 5765 N N . ILE B 1 346 ? 4.491 126.833 -43.516 1.000 57.606 666 ILE B N 1
ATOM 5766 C CA . ILE B 1 346 ? 3.370 126.695 -44.496 1.000 56.729 666 ILE B CA 1
ATOM 5767 C C . ILE B 1 346 ? 2.709 128.068 -44.695 1.000 57.246 666 ILE B C 1
ATOM 5768 O O . ILE B 1 346 ? 2.519 128.779 -43.686 1.000 58.196 666 ILE B O 1
ATOM 5773 N N . PHE B 1 347 ? 2.384 128.429 -45.945 1.000 57.286 667 PHE B N 1
ATOM 5774 C CA . PHE B 1 347 ? 1.596 129.639 -46.330 1.000 57.727 667 PHE B CA 1
ATOM 5775 C C . PHE B 1 347 ? 0.178 129.545 -45.734 1.000 57.111 667 PHE B C 1
ATOM 5776 O O . PHE B 1 347 ? -0.282 128.429 -45.407 1.000 56.815 667 PHE B O 1
ATOM 5784 N N . GLU B 1 348 ? -0.489 130.682 -45.516 1.000 58.311 668 GLU B N 1
ATOM 5785 C CA . GLU B 1 348 ? -1.746 130.727 -44.712 1.000 57.869 668 GLU B CA 1
ATOM 5786 C C . GLU B 1 348 ? -2.906 130.254 -45.589 1.000 57.172 668 GLU B C 1
ATOM 5787 O O . GLU B 1 348 ? -3.807 129.551 -45.072 1.000 54.950 668 GLU B O 1
ATOM 5793 N N . ASP B 1 349 ? -2.830 130.595 -46.880 1.000 58.065 669 ASP B N 1
ATOM 5794 C CA . ASP B 1 349 ? -3.820 130.225 -47.926 1.000 59.103 669 ASP B CA 1
ATOM 5795 C C . ASP B 1 349 ? -3.759 128.716 -48.225 1.000 57.394 669 ASP B C 1
ATOM 5796 O O . ASP B 1 349 ? -4.619 128.270 -49.018 1.000 59.704 669 ASP B O 1
ATOM 5801 N N . ALA B 1 350 ? -2.826 127.961 -47.623 1.000 54.177 670 ALA B N 1
ATOM 5802 C CA . ALA B 1 350 ? -2.679 126.494 -47.806 1.000 53.315 670 ALA B CA 1
ATOM 5803 C C . ALA B 1 350 ? -4.042 125.804 -47.711 1.000 53.578 670 ALA B C 1
ATOM 5804 O O . ALA B 1 350 ? -4.806 126.087 -46.798 1.000 52.890 670 ALA B O 1
ATOM 5806 N N . PRO B 1 351 ? -4.424 124.914 -48.667 1.000 55.130 671 PRO B N 1
ATOM 5807 C CA . PRO B 1 351 ? -5.679 124.157 -48.558 1.000 55.673 671 PRO B CA 1
ATOM 5808 C C . PRO B 1 351 ? -5.570 123.077 -47.479 1.000 53.577 671 PRO B C 1
ATOM 5809 O O . PRO B 1 351 ? -4.472 122.779 -47.022 1.000 52.222 671 PRO B O 1
ATOM 5813 N N . PRO B 1 352 ? -6.687 122.457 -47.038 1.000 53.813 672 PRO B N 1
ATOM 5814 C CA . PRO B 1 352 ? -6.628 121.396 -46.036 1.000 52.411 672 PRO B CA 1
ATOM 5815 C C . PRO B 1 352 ? -6.013 120.116 -46.618 1.000 52.017 672 PRO B C 1
ATOM 5816 O O . PRO B 1 352 ? -6.257 119.840 -47.777 1.000 52.761 672 PRO B O 1
ATOM 5820 N N . SER B 1 353 ? -5.241 119.392 -45.787 1.000 49.990 673 SER B N 1
ATOM 5821 C CA . SER B 1 353 ? -4.482 118.151 -46.106 1.000 49.192 673 SER B CA 1
ATOM 5822 C C . SER B 1 353 ? -3.143 118.506 -46.766 1.000 48.617 673 SER B C 1
ATOM 5823 O O . SER B 1 353 ? -2.565 117.618 -47.406 1.000 48.179 673 SER B O 1
ATOM 5826 N N . THR B 1 354 ? -2.670 119.748 -46.619 1.000 47.867 674 THR B N 1
ATOM 5827 C CA . THR B 1 354 ? -1.337 120.183 -47.098 1.000 47.419 674 THR B CA 1
ATOM 5828 C C . THR B 1 354 ? -0.266 119.612 -46.159 1.000 46.006 674 THR B C 1
ATOM 5829 O O . THR B 1 354 ? -0.409 119.745 -44.926 1.000 44.283 674 THR B O 1
ATOM 5833 N N . SER B 1 355 ? 0.767 118.986 -46.721 1.000 45.735 675 SER B N 1
ATOM 5834 C CA . SER B 1 355 ? 1.858 118.352 -45.941 1.000 44.727 675 SER B CA 1
ATOM 5835 C C . SER B 1 355 ? 2.711 119.454 -45.305 1.000 43.762 675 SER B C 1
ATOM 5836 O O . SER B 1 355 ? 3.020 120.454 -45.987 1.000 44.386 675 SER B O 1
ATOM 5839 N N . ILE B 1 356 ? 3.067 119.299 -44.039 1.000 41.394 676 ILE B N 1
ATOM 5840 C CA . ILE B 1 356 ? 4.024 120.228 -43.373 1.000 41.164 676 ILE B CA 1
ATOM 5841 C C . ILE B 1 356 ? 5.404 119.560 -43.288 1.000 39.486 676 ILE B C 1
ATOM 5842 O O . ILE B 1 356 ? 6.394 120.220 -43.621 1.000 40.732 676 ILE B O 1
ATOM 5847 N N . LEU B 1 357 ? 5.466 118.300 -42.877 1.000 37.672 677 LEU B N 1
ATOM 5848 C CA . LEU B 1 357 ? 6.713 117.494 -42.848 1.000 37.926 677 LEU B CA 1
ATOM 5849 C C . LEU B 1 357 ? 6.420 116.138 -42.203 1.000 36.120 677 LEU B C 1
ATOM 5850 O O . LEU B 1 357 ? 5.264 115.883 -41.826 1.000 35.428 677 LEU B O 1
ATOM 5855 N N . GLN B 1 358 ? 7.444 115.307 -42.084 1.000 35.922 678 GLN B N 1
ATOM 5856 C CA . GLN B 1 358 ? 7.353 113.944 -41.521 1.000 35.753 678 GLN B CA 1
ATOM 5857 C C . GLN B 1 358 ? 8.216 113.871 -40.257 1.000 35.600 678 GLN B C 1
ATOM 5858 O O . GLN B 1 358 ? 9.362 114.323 -40.291 1.000 38.623 678 GLN B O 1
ATOM 5864 N N . VAL B 1 359 ? 7.682 113.375 -39.156 1.000 33.985 679 VAL B N 1
ATOM 5865 C CA . VAL B 1 359 ? 8.520 112.926 -38.009 1.000 33.078 679 VAL B CA 1
ATOM 5866 C C . VAL B 1 359 ? 8.740 111.426 -38.188 1.000 32.598 679 VAL B C 1
ATOM 5867 O O . VAL B 1 359 ? 7.902 110.772 -38.879 1.000 33.921 679 VAL B O 1
ATOM 5871 N N . SER B 1 360 ? 9.770 110.881 -37.551 1.000 31.453 680 SER B N 1
ATOM 5872 C CA . SER B 1 360 ? 9.969 109.414 -37.470 1.000 30.848 680 SER B CA 1
ATOM 5873 C C . SER B 1 360 ? 10.601 109.047 -36.130 1.000 29.361 680 SER B C 1
ATOM 5874 O O . SER B 1 360 ? 11.444 109.802 -35.637 1.000 29.047 680 SER B O 1
ATOM 5877 N N . ALA B 1 361 ? 10.278 107.849 -35.653 1.000 28.833 681 ALA B N 1
ATOM 5878 C CA . ALA B 1 361 ? 10.812 107.256 -34.417 1.000 28.778 681 ALA B CA 1
ATOM 5879 C C . ALA B 1 361 ? 11.178 105.800 -34.671 1.000 29.085 681 ALA B C 1
ATOM 5880 O O . ALA B 1 361 ? 10.611 105.188 -35.546 1.000 30.800 681 ALA B O 1
ATOM 5882 N N . THR B 1 362 ? 12.058 105.254 -33.845 1.000 29.479 682 THR B N 1
ATOM 5883 C CA . THR B 1 362 ? 12.414 103.823 -33.827 1.000 28.568 682 THR B CA 1
ATOM 5884 C C . THR B 1 362 ? 12.139 103.322 -32.409 1.000 27.347 682 THR B C 1
ATOM 5885 O O . THR B 1 362 ? 11.981 104.155 -31.467 1.000 26.201 682 THR B O 1
ATOM 5889 N N . ASP B 1 363 ? 12.089 102.006 -32.292 1.000 26.725 683 ASP B N 1
ATOM 5890 C CA . ASP B 1 363 ? 11.853 101.269 -31.035 1.000 26.831 683 ASP B CA 1
ATOM 5891 C C . ASP B 1 363 ? 12.636 99.975 -31.207 1.000 26.904 683 ASP B C 1
ATOM 5892 O O . ASP B 1 363 ? 12.376 99.272 -32.198 1.000 26.783 683 ASP B O 1
ATOM 5897 N N . ARG B 1 364 ? 13.535 99.691 -30.275 1.000 27.279 684 ARG B N 1
ATOM 5898 C CA . ARG B 1 364 ? 14.462 98.536 -30.318 1.000 28.350 684 ARG B CA 1
ATOM 5899 C C . ARG B 1 364 ? 13.746 97.212 -29.986 1.000 27.836 684 ARG B C 1
ATOM 5900 O O . ARG B 1 364 ? 14.328 96.139 -30.271 1.000 28.493 684 ARG B O 1
ATOM 5908 N N . ASP B 1 365 ? 12.519 97.232 -29.456 1.000 26.741 685 ASP B N 1
ATOM 5909 C CA . ASP B 1 365 ? 11.777 95.983 -29.151 1.000 26.877 685 ASP B CA 1
ATOM 5910 C C . ASP B 1 365 ? 11.287 95.300 -30.441 1.000 27.569 685 ASP B C 1
ATOM 5911 O O . ASP B 1 365 ? 11.464 95.851 -31.562 1.000 28.583 685 ASP B O 1
ATOM 5916 N N . SER B 1 366 ? 10.797 94.072 -30.306 1.000 28.821 686 SER B N 1
ATOM 5917 C CA . SER B 1 366 ? 10.312 93.223 -31.433 1.000 30.191 686 SER B CA 1
ATOM 5918 C C . SER B 1 366 ? 8.788 93.139 -31.381 1.000 29.998 686 SER B C 1
ATOM 5919 O O . SER B 1 366 ? 8.242 93.521 -30.342 1.000 29.900 686 SER B O 1
ATOM 5922 N N . GLY B 1 367 ? 8.169 92.622 -32.438 1.000 31.018 687 GLY B N 1
ATOM 5923 C CA . GLY B 1 367 ? 6.707 92.504 -32.635 1.000 32.447 687 GLY B CA 1
ATOM 5924 C C . GLY B 1 367 ? 5.946 93.737 -32.128 1.000 32.289 687 GLY B C 1
ATOM 5925 O O . GLY B 1 367 ? 6.398 94.877 -32.261 1.000 31.659 687 GLY B O 1
ATOM 5926 N N . PRO B 1 368 ? 4.760 93.561 -31.514 1.000 32.897 688 PRO B N 1
ATOM 5927 C CA . PRO B 1 368 ? 3.963 94.690 -31.018 1.000 32.582 688 PRO B CA 1
ATOM 5928 C C . PRO B 1 368 ? 4.594 95.667 -29.982 1.000 30.821 688 PRO B C 1
ATOM 5929 O O . PRO B 1 368 ? 4.192 96.875 -29.967 1.000 31.004 688 PRO B O 1
ATOM 5933 N N . ASN B 1 369 ? 5.635 95.176 -29.241 1.000 29.791 689 ASN B N 1
ATOM 5934 C CA . ASN B 1 369 ? 6.481 96.025 -28.352 1.000 28.639 689 ASN B CA 1
ATOM 5935 C C . ASN B 1 369 ? 7.265 97.064 -29.152 1.000 27.062 689 ASN B C 1
ATOM 5936 O O . ASN B 1 369 ? 7.628 98.097 -28.573 1.000 26.050 689 ASN B O 1
ATOM 5941 N N . GLY B 1 370 ? 7.568 96.733 -30.416 1.000 28.223 690 GLY B N 1
ATOM 5942 C CA . 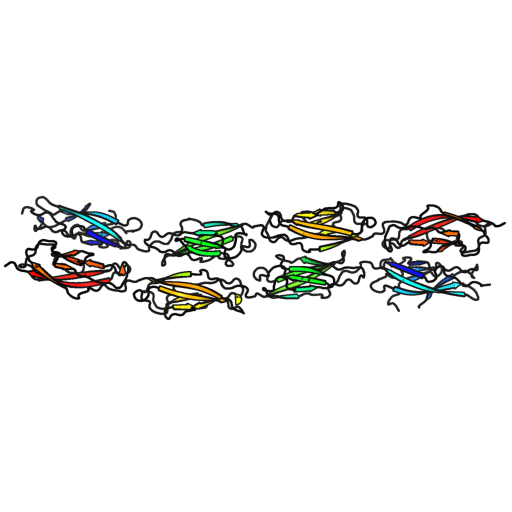GLY B 1 370 ? 8.379 97.542 -31.349 1.000 28.726 690 GLY B CA 1
ATOM 5943 C C . GLY B 1 370 ? 7.536 98.245 -32.391 1.000 30.025 690 GLY B C 1
ATOM 5944 O O . GLY B 1 370 ? 8.135 99.042 -33.115 1.000 29.394 690 GLY B O 1
ATOM 5945 N N . ARG B 1 371 ? 6.232 97.936 -32.527 1.000 32.191 691 ARG B N 1
ATOM 5946 C CA . ARG B 1 371 ? 5.397 98.543 -33.609 1.000 34.738 691 ARG B CA 1
ATOM 5947 C C . ARG B 1 371 ? 4.864 99.912 -33.142 1.000 33.718 691 ARG B C 1
ATOM 5948 O O . ARG B 1 371 ? 4.160 99.945 -32.134 1.000 33.667 691 ARG B O 1
ATOM 5956 N N . LEU B 1 372 ? 5.203 100.997 -33.849 1.000 32.866 692 LEU B N 1
ATOM 5957 C CA . LEU B 1 372 ? 4.845 102.392 -33.471 1.000 33.209 692 LEU B CA 1
ATOM 5958 C C . LEU B 1 372 ? 3.653 102.888 -34.287 1.000 33.418 692 LEU B C 1
ATOM 5959 O O . LEU B 1 372 ? 3.510 102.449 -35.426 1.000 33.639 692 LEU B O 1
ATOM 5964 N N . LEU B 1 373 ? 2.821 103.740 -33.677 1.000 33.364 693 LEU B N 1
ATOM 5965 C CA . LEU B 1 373 ? 1.909 104.665 -34.393 1.000 34.203 693 LEU B CA 1
ATOM 5966 C C . LEU B 1 373 ? 2.167 106.100 -33.925 1.000 33.330 693 LEU B C 1
ATOM 5967 O O . LEU B 1 373 ? 2.666 106.310 -32.760 1.000 34.592 693 LEU B O 1
ATOM 5972 N N . TYR B 1 374 ? 1.891 107.046 -34.816 1.000 31.472 694 TYR B N 1
ATOM 5973 C CA . TYR B 1 374 ? 2.068 108.496 -34.603 1.000 30.922 694 TYR B CA 1
ATOM 5974 C C . TYR B 1 374 ? 0.688 109.068 -34.287 1.000 31.989 694 TYR B C 1
ATOM 5975 O O . TYR B 1 374 ? -0.268 108.642 -34.952 1.000 32.321 694 TYR B O 1
ATOM 5984 N N . THR B 1 375 ? 0.578 109.898 -33.249 1.000 32.136 695 THR B N 1
ATOM 5985 C CA . THR B 1 375 ? -0.703 110.536 -32.841 1.000 33.953 695 THR B CA 1
ATOM 5986 C C . THR B 1 375 ? -0.440 111.921 -32.232 1.000 34.111 695 THR B C 1
ATOM 5987 O O . THR B 1 375 ? 0.674 112.122 -31.695 1.000 33.321 695 THR B O 1
ATOM 5991 N N . PHE B 1 376 ? -1.399 112.849 -32.355 1.000 34.902 696 PHE B N 1
ATOM 5992 C CA . PHE B 1 376 ? -1.390 114.159 -31.645 1.000 35.956 696 PHE B CA 1
ATOM 5993 C C . PHE B 1 376 ? -2.103 114.030 -30.296 1.000 38.042 696 PHE B C 1
ATOM 5994 O O . PHE B 1 376 ? -2.024 114.963 -29.511 1.000 40.648 696 PHE B O 1
ATOM 6002 N N . GLN B 1 377 ? -2.775 112.905 -30.066 1.000 38.917 697 GLN B N 1
ATOM 6003 C CA . GLN B 1 377 ? -3.417 112.534 -28.791 1.000 40.473 697 GLN B CA 1
ATOM 6004 C C . GLN B 1 377 ? -2.321 112.401 -27.737 1.000 40.278 697 GLN B C 1
ATOM 6005 O O . GLN B 1 377 ? -1.424 111.564 -27.977 1.000 37.595 697 GLN B O 1
ATOM 6011 N N . GLY B 1 378 ? -2.426 113.159 -26.630 1.000 41.436 698 GLY B N 1
ATOM 6012 C CA . GLY B 1 378 ? -1.437 113.215 -25.538 1.000 42.018 698 GLY B CA 1
ATOM 6013 C C . GLY B 1 378 ? -0.396 114.319 -25.731 1.000 42.499 698 GLY B C 1
ATOM 6014 O O . GLY B 1 378 ? 0.535 114.407 -24.891 1.000 43.196 698 GLY B O 1
ATOM 6015 N N . GLY B 1 379 ? -0.524 115.120 -26.799 1.000 42.369 699 GLY B N 1
ATOM 6016 C CA . GLY B 1 379 ? 0.328 116.294 -27.104 1.000 41.976 699 GLY B CA 1
ATOM 6017 C C . GLY B 1 379 ? -0.489 117.491 -27.586 1.000 42.528 699 GLY B C 1
ATOM 6018 O O . GLY B 1 379 ? -1.441 117.879 -26.871 1.000 43.076 699 GLY B O 1
ATOM 6019 N N . ASP B 1 380 ? -0.169 118.044 -28.763 1.000 41.901 700 ASP B N 1
ATOM 6020 C CA . ASP B 1 380 ? -0.739 119.335 -29.251 1.000 43.365 700 ASP B CA 1
ATOM 6021 C C . ASP B 1 380 ? -0.771 119.368 -30.792 1.000 42.281 700 ASP B C 1
ATOM 6022 O O . ASP B 1 380 ? 0.315 119.360 -31.424 1.000 39.998 700 ASP B O 1
ATOM 6027 N N . ASP B 1 381 ? -1.977 119.465 -31.367 1.000 42.826 701 ASP B N 1
ATOM 6028 C CA . ASP B 1 381 ? -2.218 119.555 -32.832 1.000 43.035 701 ASP B CA 1
ATOM 6029 C C . ASP B 1 381 ? -2.533 121.003 -33.248 1.000 44.395 701 ASP B C 1
ATOM 6030 O O . ASP B 1 381 ? -2.910 121.188 -34.420 1.000 44.726 701 ASP B O 1
ATOM 6035 N N . GLY B 1 382 ? -2.374 121.982 -32.344 1.000 46.067 702 GLY B N 1
ATOM 6036 C CA . GLY B 1 382 ? -2.662 123.415 -32.583 1.000 47.179 702 GLY B CA 1
ATOM 6037 C C . GLY B 1 382 ? -4.157 123.670 -32.729 1.000 48.918 702 GLY B C 1
ATOM 6038 O O . GLY B 1 382 ? -4.553 124.404 -33.697 1.000 50.054 702 GLY B O 1
ATOM 6039 N N . ASP B 1 383 ? -4.965 123.069 -31.840 1.000 48.675 703 ASP B N 1
ATOM 6040 C CA . ASP B 1 383 ? -6.442 123.228 -31.769 1.000 50.870 703 ASP B CA 1
ATOM 6041 C C . ASP B 1 383 ? -7.068 122.683 -33.049 1.000 50.322 703 ASP B C 1
ATOM 6042 O O . ASP B 1 383 ? -7.750 123.469 -33.745 1.000 51.867 703 ASP B O 1
ATOM 6047 N N . GLY B 1 384 ? -6.780 121.422 -33.369 1.000 48.664 704 GLY B N 1
ATOM 6048 C CA . GLY B 1 384 ? -7.391 120.664 -34.475 1.000 48.671 704 GLY B CA 1
ATOM 6049 C C . GLY B 1 384 ? -7.036 121.200 -35.855 1.000 48.266 704 GLY B C 1
ATOM 6050 O O . GLY B 1 384 ? -7.639 120.720 -36.839 1.000 49.312 704 GLY B O 1
ATOM 6051 N N . ASP B 1 385 ? -6.093 122.140 -35.949 1.000 47.048 705 ASP B N 1
ATOM 6052 C CA . ASP B 1 385 ? -5.734 122.817 -37.225 1.000 47.000 705 ASP B CA 1
ATOM 6053 C C . ASP B 1 385 ? -4.759 121.931 -38.020 1.000 45.193 705 ASP B C 1
ATOM 6054 O O . ASP B 1 385 ? -4.577 122.184 -39.243 1.000 44.666 705 ASP B O 1
ATOM 6059 N N . PHE B 1 386 ? -4.148 120.951 -37.342 1.000 43.841 706 PHE B N 1
ATOM 6060 C CA . PHE B 1 386 ? -3.200 119.958 -37.907 1.000 42.763 706 PHE B CA 1
ATOM 6061 C C . PHE B 1 386 ? -3.610 118.537 -37.508 1.000 42.465 706 PHE B C 1
ATOM 6062 O O . PHE B 1 386 ? -3.976 118.353 -36.340 1.000 42.288 706 PHE B O 1
ATOM 6070 N N . TYR B 1 387 ? -3.459 117.562 -38.413 1.000 42.159 707 TYR B N 1
ATOM 6071 C CA . TYR B 1 387 ? -3.555 116.105 -38.099 1.000 41.927 707 TYR B CA 1
ATOM 6072 C C . TYR B 1 387 ? -2.258 115.409 -38.527 1.000 41.443 707 TYR B C 1
ATOM 6073 O O . TYR B 1 387 ? -1.512 116.004 -39.350 1.000 43.365 707 TYR B O 1
ATOM 6082 N N . ILE B 1 388 ? -1.998 114.210 -37.982 1.000 39.930 708 ILE B N 1
ATOM 6083 C CA . ILE B 1 388 ? -0.794 113.380 -38.289 1.000 38.629 708 ILE B CA 1
ATOM 6084 C C . ILE B 1 388 ? -1.266 111.986 -38.733 1.000 39.457 708 ILE B C 1
ATOM 6085 O O . ILE B 1 388 ? -2.137 111.428 -38.035 1.000 39.610 708 ILE B O 1
ATOM 6090 N N . GLU B 1 389 ? -0.740 111.490 -39.870 1.000 38.694 709 GLU B N 1
ATOM 6091 C CA . GLU B 1 389 ? -0.991 110.139 -40.442 1.000 39.726 709 GLU B CA 1
ATOM 6092 C C . GLU B 1 389 ? -0.362 109.072 -39.554 1.000 37.917 709 GLU B C 1
ATOM 6093 O O . GLU B 1 389 ? 0.829 109.135 -39.291 1.000 38.247 709 GLU B O 1
ATOM 6099 N N . PRO B 1 390 ? -1.079 108.008 -39.129 1.000 38.641 710 PRO B N 1
ATOM 6100 C CA . PRO B 1 390 ? -0.630 107.198 -37.989 1.000 37.153 710 PRO B CA 1
ATOM 6101 C C . PRO B 1 390 ? 0.566 106.265 -38.257 1.000 36.327 710 PRO B C 1
ATOM 6102 O O . PRO B 1 390 ? 1.284 105.990 -37.311 1.000 33.158 710 PRO B O 1
ATOM 6106 N N . THR B 1 391 ? 0.784 105.797 -39.497 1.000 36.770 711 THR B N 1
ATOM 6107 C CA . THR B 1 391 ? 1.910 104.866 -39.798 1.000 36.828 711 THR B CA 1
ATOM 6108 C C . THR B 1 391 ? 3.081 105.688 -40.353 1.000 35.757 711 THR B C 1
ATOM 6109 O O . THR B 1 391 ? 4.211 105.510 -39.880 1.000 35.657 711 THR B O 1
ATOM 6113 N N . SER B 1 392 ? 2.823 106.622 -41.261 1.000 36.616 712 SER B N 1
ATOM 6114 C CA . SER B 1 392 ? 3.862 107.440 -41.948 1.000 35.735 712 SER B CA 1
ATOM 6115 C C . SER B 1 392 ? 4.439 108.548 -41.056 1.000 34.617 712 SER B C 1
ATOM 6116 O O . SER B 1 392 ? 5.557 109.013 -41.355 1.000 35.065 712 SER B O 1
ATOM 6119 N N . GLY B 1 393 ? 3.699 109.042 -40.063 1.000 33.482 713 GLY B N 1
ATOM 6120 C CA . GLY B 1 393 ? 4.153 110.171 -39.226 1.000 32.509 713 GLY B CA 1
ATOM 6121 C C . GLY B 1 393 ? 4.178 111.503 -39.982 1.000 32.910 713 GLY B C 1
ATOM 6122 O O . GLY B 1 393 ? 4.832 112.457 -39.493 1.000 32.964 713 GLY B O 1
ATOM 6123 N N . VAL B 1 394 ? 3.489 111.607 -41.123 1.000 32.842 714 VAL B N 1
ATOM 6124 C CA . VAL B 1 394 ? 3.368 112.876 -41.899 1.000 32.985 714 VAL B CA 1
ATOM 6125 C C . VAL B 1 394 ? 2.343 113.799 -41.209 1.000 32.730 714 VAL B C 1
ATOM 6126 O O . VAL B 1 394 ? 1.191 113.377 -40.889 1.000 31.847 714 VAL B O 1
ATOM 6130 N N . ILE B 1 395 ? 2.739 115.049 -41.032 1.000 33.006 715 ILE B N 1
ATOM 6131 C CA . ILE B 1 395 ? 1.879 116.087 -40.406 1.000 34.492 715 ILE B CA 1
ATOM 6132 C C . ILE B 1 395 ? 1.293 116.939 -41.525 1.000 35.986 715 ILE B C 1
ATOM 6133 O O . ILE B 1 395 ? 2.063 117.393 -42.367 1.000 36.234 715 ILE B O 1
ATOM 6138 N N . ARG B 1 396 ? -0.017 117.154 -41.483 1.000 38.006 716 ARG B N 1
ATOM 6139 C CA . ARG B 1 396 ? -0.778 117.885 -42.522 1.000 40.403 716 ARG B CA 1
ATOM 6140 C C . ARG B 1 396 ? -1.747 118.879 -41.861 1.000 42.555 716 ARG B C 1
ATOM 6141 O O . ARG B 1 396 ? -2.110 118.708 -40.633 1.000 43.144 716 ARG B O 1
ATOM 6149 N N . THR B 1 397 ? -2.143 119.902 -42.621 1.000 44.402 717 THR B N 1
ATOM 6150 C CA . THR B 1 397 ? -3.235 120.828 -42.234 1.000 46.381 717 THR B CA 1
ATOM 6151 C C . THR B 1 397 ? -4.555 120.061 -42.208 1.000 48.676 717 THR B C 1
ATOM 6152 O O . THR B 1 397 ? -4.792 119.254 -43.108 1.000 48.965 717 THR B O 1
ATOM 6156 N N . GLN B 1 398 ? -5.380 120.331 -41.203 1.000 51.136 718 GLN B N 1
ATOM 6157 C CA . GLN B 1 398 ? -6.747 119.777 -41.096 1.000 54.172 718 GLN B CA 1
ATOM 6158 C C . GLN B 1 398 ? -7.757 120.824 -41.597 1.000 57.219 718 GLN B C 1
ATOM 6159 O O . GLN B 1 398 ? -8.847 120.421 -42.058 1.000 57.931 718 GLN B O 1
ATOM 6165 N N . ARG B 1 399 ? -7.398 122.111 -41.514 1.000 58.423 719 ARG B N 1
ATOM 6166 C CA . ARG B 1 399 ? -8.325 123.261 -41.660 1.000 60.951 719 ARG B CA 1
ATOM 6167 C C . ARG B 1 399 ? -7.571 124.434 -42.276 1.000 61.373 719 ARG B C 1
ATOM 6168 O O . ARG B 1 399 ? -6.325 124.406 -42.276 1.000 59.517 719 ARG B O 1
ATOM 6176 N N . ARG B 1 400 ? -8.311 125.412 -42.797 1.000 64.413 720 ARG B N 1
ATOM 6177 C CA . ARG B 1 400 ? -7.744 126.670 -43.343 1.000 65.191 720 ARG B CA 1
ATOM 6178 C C . ARG B 1 400 ? -7.122 127.420 -42.158 1.000 64.392 720 ARG B C 1
ATOM 6179 O O . ARG B 1 400 ? -7.649 127.280 -41.040 1.000 61.305 720 ARG B O 1
ATOM 6187 N N . LEU B 1 401 ? -6.006 128.119 -42.394 1.000 65.725 721 LEU B N 1
ATOM 6188 C CA . LEU B 1 401 ? -5.188 128.791 -41.350 1.000 67.810 721 LEU B CA 1
ATOM 6189 C C . LEU B 1 401 ? -5.297 130.314 -41.496 1.000 71.664 721 LEU B C 1
ATOM 6190 O O . LEU B 1 401 ? -5.288 130.813 -42.647 1.000 71.105 721 LEU B O 1
ATOM 6195 N N . ASP B 1 402 ? -5.367 131.013 -40.357 1.000 74.591 722 ASP B N 1
ATOM 6196 C CA . ASP B 1 402 ? -5.429 132.497 -40.267 1.000 76.199 722 ASP B CA 1
ATOM 6197 C C . ASP B 1 402 ? -4.116 132.989 -39.637 1.000 75.956 722 ASP B C 1
ATOM 6198 O O . ASP B 1 402 ? -4.018 132.974 -38.391 1.000 74.311 722 ASP B O 1
ATOM 6203 N N . ARG B 1 403 ? -3.139 133.395 -40.463 1.000 76.309 723 ARG B N 1
ATOM 6204 C CA . ARG B 1 403 ? -1.821 133.918 -39.998 1.000 76.870 723 ARG B CA 1
ATOM 6205 C C . ARG B 1 403 ? -2.029 135.134 -39.092 1.000 79.152 723 ARG B C 1
ATOM 6206 O O . ARG B 1 403 ? -1.126 135.402 -38.278 1.000 82.517 723 ARG B O 1
ATOM 6214 N N . GLU B 1 404 ? -3.132 135.871 -39.263 1.000 78.846 724 GLU B N 1
ATOM 6215 C CA . GLU B 1 404 ? -3.487 137.014 -38.380 1.000 79.749 724 GLU B CA 1
ATOM 6216 C C . GLU B 1 404 ? -3.803 136.460 -36.981 1.000 78.192 724 GLU B C 1
ATOM 6217 O O . GLU B 1 404 ? -3.399 137.100 -36.007 1.000 81.109 724 GLU B O 1
ATOM 6223 N N . ASN B 1 405 ? -4.447 135.291 -36.883 1.000 75.228 725 ASN B N 1
ATOM 6224 C CA . ASN B 1 405 ? -4.838 134.644 -35.596 1.000 74.414 725 ASN B CA 1
ATOM 6225 C C . ASN B 1 405 ? -3.583 134.119 -34.868 1.000 71.802 725 ASN B C 1
ATOM 6226 O O . ASN B 1 405 ? -3.257 134.673 -33.788 1.000 73.054 725 ASN B O 1
ATOM 6231 N N . VAL B 1 406 ? -2.922 133.102 -35.447 1.000 66.836 726 VAL B N 1
ATOM 6232 C CA . VAL B 1 406 ? -1.713 132.388 -34.931 1.000 63.510 726 VAL B CA 1
ATOM 6233 C C . VAL B 1 406 ? -0.628 132.452 -36.010 1.000 61.300 726 VAL B C 1
ATOM 6234 O O . VAL B 1 406 ? -0.867 131.880 -37.094 1.000 59.201 726 VAL B O 1
ATOM 6238 N N . ALA B 1 407 ? 0.515 133.085 -35.712 1.000 60.877 727 ALA B N 1
ATOM 6239 C CA . ALA B 1 407 ? 1.695 133.194 -36.604 1.000 59.868 727 ALA B CA 1
ATOM 6240 C C . ALA B 1 407 ? 2.581 131.948 -36.464 1.000 57.725 727 ALA B C 1
ATOM 6241 O O . ALA B 1 407 ? 3.063 131.469 -37.497 1.000 56.660 727 ALA B O 1
ATOM 6243 N N . VAL B 1 408 ? 2.782 131.452 -35.233 1.000 57.626 728 VAL B N 1
ATOM 6244 C CA . VAL B 1 408 ? 3.651 130.279 -34.903 1.000 55.594 728 VAL B CA 1
ATOM 6245 C C . VAL B 1 408 ? 2.852 129.294 -34.044 1.000 53.758 728 VAL B C 1
ATOM 6246 O O . VAL B 1 408 ? 2.299 129.691 -32.995 1.000 54.649 728 VAL B O 1
ATOM 6250 N N . TYR B 1 409 ? 2.831 128.049 -34.500 1.000 50.703 729 TYR B N 1
ATOM 6251 C CA . TYR B 1 409 ? 2.345 126.861 -33.773 1.000 49.906 729 TYR B CA 1
ATOM 6252 C C . TYR B 1 409 ? 3.553 126.074 -33.258 1.000 49.505 729 TYR B C 1
ATOM 6253 O O . TYR B 1 409 ? 4.502 125.807 -34.057 1.000 49.783 729 TYR B O 1
ATOM 6262 N N . ASN B 1 410 ? 3.504 125.718 -31.976 1.000 49.624 730 ASN B N 1
ATOM 6263 C CA . ASN B 1 410 ? 4.375 124.723 -31.295 1.000 48.988 730 ASN B CA 1
ATOM 6264 C C . ASN B 1 410 ? 3.578 123.437 -31.083 1.000 47.242 730 ASN B C 1
ATOM 6265 O O . ASN B 1 410 ? 2.846 123.355 -30.057 1.000 48.877 730 ASN B O 1
ATOM 6270 N N . LEU B 1 411 ? 3.726 122.495 -32.014 1.000 45.280 731 LEU B N 1
ATOM 6271 C CA . LEU B 1 411 ? 3.029 121.180 -32.004 1.000 43.878 731 LEU B CA 1
ATOM 6272 C C . LEU B 1 411 ? 3.795 120.193 -31.112 1.000 42.108 731 LEU B C 1
ATOM 6273 O O . LEU B 1 411 ? 5.016 120.369 -30.916 1.000 41.900 731 LEU B O 1
ATOM 6278 N N . TRP B 1 412 ? 3.083 119.196 -30.591 1.000 40.499 732 TRP B N 1
ATOM 6279 C CA . TRP B 1 412 ? 3.669 118.063 -29.835 1.000 39.650 732 TRP B CA 1
ATOM 6280 C C . TRP B 1 412 ? 3.095 116.738 -30.364 1.000 37.167 732 TRP B C 1
ATOM 6281 O O . TRP B 1 412 ? 1.898 116.448 -30.092 1.000 36.234 732 TRP B O 1
ATOM 6292 N N . ALA B 1 413 ? 3.903 115.976 -31.113 1.000 34.006 733 ALA B N 1
ATOM 6293 C CA . ALA B 1 413 ? 3.510 114.647 -31.629 1.000 32.509 733 ALA B CA 1
ATOM 6294 C C . ALA B 1 413 ? 4.056 113.555 -30.688 1.000 31.892 733 ALA B C 1
ATOM 6295 O O . ALA B 1 413 ? 5.112 113.760 -30.034 1.000 30.430 733 ALA B O 1
ATOM 6297 N N . LEU B 1 414 ? 3.319 112.448 -30.581 1.000 31.965 734 LEU B N 1
ATOM 6298 C CA . LEU B 1 414 ? 3.741 111.260 -29.801 1.000 32.211 734 LEU B CA 1
ATOM 6299 C C . LEU B 1 414 ? 3.954 110.092 -30.763 1.000 32.494 734 LEU B C 1
ATOM 6300 O O . LEU B 1 414 ? 3.233 110.011 -31.788 1.000 32.862 734 LEU B O 1
ATOM 6305 N N . ALA B 1 415 ? 4.951 109.256 -30.440 1.000 32.452 735 ALA B N 1
ATOM 6306 C CA . ALA B 1 415 ? 5.156 107.890 -30.969 1.000 31.862 735 ALA B CA 1
ATOM 6307 C C . ALA B 1 415 ? 4.831 106.885 -29.852 1.000 31.577 735 ALA B C 1
ATOM 6308 O O . ALA B 1 415 ? 5.494 106.906 -28.835 1.000 33.462 735 ALA B O 1
ATOM 6310 N N . VAL B 1 416 ? 3.814 106.049 -30.040 1.000 32.367 736 VAL B N 1
ATOM 6311 C CA . VAL B 1 416 ? 3.336 105.028 -29.060 1.000 32.265 736 VAL B CA 1
ATOM 6312 C C . VAL B 1 416 ? 3.632 103.660 -29.688 1.000 30.999 736 VAL B C 1
ATOM 6313 O O . VAL B 1 416 ? 3.334 103.472 -30.901 1.000 30.493 736 VAL B O 1
ATOM 6317 N N . ASP B 1 417 ? 4.260 102.769 -28.930 1.000 30.025 737 ASP B N 1
ATOM 6318 C CA . ASP B 1 417 ? 4.366 101.337 -29.308 1.000 30.258 737 ASP B CA 1
ATOM 6319 C C . ASP B 1 417 ? 3.042 100.622 -28.937 1.000 31.872 737 ASP B C 1
ATOM 6320 O O . ASP B 1 417 ? 2.213 101.240 -28.222 1.000 30.670 737 ASP B O 1
ATOM 6325 N N . ARG B 1 418 ? 2.870 99.372 -29.389 1.000 33.200 738 ARG B N 1
ATOM 6326 C CA . ARG B 1 418 ? 1.723 98.482 -29.011 1.000 37.106 738 ARG B CA 1
ATOM 6327 C C . ARG B 1 418 ? 2.016 97.510 -27.817 1.000 37.677 738 ARG B C 1
ATOM 6328 O O . ARG B 1 418 ? 1.551 96.362 -27.784 1.000 37.950 738 ARG B O 1
ATOM 6336 N N . GLY B 1 419 ? 2.849 97.952 -26.866 1.000 38.055 739 GLY B N 1
ATOM 6337 C CA . GLY B 1 419 ? 3.083 97.221 -25.602 1.000 41.225 739 GLY B CA 1
ATOM 6338 C C . GLY B 1 419 ? 1.760 97.020 -24.865 1.000 46.268 739 GLY B C 1
ATOM 6339 O O . GLY B 1 419 ? 0.930 97.990 -24.785 1.000 49.096 739 GLY B O 1
ATOM 6340 N N . SER B 1 420 ? 1.474 95.796 -24.435 1.000 48.353 740 SER B N 1
ATOM 6341 C CA . SER B 1 420 ? 0.171 95.448 -23.809 1.000 51.898 740 SER B CA 1
ATOM 6342 C C . SER B 1 420 ? 0.294 95.458 -22.295 1.000 54.757 740 SER B C 1
ATOM 6343 O O . SER B 1 420 ? -0.641 95.929 -21.632 1.000 56.171 740 SER B O 1
ATOM 6346 N N . PRO B 1 421 ? 1.401 94.912 -21.719 1.000 56.037 741 PRO B N 1
ATOM 6347 C CA . PRO B 1 421 ? 1.701 95.123 -20.308 1.000 59.152 741 PRO B CA 1
ATOM 6348 C C . PRO B 1 421 ? 1.174 96.534 -20.000 1.000 59.475 741 PRO B C 1
ATOM 6349 O O . PRO B 1 421 ? 0.200 96.640 -19.242 1.000 63.628 741 PRO B O 1
ATOM 6353 N N . THR B 1 422 ? 1.789 97.530 -20.667 1.000 57.054 742 THR B N 1
ATOM 6354 C CA . THR B 1 422 ? 1.315 98.928 -20.923 1.000 54.689 742 THR B CA 1
ATOM 6355 C C . THR B 1 422 ? 2.195 99.535 -22.029 1.000 48.000 742 THR B C 1
ATOM 6356 O O . THR B 1 422 ? 3.372 99.174 -22.148 1.000 46.529 742 THR B O 1
ATOM 6360 N N . PRO B 1 423 ? 1.657 100.412 -22.912 1.000 43.664 743 PRO B N 1
ATOM 6361 C CA . PRO B 1 423 ? 2.433 100.947 -24.039 1.000 40.273 743 PRO B CA 1
ATOM 6362 C C . PRO B 1 423 ? 3.339 102.136 -23.694 1.000 39.188 743 PRO B C 1
ATOM 6363 O O . PRO B 1 423 ? 2.844 103.077 -23.135 1.000 40.720 743 PRO B O 1
ATOM 6367 N N . LEU B 1 424 ? 4.615 102.106 -24.076 1.000 35.171 744 LEU B N 1
ATOM 6368 C CA . LEU B 1 424 ? 5.519 103.265 -23.868 1.000 34.343 744 LEU B CA 1
ATOM 6369 C C . LEU B 1 424 ? 5.369 104.247 -25.032 1.000 32.939 744 LEU B C 1
ATOM 6370 O O . LEU B 1 424 ? 5.104 103.778 -26.179 1.000 31.743 744 LEU B O 1
ATOM 6375 N N . SER B 1 425 ? 5.623 105.534 -24.793 1.000 32.311 745 SER B N 1
ATOM 6376 C CA . SER B 1 425 ? 5.556 106.581 -25.850 1.000 32.281 745 SER B CA 1
ATOM 6377 C C . SER B 1 425 ? 6.728 107.560 -25.754 1.000 32.336 745 SER B C 1
ATOM 6378 O O . SER B 1 425 ? 7.327 107.678 -24.686 1.000 32.246 745 SER B O 1
ATOM 6381 N N . ALA B 1 426 ? 7.020 108.268 -26.848 1.000 32.867 746 ALA B N 1
ATOM 6382 C CA . ALA B 1 426 ? 7.849 109.508 -26.812 1.000 32.917 746 ALA B CA 1
ATOM 6383 C C . ALA B 1 426 ? 7.015 110.691 -27.311 1.000 32.697 746 ALA B C 1
ATOM 6384 O O . ALA B 1 426 ? 5.907 110.447 -27.828 1.000 32.526 746 ALA B O 1
ATOM 6386 N N . SER B 1 427 ? 7.512 111.912 -27.083 1.000 33.999 747 SER B N 1
ATOM 6387 C CA . SER B 1 427 ? 6.976 113.168 -27.667 1.000 34.940 747 SER B CA 1
ATOM 6388 C C . SER B 1 427 ? 8.114 114.087 -28.153 1.000 35.792 747 SER B C 1
ATOM 6389 O O . SER B 1 427 ? 9.205 114.127 -27.520 1.000 36.978 747 SER B O 1
ATOM 6392 N N . VAL B 1 428 ? 7.838 114.860 -29.205 1.000 34.871 748 VAL B N 1
ATOM 6393 C CA . VAL B 1 428 ? 8.793 115.839 -29.776 1.000 35.517 748 VAL B CA 1
ATOM 6394 C C . VAL B 1 428 ? 8.006 117.085 -30.179 1.000 36.905 748 VAL B C 1
ATOM 6395 O O . VAL B 1 428 ? 6.783 116.978 -30.380 1.000 36.182 748 VAL B O 1
ATOM 6399 N N . GLU B 1 429 ? 8.700 118.218 -30.293 1.000 39.284 749 GLU B N 1
ATOM 6400 C CA . GLU B 1 429 ? 8.112 119.527 -30.649 1.000 41.583 749 GLU B CA 1
ATOM 6401 C C . GLU B 1 429 ? 8.200 119.741 -32.163 1.000 42.691 749 GLU B C 1
ATOM 6402 O O . GLU B 1 429 ? 9.226 119.384 -32.787 1.000 43.644 749 GLU B O 1
ATOM 6408 N N . ILE B 1 430 ? 7.146 120.264 -32.767 1.000 42.715 750 ILE B N 1
ATOM 6409 C CA . ILE B 1 430 ? 7.247 120.762 -34.157 1.000 43.484 750 ILE B CA 1
ATOM 6410 C C . ILE B 1 430 ? 6.804 122.222 -34.121 1.000 45.691 750 ILE B C 1
ATOM 6411 O O . ILE B 1 430 ? 5.621 122.494 -33.791 1.000 46.074 750 ILE B O 1
ATOM 6416 N N . GLN B 1 431 ? 7.758 123.116 -34.374 1.000 46.740 751 GLN B N 1
ATOM 6417 C CA . GLN B 1 431 ? 7.500 124.546 -34.637 1.000 47.773 751 GLN B CA 1
ATOM 6418 C C . GLN B 1 431 ? 7.051 124.647 -36.096 1.000 47.705 751 GLN B C 1
ATOM 6419 O O . GLN B 1 431 ? 7.844 124.240 -36.984 1.000 46.693 751 GLN B O 1
ATOM 6425 N N . VAL B 1 432 ? 5.821 125.118 -36.322 1.000 48.420 752 VAL B N 1
ATOM 6426 C CA . VAL B 1 432 ? 5.302 125.480 -37.677 1.000 48.836 752 VAL B CA 1
ATOM 6427 C C . VAL B 1 432 ? 5.078 126.996 -37.699 1.000 51.245 752 VAL B C 1
ATOM 6428 O O . VAL B 1 432 ? 4.159 127.460 -37.010 1.000 51.467 752 VAL B O 1
ATOM 6432 N N . THR B 1 433 ? 5.913 127.737 -38.437 1.000 54.406 753 THR B N 1
ATOM 6433 C CA . THR B 1 433 ? 5.734 129.190 -38.715 1.000 57.147 753 THR B CA 1
ATOM 6434 C C . THR B 1 433 ? 4.826 129.323 -39.942 1.000 57.331 753 THR B C 1
ATOM 6435 O O . THR B 1 433 ? 5.136 128.700 -40.975 1.000 56.767 753 THR B O 1
ATOM 6439 N N . ILE B 1 434 ? 3.737 130.081 -39.810 1.000 57.702 754 ILE B N 1
ATOM 6440 C CA . ILE B 1 434 ? 2.781 130.391 -40.911 1.000 57.793 754 ILE B CA 1
ATOM 6441 C C . ILE B 1 434 ? 3.385 131.510 -41.766 1.000 59.172 754 ILE B C 1
ATOM 6442 O O . ILE B 1 434 ? 3.742 132.556 -41.194 1.000 59.678 754 ILE B O 1
ATOM 6447 N N . LEU B 1 435 ? 3.497 131.300 -43.079 1.000 58.984 755 LEU B N 1
ATOM 6448 C CA . LEU B 1 435 ? 3.981 132.339 -44.019 1.000 61.709 755 LEU B CA 1
ATOM 6449 C C . LEU B 1 435 ? 2.790 132.964 -44.754 1.000 63.218 755 LEU B C 1
ATOM 6450 O O . LEU B 1 435 ? 1.651 132.465 -44.625 1.000 61.951 755 LEU B O 1
ATOM 6455 N N . ASP B 1 436 ? 3.062 134.069 -45.444 1.000 67.114 756 ASP B N 1
ATOM 6456 C CA . ASP B 1 436 ? 2.097 134.845 -46.265 1.000 70.278 756 ASP B CA 1
ATOM 6457 C C . ASP B 1 436 ? 2.788 135.152 -47.594 1.000 71.746 756 ASP B C 1
ATOM 6458 O O . ASP B 1 436 ? 3.862 135.779 -47.561 1.000 72.925 756 ASP B O 1
ATOM 6463 N N . ILE B 1 437 ? 2.205 134.714 -48.712 1.000 72.521 757 ILE B N 1
ATOM 6464 C CA . ILE B 1 437 ? 2.764 134.972 -50.076 1.000 74.405 757 ILE B CA 1
ATOM 6465 C C . ILE B 1 437 ? 2.825 136.492 -50.321 1.000 77.283 757 ILE B C 1
ATOM 6466 O O . ILE B 1 437 ? 3.773 136.911 -51.013 1.000 79.400 757 ILE B O 1
ATOM 6471 N N . ASN B 1 438 ? 1.879 137.269 -49.757 1.000 78.453 758 ASN B N 1
ATOM 6472 C CA . ASN B 1 438 ? 1.906 138.755 -49.550 1.000 80.964 758 ASN B CA 1
ATOM 6473 C C . ASN B 1 438 ? 0.694 139.403 -50.235 1.000 81.372 758 ASN B C 1
ATOM 6474 O O . ASN B 1 438 ? 0.426 139.190 -51.417 1.000 83.406 758 ASN B O 1
#

InterPro domains:
  IPR000152 EGF-type aspartate/asparagine hydroxylation site [PS00010] (1664-1675)
  IPR000152 EGF-type aspartate/asparagine hydroxylation site [PS00010] (1887-1898)
  IPR000203 GPS motif [PF01825] (2409-2454)
  IPR000203 GPS motif [SM00303] (2407-2460)
  IPR000742 EGF-like domain [PF00008] (1653-1683)
  IPR000742 EGF-like domain [PS00022] (1349-1360)
  IPR000742 EGF-like domain [PS00022] (1387-1398)
  IPR000742 EGF-like domain [PS00022] (1673-1684)
  IPR000742 EGF-like domain [PS00022] (1896-1907)
  IPR000742 EGF-like domain [PS00022] (1934-1945)
  IPR000742 EGF-like domain [PS01186] (1349-1360)
  IPR000742 EGF-like domain [PS50026] (1303-1361)
  IPR000742 EGF-like domain [PS50026] (1363-1399)
  IPR000742 EGF-like domain [PS50026] (1403-1441)
  IPR000742 EGF-like domain [PS50026] (1649-1685)
  IPR000742 EGF-like domain [PS50026] (1872-1908)
  IPR000742 EGF-like domain [PS50026] (1909-1946)
  IPR000742 EGF-like domain [SM00181] (1306-1361)
  IPR000742 EGF-like domain [SM00181] (1366-1399)
  IPR000742 EGF-like domain [SM00181] (1406-1441)

B-factor: mean 39.88, std 12.78, range [14.36, 89.8]

Organism: Homo sapiens (NCBI:txid9606)